Protein AF-0000000084362849 (afdb_homodimer)

Sequence (786 aa):
MSALMPTYAPADLAFVKGEGVYLYTDDGRRFLDFCAGIAVSCMGHAHPHLVEALKSQAEKLWHVSNLYIIPGQIELANRLAAASFADRVFFSNSGAEALEGAIKIARKYQKDHGHPERYRVIACENAFHGRTLATIAAAGQAKLLEGFTPVVDGFDQVAFGNLNEMRAAITDETAAILVEPVQGEGGLREAPEGYLQGLRDICDEFGLLLMFDEVQCGMGRTGKLFAHEWANVIPDVVATAKGIGGGFPLGAILTTEKAAVLGVGNHGTTYGGNPLAMAVGGAVLDELLKDGFLDHVVHVGHTLSQGLQALVRKYPTVFVAARGQGLMQGLKLVDSIVNREFKTELEAEGLLLAPAGDNVLRLLPPLIIEDSHVAEALAILETVAARHDLGHVMSALMPTYAPADLAFVKGEGVYLYTDDGRRFLDFCAGIAVSCMGHAHPHLVEALKSQAEKLWHVSNLYIIPGQIELANRLAAASFADRVFFSNSGAEALEGAIKIARKYQKDHGHPERYRVIACENAFHGRTLATIAAAGQAKLLEGFTPVVDGFDQVAFGNLNEMRAAITDETAAILVEPVQGEGGLREAPEGYLQGLRDICDEFGLLLMFDEVQCGMGRTGKLFAHEWANVIPDVVATAKGIGGGFPLGAILTTEKAAVLGVGNHGTTYGGNPLAMAVGGAVLDELLKDGFLDHVVHVGHTLSQGLQALVRKYPTVFVAARGQGLMQGLKLVDSIVNREFKTELEAEGLLLAPAGDNVLRLLPPLIIEDSHVAEALAILETVAARHDLGHV

Radius of gyration: 25.78 Å; Cα contacts (8 Å, |Δi|>4): 1936; chains: 2; bounding box: 54×81×62 Å

Secondary structure (DSSP, 8-state):
---B------EEEEEEEEEBTEEEETT--EEEESSHHHHT-TT-BS-HHHHHHHHHHHTT-S---TTEE-HHHHHHHHHHHHHSS-SEEEEESSHHHHHHHHHHHHHHHHHHTT-TT--EEEEETT----SSHHHHHHH--HHHHTTSPSPPSSEEEE-TT-HHHHHHH--TTEEEEEE-SEETTTTSEEPPTTHHHHHHHHHHHHTPEEEEE-TTTTTTTTSSSSGGGGGT---SEEEE-GGGGTTS--EEEEE-TTT----TTT---SSTT-HHHHHHHHHHHHHHTSTTHHHHHHHHHHHHHHHHHHHHHH-TTTEEEEEEETTEEEEEEPTTS-HHHHHHHHHHTTEE-EEETTTEEEE---TT--HHHHHHHHHHHHHHHHHHHHHT-/---B------EEEEEEEEEBTEEEETT--EEEESSHHHHT-TT-BS-HHHHHHHHHHHTT-S---TTEE-HHHHHHHHHHHHHSS-SEEEEESSHHHHHHHHHHHHHHHHHHTT-TT--EEEEETT----SSHHHHHHH--HHHHTTSPSPPSSEEEE-TT-HHHHHHH--TTEEEEEE-SEETTTTSEEPPTTHHHHHHHHHHHHTPEEEEE-TTTTTTTTSSSSGGGGGT---SEEEE-GGGGTTS--EEEEE-TTT----TTT---SSTT-HHHHHHHHHHHHHHTSTTHHHHHHHHHHHHHHHHHHHHHH-TTTEEEEEEETTEEEEEEPTTS-HHHHHHHHHHTTEE-EEETTTEEEE---TT--HHHHHHHHHHHHHHHHHHHHHT-

Structure (mmCIF, N/CA/C/O backbone):
data_AF-0000000084362849-model_v1
#
loop_
_entity.id
_entity.type
_entity.pdbx_description
1 polymer 'Acetylornithine aminotransferase'
#
loop_
_atom_site.group_PDB
_atom_site.id
_atom_site.type_symbol
_atom_site.label_atom_id
_atom_site.label_alt_id
_atom_site.label_comp_id
_atom_site.label_asym_id
_atom_site.label_entity_id
_atom_site.label_seq_id
_atom_site.pdbx_PDB_ins_code
_atom_site.Cartn_x
_atom_site.Cartn_y
_atom_site.Cartn_z
_atom_site.occupancy
_atom_site.B_iso_or_equiv
_atom_site.auth_seq_id
_atom_site.auth_comp_id
_atom_site.auth_asym_id
_atom_site.auth_atom_id
_atom_site.pdbx_PDB_model_num
ATOM 1 N N . MET A 1 1 ? -27.484 3.037 -7.031 1 76.81 1 MET A N 1
ATOM 2 C CA . MET A 1 1 ? -26.797 3.141 -5.742 1 76.81 1 MET A CA 1
ATOM 3 C C . MET A 1 1 ? -25.328 2.771 -5.875 1 76.81 1 MET A C 1
ATOM 5 O O . MET A 1 1 ? -24.969 1.919 -6.688 1 76.81 1 MET A O 1
ATOM 9 N N . SER A 1 2 ? -24.422 3.498 -5.219 1 94.75 2 SER A N 1
ATOM 10 C CA . SER A 1 2 ? -22.984 3.285 -5.309 1 94.75 2 SER A CA 1
ATOM 11 C C . SER A 1 2 ? -22.562 1.983 -4.633 1 94.75 2 SER A C 1
ATOM 13 O O . SER A 1 2 ? -23.078 1.648 -3.561 1 94.75 2 SER A O 1
ATOM 15 N N . ALA A 1 3 ? -21.781 1.209 -5.309 1 98.44 3 ALA A N 1
ATOM 16 C CA . ALA A 1 3 ? -21.25 -0.033 -4.75 1 98.44 3 ALA A CA 1
ATOM 17 C C . ALA A 1 3 ? -20.047 0.24 -3.84 1 98.44 3 ALA A C 1
ATOM 19 O O . ALA A 1 3 ? -19.469 -0.689 -3.273 1 98.44 3 ALA A O 1
ATOM 20 N N . LEU A 1 4 ? -19.766 1.485 -3.66 1 98.06 4 LEU A N 1
ATOM 21 C CA . LEU A 1 4 ? -18.641 1.814 -2.787 1 98.06 4 LEU A CA 1
ATOM 22 C C . LEU A 1 4 ? -19 1.561 -1.325 1 98.06 4 LEU A C 1
ATOM 24 O O . LEU A 1 4 ? -20.094 1.892 -0.886 1 98.06 4 LEU A O 1
ATOM 28 N N . MET A 1 5 ? -18.109 0.867 -0.618 1 97.81 5 MET A N 1
ATOM 29 C CA . MET A 1 5 ? -18.266 0.782 0.831 1 97.81 5 MET A CA 1
ATOM 30 C C . MET A 1 5 ? -18.266 2.17 1.462 1 97.81 5 MET A C 1
ATOM 32 O O . MET A 1 5 ? -17.438 3.02 1.096 1 97.81 5 MET A O 1
ATOM 36 N N . PRO A 1 6 ? -19.188 2.486 2.293 1 95.88 6 PRO A N 1
ATOM 37 C CA . PRO A 1 6 ? -19.312 3.84 2.84 1 95.88 6 PRO A CA 1
ATOM 38 C C . PRO A 1 6 ? -18.328 4.109 3.977 1 95.88 6 PRO A C 1
ATOM 40 O O . PRO A 1 6 ? -18.734 4.527 5.062 1 95.88 6 PRO A O 1
ATOM 43 N N . THR A 1 7 ? -17.031 4.043 3.652 1 97 7 THR A N 1
ATOM 44 C CA . THR A 1 7 ? -15.977 4.184 4.652 1 97 7 THR A CA 1
ATOM 45 C C . THR A 1 7 ? -15.594 5.648 4.832 1 97 7 THR A C 1
ATOM 47 O O . THR A 1 7 ? -14.938 6.008 5.809 1 97 7 THR A O 1
ATOM 50 N N . TYR A 1 8 ? -16.016 6.492 3.846 1 95.81 8 TYR A N 1
ATOM 51 C CA . TYR A 1 8 ? -15.734 7.926 3.873 1 95.81 8 TYR A CA 1
ATOM 52 C C . TYR A 1 8 ? -17.016 8.734 3.816 1 95.81 8 TYR A C 1
ATOM 54 O O . TYR A 1 8 ? -18.094 8.188 3.523 1 95.81 8 TYR A O 1
ATOM 62 N N . ALA A 1 9 ? -16.938 9.977 4.199 1 95.19 9 ALA A N 1
ATOM 63 C CA . ALA A 1 9 ? -18.016 10.961 4.062 1 95.19 9 ALA A CA 1
ATOM 64 C C . ALA A 1 9 ? -17.578 12.125 3.184 1 95.19 9 ALA A C 1
ATOM 66 O O . ALA A 1 9 ? -17.312 13.227 3.68 1 95.19 9 ALA A O 1
ATOM 67 N N . PRO A 1 10 ? -17.484 11.859 1.938 1 96.56 10 PRO A N 1
ATOM 68 C CA . PRO A 1 10 ? -16.922 12.891 1.057 1 96.56 10 PRO A CA 1
ATOM 69 C C . PRO A 1 10 ? -17.828 14.125 0.963 1 96.56 10 PRO A C 1
ATOM 71 O O . PRO A 1 10 ? -19.047 14.016 0.998 1 96.56 10 PRO A O 1
ATOM 74 N N . ALA A 1 11 ? -17.156 15.289 0.843 1 97.12 11 ALA A N 1
ATOM 75 C CA . ALA A 1 11 ? -17.891 16.484 0.474 1 97.12 11 ALA A CA 1
ATOM 76 C C . ALA A 1 11 ? -18.594 16.312 -0.866 1 97.12 11 ALA A C 1
ATOM 78 O O . ALA A 1 11 ? -18.188 15.477 -1.683 1 97.12 11 ALA A O 1
ATOM 79 N N . ASP A 1 12 ? -19.672 17.047 -1.029 1 96 12 ASP A N 1
ATOM 80 C CA . ASP A 1 12 ? -20.406 16.984 -2.295 1 96 12 ASP A CA 1
ATOM 81 C C . ASP A 1 12 ? -19.688 17.781 -3.379 1 96 12 ASP A C 1
ATOM 83 O O . ASP A 1 12 ? -20.25 18.719 -3.945 1 96 12 ASP A O 1
ATOM 87 N N . LEU A 1 13 ? -18.422 17.453 -3.592 1 97.81 13 LEU A N 1
ATOM 88 C CA . LEU A 1 13 ? -17.547 18.016 -4.602 1 97.81 13 LEU A CA 1
ATOM 89 C C . LEU A 1 13 ? -16.844 16.922 -5.398 1 97.81 13 LEU A C 1
ATOM 91 O O . LEU A 1 13 ? -16.312 15.969 -4.824 1 97.81 13 LEU A O 1
ATOM 95 N N . ALA A 1 14 ? -16.953 16.969 -6.648 1 98.06 14 ALA A N 1
ATOM 96 C CA . ALA A 1 14 ? -16.25 16.078 -7.57 1 98.06 14 ALA A CA 1
ATOM 97 C C . ALA A 1 14 ? -15.336 16.875 -8.5 1 98.06 14 ALA A C 1
ATOM 99 O O . ALA A 1 14 ? -15.812 17.625 -9.359 1 98.06 14 ALA A O 1
ATOM 100 N N . PHE A 1 15 ? -14.086 16.688 -8.312 1 98.5 15 PHE A N 1
ATOM 101 C CA . PHE A 1 15 ? -13.125 17.406 -9.141 1 98.5 15 PHE A CA 1
ATOM 102 C C . PHE A 1 15 ? -12.758 16.594 -10.375 1 98.5 15 PHE A C 1
ATOM 104 O O . PHE A 1 15 ? -12.539 15.383 -10.281 1 98.5 15 PHE A O 1
ATOM 111 N N . VAL A 1 16 ? -12.672 17.203 -11.523 1 97 16 VAL A N 1
ATOM 112 C CA . VAL A 1 16 ? -12.43 16.484 -12.766 1 97 16 VAL A CA 1
ATOM 113 C C . VAL A 1 16 ? -11.117 16.953 -13.383 1 97 16 VAL A C 1
ATOM 115 O O . VAL A 1 16 ? -10.562 16.297 -14.273 1 97 16 VAL A O 1
ATOM 118 N N . LYS A 1 17 ? -10.656 18.062 -12.836 1 98.06 17 LYS A N 1
ATOM 119 C CA . LYS A 1 17 ? -9.43 18.656 -13.375 1 98.06 17 LYS A CA 1
ATOM 120 C C . LYS A 1 17 ? -8.672 19.422 -12.297 1 98.06 17 LYS A C 1
ATOM 122 O O . LYS A 1 17 ? -9.273 20 -11.391 1 98.06 17 LYS A O 1
ATOM 127 N N . GLY A 1 18 ? -7.348 19.328 -12.344 1 98.5 18 GLY A N 1
ATOM 128 C CA . GLY A 1 18 ? -6.469 20.156 -11.539 1 98.5 18 GLY A CA 1
ATOM 129 C C . GLY A 1 18 ? -5.375 20.828 -12.352 1 98.5 18 GLY A C 1
ATOM 130 O O . GLY A 1 18 ? -4.883 20.266 -13.328 1 98.5 18 GLY A O 1
ATOM 131 N N . GLU A 1 19 ? -4.992 22 -12 1 98.19 19 GLU A N 1
ATOM 132 C CA . GLU A 1 19 ? -3.918 22.75 -12.625 1 98.19 19 GLU A CA 1
ATOM 133 C C . GLU A 1 19 ? -3.184 23.625 -11.602 1 98.19 19 GLU A C 1
ATOM 135 O O . GLU A 1 19 ? -3.781 24.5 -10.984 1 98.19 19 GLU A O 1
ATOM 140 N N . GLY A 1 20 ? -1.924 23.328 -11.508 1 98.38 20 GLY A N 1
ATOM 141 C CA . GLY A 1 20 ? -1.193 24.047 -10.484 1 98.38 20 GLY A CA 1
ATOM 142 C C . GLY A 1 20 ? -1.766 23.844 -9.094 1 98.38 20 GLY A C 1
ATOM 143 O O . GLY A 1 20 ? -1.898 22.719 -8.625 1 98.38 20 GLY A O 1
ATOM 144 N N . VAL A 1 21 ? -2.244 24.984 -8.531 1 98.81 21 VAL A N 1
ATOM 145 C CA . VAL A 1 21 ? -2.682 24.922 -7.137 1 98.81 21 VAL A CA 1
ATOM 146 C C . VAL A 1 21 ? -4.207 24.984 -7.074 1 98.81 21 VAL A C 1
ATOM 148 O O . VAL A 1 21 ? -4.781 25.188 -6 1 98.81 21 VAL A O 1
ATOM 151 N N . TYR A 1 22 ? -4.875 24.734 -8.242 1 98.88 22 TYR A N 1
ATOM 152 C CA . TYR A 1 22 ? -6.328 24.844 -8.312 1 98.88 22 TYR A CA 1
ATOM 153 C C . TYR A 1 22 ? -6.953 23.531 -8.758 1 98.88 22 TYR A C 1
ATOM 155 O O . TYR A 1 22 ? -6.336 22.766 -9.508 1 98.88 22 TYR A O 1
ATOM 163 N N . LEU A 1 23 ? -8.117 23.25 -8.297 1 98.88 23 LEU A N 1
ATOM 164 C CA . LEU A 1 23 ? -8.984 22.156 -8.727 1 98.88 23 LEU A CA 1
ATOM 165 C C . LEU A 1 23 ? -10.266 22.688 -9.352 1 98.88 23 LEU A C 1
ATOM 167 O O . LEU A 1 23 ? -10.75 23.766 -8.977 1 98.88 23 LEU A O 1
ATOM 171 N N . TYR A 1 24 ? -10.828 21.922 -10.203 1 98.69 24 TYR A N 1
ATOM 172 C CA . TYR A 1 24 ? -12.031 22.344 -10.914 1 98.69 24 TYR A CA 1
ATOM 173 C C . TYR A 1 24 ? -13.086 21.25 -10.898 1 98.69 24 TYR A C 1
ATOM 175 O O . TYR A 1 24 ? -12.773 20.062 -11.078 1 98.69 24 TYR A O 1
ATOM 183 N N . THR A 1 25 ? -14.352 21.594 -10.633 1 97.81 25 THR A N 1
ATOM 184 C CA . THR A 1 25 ? -15.477 20.672 -10.758 1 97.81 25 THR A CA 1
ATOM 185 C C . THR A 1 25 ? -15.977 20.625 -12.195 1 97.81 25 THR A C 1
ATOM 187 O O . THR A 1 25 ? -15.516 21.375 -13.047 1 97.81 25 THR A O 1
ATOM 190 N N . ASP A 1 26 ? -16.875 19.734 -12.445 1 93.81 26 ASP A N 1
ATOM 191 C CA . ASP A 1 26 ? -17.359 19.531 -13.812 1 93.81 26 ASP A CA 1
ATOM 192 C C . ASP A 1 26 ? -18.203 20.719 -14.273 1 93.81 26 ASP A C 1
ATOM 194 O O . ASP A 1 26 ? -18.359 20.938 -15.477 1 93.81 26 ASP A O 1
ATOM 198 N N . ASP A 1 27 ? -18.734 21.453 -13.297 1 94.38 27 ASP A N 1
ATOM 199 C CA . ASP A 1 27 ? -19.547 22.625 -13.656 1 94.38 27 ASP A CA 1
ATOM 200 C C . ASP A 1 27 ? -18.672 23.875 -13.797 1 94.38 27 ASP A C 1
ATOM 202 O O . ASP A 1 27 ? -19.203 24.984 -13.938 1 94.38 27 ASP A O 1
ATOM 206 N N . GLY A 1 28 ? -17.344 23.734 -13.586 1 95 28 GLY A N 1
ATOM 207 C CA . GLY A 1 28 ? -16.422 24.812 -13.906 1 95 28 GLY A CA 1
ATOM 208 C C . GLY A 1 28 ? -16.016 25.625 -12.695 1 95 28 GLY A C 1
ATOM 209 O O . GLY A 1 28 ? -15.227 26.562 -12.805 1 95 28 GLY A O 1
ATOM 210 N N . ARG A 1 29 ? -16.469 25.328 -11.523 1 97.69 29 ARG A N 1
ATOM 211 C CA . ARG A 1 29 ? -16.031 26.031 -10.32 1 97.69 29 ARG A CA 1
ATOM 212 C C . ARG A 1 29 ? -14.578 25.734 -10 1 97.69 29 ARG A C 1
ATOM 214 O O . ARG A 1 29 ? -14.109 24.609 -10.172 1 97.69 29 ARG A O 1
ATOM 221 N N . ARG A 1 30 ? -13.969 26.797 -9.57 1 98.5 30 ARG A N 1
ATOM 222 C CA . ARG A 1 30 ? -12.555 26.688 -9.227 1 98.5 30 ARG A CA 1
ATOM 223 C C . ARG A 1 30 ? -12.352 26.734 -7.719 1 98.5 30 ARG A C 1
ATOM 225 O O . ARG A 1 30 ? -13.008 27.516 -7.023 1 98.5 30 ARG A O 1
ATOM 232 N N . PHE A 1 31 ? -11.438 25.938 -7.246 1 98.88 31 PHE A N 1
ATOM 233 C CA . PHE A 1 31 ? -11.125 25.891 -5.824 1 98.88 31 PHE A CA 1
ATOM 234 C C . PHE A 1 31 ? -9.625 26 -5.594 1 98.88 31 PHE A C 1
ATOM 236 O O . PHE A 1 31 ? -8.836 25.328 -6.254 1 98.88 31 PHE A O 1
ATOM 243 N N . LEU A 1 32 ? -9.211 26.969 -4.734 1 98.94 32 LEU A N 1
ATOM 244 C CA . LEU A 1 32 ? -7.828 27.016 -4.273 1 98.94 32 LEU A CA 1
ATOM 245 C C . LEU A 1 32 ? -7.527 25.859 -3.33 1 98.94 32 LEU A C 1
ATOM 247 O O . LEU A 1 32 ? -8.203 25.688 -2.311 1 98.94 32 LEU A O 1
ATOM 251 N N . ASP A 1 33 ? -6.523 25.062 -3.689 1 98.88 33 ASP A N 1
ATOM 252 C CA . ASP A 1 33 ? -6.309 23.797 -3 1 98.88 33 ASP A CA 1
ATOM 253 C C . ASP A 1 33 ? -5.254 23.938 -1.905 1 98.88 33 ASP A C 1
ATOM 255 O O . ASP A 1 33 ? -4.055 23.859 -2.176 1 98.88 33 ASP A O 1
ATOM 259 N N . PHE A 1 34 ? -5.656 24.047 -0.656 1 98.88 34 PHE A N 1
ATOM 260 C CA . PHE A 1 34 ? -4.781 24.031 0.511 1 98.88 34 PHE A CA 1
ATOM 261 C C . PHE A 1 34 ? -4.93 22.719 1.281 1 98.88 34 PHE A C 1
ATOM 263 O O . PHE A 1 34 ? -4.707 22.688 2.492 1 98.88 34 PHE A O 1
ATOM 270 N N . CYS A 1 35 ? -5.391 21.734 0.617 1 98.62 35 CYS A N 1
ATOM 271 C CA . CYS A 1 35 ? -5.477 20.375 1.123 1 98.62 35 CYS A CA 1
ATOM 272 C C . CYS A 1 35 ? -4.445 19.469 0.446 1 98.62 35 CYS A C 1
ATOM 274 O O . CYS A 1 35 ? -3.766 18.688 1.111 1 98.62 35 CYS A O 1
ATOM 276 N N . ALA A 1 36 ? -4.41 19.578 -0.903 1 98.56 36 ALA A N 1
ATOM 277 C CA . ALA A 1 36 ? -3.475 18.875 -1.774 1 98.56 36 ALA A CA 1
ATOM 278 C C . ALA A 1 36 ? -3.531 17.375 -1.531 1 98.56 36 ALA A C 1
ATOM 280 O O . ALA A 1 36 ? -2.494 16.719 -1.4 1 98.56 36 ALA A O 1
ATOM 281 N N . GLY A 1 37 ? -4.762 16.859 -1.359 1 98.44 37 GLY A N 1
ATOM 282 C CA . GLY A 1 37 ? -4.91 15.438 -1.097 1 98.44 37 GLY A CA 1
ATOM 283 C C . GLY A 1 37 ? -4.367 15.016 0.256 1 98.44 37 GLY A C 1
ATOM 284 O O . GLY A 1 37 ? -3.871 13.898 0.413 1 98.44 37 GLY A O 1
ATOM 285 N N . ILE A 1 38 ? -4.332 15.891 1.206 1 98.31 38 ILE A N 1
ATOM 286 C CA . ILE A 1 38 ? -3.723 15.773 2.525 1 98.31 38 ILE A CA 1
ATOM 287 C C . ILE A 1 38 ? -2.211 15.602 2.381 1 98.31 38 ILE A C 1
ATOM 289 O O . ILE A 1 38 ? -1.655 14.578 2.799 1 98.31 38 ILE A O 1
ATOM 293 N N . ALA A 1 39 ? -1.606 16.5 1.773 1 98.62 39 ALA A N 1
ATOM 294 C CA . ALA A 1 39 ? -0.166 16.703 1.627 1 98.62 39 ALA A CA 1
ATOM 295 C C . ALA A 1 39 ? 0.408 15.75 0.578 1 98.62 39 ALA A C 1
ATOM 297 O O . ALA A 1 39 ? 1.61 15.477 0.571 1 98.62 39 ALA A O 1
ATOM 298 N N . VAL A 1 40 ? -0.397 15.211 -0.355 1 98.81 40 VAL A N 1
ATOM 299 C CA . VAL A 1 40 ? 0.059 14.227 -1.325 1 98.81 40 VAL A CA 1
ATOM 300 C C . VAL A 1 40 ? 0.56 14.93 -2.586 1 98.81 40 VAL A C 1
ATOM 302 O O . VAL A 1 40 ? 1.643 14.617 -3.088 1 98.81 40 VAL A O 1
ATOM 305 N N . SER A 1 41 ? -0.233 15.898 -3.082 1 98.75 41 SER A N 1
ATOM 306 C CA . SER A 1 41 ? 0.09 16.594 -4.32 1 98.75 41 SER A CA 1
ATOM 307 C C . SER A 1 41 ? 1.016 17.781 -4.059 1 98.75 41 SER A C 1
ATOM 309 O O . SER A 1 41 ? 0.673 18.922 -4.363 1 98.75 41 SER A O 1
ATOM 311 N N . CYS A 1 42 ? 2.219 17.469 -3.617 1 98.56 42 CYS A N 1
ATOM 312 C CA . CYS A 1 42 ? 3.143 18.484 -3.133 1 98.56 42 CYS A CA 1
ATOM 313 C C . CYS A 1 42 ? 3.549 19.438 -4.258 1 98.56 42 CYS A C 1
ATOM 315 O O . CYS A 1 42 ? 3.857 20.594 -4.008 1 98.56 42 CYS A O 1
ATOM 317 N N . MET A 1 43 ? 3.471 19 -5.531 1 98.81 43 MET A N 1
ATOM 318 C CA . MET A 1 43 ? 3.875 19.828 -6.652 1 98.81 43 MET A CA 1
ATOM 319 C C . MET A 1 43 ? 2.658 20.422 -7.355 1 98.81 43 MET A C 1
ATOM 321 O O . MET A 1 43 ? 2.777 20.984 -8.445 1 98.81 43 MET A O 1
ATOM 325 N N . GLY A 1 44 ? 1.501 20.297 -6.746 1 98.69 44 GLY A N 1
ATOM 326 C CA . GLY A 1 44 ? 0.268 20.719 -7.391 1 98.69 44 GLY A CA 1
ATOM 327 C C . GLY A 1 44 ? -0.274 19.703 -8.367 1 98.69 44 GLY A C 1
ATOM 328 O O . GLY A 1 44 ? 0.085 18.516 -8.305 1 98.69 44 GLY A O 1
ATOM 329 N N . HIS A 1 45 ? -1.2 20.188 -9.188 1 98.69 45 HIS A N 1
ATOM 330 C CA . HIS A 1 45 ? -1.931 19.266 -10.062 1 98.69 45 HIS A CA 1
ATOM 331 C C . HIS A 1 45 ? -1.456 19.391 -11.508 1 98.69 45 HIS A C 1
ATOM 333 O O . HIS A 1 45 ? -1.207 20.5 -11.992 1 98.69 45 HIS A O 1
ATOM 339 N N . ALA A 1 46 ? -1.309 18.188 -12.117 1 97.75 46 ALA A N 1
ATOM 340 C CA . ALA A 1 46 ? -0.912 18.109 -13.523 1 97.75 46 ALA A CA 1
ATOM 341 C C . ALA A 1 46 ? 0.384 18.875 -13.766 1 97.75 46 ALA A C 1
ATOM 343 O O . ALA A 1 46 ? 0.474 19.672 -14.711 1 97.75 46 ALA A O 1
ATOM 344 N N . HIS A 1 47 ? 1.308 18.766 -12.812 1 98.5 47 HIS A N 1
ATOM 345 C CA . HIS A 1 47 ? 2.604 19.422 -12.984 1 98.5 47 HIS A CA 1
ATOM 346 C C . HIS A 1 47 ? 3.303 18.922 -14.25 1 98.5 47 HIS A C 1
ATOM 348 O O . HIS A 1 47 ? 3.525 17.719 -14.406 1 98.5 47 HIS A O 1
ATOM 354 N N . PRO A 1 48 ? 3.693 19.766 -15.133 1 98.56 48 PRO A N 1
ATOM 355 C CA . PRO A 1 48 ? 4.148 19.344 -16.453 1 98.56 48 PRO A CA 1
ATOM 356 C C . PRO A 1 48 ? 5.336 18.375 -16.391 1 98.56 48 PRO A C 1
ATOM 358 O O . PRO A 1 48 ? 5.379 17.391 -17.141 1 98.56 48 PRO A O 1
ATOM 361 N N . HIS A 1 49 ? 6.301 18.625 -15.523 1 98.75 49 HIS A N 1
ATOM 362 C CA . HIS A 1 49 ? 7.477 17.781 -15.406 1 98.75 49 HIS A CA 1
ATOM 363 C C . HIS A 1 49 ? 7.098 16.375 -14.914 1 98.75 49 HIS A C 1
ATOM 365 O O . HIS A 1 49 ? 7.629 15.383 -15.406 1 98.75 49 HIS A O 1
ATOM 371 N N . LEU A 1 50 ? 6.191 16.266 -13.977 1 98.88 50 LEU A N 1
ATOM 372 C CA . LEU A 1 50 ? 5.734 14.984 -13.461 1 98.88 50 LEU A CA 1
ATOM 373 C C . LEU A 1 50 ? 4.898 14.25 -14.5 1 98.88 50 LEU A C 1
ATOM 375 O O . LEU A 1 50 ? 5.039 13.031 -14.672 1 98.88 50 LEU A O 1
ATOM 379 N N . VAL A 1 51 ? 4 14.984 -15.172 1 98.88 51 VAL A N 1
ATOM 380 C CA . VAL A 1 51 ? 3.148 14.391 -16.203 1 98.88 51 VAL A CA 1
ATOM 381 C C . VAL A 1 51 ? 4.016 13.797 -17.312 1 98.88 51 VAL A C 1
ATOM 383 O O . VAL A 1 51 ? 3.783 12.664 -17.734 1 98.88 51 VAL A O 1
ATOM 386 N N . GLU A 1 52 ? 5.004 14.508 -17.703 1 98.88 52 GLU A N 1
ATOM 387 C CA . GLU A 1 52 ? 5.891 14.023 -18.75 1 98.88 52 GLU A CA 1
ATOM 388 C C . GLU A 1 52 ? 6.648 12.773 -18.312 1 98.88 52 GLU A C 1
ATOM 390 O O . GLU A 1 52 ? 6.812 11.828 -19.078 1 98.88 52 GLU A O 1
ATOM 395 N N . ALA A 1 53 ? 7.164 12.773 -17.094 1 98.88 53 ALA A N 1
ATOM 396 C CA . ALA A 1 53 ? 7.883 11.617 -16.562 1 98.88 53 ALA A CA 1
ATOM 397 C C . ALA A 1 53 ? 6.996 10.375 -16.547 1 98.88 53 ALA A C 1
ATOM 399 O O . ALA A 1 53 ? 7.434 9.289 -16.938 1 98.88 53 ALA A O 1
ATOM 400 N N . LEU A 1 54 ? 5.754 10.555 -16.094 1 98.88 54 LEU A N 1
ATOM 401 C CA . LEU A 1 54 ? 4.82 9.43 -16.031 1 98.88 54 LEU A CA 1
ATOM 402 C C . LEU A 1 54 ? 4.473 8.93 -17.422 1 98.88 54 LEU A C 1
ATOM 404 O O . LEU A 1 54 ? 4.484 7.723 -17.672 1 98.88 54 LEU A O 1
ATOM 408 N N . LYS A 1 55 ? 4.137 9.836 -18.328 1 98.81 55 LYS A N 1
ATOM 409 C CA . LYS A 1 55 ? 3.717 9.453 -19.672 1 98.81 55 LYS A CA 1
ATOM 410 C C . LYS A 1 55 ? 4.848 8.75 -20.422 1 98.81 55 LYS A C 1
ATOM 412 O O . LYS A 1 55 ? 4.621 7.742 -21.094 1 98.81 55 LYS A O 1
ATOM 417 N N . SER A 1 56 ? 6.066 9.281 -20.297 1 98.75 56 SER A N 1
ATOM 418 C CA . SER A 1 56 ? 7.219 8.688 -20.969 1 98.75 56 SER A CA 1
ATOM 419 C C . SER A 1 56 ? 7.477 7.27 -20.453 1 98.75 56 SER A C 1
ATOM 421 O O . SER A 1 56 ? 7.707 6.352 -21.25 1 98.75 56 SER A O 1
ATOM 423 N N . GLN A 1 57 ? 7.438 7.055 -19.203 1 98.81 57 GLN A N 1
ATOM 424 C CA . GLN A 1 57 ? 7.668 5.738 -18.625 1 98.81 57 GLN A CA 1
ATOM 425 C C . GLN A 1 57 ? 6.527 4.781 -18.953 1 98.81 57 GLN A C 1
ATOM 427 O O . GLN A 1 57 ? 6.75 3.584 -19.141 1 98.81 57 GLN A O 1
ATOM 432 N N . ALA A 1 58 ? 5.277 5.32 -19 1 98.62 58 ALA A N 1
ATOM 433 C CA . ALA A 1 58 ? 4.086 4.516 -19.266 1 98.62 58 ALA A CA 1
ATOM 434 C C . ALA A 1 58 ? 4.184 3.816 -20.609 1 98.62 58 ALA A C 1
ATOM 436 O O . ALA A 1 58 ? 3.611 2.738 -20.797 1 98.62 58 ALA A O 1
ATOM 437 N N . GLU A 1 59 ? 4.891 4.375 -21.5 1 98.44 59 GLU A N 1
ATOM 438 C CA . GLU A 1 59 ? 5.016 3.822 -22.844 1 98.44 59 GLU A CA 1
ATOM 439 C C . GLU A 1 59 ? 6.098 2.746 -22.906 1 98.44 59 GLU A C 1
ATOM 441 O O . GLU A 1 59 ? 6.199 2.014 -23.891 1 98.44 59 GLU A O 1
ATOM 446 N N . LYS A 1 60 ? 6.898 2.588 -21.859 1 98.12 60 LYS A N 1
ATOM 447 C CA . LYS A 1 60 ? 8.055 1.696 -21.875 1 98.12 60 LYS A CA 1
ATOM 448 C C . LYS A 1 60 ? 7.812 0.459 -21.016 1 98.12 60 LYS A C 1
ATOM 450 O O . LYS A 1 60 ? 7.867 -0.668 -21.516 1 98.12 60 LYS A O 1
ATOM 455 N N . LEU A 1 61 ? 7.527 0.682 -19.75 1 98.38 61 LEU A N 1
ATOM 456 C CA . LEU A 1 61 ? 7.504 -0.414 -18.781 1 98.38 61 LEU A CA 1
ATOM 457 C C . LEU A 1 61 ? 6.918 0.042 -17.453 1 98.38 61 LEU A C 1
ATOM 459 O O . LEU A 1 61 ? 7.398 1.006 -16.859 1 98.38 61 LEU A O 1
ATOM 463 N N . TRP A 1 62 ? 5.895 -0.7 -16.984 1 98.69 62 TRP A N 1
ATOM 464 C CA . TRP A 1 62 ? 5.203 -0.276 -15.773 1 98.69 62 TRP A CA 1
ATOM 465 C C . TRP A 1 62 ? 5.719 -1.045 -14.562 1 98.69 62 TRP A C 1
ATOM 467 O O . TRP A 1 62 ? 5.863 -0.479 -13.477 1 98.69 62 TRP A O 1
ATOM 477 N N . HIS A 1 63 ? 5.949 -2.395 -14.734 1 98.56 63 HIS A N 1
ATOM 478 C CA . HIS A 1 63 ? 6.199 -3.287 -13.609 1 98.56 63 HIS A CA 1
ATOM 479 C C . HIS A 1 63 ? 6.938 -4.543 -14.062 1 98.56 63 HIS A C 1
ATOM 481 O O . HIS A 1 63 ? 6.617 -5.117 -15.102 1 98.56 63 HIS A O 1
ATOM 487 N N . VAL A 1 64 ? 7.953 -5.02 -13.273 1 98 64 VAL A N 1
ATOM 488 C CA . VAL A 1 64 ? 8.648 -6.27 -13.562 1 98 64 VAL A CA 1
ATOM 489 C C . VAL A 1 64 ? 8.93 -7.02 -12.266 1 98 64 VAL A C 1
ATOM 491 O O . VAL A 1 64 ? 9.508 -8.109 -12.289 1 98 64 VAL A O 1
ATOM 494 N N . SER A 1 65 ? 8.523 -6.508 -11.117 1 96.44 65 SER A N 1
ATOM 495 C CA . SER A 1 65 ? 8.797 -7.008 -9.773 1 96.44 65 SER A CA 1
ATOM 496 C C . SER A 1 65 ? 10.266 -6.793 -9.398 1 96.44 65 SER A C 1
ATOM 498 O O . SER A 1 65 ? 11.078 -6.422 -10.242 1 96.44 65 SER A O 1
ATOM 500 N N . ASN A 1 66 ? 10.562 -7.012 -8.18 1 97.19 66 ASN A N 1
ATOM 501 C CA . ASN A 1 66 ? 11.914 -6.855 -7.664 1 97.19 66 ASN A CA 1
ATOM 502 C C . ASN A 1 66 ? 12.734 -8.133 -7.855 1 97.19 66 ASN A C 1
ATOM 504 O O . ASN A 1 66 ? 13.82 -8.266 -7.289 1 97.19 66 ASN A O 1
ATOM 508 N N . LEU A 1 67 ? 12.203 -9.062 -8.711 1 97.25 67 LEU A N 1
ATOM 509 C CA . LEU A 1 67 ? 12.984 -10.219 -9.141 1 97.25 67 LEU A CA 1
ATOM 510 C C . LEU A 1 67 ? 14.109 -9.797 -10.086 1 97.25 67 LEU A C 1
ATOM 512 O O . LEU A 1 67 ? 15.039 -10.562 -10.328 1 97.25 67 LEU A O 1
ATOM 516 N N . TYR A 1 68 ? 13.992 -8.602 -10.602 1 98 68 TYR A N 1
ATOM 517 C CA . TYR A 1 68 ? 14.953 -8.078 -11.57 1 98 68 TYR A CA 1
ATOM 518 C C . TYR A 1 68 ? 15.5 -6.73 -11.109 1 98 68 TYR A C 1
ATOM 520 O O . TYR A 1 68 ? 14.969 -6.121 -10.18 1 98 68 TYR A O 1
ATOM 528 N N . ILE A 1 69 ? 16.594 -6.312 -11.75 1 97.56 69 ILE A N 1
ATOM 529 C CA . ILE A 1 69 ? 17.172 -4.996 -11.484 1 97.56 69 ILE A CA 1
ATOM 530 C C . ILE A 1 69 ? 16.297 -3.914 -12.109 1 97.56 69 ILE A C 1
ATOM 532 O O . ILE A 1 69 ? 15.914 -4.008 -13.281 1 97.56 69 ILE A O 1
ATOM 536 N N . ILE A 1 70 ? 15.93 -2.963 -11.375 1 97.75 70 ILE A N 1
ATOM 537 C CA . ILE A 1 70 ? 15.188 -1.8 -11.844 1 97.75 70 ILE A CA 1
ATOM 538 C C . ILE A 1 70 ? 16.062 -0.555 -11.758 1 97.75 70 ILE A C 1
ATOM 540 O O . ILE A 1 70 ? 16.234 0.021 -10.68 1 97.75 70 ILE A O 1
ATOM 544 N N . PRO A 1 71 ? 16.594 -0.12 -12.828 1 97.69 71 PRO A N 1
ATOM 545 C CA . PRO A 1 71 ? 17.578 0.966 -12.805 1 97.69 71 PRO A CA 1
ATOM 546 C C . PRO A 1 71 ? 17.047 2.229 -12.133 1 97.69 71 PRO A C 1
ATOM 548 O O . PRO A 1 71 ? 17.781 2.885 -11.383 1 97.69 71 PRO A O 1
ATOM 551 N N . GLY A 1 72 ? 15.812 2.584 -12.391 1 98 72 GLY A N 1
ATOM 552 C CA . GLY A 1 72 ? 15.219 3.758 -11.766 1 98 72 GLY A CA 1
ATOM 553 C C . GLY A 1 72 ? 15.18 3.674 -10.258 1 98 72 GLY A C 1
ATOM 554 O O . GLY A 1 72 ? 15.289 4.695 -9.57 1 98 72 GLY A O 1
ATOM 555 N N . GLN A 1 73 ? 14.984 2.484 -9.758 1 98.25 73 GLN A N 1
ATOM 556 C CA . GLN A 1 73 ? 14.977 2.246 -8.32 1 98.25 73 GLN A CA 1
ATOM 557 C C . GLN A 1 73 ? 16.328 2.576 -7.699 1 98.25 73 GLN A C 1
ATOM 559 O O . GLN A 1 73 ? 16.406 3.244 -6.668 1 98.25 73 GLN A O 1
ATOM 564 N N . ILE A 1 74 ? 17.359 2.113 -8.312 1 98.31 74 ILE A N 1
ATOM 565 C CA . ILE A 1 74 ? 18.734 2.361 -7.859 1 98.31 74 ILE A CA 1
ATOM 566 C C . ILE A 1 74 ? 19.031 3.857 -7.922 1 98.31 74 ILE A C 1
ATOM 568 O O . ILE A 1 74 ? 19.562 4.43 -6.969 1 98.31 74 ILE A O 1
ATOM 572 N N . GLU A 1 75 ? 18.656 4.457 -9 1 98.62 75 GLU A N 1
ATOM 573 C CA . GLU A 1 75 ? 18.922 5.879 -9.195 1 98.62 75 GLU A CA 1
ATOM 574 C C . GLU A 1 75 ? 18.25 6.719 -8.117 1 98.62 75 GLU A C 1
ATOM 576 O O . GLU A 1 75 ? 18.891 7.57 -7.492 1 98.62 75 GLU A O 1
ATOM 581 N N . LEU A 1 76 ? 16.984 6.504 -7.891 1 98.88 76 LEU A N 1
ATOM 582 C CA . LEU A 1 76 ? 16.25 7.305 -6.91 1 98.88 76 LEU A CA 1
ATOM 583 C C . LEU A 1 76 ? 16.781 7.051 -5.504 1 98.88 76 LEU A C 1
ATOM 585 O O . LEU A 1 76 ? 16.875 7.977 -4.695 1 98.88 76 LEU A O 1
ATOM 589 N N . ALA A 1 77 ? 17.078 5.785 -5.176 1 98.88 77 ALA A N 1
ATOM 590 C CA . ALA A 1 77 ? 17.656 5.469 -3.875 1 98.88 77 ALA A CA 1
ATOM 591 C C . ALA A 1 77 ? 18.953 6.234 -3.652 1 98.88 77 ALA A C 1
ATOM 593 O O . ALA A 1 77 ? 19.172 6.805 -2.582 1 98.88 77 ALA A O 1
ATOM 594 N N . ASN A 1 78 ? 19.812 6.242 -4.664 1 98.88 78 ASN A N 1
ATOM 595 C CA . ASN A 1 78 ? 21.094 6.938 -4.566 1 98.88 78 ASN A CA 1
ATOM 596 C C . ASN A 1 78 ? 20.906 8.445 -4.391 1 98.88 78 ASN A C 1
ATOM 598 O O . ASN A 1 78 ? 21.609 9.078 -3.609 1 98.88 78 ASN A O 1
ATOM 602 N N . ARG A 1 79 ? 19.984 9 -5.09 1 98.88 79 ARG A N 1
ATOM 603 C CA . ARG A 1 79 ? 19.734 10.438 -5 1 98.88 79 ARG A CA 1
ATOM 604 C C . ARG A 1 79 ? 19.172 10.805 -3.625 1 98.88 79 ARG A C 1
ATOM 606 O O . ARG A 1 79 ? 19.562 11.82 -3.049 1 98.88 79 ARG A O 1
ATOM 613 N N . LEU A 1 80 ? 18.266 10.008 -3.086 1 98.94 80 LEU A N 1
ATOM 614 C CA . LEU A 1 80 ? 17.719 10.25 -1.75 1 98.94 80 LEU A CA 1
ATOM 615 C C . LEU A 1 80 ? 18.828 10.148 -0.699 1 98.94 80 LEU A C 1
ATOM 617 O O . LEU A 1 80 ? 18.891 10.953 0.227 1 98.94 80 LEU A O 1
ATOM 621 N N . ALA A 1 81 ? 19.641 9.133 -0.867 1 98.75 81 ALA A N 1
ATOM 622 C CA . ALA A 1 81 ? 20.75 8.953 0.071 1 98.75 81 ALA A CA 1
ATOM 623 C C . ALA A 1 81 ? 21.703 10.141 0.03 1 98.75 81 ALA A C 1
ATOM 625 O O . ALA A 1 81 ? 22.156 10.617 1.073 1 98.75 81 ALA A O 1
ATOM 626 N N . ALA A 1 82 ? 21.984 10.625 -1.126 1 98.69 82 ALA A N 1
ATOM 627 C CA . ALA A 1 82 ? 22.891 11.75 -1.287 1 98.69 82 ALA A CA 1
ATOM 628 C C . ALA A 1 82 ? 22.312 13.023 -0.688 1 98.69 82 ALA A C 1
ATOM 630 O O . ALA A 1 82 ? 23.047 13.883 -0.2 1 98.69 82 ALA A O 1
ATOM 631 N N . ALA A 1 83 ? 21.016 13.125 -0.672 1 98.69 83 ALA A N 1
ATOM 632 C CA . ALA A 1 83 ? 20.359 14.375 -0.295 1 98.69 83 ALA A CA 1
ATOM 633 C C . ALA A 1 83 ? 19.938 14.344 1.17 1 98.69 83 ALA A C 1
ATOM 635 O O . ALA A 1 83 ? 19.422 15.336 1.69 1 98.69 83 ALA A O 1
ATOM 636 N N . SER A 1 84 ? 20.141 13.25 1.862 1 98.5 84 SER A N 1
ATOM 637 C CA . SER A 1 84 ? 19.625 13.102 3.217 1 98.5 84 SER A CA 1
ATOM 638 C C . SER A 1 84 ? 20.625 12.391 4.121 1 98.5 84 SER A C 1
ATOM 640 O O . SER A 1 84 ? 21.797 12.242 3.766 1 98.5 84 SER A O 1
ATOM 642 N N . PHE A 1 85 ? 20.141 11.938 5.293 1 98.44 85 PHE A N 1
ATOM 643 C CA . PHE A 1 85 ? 20.953 11.242 6.277 1 98.44 85 PHE A CA 1
ATOM 644 C C . PHE A 1 85 ? 21.188 9.797 5.863 1 98.44 85 PHE A C 1
ATOM 646 O O . PHE A 1 85 ? 22.109 9.133 6.371 1 98.44 85 PHE A O 1
ATOM 653 N N . ALA A 1 86 ? 20.406 9.297 5.023 1 98.62 86 ALA A N 1
ATOM 654 C CA . ALA A 1 86 ? 20.203 7.863 4.828 1 98.62 86 ALA A CA 1
ATOM 655 C C . ALA A 1 86 ? 21.375 7.242 4.074 1 98.62 86 ALA A C 1
ATOM 657 O O . ALA A 1 86 ? 21.938 7.859 3.166 1 98.62 86 ALA A O 1
ATOM 658 N N . ASP A 1 87 ? 21.734 6.027 4.469 1 98.81 87 ASP A N 1
ATOM 659 C CA . ASP A 1 87 ? 22.672 5.199 3.721 1 98.81 87 ASP A CA 1
ATOM 660 C C . ASP A 1 87 ? 21.938 4.211 2.816 1 98.81 87 ASP A C 1
ATOM 662 O O . ASP A 1 87 ? 22.453 3.824 1.766 1 98.81 87 ASP A O 1
ATOM 666 N N . ARG A 1 88 ? 20.75 3.797 3.275 1 98.81 88 ARG A N 1
ATOM 667 C CA . ARG A 1 88 ? 19.969 2.777 2.576 1 98.81 88 ARG A CA 1
ATOM 668 C C . ARG A 1 88 ? 18.516 3.201 2.426 1 98.81 88 ARG A C 1
ATOM 670 O O . ARG A 1 88 ? 17.984 3.926 3.271 1 98.81 88 ARG A O 1
ATOM 677 N N . VAL A 1 89 ? 17.922 2.723 1.342 1 98.94 89 VAL A N 1
ATOM 678 C CA . VAL A 1 89 ? 16.531 3.055 1.051 1 98.94 89 VAL A CA 1
ATOM 679 C C . VAL A 1 89 ? 15.781 1.799 0.621 1 98.94 89 VAL A C 1
ATOM 681 O O . VAL A 1 89 ? 16.297 0.997 -0.162 1 98.94 89 VAL A O 1
ATOM 684 N N . PHE A 1 90 ? 14.641 1.533 1.162 1 98.88 90 PHE A N 1
ATOM 685 C CA . PHE A 1 90 ? 13.641 0.584 0.684 1 98.88 90 PHE A CA 1
ATOM 686 C C . PHE A 1 90 ? 12.398 1.311 0.193 1 98.88 90 PHE A C 1
ATOM 688 O O . PHE A 1 90 ? 11.844 2.15 0.904 1 98.88 90 PHE A O 1
ATOM 695 N N . PHE A 1 91 ? 11.914 0.976 -1.021 1 98.88 91 PHE A N 1
ATOM 696 C CA . PHE A 1 91 ? 10.719 1.625 -1.549 1 98.88 91 PHE A CA 1
ATOM 697 C C . PHE A 1 91 ? 9.484 0.783 -1.273 1 98.88 91 PHE A C 1
ATOM 699 O O . PHE A 1 91 ? 9.469 -0.422 -1.532 1 98.88 91 PHE A O 1
ATOM 706 N N . SER A 1 92 ? 8.5 1.391 -0.708 1 98.56 92 SER A N 1
ATOM 707 C CA . SER A 1 92 ? 7.16 0.832 -0.546 1 98.56 92 SER A CA 1
ATOM 708 C C . SER A 1 92 ? 6.152 1.544 -1.442 1 98.56 92 SER A C 1
ATOM 710 O O . SER A 1 92 ? 6.535 2.324 -2.316 1 98.56 92 SER A O 1
ATOM 712 N N . ASN A 1 93 ? 4.848 1.227 -1.291 1 98 93 ASN A N 1
ATOM 713 C CA . ASN A 1 93 ? 3.857 1.903 -2.123 1 98 93 ASN A CA 1
ATOM 714 C C . ASN A 1 93 ? 2.91 2.758 -1.286 1 98 93 ASN A C 1
ATOM 716 O O . ASN A 1 93 ? 1.926 3.289 -1.803 1 98 93 ASN A O 1
ATOM 720 N N . SER A 1 94 ? 3.143 2.848 0.044 1 98.44 94 SER A N 1
ATOM 721 C CA . SER A 1 94 ? 2.346 3.695 0.924 1 98.44 94 SER A CA 1
ATOM 722 C C . SER A 1 94 ? 3.078 3.973 2.234 1 98.44 94 SER A C 1
ATOM 724 O O . SER A 1 94 ? 4.109 3.359 2.518 1 98.44 94 SER A O 1
ATOM 726 N N . GLY A 1 95 ? 2.537 4.949 2.986 1 98.69 95 GLY A N 1
ATOM 727 C CA . GLY A 1 95 ? 3.07 5.227 4.309 1 98.69 95 GLY A CA 1
ATOM 728 C C . GLY A 1 95 ? 2.857 4.09 5.289 1 98.69 95 GLY A C 1
ATOM 729 O O . GLY A 1 95 ? 3.746 3.773 6.082 1 98.69 95 GLY A O 1
ATOM 730 N N . ALA A 1 96 ? 1.674 3.453 5.23 1 98.56 96 ALA A N 1
ATOM 731 C CA . ALA A 1 96 ? 1.381 2.32 6.105 1 98.56 96 ALA A CA 1
ATOM 732 C C . ALA A 1 96 ? 2.385 1.19 5.891 1 98.56 96 ALA A C 1
ATOM 734 O O . ALA A 1 96 ? 2.865 0.591 6.855 1 98.56 96 ALA A O 1
ATOM 735 N N . GLU A 1 97 ? 2.727 0.903 4.637 1 98.56 97 GLU A N 1
ATOM 736 C CA . GLU A 1 97 ? 3.717 -0.129 4.352 1 98.56 97 GLU A CA 1
ATOM 737 C C . GLU A 1 97 ? 5.105 0.287 4.836 1 98.56 97 GLU A C 1
ATOM 739 O O . GLU A 1 97 ? 5.875 -0.545 5.316 1 98.56 97 GLU A O 1
ATOM 744 N N . ALA A 1 98 ? 5.41 1.573 4.664 1 98.88 98 ALA A N 1
ATOM 745 C CA . ALA A 1 98 ? 6.699 2.061 5.148 1 98.88 98 ALA A CA 1
ATOM 746 C C . ALA A 1 98 ? 6.809 1.906 6.664 1 98.88 98 ALA A C 1
ATOM 748 O O . ALA A 1 98 ? 7.848 1.48 7.176 1 98.88 98 ALA A O 1
ATOM 749 N N . LEU A 1 99 ? 5.719 2.193 7.379 1 98.94 99 LEU A N 1
ATOM 750 C CA . LEU A 1 99 ? 5.738 2.115 8.836 1 98.94 99 LEU A CA 1
ATOM 751 C C . LEU A 1 99 ? 5.75 0.665 9.305 1 98.94 99 LEU A C 1
ATOM 753 O O . LEU A 1 99 ? 6.383 0.337 10.312 1 98.94 99 LEU A O 1
ATOM 757 N N . GLU A 1 100 ? 5.047 -0.211 8.594 1 98.88 100 GLU A N 1
ATOM 758 C CA . GLU A 1 100 ? 5.156 -1.642 8.867 1 98.88 100 GLU A CA 1
ATOM 759 C C . GLU A 1 100 ? 6.598 -2.117 8.75 1 98.88 100 GLU A C 1
ATOM 761 O O . GLU A 1 100 ? 7.07 -2.893 9.586 1 98.88 100 GLU A O 1
ATOM 766 N N . GLY A 1 101 ? 7.27 -1.647 7.68 1 98.81 101 GLY A N 1
ATOM 767 C CA . GLY A 1 101 ? 8.68 -1.983 7.523 1 98.81 101 GLY A CA 1
ATOM 768 C C . GLY A 1 101 ? 9.555 -1.422 8.625 1 98.81 101 GLY A C 1
ATOM 769 O O . GLY A 1 101 ? 10.461 -2.1 9.117 1 98.81 101 GLY A O 1
ATOM 770 N N . ALA A 1 102 ? 9.305 -0.177 9.039 1 98.94 102 ALA A N 1
ATOM 771 C CA . ALA A 1 102 ? 10.07 0.455 10.102 1 98.94 102 ALA A CA 1
ATOM 772 C C . ALA A 1 102 ? 9.922 -0.306 11.414 1 98.94 102 ALA A C 1
ATOM 774 O O . ALA A 1 102 ? 10.891 -0.505 12.148 1 98.94 102 ALA A O 1
ATOM 775 N N . ILE A 1 103 ? 8.68 -0.713 11.734 1 98.94 103 ILE A N 1
ATOM 776 C CA . ILE A 1 103 ? 8.406 -1.475 12.945 1 98.94 103 ILE A CA 1
ATOM 777 C C . ILE A 1 103 ? 9.148 -2.807 12.898 1 98.94 103 ILE A C 1
ATOM 779 O O . ILE A 1 103 ? 9.75 -3.225 13.891 1 98.94 103 ILE A O 1
ATOM 783 N N . LYS A 1 104 ? 9.156 -3.447 11.773 1 98.88 104 LYS A N 1
ATOM 784 C CA . LYS A 1 104 ? 9.875 -4.707 11.602 1 98.88 104 LYS A CA 1
ATOM 785 C C . LYS A 1 104 ? 11.383 -4.504 11.742 1 98.88 104 LYS A C 1
ATOM 787 O O . LYS A 1 104 ? 12.07 -5.348 12.312 1 98.88 104 LYS A O 1
ATOM 792 N N . ILE A 1 105 ? 11.891 -3.389 11.219 1 98.94 105 ILE A N 1
ATOM 793 C CA . ILE A 1 105 ? 13.305 -3.055 11.336 1 98.94 105 ILE A CA 1
ATOM 794 C C . ILE A 1 105 ? 13.68 -2.928 12.812 1 98.94 105 ILE A C 1
ATOM 796 O O . ILE A 1 105 ? 14.711 -3.451 13.25 1 98.94 105 ILE A O 1
ATOM 800 N N . ALA A 1 106 ? 12.82 -2.277 13.609 1 98.94 106 ALA A N 1
ATOM 801 C CA . ALA A 1 106 ? 13.094 -2.098 15.031 1 98.94 106 ALA A CA 1
ATOM 802 C C . ALA A 1 106 ? 13.211 -3.443 15.742 1 98.94 106 ALA A C 1
ATOM 804 O O . ALA A 1 106 ? 14.141 -3.658 16.516 1 98.94 106 ALA A O 1
ATOM 805 N N . ARG A 1 107 ? 12.305 -4.344 15.477 1 98.81 107 ARG A N 1
ATOM 806 C CA . ARG A 1 107 ? 12.305 -5.656 16.109 1 98.81 107 ARG A CA 1
ATOM 807 C C . ARG A 1 107 ? 13.523 -6.465 15.695 1 98.81 107 ARG A C 1
ATOM 809 O O . ARG A 1 107 ? 14.25 -6.996 16.531 1 98.81 107 ARG A O 1
ATOM 816 N N . LYS A 1 108 ? 13.75 -6.539 14.383 1 98.81 108 LYS A N 1
ATOM 817 C CA . LYS A 1 108 ? 14.836 -7.367 13.867 1 98.81 108 LYS A CA 1
ATOM 818 C C . LYS A 1 108 ? 16.188 -6.816 14.289 1 98.81 108 LYS A C 1
ATOM 820 O O . LYS A 1 108 ? 17.109 -7.582 14.578 1 98.81 108 LYS A O 1
ATOM 825 N N . TYR A 1 109 ? 16.375 -5.438 14.266 1 98.81 109 TYR A N 1
ATOM 826 C CA . TYR A 1 109 ? 17.609 -4.812 14.695 1 98.81 109 TYR A CA 1
ATOM 827 C C . TYR A 1 109 ? 18 -5.281 16.094 1 98.81 109 TYR A C 1
ATOM 829 O O . TYR A 1 109 ? 19.156 -5.684 16.328 1 98.81 109 TYR A O 1
ATOM 837 N N . GLN A 1 110 ? 17.031 -5.223 17.031 1 98.81 110 GLN A N 1
ATOM 838 C CA . GLN A 1 110 ? 17.297 -5.602 18.406 1 98.81 110 GLN A CA 1
ATOM 839 C C . GLN A 1 110 ? 17.625 -7.09 18.531 1 98.81 110 GLN A C 1
ATOM 841 O O . GLN A 1 110 ? 18.562 -7.473 19.219 1 98.81 110 GLN A O 1
ATOM 846 N N . LYS A 1 111 ? 16.875 -7.867 17.797 1 98.31 111 LYS A N 1
ATOM 847 C CA . LYS A 1 111 ? 17.125 -9.305 17.812 1 98.31 111 LYS A CA 1
ATOM 848 C C . LYS A 1 111 ? 18.516 -9.617 17.266 1 98.31 111 LYS A C 1
ATOM 850 O O . LYS A 1 111 ? 19.266 -10.398 17.875 1 98.31 111 LYS A O 1
ATOM 855 N N . ASP A 1 112 ? 18.875 -9 16.188 1 97.94 112 ASP A N 1
ATOM 856 C CA . ASP A 1 112 ? 20.172 -9.227 15.547 1 97.94 112 ASP A CA 1
ATOM 857 C C . ASP A 1 112 ? 21.312 -8.742 16.438 1 97.94 112 ASP A C 1
ATOM 859 O O . ASP A 1 112 ? 22.469 -9.164 16.266 1 97.94 112 ASP A O 1
ATOM 863 N N . HIS A 1 113 ? 21.031 -7.91 17.406 1 97.69 113 HIS A N 1
ATOM 864 C CA . HIS A 1 113 ? 22.047 -7.352 18.266 1 97.69 113 HIS A CA 1
ATOM 865 C C . HIS A 1 113 ? 21.953 -7.938 19.672 1 97.69 113 HIS A C 1
ATOM 867 O O . HIS A 1 113 ? 22.359 -7.293 20.656 1 97.69 113 HIS A O 1
ATOM 873 N N . GLY A 1 114 ? 21.266 -9.039 19.828 1 97.75 114 GLY A N 1
ATOM 874 C CA . GLY A 1 114 ? 21.328 -9.852 21.047 1 97.75 114 GLY A CA 1
ATOM 875 C C . GLY A 1 114 ? 20.234 -9.523 22.047 1 97.75 114 GLY A C 1
ATOM 876 O O . GLY A 1 114 ? 20.297 -9.953 23.188 1 97.75 114 GLY A O 1
ATOM 877 N N . HIS A 1 115 ? 19.203 -8.758 21.594 1 98.25 115 HIS A N 1
ATOM 878 C CA . HIS A 1 115 ? 18.125 -8.391 22.516 1 98.25 115 HIS A CA 1
ATOM 879 C C . HIS A 1 115 ? 16.766 -8.797 21.969 1 98.25 115 HIS A C 1
ATOM 881 O O . HIS A 1 115 ? 15.922 -7.941 21.688 1 98.25 115 HIS A O 1
ATOM 887 N N . PRO A 1 116 ? 16.531 -10.094 21.844 1 97.5 116 PRO A N 1
ATOM 888 C CA . PRO A 1 116 ? 15.273 -10.57 21.25 1 97.5 116 PRO A CA 1
ATOM 889 C C . PRO A 1 116 ? 14.055 -10.195 22.094 1 97.5 116 PRO A C 1
ATOM 891 O O . PRO A 1 116 ? 12.922 -10.258 21.609 1 97.5 116 PRO A O 1
ATOM 894 N N . GLU A 1 117 ? 14.312 -9.766 23.359 1 98.06 117 GLU A N 1
ATOM 895 C CA . GLU A 1 117 ? 13.211 -9.367 24.234 1 98.06 117 GLU A CA 1
ATOM 896 C C . GLU A 1 117 ? 12.688 -7.98 23.859 1 98.06 117 GLU A C 1
ATOM 898 O O . GLU A 1 117 ? 11.594 -7.594 24.281 1 98.06 117 GLU A O 1
ATOM 903 N N . ARG A 1 118 ? 13.5 -7.203 23.094 1 98.75 118 ARG A N 1
ATOM 904 C CA . ARG A 1 118 ? 13.133 -5.832 22.75 1 98.75 118 ARG A CA 1
ATOM 905 C C . ARG A 1 118 ? 12.305 -5.797 21.469 1 98.75 118 ARG A C 1
ATOM 907 O O . ARG A 1 118 ? 12.852 -5.93 20.375 1 98.75 118 ARG A O 1
ATOM 914 N N . TYR A 1 119 ? 11 -5.605 21.609 1 98.81 119 TYR A N 1
ATOM 915 C CA . TYR A 1 119 ? 10.156 -5.57 20.422 1 98.81 119 TYR A CA 1
ATOM 916 C C . TYR A 1 119 ? 9.164 -4.41 20.484 1 98.81 119 TYR A C 1
ATOM 918 O O . TYR A 1 119 ? 8.477 -4.121 19.516 1 98.81 119 TYR A O 1
ATOM 926 N N . ARG A 1 120 ? 9.078 -3.697 21.625 1 98.88 120 ARG A N 1
ATOM 927 C CA . ARG A 1 120 ? 8.07 -2.662 21.828 1 98.88 120 ARG A CA 1
ATOM 928 C C . ARG A 1 120 ? 8.539 -1.322 21.266 1 98.88 120 ARG A C 1
ATOM 930 O O . ARG A 1 120 ? 9.727 -0.993 21.344 1 98.88 120 ARG A O 1
ATOM 937 N N . VAL A 1 121 ? 7.68 -0.578 20.719 1 98.94 121 VAL A N 1
ATOM 938 C CA . VAL A 1 121 ? 7.934 0.758 20.188 1 98.94 121 VAL A CA 1
ATOM 939 C C . VAL A 1 121 ? 7.148 1.79 21 1 98.94 121 VAL A C 1
ATOM 941 O O . VAL A 1 121 ? 5.938 1.651 21.172 1 98.94 121 VAL A O 1
ATOM 944 N N . ILE A 1 122 ? 7.812 2.785 21.531 1 98.94 122 ILE A N 1
ATOM 945 C CA . ILE A 1 122 ? 7.125 3.895 22.188 1 98.94 122 ILE A CA 1
ATOM 946 C C . ILE A 1 122 ? 6.73 4.941 21.141 1 98.94 122 ILE A C 1
ATOM 948 O O . ILE A 1 122 ? 7.578 5.43 20.391 1 98.94 122 ILE A O 1
ATOM 952 N N . ALA A 1 123 ? 5.453 5.219 21.047 1 98.81 123 ALA A N 1
ATOM 953 C CA . ALA A 1 123 ? 4.902 6.262 20.188 1 98.81 123 ALA A CA 1
ATOM 954 C C . ALA A 1 123 ? 4.195 7.336 21 1 98.81 123 ALA A C 1
ATOM 956 O O . ALA A 1 123 ? 4.289 7.344 22.234 1 98.81 123 ALA A O 1
ATOM 957 N N . CYS A 1 124 ? 3.605 8.305 20.328 1 98.75 124 CYS A N 1
ATOM 958 C CA . CYS A 1 124 ? 3.037 9.43 21.047 1 98.75 124 CYS A CA 1
ATOM 959 C C . CYS A 1 124 ? 1.521 9.461 20.906 1 98.75 124 CYS A C 1
ATOM 961 O O . CYS A 1 124 ? 0.978 9.016 19.906 1 98.75 124 CYS A O 1
ATOM 963 N N . GLU A 1 125 ? 0.91 10.008 21.875 1 97.5 125 GLU A N 1
ATOM 964 C CA . GLU A 1 125 ? -0.522 10.281 21.797 1 97.5 125 GLU A CA 1
ATOM 965 C C . GLU A 1 125 ? -0.838 11.211 20.625 1 97.5 125 GLU A C 1
ATOM 967 O O . GLU A 1 125 ? -0.016 12.055 20.266 1 97.5 125 GLU A O 1
ATOM 972 N N . ASN A 1 126 ? -1.984 11.008 20.016 1 96.31 126 ASN A N 1
ATOM 973 C CA . ASN A 1 126 ? -2.514 11.828 18.938 1 96.31 126 ASN A CA 1
ATOM 974 C C . ASN A 1 126 ? -1.746 11.594 17.625 1 96.31 126 ASN A C 1
ATOM 976 O O . ASN A 1 126 ? -1.923 12.336 16.656 1 96.31 126 ASN A O 1
ATOM 980 N N . ALA A 1 127 ? -0.921 10.594 17.594 1 98 127 ALA A N 1
ATOM 981 C CA . ALA A 1 127 ? -0.177 10.281 16.375 1 98 127 ALA A CA 1
ATOM 982 C C . ALA A 1 127 ? -1.058 9.547 15.375 1 98 127 ALA A C 1
ATOM 984 O O . ALA A 1 127 ? -2.148 9.086 15.711 1 98 127 ALA A O 1
ATOM 985 N N . PHE A 1 128 ? -0.715 9.508 14.188 1 98.19 128 PHE A N 1
ATOM 986 C CA . PHE A 1 128 ? -1.264 8.703 13.102 1 98.19 128 PHE A CA 1
ATOM 987 C C . PHE A 1 128 ? -0.15 8.023 12.312 1 98.19 128 PHE A C 1
ATOM 989 O O . PHE A 1 128 ? 0.748 8.695 11.797 1 98.19 128 PHE A O 1
ATOM 996 N N . HIS A 1 129 ? -0.236 6.691 12.188 1 98.75 129 HIS A N 1
ATOM 997 C CA . HIS A 1 129 ? 0.848 5.961 11.547 1 98.75 129 HIS A CA 1
ATOM 998 C C . HIS A 1 129 ? 0.314 5.023 10.469 1 98.75 129 HIS A C 1
ATOM 1000 O O . HIS A 1 129 ? 1.052 4.18 9.945 1 98.75 129 HIS A O 1
ATOM 1006 N N . GLY A 1 130 ? -0.958 5.113 10.117 1 97.81 130 GLY A N 1
ATOM 1007 C CA . GLY A 1 130 ? -1.54 4.254 9.102 1 97.81 130 GLY A CA 1
ATOM 1008 C C . GLY A 1 130 ? -2.775 3.516 9.578 1 97.81 130 GLY A C 1
ATOM 1009 O O . GLY A 1 130 ? -3.32 3.828 10.641 1 97.81 130 GLY A O 1
ATOM 1010 N N . ARG A 1 131 ? -3.25 2.533 8.773 1 98.12 131 ARG A N 1
ATOM 1011 C CA . ARG A 1 131 ? -4.539 1.909 9.055 1 98.12 131 ARG A CA 1
ATOM 1012 C C . ARG A 1 131 ? -4.406 0.393 9.148 1 98.12 131 ARG A C 1
ATOM 1014 O O . ARG A 1 131 ? -5.406 -0.323 9.188 1 98.12 131 ARG A O 1
ATOM 1021 N N . THR A 1 132 ? -3.164 -0.188 9.148 1 98.62 132 THR A N 1
ATOM 1022 C CA . THR A 1 132 ? -3.004 -1.608 9.445 1 98.62 132 THR A CA 1
ATOM 1023 C C . THR A 1 132 ? -3.203 -1.881 10.93 1 98.62 132 THR A C 1
ATOM 1025 O O . THR A 1 132 ? -3.178 -0.957 11.742 1 98.62 132 THR A O 1
ATOM 1028 N N . LEU A 1 133 ? -3.348 -3.098 11.312 1 98.75 133 LEU A N 1
ATOM 1029 C CA . LEU A 1 133 ? -3.541 -3.438 12.719 1 98.75 133 LEU A CA 1
ATOM 1030 C C . LEU A 1 133 ? -2.359 -2.967 13.555 1 98.75 133 LEU A C 1
ATOM 1032 O O . LEU A 1 133 ? -2.545 -2.428 14.648 1 98.75 133 LEU A O 1
ATOM 1036 N N . ALA A 1 134 ? -1.155 -3.113 13.031 1 98.75 134 ALA A N 1
ATOM 1037 C CA . ALA A 1 134 ? 0.023 -2.699 13.789 1 98.75 134 ALA A CA 1
ATOM 1038 C C . ALA A 1 134 ? 0.122 -1.178 13.852 1 98.75 134 ALA A C 1
ATOM 1040 O O . ALA A 1 134 ? 0.454 -0.618 14.906 1 98.75 134 ALA A O 1
ATOM 1041 N N . THR A 1 135 ? -0.213 -0.523 12.773 1 98.81 135 THR A N 1
ATOM 1042 C CA . THR A 1 135 ? -0.02 0.922 12.727 1 98.81 135 THR A CA 1
ATOM 1043 C C . THR A 1 135 ? -1.091 1.638 13.547 1 98.81 135 THR A C 1
ATOM 1045 O O . THR A 1 135 ? -0.828 2.684 14.141 1 98.81 135 THR A O 1
ATOM 1048 N N . ILE A 1 136 ? -2.334 1.088 13.594 1 98.69 136 ILE A N 1
ATOM 1049 C CA . ILE A 1 136 ? -3.33 1.725 14.453 1 98.69 136 ILE A CA 1
ATOM 1050 C C . ILE A 1 136 ? -2.984 1.481 15.914 1 98.69 136 ILE A C 1
ATOM 1052 O O . ILE A 1 136 ? -3.254 2.328 16.766 1 98.69 136 ILE A O 1
ATOM 1056 N N . ALA A 1 137 ? -2.35 0.35 16.203 1 98.75 137 ALA A N 1
ATOM 1057 C CA . ALA A 1 137 ? -1.868 0.099 17.547 1 98.75 137 ALA A CA 1
ATOM 1058 C C . ALA A 1 137 ? -0.773 1.09 17.938 1 98.75 137 ALA A C 1
ATOM 1060 O O . ALA A 1 137 ? -0.733 1.571 19.078 1 98.75 137 ALA A O 1
ATOM 1061 N N . ALA A 1 138 ? 0.074 1.396 16.984 1 98.75 138 ALA A N 1
ATOM 1062 C CA . ALA A 1 138 ? 1.139 2.367 17.219 1 98.75 138 ALA A CA 1
ATOM 1063 C C . ALA A 1 138 ? 0.565 3.758 17.484 1 98.75 138 ALA A C 1
ATOM 1065 O O . ALA A 1 138 ? 1.066 4.492 18.344 1 98.75 138 ALA A O 1
ATOM 1066 N N . ALA A 1 139 ? -0.464 4.125 16.734 1 98.06 139 ALA A N 1
ATOM 1067 C CA . ALA A 1 139 ? -1.108 5.422 16.922 1 98.06 139 ALA A CA 1
ATOM 1068 C C . ALA A 1 139 ? -1.845 5.477 18.25 1 98.06 139 ALA A C 1
ATOM 1070 O O . ALA A 1 139 ? -1.855 6.516 18.922 1 98.06 139 ALA A O 1
ATOM 1071 N N . GLY A 1 140 ? -2.527 4.414 18.609 1 97.31 140 GLY A N 1
ATOM 1072 C CA . GLY A 1 140 ? -3.094 4.219 19.938 1 97.31 140 GLY A CA 1
ATOM 1073 C C . GLY A 1 140 ? -4.375 5 20.156 1 97.31 140 GLY A C 1
ATOM 1074 O O . GLY A 1 140 ? -4.875 5.074 21.281 1 97.31 140 GLY A O 1
ATOM 1075 N N . GLN A 1 141 ? -4.934 5.621 19.125 1 95.56 141 GLN A N 1
ATOM 1076 C CA . GLN A 1 141 ? -6.164 6.391 19.281 1 95.56 141 GLN A CA 1
ATOM 1077 C C . GLN A 1 141 ? -7.375 5.473 19.406 1 95.56 141 GLN A C 1
ATOM 1079 O O . GLN A 1 141 ? -7.559 4.566 18.594 1 95.56 141 GLN A O 1
ATOM 1084 N N . ALA A 1 142 ? -8.234 5.746 20.328 1 94.94 142 ALA A N 1
ATOM 1085 C CA . ALA A 1 142 ? -9.406 4.91 20.578 1 94.94 142 ALA A CA 1
ATOM 1086 C C . ALA A 1 142 ? -10.273 4.789 19.328 1 94.94 142 ALA A C 1
ATOM 1088 O O . ALA A 1 142 ? -10.773 3.707 19.016 1 94.94 142 ALA A O 1
ATOM 1089 N N . LYS A 1 143 ? -10.422 5.848 18.609 1 93.5 143 LYS A N 1
ATOM 1090 C CA . LYS A 1 143 ? -11.289 5.863 17.438 1 93.5 143 LYS A CA 1
ATOM 1091 C C . LYS A 1 143 ? -10.742 4.957 16.344 1 93.5 143 LYS A C 1
ATOM 1093 O O . LYS A 1 143 ? -11.5 4.422 15.531 1 93.5 143 LYS A O 1
ATOM 1098 N N . LEU A 1 144 ? -9.445 4.754 16.281 1 95.44 144 LEU A N 1
ATOM 1099 C CA . LEU A 1 144 ? -8.82 3.9 15.273 1 95.44 144 LEU A CA 1
ATOM 1100 C C . LEU A 1 144 ? -8.898 2.434 15.68 1 95.44 144 LEU A C 1
ATOM 1102 O O . LEU A 1 144 ? -8.953 1.547 14.828 1 95.44 144 LEU A O 1
ATOM 1106 N N . LEU A 1 145 ? -8.922 2.193 16.984 1 96.94 145 LEU A N 1
ATOM 1107 C CA . LEU A 1 145 ? -8.828 0.839 17.516 1 96.94 145 LEU A CA 1
ATOM 1108 C C . LEU A 1 145 ? -10.211 0.215 17.656 1 96.94 145 LEU A C 1
ATOM 1110 O O . LEU A 1 145 ? -10.344 -1.01 17.688 1 96.94 145 LEU A O 1
ATOM 1114 N N . GLU A 1 146 ? -11.211 1.033 17.734 1 95.75 146 GLU A N 1
ATOM 1115 C CA . GLU A 1 146 ? -12.57 0.564 17.984 1 95.75 146 GLU A CA 1
ATOM 1116 C C . GLU A 1 146 ? -13.016 -0.413 16.906 1 95.75 146 GLU A C 1
ATOM 1118 O O . GLU A 1 146 ? -12.953 -0.099 15.711 1 95.75 146 GLU A O 1
ATOM 1123 N N . GLY A 1 147 ? -13.398 -1.583 17.328 1 96.31 147 GLY A N 1
ATOM 1124 C CA . GLY A 1 147 ? -13.922 -2.584 16.422 1 96.31 147 GLY A CA 1
ATOM 1125 C C . GLY A 1 147 ? -12.875 -3.59 15.969 1 96.31 147 GLY A C 1
ATOM 1126 O O . GLY A 1 147 ? -13.211 -4.605 15.359 1 96.31 147 GLY A O 1
ATOM 1127 N N . PHE A 1 148 ? -11.617 -3.387 16.391 1 98.12 148 PHE A N 1
ATOM 1128 C CA . PHE A 1 148 ? -10.562 -4.199 15.797 1 98.12 148 PHE A CA 1
ATOM 1129 C C . PHE A 1 148 ? -9.711 -4.867 16.875 1 98.12 148 PHE A C 1
ATOM 1131 O O . PHE A 1 148 ? -8.578 -5.277 16.609 1 98.12 148 PHE A O 1
ATOM 1138 N N . THR A 1 149 ? -10.227 -4.945 18.047 1 96.94 149 THR A N 1
ATOM 1139 C CA . THR A 1 149 ? -9.523 -5.617 19.141 1 96.94 149 THR A CA 1
ATOM 1140 C C . THR A 1 149 ? -9.414 -7.113 18.859 1 96.94 149 THR A C 1
ATOM 1142 O O . THR A 1 149 ? -10.211 -7.672 18.109 1 96.94 149 THR A O 1
ATOM 1145 N N . PRO A 1 150 ? -8.484 -7.777 19.5 1 97.75 150 PRO A N 1
ATOM 1146 C CA . PRO A 1 150 ? -7.488 -7.238 20.422 1 97.75 150 PRO A CA 1
ATOM 1147 C C . PRO A 1 150 ? -6.449 -6.367 19.734 1 97.75 150 PRO A C 1
ATOM 1149 O O . PRO A 1 150 ? -6.152 -6.57 18.547 1 97.75 150 PRO A O 1
ATOM 1152 N N . VAL A 1 151 ? -5.977 -5.414 20.484 1 98.12 151 VAL A N 1
ATOM 1153 C CA . VAL A 1 151 ? -4.957 -4.504 19.969 1 98.12 151 VAL A CA 1
ATOM 1154 C C . VAL A 1 151 ? -3.633 -5.25 19.812 1 98.12 151 VAL A C 1
ATOM 1156 O O . VAL A 1 151 ? -3.248 -6.039 20.672 1 98.12 151 VAL A O 1
ATOM 1159 N N . VAL A 1 152 ? -2.959 -5.086 18.688 1 98.44 152 VAL A N 1
ATOM 1160 C CA . VAL A 1 152 ? -1.652 -5.703 18.484 1 98.44 152 VAL A CA 1
ATOM 1161 C C . VAL A 1 152 ? -0.697 -5.27 19.594 1 98.44 152 VAL A C 1
ATOM 1163 O O . VAL A 1 152 ? -0.552 -4.074 19.859 1 98.44 152 VAL A O 1
ATOM 1166 N N . ASP A 1 153 ? -0.064 -6.168 20.219 1 97.81 153 ASP A N 1
ATOM 1167 C CA . ASP A 1 153 ? 0.878 -5.887 21.297 1 97.81 153 ASP A CA 1
ATOM 1168 C C . ASP A 1 153 ? 2.17 -5.281 20.75 1 97.81 153 ASP A C 1
ATOM 1170 O O . ASP A 1 153 ? 2.51 -5.473 19.594 1 97.81 153 ASP A O 1
ATOM 1174 N N . GLY A 1 154 ? 2.805 -4.445 21.562 1 98.5 154 GLY A N 1
ATOM 1175 C CA . GLY A 1 154 ? 4.137 -4.004 21.188 1 98.5 154 GLY A CA 1
ATOM 1176 C C . GLY A 1 154 ? 4.254 -2.496 21.078 1 98.5 154 GLY A C 1
ATOM 1177 O O . GLY A 1 154 ? 5.273 -1.981 20.609 1 98.5 154 GLY A O 1
ATOM 1178 N N . PHE A 1 155 ? 3.238 -1.775 21.641 1 98.81 155 PHE A N 1
ATOM 1179 C CA . PHE A 1 155 ? 3.279 -0.327 21.469 1 98.81 155 PHE A CA 1
ATOM 1180 C C . PHE A 1 155 ? 2.898 0.373 22.766 1 98.81 155 PHE A C 1
ATOM 1182 O O . PHE A 1 155 ? 1.94 -0.024 23.438 1 98.81 155 PHE A O 1
ATOM 1189 N N . ASP A 1 156 ? 3.643 1.322 23.172 1 98.81 156 ASP A N 1
ATOM 1190 C CA . ASP A 1 156 ? 3.406 2.152 24.344 1 98.81 156 ASP A CA 1
ATOM 1191 C C . ASP A 1 156 ? 3.201 3.615 23.953 1 98.81 156 ASP A C 1
ATOM 1193 O O . ASP A 1 156 ? 3.865 4.117 23.047 1 98.81 156 ASP A O 1
ATOM 1197 N N . GLN A 1 157 ? 2.324 4.312 24.656 1 98.31 157 GLN A N 1
ATOM 1198 C CA . GLN A 1 157 ? 1.99 5.695 24.328 1 98.31 157 GLN A CA 1
ATOM 1199 C C . GLN A 1 157 ? 2.455 6.648 25.422 1 98.31 157 GLN A C 1
ATOM 1201 O O . GLN A 1 157 ? 2.326 6.344 26.609 1 98.31 157 GLN A O 1
ATOM 1206 N N . VAL A 1 158 ? 3.029 7.711 25.016 1 98.75 158 VAL A N 1
ATOM 1207 C CA . VAL A 1 158 ? 3.389 8.789 25.938 1 98.75 158 VAL A CA 1
ATOM 1208 C C . VAL A 1 158 ? 2.916 10.125 25.375 1 98.75 158 VAL A C 1
ATOM 1210 O O . VAL A 1 158 ? 2.518 10.211 24.203 1 98.75 158 VAL A O 1
ATOM 1213 N N . ALA A 1 159 ? 2.941 11.164 26.141 1 98.56 159 ALA A N 1
ATOM 1214 C CA . ALA A 1 159 ? 2.555 12.492 25.688 1 98.56 159 ALA A CA 1
ATOM 1215 C C . ALA A 1 159 ? 3.586 13.055 24.703 1 98.56 159 ALA A C 1
ATOM 1217 O O . ALA A 1 159 ? 4.793 12.922 24.922 1 98.56 159 ALA A O 1
ATOM 1218 N N . PHE A 1 160 ? 3.137 13.633 23.719 1 98.31 160 PHE A N 1
ATOM 1219 C CA . PHE A 1 160 ? 4 14.281 22.734 1 98.31 160 PHE A CA 1
ATOM 1220 C C . PHE A 1 160 ? 4.75 15.453 23.375 1 98.31 160 PHE A C 1
ATOM 1222 O O . PHE A 1 160 ? 4.152 16.281 24.062 1 98.31 160 PHE A O 1
ATOM 1229 N N . GLY A 1 161 ? 6.039 15.453 23.188 1 98.31 161 GLY A N 1
ATOM 1230 C CA . GLY A 1 161 ? 6.848 16.547 23.688 1 98.31 161 GLY A CA 1
ATOM 1231 C C . GLY A 1 161 ? 7.293 16.359 25.125 1 98.31 161 GLY A C 1
ATOM 1232 O O . GLY A 1 161 ? 7.891 17.266 25.719 1 98.31 161 GLY A O 1
ATOM 1233 N N . ASN A 1 162 ? 7.051 15.25 25.719 1 98.56 162 ASN A N 1
ATOM 1234 C CA . ASN A 1 162 ? 7.363 15.008 27.125 1 98.56 162 ASN A CA 1
ATOM 1235 C C . ASN A 1 162 ? 8.508 14.008 27.281 1 98.56 162 ASN A C 1
ATOM 1237 O O . ASN A 1 162 ? 8.273 12.805 27.406 1 98.56 162 ASN A O 1
ATOM 1241 N N . LEU A 1 163 ? 9.703 14.516 27.422 1 98.69 163 LEU A N 1
ATOM 1242 C CA . LEU A 1 163 ? 10.891 13.672 27.484 1 98.69 163 LEU A CA 1
ATOM 1243 C C . LEU A 1 163 ? 10.883 12.836 28.766 1 98.69 163 LEU A C 1
ATOM 1245 O O . LEU A 1 163 ? 11.375 11.703 28.766 1 98.69 163 LEU A O 1
ATOM 1249 N N . ASN A 1 164 ? 10.32 13.367 29.844 1 98.62 164 ASN A N 1
ATOM 1250 C CA . ASN A 1 164 ? 10.266 12.617 31.094 1 98.62 164 ASN A CA 1
ATOM 1251 C C . ASN A 1 164 ? 9.391 11.375 30.953 1 98.62 164 ASN A C 1
ATOM 1253 O O . ASN A 1 164 ? 9.781 10.289 31.391 1 98.62 164 ASN A O 1
ATOM 1257 N N . GLU A 1 165 ? 8.258 11.562 30.391 1 98.75 165 GLU A N 1
ATOM 1258 C CA . GLU A 1 165 ? 7.375 10.422 30.172 1 98.75 165 GLU A CA 1
ATOM 1259 C C . GLU A 1 165 ? 7.996 9.422 29.203 1 98.75 165 GLU A C 1
ATOM 1261 O O . GLU A 1 165 ? 7.832 8.211 29.375 1 98.75 165 GLU A O 1
ATOM 1266 N N . MET A 1 166 ? 8.703 9.953 28.219 1 98.75 166 MET A N 1
ATOM 1267 C CA . MET A 1 166 ? 9.391 9.086 27.266 1 98.75 166 MET A CA 1
ATOM 1268 C C . MET A 1 166 ? 10.406 8.203 27.969 1 98.75 166 MET A C 1
ATOM 1270 O O . MET A 1 166 ? 10.414 6.98 27.781 1 98.75 166 MET A O 1
ATOM 1274 N N . ARG A 1 167 ? 11.219 8.797 28.766 1 98.56 167 ARG A N 1
ATOM 1275 C CA . ARG A 1 167 ? 12.266 8.062 29.484 1 98.56 167 ARG A CA 1
ATOM 1276 C C . ARG A 1 167 ? 11.656 7.051 30.453 1 98.56 167 ARG A C 1
ATOM 1278 O O . ARG A 1 167 ? 12.141 5.926 30.562 1 98.56 167 ARG A O 1
ATOM 1285 N N . ALA A 1 168 ? 10.57 7.449 31.094 1 98.75 168 ALA A N 1
ATOM 1286 C CA . ALA A 1 168 ? 9.938 6.617 32.094 1 98.75 168 ALA A CA 1
ATOM 1287 C C . ALA A 1 168 ? 9.273 5.395 31.484 1 98.75 168 ALA A C 1
ATOM 1289 O O . ALA A 1 168 ? 9.117 4.363 32.125 1 98.75 168 ALA A O 1
ATOM 1290 N N . ALA A 1 169 ? 8.93 5.496 30.203 1 98.81 169 ALA A N 1
ATOM 1291 C CA . ALA A 1 169 ? 8.195 4.434 29.531 1 98.81 169 ALA A CA 1
ATOM 1292 C C . ALA A 1 169 ? 9.148 3.346 29.031 1 98.81 169 ALA A C 1
ATOM 1294 O O . ALA A 1 169 ? 8.711 2.258 28.656 1 98.81 169 ALA A O 1
ATOM 1295 N N . ILE A 1 170 ? 10.453 3.551 29.078 1 98.88 170 ILE A N 1
ATOM 1296 C CA . ILE A 1 170 ? 11.438 2.6 28.578 1 98.88 170 ILE A CA 1
ATOM 1297 C C . ILE A 1 170 ? 11.547 1.413 29.531 1 98.88 170 ILE A C 1
ATOM 1299 O O . ILE A 1 170 ? 11.656 1.595 30.75 1 98.88 170 ILE A O 1
ATOM 1303 N N . THR A 1 171 ? 11.422 0.269 29.047 1 98.75 171 THR A N 1
ATOM 1304 C CA . THR A 1 171 ? 11.617 -0.985 29.766 1 98.75 171 THR A CA 1
ATOM 1305 C C . THR A 1 171 ? 12.641 -1.862 29.047 1 98.75 171 THR A C 1
ATOM 1307 O O . THR A 1 171 ? 13.227 -1.454 28.047 1 98.75 171 THR A O 1
ATOM 1310 N N . ASP A 1 172 ? 12.852 -3.064 29.547 1 98.44 172 ASP A N 1
ATOM 1311 C CA . ASP A 1 172 ? 13.781 -4.02 28.953 1 98.44 172 ASP A CA 1
ATOM 1312 C C . ASP A 1 172 ? 13.25 -4.543 27.625 1 98.44 172 ASP A C 1
ATOM 1314 O O . ASP A 1 172 ? 13.992 -5.148 26.844 1 98.44 172 ASP A O 1
ATOM 1318 N N . GLU A 1 173 ? 12.016 -4.164 27.312 1 98.88 173 GLU A N 1
ATOM 1319 C CA . GLU A 1 173 ? 11.398 -4.672 26.094 1 98.88 173 GLU A CA 1
ATOM 1320 C C . GLU A 1 173 ? 11.344 -3.596 25.016 1 98.88 173 GLU A C 1
ATOM 1322 O O . GLU A 1 173 ? 10.938 -3.865 23.875 1 98.88 173 GLU A O 1
ATOM 1327 N N . THR A 1 174 ? 11.82 -2.389 25.281 1 98.94 174 THR A N 1
ATOM 1328 C CA . THR A 1 174 ? 11.711 -1.281 24.344 1 98.94 174 THR A CA 1
ATOM 1329 C C . THR A 1 174 ? 12.766 -1.394 23.25 1 98.94 174 THR A C 1
ATOM 1331 O O . THR A 1 174 ? 13.953 -1.52 23.531 1 98.94 174 THR A O 1
ATOM 1334 N N . ALA A 1 175 ? 12.258 -1.353 22.016 1 98.94 175 ALA A N 1
ATOM 1335 C CA . ALA A 1 175 ? 13.141 -1.514 20.859 1 98.94 175 ALA A CA 1
ATOM 1336 C C . ALA A 1 175 ? 13.43 -0.169 20.203 1 98.94 175 ALA A C 1
ATOM 1338 O O . ALA A 1 175 ? 14.508 0.033 19.641 1 98.94 175 ALA A O 1
ATOM 1339 N N . ALA A 1 176 ? 12.469 0.728 20.234 1 99 176 ALA A N 1
ATOM 1340 C CA . ALA A 1 176 ? 12.594 1.948 19.438 1 99 176 ALA A CA 1
ATOM 1341 C C . ALA A 1 176 ? 11.602 3.014 19.906 1 99 176 ALA A C 1
ATOM 1343 O O . ALA A 1 176 ? 10.688 2.721 20.688 1 99 176 ALA A O 1
ATOM 1344 N N . ILE A 1 177 ? 11.852 4.223 19.547 1 99 177 ILE A N 1
ATOM 1345 C CA . ILE A 1 177 ? 10.945 5.363 19.672 1 99 177 ILE A CA 1
ATOM 1346 C C . ILE A 1 177 ? 10.508 5.836 18.297 1 99 177 ILE A C 1
ATOM 1348 O O . ILE A 1 177 ? 11.336 5.98 17.391 1 99 177 ILE A O 1
ATOM 1352 N N . LEU A 1 178 ? 9.211 5.996 18.078 1 98.94 178 LEU A N 1
ATOM 1353 C CA . LEU A 1 178 ? 8.609 6.434 16.828 1 98.94 178 LEU A CA 1
ATOM 1354 C C . LEU A 1 178 ? 7.805 7.719 17.031 1 98.94 178 LEU A C 1
ATOM 1356 O O . LEU A 1 178 ? 6.828 7.734 17.781 1 98.94 178 LEU A O 1
ATOM 1360 N N . VAL A 1 179 ? 8.219 8.812 16.312 1 98.81 179 VAL A N 1
ATOM 1361 C CA . VAL A 1 179 ? 7.57 10.102 16.531 1 98.81 179 VAL A CA 1
ATOM 1362 C C . VAL A 1 179 ? 7.434 10.844 15.203 1 98.81 179 VAL A C 1
ATOM 1364 O O . VAL A 1 179 ? 8.273 10.695 14.312 1 98.81 179 VAL A O 1
ATOM 1367 N N . GLU A 1 180 ? 6.352 11.547 14.984 1 98.81 180 GLU A N 1
ATOM 1368 C CA . GLU A 1 180 ? 6.25 12.57 13.953 1 98.81 180 GLU A CA 1
ATOM 1369 C C . GLU A 1 180 ? 6.922 13.867 14.391 1 98.81 180 GLU A C 1
ATOM 1371 O O . GLU A 1 180 ? 6.516 14.484 15.383 1 98.81 180 GLU A O 1
ATOM 1376 N N . PRO A 1 181 ? 7.875 14.32 13.617 1 98.81 181 PRO A N 1
ATOM 1377 C CA . PRO A 1 181 ? 8.453 15.609 14 1 98.81 181 PRO A CA 1
ATOM 1378 C C . PRO A 1 181 ? 7.418 16.734 14.07 1 98.81 181 PRO A C 1
ATOM 1380 O O . PRO A 1 181 ? 7.535 17.641 14.898 1 98.81 181 PRO A O 1
ATOM 1383 N N . VAL A 1 182 ? 6.477 16.719 13.188 1 98.62 182 VAL A N 1
ATOM 1384 C CA . VAL A 1 182 ? 5.262 17.516 13.242 1 98.62 182 VAL A CA 1
ATOM 1385 C C . VAL A 1 182 ? 4.039 16.625 13.117 1 98.62 182 VAL A C 1
ATOM 1387 O O . VAL A 1 182 ? 3.861 15.938 12.102 1 98.62 182 VAL A O 1
ATOM 1390 N N . GLN A 1 183 ? 3.227 16.594 14.188 1 98.38 183 GLN A N 1
ATOM 1391 C CA . GLN A 1 183 ? 2.023 15.766 14.117 1 98.38 183 GLN A CA 1
ATOM 1392 C C . GLN A 1 183 ? 1.003 16.359 13.156 1 98.38 183 GLN A C 1
ATOM 1394 O O . GLN A 1 183 ? 0.533 17.484 13.359 1 98.38 183 GLN A O 1
ATOM 1399 N N . GLY A 1 184 ? 0.654 15.68 12.094 1 97.75 184 GLY A N 1
ATOM 1400 C CA . GLY A 1 184 ? -0.327 16.156 11.133 1 97.75 184 GLY A CA 1
ATOM 1401 C C . GLY A 1 184 ? -1.759 15.977 11.602 1 97.75 184 GLY A C 1
ATOM 1402 O O . GLY A 1 184 ? -2.385 16.922 12.078 1 97.75 184 GLY A O 1
ATOM 1403 N N . GLU A 1 185 ? -2.182 14.711 11.664 1 96 185 GLU A N 1
ATOM 1404 C CA . GLU A 1 185 ? -3.535 14.367 12.086 1 96 185 GLU A CA 1
ATOM 1405 C C . GLU A 1 185 ? -3.795 14.82 13.523 1 96 185 GLU A C 1
ATOM 1407 O O . GLU A 1 185 ? -4.926 15.164 13.875 1 96 185 GLU A O 1
ATOM 1412 N N . GLY A 1 186 ? -2.715 14.914 14.289 1 96.69 186 GLY A N 1
ATOM 1413 C CA . GLY A 1 186 ? -2.82 15.25 15.703 1 96.69 186 GLY A CA 1
ATOM 1414 C C . GLY A 1 186 ? -3.045 16.734 15.953 1 96.69 186 GLY A C 1
ATOM 1415 O O . GLY A 1 186 ? -3.141 17.156 17.109 1 96.69 186 GLY A O 1
ATOM 1416 N N . GLY A 1 187 ? -3.113 17.516 14.867 1 97.62 187 GLY A N 1
ATOM 1417 C CA . GLY A 1 187 ? -3.459 18.922 15.047 1 97.62 187 GLY A CA 1
ATOM 1418 C C . GLY A 1 187 ? -2.311 19.859 14.75 1 97.62 187 GLY A C 1
ATOM 1419 O O . GLY A 1 187 ? -2.217 20.938 15.328 1 97.62 187 GLY A O 1
ATOM 1420 N N . LEU A 1 188 ? -1.427 19.391 13.914 1 98.25 188 LEU A N 1
ATOM 1421 C CA . LEU A 1 188 ? -0.31 20.219 13.453 1 98.25 188 LEU A CA 1
ATOM 1422 C C . LEU A 1 188 ? 0.534 20.703 14.625 1 98.25 188 LEU A C 1
ATOM 1424 O O . LEU A 1 188 ? 0.871 21.875 14.703 1 98.25 188 LEU A O 1
ATOM 1428 N N . ARG A 1 189 ? 0.833 19.797 15.5 1 97.25 189 ARG A N 1
ATOM 1429 C CA . ARG A 1 189 ? 1.682 20.125 16.641 1 97.25 189 ARG A CA 1
ATOM 1430 C C . ARG A 1 189 ? 3.152 19.891 16.312 1 97.25 189 ARG A C 1
ATOM 1432 O O . ARG A 1 189 ? 3.543 18.766 15.969 1 97.25 189 ARG A O 1
ATOM 1439 N N . GLU A 1 190 ? 3.939 20.859 16.453 1 97.12 190 GLU A N 1
ATOM 1440 C CA . GLU A 1 190 ? 5.379 20.734 16.234 1 97.12 190 GLU A CA 1
ATOM 1441 C C . GLU A 1 190 ? 6.078 20.234 17.5 1 97.12 190 GLU A C 1
ATOM 1443 O O . GLU A 1 190 ? 5.676 20.562 18.609 1 97.12 190 GLU A O 1
ATOM 1448 N N . ALA A 1 191 ? 7.086 19.453 17.281 1 97.69 191 ALA A N 1
ATOM 1449 C CA . ALA A 1 191 ? 7.926 19.078 18.422 1 97.69 191 ALA A CA 1
ATOM 1450 C C . ALA A 1 191 ? 8.531 20.297 19.094 1 97.69 191 ALA A C 1
ATOM 1452 O O . ALA A 1 191 ? 9.039 21.203 18.422 1 97.69 191 ALA A O 1
ATOM 1453 N N . PRO A 1 192 ? 8.445 20.328 20.391 1 97.19 192 PRO A N 1
ATOM 1454 C CA . PRO A 1 192 ? 9.078 21.453 21.078 1 97.19 192 PRO A CA 1
ATOM 1455 C C . PRO A 1 192 ? 10.586 21.516 20.859 1 97.19 192 PRO A C 1
ATOM 1457 O O . PRO A 1 192 ? 11.203 20.484 20.531 1 97.19 192 PRO A O 1
ATOM 1460 N N . GLU A 1 193 ? 11.094 22.719 21.031 1 96.56 193 GLU A N 1
ATOM 1461 C CA . GLU A 1 193 ? 12.531 22.906 20.922 1 96.56 193 GLU A CA 1
ATOM 1462 C C . GLU A 1 193 ? 13.289 21.922 21.828 1 96.56 193 GLU A C 1
ATOM 1464 O O . GLU A 1 193 ? 12.922 21.75 22.984 1 96.56 193 GLU A O 1
ATOM 1469 N N . GLY A 1 194 ? 14.242 21.266 21.266 1 98.31 194 GLY A N 1
ATOM 1470 C CA . GLY A 1 194 ? 15.086 20.375 22.031 1 98.31 194 GLY A CA 1
ATOM 1471 C C . GLY A 1 194 ? 14.508 18.969 22.156 1 98.31 194 GLY A C 1
ATOM 1472 O O . GLY A 1 194 ? 15.211 18.031 22.547 1 98.31 194 GLY A O 1
ATOM 1473 N N . TYR A 1 195 ? 13.258 18.766 21.891 1 98.69 195 TYR A N 1
ATOM 1474 C CA . TYR A 1 195 ? 12.586 17.484 22.078 1 98.69 195 TYR A CA 1
ATOM 1475 C C . TYR A 1 195 ? 13.211 16.406 21.219 1 98.69 195 TYR A C 1
ATOM 1477 O O . TYR A 1 195 ? 13.562 15.328 21.703 1 98.69 195 TYR A O 1
ATOM 1485 N N . LEU A 1 196 ? 13.406 16.609 19.859 1 98.88 196 LEU A N 1
ATOM 1486 C CA . LEU A 1 196 ? 13.953 15.602 18.953 1 98.88 196 LEU A CA 1
ATOM 1487 C C . LEU A 1 196 ? 15.383 15.25 19.344 1 98.88 196 LEU A C 1
ATOM 1489 O O . LEU A 1 196 ? 15.789 14.086 19.281 1 98.88 196 LEU A O 1
ATOM 1493 N N . GLN A 1 197 ? 16.156 16.281 19.703 1 98.75 197 GLN A N 1
ATOM 1494 C CA . GLN A 1 197 ? 17.5 16.016 20.203 1 98.75 197 GLN A CA 1
ATOM 1495 C C . GLN A 1 197 ? 17.469 15.18 21.469 1 98.75 197 GLN A C 1
ATOM 1497 O O . GLN A 1 197 ? 18.281 14.281 21.656 1 98.75 197 GLN A O 1
ATOM 1502 N N . GLY A 1 198 ? 16.531 15.547 22.375 1 98.88 198 GLY A N 1
ATOM 1503 C CA . GLY A 1 198 ? 16.344 14.758 23.578 1 98.88 198 GLY A CA 1
ATOM 1504 C C . GLY A 1 198 ? 16.031 13.297 23.297 1 98.88 198 GLY A C 1
ATOM 1505 O O . GLY A 1 198 ? 16.547 12.406 23.984 1 98.88 198 GLY A O 1
ATOM 1506 N N . LEU A 1 199 ? 15.195 13.031 22.328 1 98.94 199 LEU A N 1
ATOM 1507 C CA . LEU A 1 199 ? 14.883 11.664 21.922 1 98.94 199 LEU A CA 1
ATOM 1508 C C . LEU A 1 199 ? 16.141 10.945 21.422 1 98.94 199 LEU A C 1
ATOM 1510 O O . LEU A 1 199 ? 16.344 9.766 21.734 1 98.94 199 LEU A O 1
ATOM 1514 N N . ARG A 1 200 ? 16.953 11.625 20.547 1 98.88 200 ARG A N 1
ATOM 1515 C CA . ARG A 1 200 ? 18.203 11.047 20.062 1 98.88 200 ARG A CA 1
ATOM 1516 C C . ARG A 1 200 ? 19.094 10.633 21.219 1 98.88 200 ARG A C 1
ATOM 1518 O O . ARG A 1 200 ? 19.656 9.531 21.219 1 98.88 200 ARG A O 1
ATOM 1525 N N . ASP A 1 201 ? 19.203 11.555 22.219 1 98.81 201 ASP A N 1
ATOM 1526 C CA . ASP A 1 201 ? 20.047 11.273 23.375 1 98.81 201 ASP A CA 1
ATOM 1527 C C . ASP A 1 201 ? 19.531 10.055 24.141 1 98.81 201 ASP A C 1
ATOM 1529 O O . ASP A 1 201 ? 20.312 9.203 24.562 1 98.81 201 ASP A O 1
ATOM 1533 N N . ILE A 1 202 ? 18.25 10.016 24.344 1 98.88 202 ILE A N 1
ATOM 1534 C CA . ILE A 1 202 ? 17.609 8.906 25.062 1 98.88 202 ILE A CA 1
ATOM 1535 C C . ILE A 1 202 ? 17.891 7.598 24.312 1 98.88 202 ILE A C 1
ATOM 1537 O O . ILE A 1 202 ? 18.281 6.602 24.938 1 98.88 202 ILE A O 1
ATOM 1541 N N . CYS A 1 203 ? 17.672 7.602 23.016 1 98.88 203 CYS A N 1
ATOM 1542 C CA . CYS A 1 203 ? 17.875 6.395 22.219 1 98.88 203 CYS A CA 1
ATOM 1543 C C . CYS A 1 203 ? 19.328 5.934 22.281 1 98.88 203 CYS A C 1
ATOM 1545 O O . CYS A 1 203 ? 19.609 4.734 22.375 1 98.88 203 CYS A O 1
ATOM 1547 N N . ASP A 1 204 ? 20.297 6.871 22.203 1 98.62 204 ASP A N 1
ATOM 1548 C CA . ASP A 1 204 ? 21.719 6.535 22.312 1 98.62 204 ASP A CA 1
ATOM 1549 C C . ASP A 1 204 ? 22.047 5.941 23.688 1 98.62 204 ASP A C 1
ATOM 1551 O O . ASP A 1 204 ? 22.797 4.977 23.781 1 98.62 204 ASP A O 1
ATOM 1555 N N . GLU A 1 205 ? 21.453 6.523 24.672 1 98.69 205 GLU A N 1
ATOM 1556 C CA . GLU A 1 205 ? 21.719 6.086 26.031 1 98.69 205 GLU A CA 1
ATOM 1557 C C . GLU A 1 205 ? 21.203 4.664 26.266 1 98.69 205 GLU A C 1
ATOM 1559 O O . GLU A 1 205 ? 21.875 3.865 26.922 1 98.69 205 GLU A O 1
ATOM 1564 N N . PHE A 1 206 ? 20.078 4.281 25.734 1 98.62 206 PHE A N 1
ATOM 1565 C CA . PHE A 1 206 ? 19.422 3.031 26.094 1 98.62 206 PHE A CA 1
ATOM 1566 C C . PHE A 1 206 ? 19.594 1.998 24.984 1 98.62 206 PHE A C 1
ATOM 1568 O O . PHE A 1 206 ? 19.125 0.865 25.109 1 98.62 206 PHE A O 1
ATOM 1575 N N . GLY A 1 207 ? 20.281 2.354 23.859 1 98.44 207 GLY A N 1
ATOM 1576 C CA . GLY A 1 207 ? 20.484 1.435 22.75 1 98.44 207 GLY A CA 1
ATOM 1577 C C . GLY A 1 207 ? 19.219 1.191 21.938 1 98.44 207 GLY A C 1
ATOM 1578 O O . GLY A 1 207 ? 18.938 0.06 21.547 1 98.44 207 GLY A O 1
ATOM 1579 N N . LEU A 1 208 ? 18.328 2.197 21.766 1 98.88 208 LEU A N 1
ATOM 1580 C CA . LEU A 1 208 ? 17.078 2.125 21.016 1 98.88 208 LEU A CA 1
ATOM 1581 C C . LEU A 1 208 ? 17.25 2.75 19.641 1 98.88 208 LEU A C 1
ATOM 1583 O O . LEU A 1 208 ? 18.172 3.541 19.406 1 98.88 208 LEU A O 1
ATOM 1587 N N . LEU A 1 209 ? 16.453 2.357 18.672 1 98.94 209 LEU A N 1
ATOM 1588 C CA . LEU A 1 209 ? 16.406 3.062 17.406 1 98.94 209 LEU A CA 1
ATOM 1589 C C . LEU A 1 209 ? 15.508 4.297 17.5 1 98.94 209 LEU A C 1
ATOM 1591 O O . LEU A 1 209 ? 14.461 4.258 18.141 1 98.94 209 LEU A O 1
ATOM 1595 N N . LEU A 1 210 ? 15.953 5.379 16.938 1 99 210 LEU A N 1
ATOM 1596 C CA . LEU A 1 210 ? 15.117 6.562 16.75 1 99 210 LEU A CA 1
ATOM 1597 C C . LEU A 1 210 ? 14.492 6.566 15.359 1 99 210 LEU A C 1
ATOM 1599 O O . LEU A 1 210 ? 15.203 6.617 14.352 1 99 210 LEU A O 1
ATOM 1603 N N . MET A 1 211 ? 13.195 6.512 15.32 1 99 211 MET A N 1
ATOM 1604 C CA . MET A 1 211 ? 12.461 6.465 14.062 1 99 211 MET A CA 1
ATOM 1605 C C . MET A 1 211 ? 11.531 7.664 13.93 1 99 211 MET A C 1
ATOM 1607 O O . MET A 1 211 ? 10.836 8.023 14.883 1 99 211 MET A O 1
ATOM 1611 N N . PHE A 1 212 ? 11.539 8.289 12.773 1 99 212 PHE A N 1
ATOM 1612 C CA . PHE A 1 212 ? 10.617 9.391 12.516 1 99 212 PHE A CA 1
ATOM 1613 C C . PHE A 1 212 ? 9.617 9.023 11.43 1 99 212 PHE A C 1
ATOM 1615 O O . PHE A 1 212 ? 9.992 8.445 10.398 1 99 212 PHE A O 1
ATOM 1622 N N . ASP A 1 213 ? 8.359 9.258 11.719 1 98.94 213 ASP A N 1
ATOM 1623 C CA . ASP A 1 213 ? 7.305 9.234 10.703 1 98.94 213 ASP A CA 1
ATOM 1624 C C . ASP A 1 213 ? 7.195 10.578 9.992 1 98.94 213 ASP A C 1
ATOM 1626 O O . ASP A 1 213 ? 6.633 11.531 10.531 1 98.94 213 ASP A O 1
ATOM 1630 N N . GLU A 1 214 ? 7.734 10.656 8.82 1 98.94 214 GLU A N 1
ATOM 1631 C CA . GLU A 1 214 ? 7.699 11.891 8.047 1 98.94 214 GLU A CA 1
ATOM 1632 C C . GLU A 1 214 ? 6.895 11.719 6.762 1 98.94 214 GLU A C 1
ATOM 1634 O O . GLU A 1 214 ? 7.238 12.289 5.723 1 98.94 214 GLU A O 1
ATOM 1639 N N . VAL A 1 215 ? 5.879 10.859 6.883 1 98.94 215 VAL A N 1
ATOM 1640 C CA . VAL A 1 215 ? 4.961 10.609 5.777 1 98.94 215 VAL A CA 1
ATOM 1641 C C . VAL A 1 215 ? 4.309 11.922 5.34 1 98.94 215 VAL A C 1
ATOM 1643 O O . VAL A 1 215 ? 4.203 12.203 4.145 1 98.94 215 VAL A O 1
ATOM 1646 N N . GLN A 1 216 ? 3.902 12.727 6.289 1 98.81 216 GLN A N 1
ATOM 1647 C CA . GLN A 1 216 ? 3.199 13.953 5.934 1 98.81 216 GLN A CA 1
ATOM 1648 C C . GLN A 1 216 ? 4.133 15.164 6 1 98.81 216 GLN A C 1
ATOM 1650 O O . GLN A 1 216 ? 4.047 16.062 5.164 1 98.81 216 GLN A O 1
ATOM 1655 N N . CYS A 1 217 ? 5.074 15.188 6.945 1 98.88 217 CYS A N 1
ATOM 1656 C CA . CYS A 1 217 ? 5.832 16.406 7.227 1 98.88 217 CYS A CA 1
ATOM 1657 C C . CYS A 1 217 ? 7.137 16.422 6.438 1 98.88 217 CYS A C 1
ATOM 1659 O O . CYS A 1 217 ? 7.871 17.406 6.469 1 98.88 217 CYS A O 1
ATOM 1661 N N . GLY A 1 218 ? 7.438 15.328 5.691 1 98.81 218 GLY A N 1
ATOM 1662 C CA . GLY A 1 218 ? 8.672 15.25 4.93 1 98.81 218 GLY A CA 1
ATOM 1663 C C . GLY A 1 218 ? 8.523 15.734 3.5 1 98.81 218 GLY A C 1
ATOM 1664 O O . GLY A 1 218 ? 7.547 16.406 3.168 1 98.81 218 GLY A O 1
ATOM 1665 N N . MET A 1 219 ? 9.586 15.562 2.775 1 98.88 219 MET A N 1
ATOM 1666 C CA . MET A 1 219 ? 9.648 15.844 1.344 1 98.88 219 MET A CA 1
ATOM 1667 C C . MET A 1 219 ? 9.383 17.312 1.064 1 98.88 219 MET A C 1
ATOM 1669 O O . MET A 1 219 ? 8.547 17.656 0.222 1 98.88 219 MET A O 1
ATOM 1673 N N . GLY A 1 220 ? 9.953 18.172 1.804 1 98.88 220 GLY A N 1
ATOM 1674 C CA . GLY A 1 220 ? 9.961 19.609 1.533 1 98.88 220 GLY A CA 1
ATOM 1675 C C . GLY A 1 220 ? 8.867 20.359 2.26 1 98.88 220 GLY A C 1
ATOM 1676 O O . GLY A 1 220 ? 8.867 21.594 2.291 1 98.88 220 GLY A O 1
ATOM 1677 N N . ARG A 1 221 ? 7.957 19.656 2.902 1 98.88 221 ARG A N 1
ATOM 1678 C CA . ARG A 1 221 ? 6.73 20.188 3.48 1 98.88 221 ARG A CA 1
ATOM 1679 C C . ARG A 1 221 ? 7.039 21.266 4.52 1 98.88 221 ARG A C 1
ATOM 1681 O O . ARG A 1 221 ? 6.348 22.281 4.59 1 98.88 221 ARG A O 1
ATOM 1688 N N . THR A 1 222 ? 8.156 21.078 5.277 1 98.62 222 THR A N 1
ATOM 1689 C CA . THR A 1 222 ? 8.477 21.984 6.371 1 98.62 222 THR A CA 1
ATOM 1690 C C . THR A 1 222 ? 9.57 22.969 5.957 1 98.62 222 THR A C 1
ATOM 1692 O O . THR A 1 222 ? 9.977 23.828 6.746 1 98.62 222 THR A O 1
ATOM 1695 N N . GLY A 1 223 ? 10.047 22.844 4.758 1 98.56 223 GLY A N 1
ATOM 1696 C CA . GLY A 1 223 ? 11.062 23.766 4.273 1 98.56 223 GLY A CA 1
ATOM 1697 C C . GLY A 1 223 ? 12.438 23.125 4.148 1 98.56 223 GLY A C 1
ATOM 1698 O O . GLY A 1 223 ? 13.336 23.703 3.533 1 98.56 223 GLY A O 1
ATOM 1699 N N . LYS A 1 224 ? 12.648 22.016 4.762 1 98.62 224 LYS A N 1
ATOM 1700 C CA . LYS A 1 224 ? 13.758 21.109 4.52 1 98.62 224 LYS A CA 1
ATOM 1701 C C . LYS A 1 224 ? 13.273 19.812 3.867 1 98.62 224 LYS A C 1
ATOM 1703 O O . LYS A 1 224 ? 12.07 19.547 3.822 1 98.62 224 LYS A O 1
ATOM 1708 N N . LEU A 1 225 ? 14.195 19.078 3.279 1 98.81 225 LEU A N 1
ATOM 1709 C CA . LEU A 1 225 ? 13.75 17.844 2.648 1 98.81 225 LEU A CA 1
ATOM 1710 C C . LEU A 1 225 ? 13.008 16.953 3.645 1 98.81 225 LEU A C 1
ATOM 1712 O O . LEU A 1 225 ? 11.961 16.391 3.32 1 98.81 225 LEU A O 1
ATOM 1716 N N . PHE A 1 226 ? 13.594 16.891 4.844 1 98.88 226 PHE A N 1
ATOM 1717 C CA . PHE A 1 226 ? 12.914 16.219 5.949 1 98.88 226 PHE A CA 1
ATOM 1718 C C . PHE A 1 226 ? 12.852 17.125 7.172 1 98.88 226 PHE A C 1
ATOM 1720 O O . PHE A 1 226 ? 13.781 17.875 7.438 1 98.88 226 PHE A O 1
ATOM 1727 N N . ALA A 1 227 ? 11.812 16.969 7.914 1 98.81 227 ALA A N 1
ATOM 1728 C CA . ALA A 1 227 ? 11.492 17.875 9.016 1 98.81 227 ALA A CA 1
ATOM 1729 C C . ALA A 1 227 ? 12.539 17.781 10.117 1 98.81 227 ALA A C 1
ATOM 1731 O O . ALA A 1 227 ? 12.898 18.797 10.727 1 98.81 227 ALA A O 1
ATOM 1732 N N . HIS A 1 228 ? 13.055 16.609 10.406 1 98.69 228 HIS A N 1
ATOM 1733 C CA . HIS A 1 228 ? 13.984 16.406 11.508 1 98.69 228 HIS A CA 1
ATOM 1734 C C . HIS A 1 228 ? 15.266 17.219 11.305 1 98.69 228 HIS A C 1
ATOM 1736 O O . HIS A 1 228 ? 16.016 17.453 12.258 1 98.69 228 HIS A O 1
ATOM 1742 N N . GLU A 1 229 ? 15.539 17.609 10.07 1 98.62 229 GLU A N 1
ATOM 1743 C CA . GLU A 1 229 ? 16.766 18.344 9.75 1 98.62 229 GLU A CA 1
ATOM 1744 C C . GLU A 1 229 ? 16.797 19.688 10.461 1 98.62 229 GLU A C 1
ATOM 1746 O O . GLU A 1 229 ? 17.859 20.219 10.75 1 98.62 229 GLU A O 1
ATOM 1751 N N . TRP A 1 230 ? 15.656 20.234 10.727 1 98.31 230 TRP A N 1
ATOM 1752 C CA . TRP A 1 230 ? 15.586 21.516 11.43 1 98.31 230 TRP A CA 1
ATOM 1753 C C . TRP A 1 230 ? 16.172 21.391 12.836 1 98.31 230 TRP A C 1
ATOM 1755 O O . TRP A 1 230 ? 16.656 22.391 13.398 1 98.31 230 TRP A O 1
ATOM 1765 N N . ALA A 1 231 ? 16.156 20.188 13.414 1 98.25 231 ALA A N 1
ATOM 1766 C CA . ALA A 1 231 ? 16.672 19.953 14.758 1 98.25 231 ALA A CA 1
ATOM 1767 C C . ALA A 1 231 ? 18.125 19.453 14.711 1 98.25 231 ALA A C 1
ATOM 1769 O O . ALA A 1 231 ? 18.719 19.172 15.75 1 98.25 231 ALA A O 1
ATOM 1770 N N . ASN A 1 232 ? 18.703 19.281 13.484 1 97.69 232 ASN A N 1
ATOM 1771 C CA . ASN A 1 232 ? 20.047 18.75 13.297 1 97.69 232 ASN A CA 1
ATOM 1772 C C . ASN A 1 232 ? 20.203 17.391 13.977 1 97.69 232 ASN A C 1
ATOM 1774 O O . ASN A 1 232 ? 21.219 17.141 14.641 1 97.69 232 ASN A O 1
ATOM 1778 N N . VAL A 1 233 ? 19.172 16.641 13.938 1 98.25 233 VAL A N 1
ATOM 1779 C CA . VAL A 1 233 ? 19.172 15.297 14.516 1 98.25 233 VAL A CA 1
ATOM 1780 C C . VAL A 1 233 ? 19.219 14.258 13.398 1 98.25 233 VAL A C 1
ATOM 1782 O O . VAL A 1 233 ? 18.547 14.391 12.375 1 98.25 233 VAL A O 1
ATOM 1785 N N . ILE A 1 234 ? 20.047 13.258 13.531 1 98.38 234 ILE A N 1
ATOM 1786 C CA . ILE A 1 234 ? 20.125 12.148 12.594 1 98.38 234 ILE A CA 1
ATOM 1787 C C . ILE A 1 234 ? 19.344 10.953 13.141 1 98.38 234 ILE A C 1
ATOM 1789 O O . ILE A 1 234 ? 19.734 10.367 14.156 1 98.38 234 ILE A O 1
ATOM 1793 N N . PRO A 1 235 ? 18.234 10.617 12.57 1 98.88 235 PRO A N 1
ATOM 1794 C CA . PRO A 1 235 ? 17.484 9.422 12.969 1 98.88 235 PRO A CA 1
ATOM 1795 C C . PRO A 1 235 ? 18.125 8.133 12.461 1 98.88 235 PRO A C 1
ATOM 1797 O O . PRO A 1 235 ? 19.078 8.18 11.672 1 98.88 235 PRO A O 1
ATOM 1800 N N . ASP A 1 236 ? 17.656 6.992 12.977 1 98.94 236 ASP A N 1
ATOM 1801 C CA . ASP A 1 236 ? 18.062 5.703 12.43 1 98.94 236 ASP A CA 1
ATOM 1802 C C . ASP A 1 236 ? 17.172 5.293 11.258 1 98.94 236 ASP A C 1
ATOM 1804 O O . ASP A 1 236 ? 17.609 4.605 10.344 1 98.94 236 ASP A O 1
ATOM 1808 N N . VAL A 1 237 ? 15.898 5.66 11.336 1 98.94 237 VAL A N 1
ATOM 1809 C CA . VAL A 1 237 ? 14.891 5.27 10.352 1 98.94 237 VAL A CA 1
ATOM 1810 C C . VAL A 1 237 ? 13.938 6.434 10.102 1 98.94 237 VAL A C 1
ATOM 1812 O O . VAL A 1 237 ? 13.492 7.094 11.047 1 98.94 237 VAL A O 1
ATOM 1815 N N . VAL A 1 238 ? 13.648 6.691 8.852 1 99 238 VAL A N 1
ATOM 1816 C CA . VAL A 1 238 ? 12.586 7.609 8.469 1 99 238 VAL A CA 1
ATOM 1817 C C . VAL A 1 238 ? 11.617 6.91 7.512 1 99 238 VAL A C 1
ATOM 1819 O O . VAL A 1 238 ? 12.039 6.305 6.527 1 99 238 VAL A O 1
ATOM 1822 N N . ALA A 1 239 ? 10.375 6.918 7.855 1 98.94 239 ALA A N 1
ATOM 1823 C CA . ALA A 1 239 ? 9.328 6.523 6.914 1 98.94 239 ALA A CA 1
ATOM 1824 C C . ALA A 1 239 ? 8.75 7.742 6.199 1 98.94 239 ALA A C 1
ATOM 1826 O O . ALA A 1 239 ? 8.484 8.773 6.828 1 98.94 239 ALA A O 1
ATOM 1827 N N . THR A 1 240 ? 8.617 7.672 4.883 1 98.94 240 THR A N 1
ATOM 1828 C CA . THR A 1 240 ? 8.055 8.773 4.113 1 98.94 240 THR A CA 1
ATOM 1829 C C . THR A 1 240 ? 7.105 8.258 3.039 1 98.94 240 THR A C 1
ATOM 1831 O O . THR A 1 240 ? 7.133 7.07 2.699 1 98.94 240 THR A O 1
ATOM 1834 N N . ALA A 1 241 ? 6.203 9.047 2.633 1 98.88 241 ALA A N 1
ATOM 1835 C CA . ALA A 1 241 ? 5.234 8.812 1.565 1 98.88 241 ALA A CA 1
ATOM 1836 C C . ALA A 1 241 ? 4.605 10.117 1.096 1 98.88 241 ALA A C 1
ATOM 1838 O O . ALA A 1 241 ? 5.273 11.156 1.043 1 98.88 241 ALA A O 1
ATOM 1839 N N . LYS A 1 242 ? 3.41 10.102 0.63 1 98.75 242 LYS A N 1
ATOM 1840 C CA . LYS A 1 242 ? 2.631 11.258 0.2 1 98.75 242 LYS A CA 1
ATOM 1841 C C . LYS A 1 242 ? 3.439 12.148 -0.743 1 98.75 242 LYS A C 1
ATOM 1843 O O . LYS A 1 242 ? 3.57 11.836 -1.93 1 98.75 242 LYS A O 1
ATOM 1848 N N . GLY A 1 243 ? 4.117 13.117 -0.254 1 98.88 243 GLY A N 1
ATOM 1849 C CA . GLY A 1 243 ? 4.832 14.078 -1.076 1 98.88 243 GLY A CA 1
ATOM 1850 C C . GLY A 1 243 ? 5.859 13.438 -1.989 1 98.88 243 GLY A C 1
ATOM 1851 O O . GLY A 1 243 ? 6.152 13.953 -3.068 1 98.88 243 GLY A O 1
ATOM 1852 N N . ILE A 1 244 ? 6.383 12.266 -1.665 1 98.88 244 ILE A N 1
ATOM 1853 C CA . ILE A 1 244 ? 7.469 11.625 -2.398 1 98.88 244 ILE A CA 1
ATOM 1854 C C . ILE A 1 244 ? 6.984 11.203 -3.783 1 98.88 244 ILE A C 1
ATOM 1856 O O . ILE A 1 244 ? 7.773 11.125 -4.73 1 98.88 244 ILE A O 1
ATOM 1860 N N . GLY A 1 245 ? 5.727 10.961 -3.955 1 98.62 245 GLY A N 1
ATOM 1861 C CA . GLY A 1 245 ? 5.176 10.516 -5.227 1 98.62 245 GLY A CA 1
ATOM 1862 C C . GLY A 1 245 ? 4.395 11.602 -5.949 1 98.62 245 GLY A C 1
ATOM 1863 O O . GLY A 1 245 ? 3.945 11.398 -7.078 1 98.62 245 GLY A O 1
ATOM 1864 N N . GLY A 1 246 ? 4.094 12.734 -5.246 1 98.5 246 GLY A N 1
ATOM 1865 C CA . GLY A 1 246 ? 3.436 13.875 -5.855 1 98.5 246 GLY A CA 1
ATOM 1866 C C . GLY A 1 246 ? 2.066 13.547 -6.418 1 98.5 246 GLY A C 1
ATOM 1867 O O . GLY A 1 246 ? 1.599 14.203 -7.352 1 98.5 246 GLY A O 1
ATOM 1868 N N . GLY A 1 247 ? 1.454 12.594 -6.016 1 98.31 247 GLY A N 1
ATOM 1869 C CA . GLY A 1 247 ? 0.155 12.164 -6.508 1 98.31 247 GLY A CA 1
ATOM 1870 C C . GLY A 1 247 ? 0.11 10.695 -6.875 1 98.31 247 GLY A C 1
ATOM 1871 O O . GLY A 1 247 ? -0.969 10.109 -6.977 1 98.31 247 GLY A O 1
ATOM 1872 N N . PHE A 1 248 ? 1.26 10.109 -7.137 1 98.69 248 PHE A N 1
ATOM 1873 C CA . PHE A 1 248 ? 1.403 8.695 -7.457 1 98.69 248 PHE A CA 1
ATOM 1874 C C . PHE A 1 248 ? 1.708 7.883 -6.203 1 98.69 248 PHE A C 1
ATOM 1876 O O . PHE A 1 248 ? 2.469 8.328 -5.34 1 98.69 248 PHE A O 1
ATOM 1883 N N . PRO A 1 249 ? 1.124 6.672 -6.043 1 98.69 249 PRO A N 1
ATOM 1884 C CA . PRO A 1 249 ? 1.408 5.859 -4.855 1 98.69 249 PRO A CA 1
ATOM 1885 C C . PRO A 1 249 ? 2.889 5.516 -4.719 1 98.69 249 PRO A C 1
ATOM 1887 O O . PRO A 1 249 ? 3.451 4.828 -5.578 1 98.69 249 PRO A O 1
ATOM 1890 N N . LEU A 1 250 ? 3.516 6.039 -3.672 1 98.81 250 LEU A N 1
ATOM 1891 C CA . LEU A 1 250 ? 4.934 5.809 -3.404 1 98.81 250 LEU A CA 1
ATOM 1892 C C . LEU A 1 250 ? 5.25 6.043 -1.932 1 98.81 250 LEU A C 1
ATOM 1894 O O . LEU A 1 250 ? 4.734 6.98 -1.322 1 98.81 250 LEU A O 1
ATOM 1898 N N . GLY A 1 251 ? 5.91 5.172 -1.274 1 98.75 251 GLY A N 1
ATOM 1899 C CA . GLY A 1 251 ? 6.512 5.312 0.042 1 98.75 251 GLY A CA 1
ATOM 1900 C C . GLY A 1 251 ? 7.945 4.816 0.097 1 98.75 251 GLY A C 1
ATOM 1901 O O . GLY A 1 251 ? 8.445 4.238 -0.868 1 98.75 251 GLY A O 1
ATOM 1902 N N . ALA A 1 252 ? 8.594 5.059 1.182 1 98.94 252 ALA A N 1
ATOM 1903 C CA . ALA A 1 252 ? 9.977 4.602 1.339 1 98.94 252 ALA A CA 1
ATOM 1904 C C . ALA A 1 252 ? 10.367 4.535 2.812 1 98.94 252 ALA A C 1
ATOM 1906 O O . ALA A 1 252 ? 9.734 5.172 3.658 1 98.94 252 ALA A O 1
ATOM 1907 N N . ILE A 1 253 ? 11.289 3.738 3.109 1 98.94 253 ILE A N 1
ATOM 1908 C CA . ILE A 1 253 ? 12.008 3.695 4.375 1 98.94 253 ILE A CA 1
ATOM 1909 C C . ILE A 1 253 ? 13.469 4.094 4.152 1 98.94 253 ILE A C 1
ATOM 1911 O O . ILE A 1 253 ? 14.172 3.477 3.346 1 98.94 253 ILE A O 1
ATOM 1915 N N . LEU A 1 254 ? 13.883 5.117 4.758 1 98.94 254 LEU A N 1
ATOM 1916 C CA . LEU A 1 254 ? 15.281 5.531 4.75 1 98.94 254 LEU A CA 1
ATOM 1917 C C . LEU A 1 254 ? 15.969 5.145 6.055 1 98.94 254 LEU A C 1
ATOM 1919 O O . LEU A 1 254 ? 15.406 5.344 7.137 1 98.94 254 LEU A O 1
ATOM 1923 N N . THR A 1 255 ? 17.156 4.59 5.984 1 98.94 255 THR A N 1
ATOM 1924 C CA . THR A 1 255 ? 17.828 4.152 7.195 1 98.94 255 THR A CA 1
ATOM 1925 C C . THR A 1 255 ? 19.312 4.492 7.133 1 98.94 255 THR A C 1
ATOM 1927 O O . THR A 1 255 ? 19.875 4.688 6.051 1 98.94 255 THR A O 1
ATOM 1930 N N . THR A 1 256 ? 19.906 4.57 8.305 1 98.81 256 THR A N 1
ATOM 1931 C CA . THR A 1 256 ? 21.359 4.438 8.398 1 98.81 256 THR A CA 1
ATOM 1932 C C . THR A 1 256 ? 21.797 3.021 8.031 1 98.81 256 THR A C 1
ATOM 1934 O O . THR A 1 256 ? 20.969 2.113 7.945 1 98.81 256 THR A O 1
ATOM 1937 N N . GLU A 1 257 ? 23.109 2.918 7.82 1 98.44 257 GLU A N 1
ATOM 1938 C CA . GLU A 1 257 ? 23.625 1.587 7.516 1 98.44 257 GLU A CA 1
ATOM 1939 C C . GLU A 1 257 ? 23.359 0.614 8.656 1 98.44 257 GLU A C 1
ATOM 1941 O O . GLU A 1 257 ? 22.984 -0.541 8.43 1 98.44 257 GLU A O 1
ATOM 1946 N N . LYS A 1 258 ? 23.469 1.082 9.867 1 97.75 258 LYS A N 1
ATOM 1947 C CA . LYS A 1 258 ? 23.312 0.226 11.039 1 97.75 258 LYS A CA 1
ATOM 1948 C C . LYS A 1 258 ? 21.875 -0.293 11.156 1 97.75 258 LYS A C 1
ATOM 1950 O O . LYS A 1 258 ? 21.656 -1.431 11.578 1 97.75 258 LYS A O 1
ATOM 1955 N N . ALA A 1 259 ? 20.891 0.522 10.797 1 98.69 259 ALA A N 1
ATOM 1956 C CA . ALA A 1 259 ? 19.5 0.156 10.961 1 98.69 259 ALA A CA 1
ATOM 1957 C C . ALA A 1 259 ? 18.984 -0.625 9.758 1 98.69 259 ALA A C 1
ATOM 1959 O O . ALA A 1 259 ? 17.859 -1.149 9.773 1 98.69 259 ALA A O 1
ATOM 1960 N N . ALA A 1 260 ? 19.734 -0.738 8.68 1 98.56 260 ALA A N 1
ATOM 1961 C CA . ALA A 1 260 ? 19.344 -1.442 7.461 1 98.56 260 ALA A CA 1
ATOM 1962 C C . ALA A 1 260 ? 19.516 -2.951 7.625 1 98.56 260 ALA A C 1
ATOM 1964 O O . ALA A 1 260 ? 20.312 -3.572 6.922 1 98.56 260 ALA A O 1
ATOM 1965 N N . VAL A 1 261 ? 18.641 -3.592 8.367 1 98.5 261 VAL A N 1
ATOM 1966 C CA . VAL A 1 261 ? 18.891 -4.957 8.812 1 98.5 261 VAL A CA 1
ATOM 1967 C C . VAL A 1 261 ? 18.078 -5.934 7.969 1 98.5 261 VAL A C 1
ATOM 1969 O O . VAL A 1 261 ? 18.219 -7.152 8.102 1 98.5 261 VAL A O 1
ATOM 1972 N N . LEU A 1 262 ? 17.188 -5.375 7.133 1 98.19 262 LEU A N 1
ATOM 1973 C CA . LEU A 1 262 ? 16.375 -6.262 6.309 1 98.19 262 LEU A CA 1
ATOM 1974 C C . LEU A 1 262 ? 17.188 -6.816 5.145 1 98.19 262 LEU A C 1
ATOM 1976 O O . LEU A 1 262 ? 17.656 -6.059 4.293 1 98.19 262 LEU A O 1
ATOM 1980 N N . GLY A 1 263 ? 17.359 -8.125 5.117 1 97.25 263 GLY A N 1
ATOM 1981 C CA . GLY A 1 263 ? 18.047 -8.805 4.031 1 97.25 263 GLY A CA 1
ATOM 1982 C C . GLY A 1 263 ? 17.094 -9.547 3.102 1 97.25 263 GLY A C 1
ATOM 1983 O O . GLY A 1 263 ? 15.883 -9.367 3.168 1 97.25 263 GLY A O 1
ATOM 1984 N N . VAL A 1 264 ? 17.625 -10.352 2.275 1 96.31 264 VAL A N 1
ATOM 1985 C CA . VAL A 1 264 ? 16.875 -11.086 1.26 1 96.31 264 VAL A CA 1
ATOM 1986 C C . VAL A 1 264 ? 15.797 -11.93 1.926 1 96.31 264 VAL A C 1
ATOM 1988 O O . VAL A 1 264 ? 16.078 -12.719 2.828 1 96.31 264 VAL A O 1
ATOM 1991 N N . GLY A 1 265 ? 14.586 -11.68 1.519 1 94.44 265 GLY A N 1
ATOM 1992 C CA . GLY A 1 265 ? 13.477 -12.5 1.984 1 94.44 265 GLY A CA 1
ATOM 1993 C C . GLY A 1 265 ? 12.828 -11.969 3.248 1 94.44 265 GLY A C 1
ATOM 1994 O O . GLY A 1 265 ? 11.703 -12.344 3.58 1 94.44 265 GLY A O 1
ATOM 1995 N N . ASN A 1 266 ? 13.438 -11.023 4.004 1 96.75 266 ASN A N 1
ATOM 1996 C CA . ASN A 1 266 ? 12.922 -10.523 5.273 1 96.75 266 ASN A CA 1
ATOM 1997 C C . ASN A 1 266 ? 11.68 -9.656 5.074 1 96.75 266 ASN A C 1
ATOM 1999 O O . ASN A 1 266 ? 10.812 -9.602 5.949 1 96.75 266 ASN A O 1
ATOM 2003 N N . HIS A 1 267 ? 11.711 -9.008 3.971 1 97.25 267 HIS A N 1
ATOM 2004 C CA . HIS A 1 267 ? 10.633 -8.07 3.652 1 97.25 267 HIS A CA 1
ATOM 2005 C C . HIS A 1 267 ? 10.492 -7.887 2.146 1 97.25 267 HIS A C 1
ATOM 2007 O O . HIS A 1 267 ? 11.352 -8.328 1.379 1 97.25 267 HIS A O 1
ATOM 2013 N N . GLY A 1 268 ? 9.367 -7.391 1.747 1 96.56 268 GLY A N 1
ATOM 2014 C CA . GLY A 1 268 ? 9.109 -7.168 0.333 1 96.56 268 GLY A CA 1
ATOM 2015 C C . GLY A 1 268 ? 7.77 -6.504 0.066 1 96.56 268 GLY A C 1
ATOM 2016 O O . GLY A 1 268 ? 6.965 -6.324 0.983 1 96.56 268 GLY A O 1
ATOM 2017 N N . THR A 1 269 ? 7.609 -6.113 -1.104 1 97.06 269 THR A N 1
ATOM 2018 C CA . THR A 1 269 ? 6.398 -5.48 -1.611 1 97.06 269 THR A CA 1
ATOM 2019 C C . THR A 1 269 ? 6.262 -5.695 -3.115 1 97.06 269 THR A C 1
ATOM 2021 O O . THR A 1 269 ? 7.258 -5.688 -3.842 1 97.06 269 THR A O 1
ATOM 2024 N N . THR A 1 270 ? 5.035 -5.902 -3.557 1 97.44 270 THR A N 1
ATOM 2025 C CA . THR A 1 270 ? 4.785 -6.133 -4.977 1 97.44 270 THR A CA 1
ATOM 2026 C C . THR A 1 270 ? 5.004 -4.852 -5.777 1 97.44 270 THR A C 1
ATOM 2028 O O . THR A 1 270 ? 5.699 -4.863 -6.793 1 97.44 270 THR A O 1
ATOM 2031 N N . TYR A 1 271 ? 4.547 -3.766 -5.262 1 98.38 271 TYR A N 1
ATOM 2032 C CA . TYR A 1 271 ? 4.477 -2.555 -6.07 1 98.38 271 TYR A CA 1
ATOM 2033 C C . TYR A 1 271 ? 5.648 -1.626 -5.766 1 98.38 271 TYR A C 1
ATOM 2035 O O . TYR A 1 271 ? 5.922 -0.693 -6.527 1 98.38 271 TYR A O 1
ATOM 2043 N N . GLY A 1 272 ? 6.273 -1.804 -4.578 1 98.12 272 GLY A N 1
ATOM 2044 C CA . GLY A 1 272 ? 7.348 -0.904 -4.191 1 98.12 272 GLY A CA 1
ATOM 2045 C C . GLY A 1 272 ? 8.523 -0.935 -5.152 1 98.12 272 GLY A C 1
ATOM 2046 O O . GLY A 1 272 ? 9.008 -2.01 -5.512 1 98.12 272 GLY A O 1
ATOM 2047 N N . GLY A 1 273 ? 8.938 0.243 -5.637 1 98.19 273 GLY A N 1
ATOM 2048 C CA . GLY A 1 273 ? 10.117 0.348 -6.488 1 98.19 273 GLY A CA 1
ATOM 2049 C C . GLY A 1 273 ? 9.812 0.144 -7.957 1 98.19 273 GLY A C 1
ATOM 2050 O O . GLY A 1 273 ? 10.719 0.097 -8.789 1 98.19 273 GLY A O 1
ATOM 2051 N N . ASN A 1 274 ? 8.539 0.005 -8.344 1 98.5 274 ASN A N 1
ATOM 2052 C CA . ASN A 1 274 ? 8.203 -0.238 -9.742 1 98.5 274 ASN A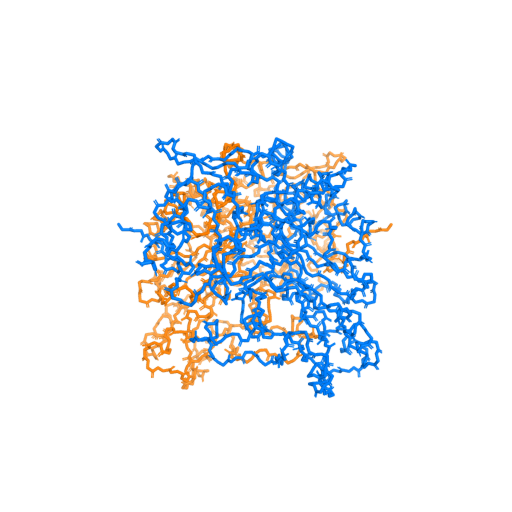 CA 1
ATOM 2053 C C . ASN A 1 274 ? 8.648 0.915 -10.633 1 98.5 274 ASN A C 1
ATOM 2055 O O . ASN A 1 274 ? 8.781 2.049 -10.172 1 98.5 274 ASN A O 1
ATOM 2059 N N . PRO A 1 275 ? 8.844 0.681 -11.898 1 98.75 275 PRO A N 1
ATOM 2060 C CA . PRO A 1 275 ? 9.406 1.675 -12.812 1 98.75 275 PRO A CA 1
ATOM 2061 C C . PRO A 1 275 ? 8.562 2.943 -12.906 1 98.75 275 PRO A C 1
ATOM 2063 O O . PRO A 1 275 ? 9.102 4.047 -12.977 1 98.75 275 PRO A O 1
ATOM 2066 N N . LEU A 1 276 ? 7.223 2.889 -12.883 1 98.81 276 LEU A N 1
ATOM 2067 C CA . LEU A 1 276 ? 6.371 4.07 -12.945 1 98.81 276 LEU A CA 1
ATOM 2068 C C . LEU A 1 276 ? 6.613 4.977 -11.742 1 98.81 276 LEU A C 1
ATOM 2070 O O . LEU A 1 276 ? 6.84 6.18 -11.906 1 98.81 276 LEU A O 1
ATOM 2074 N N . ALA A 1 277 ? 6.578 4.367 -10.555 1 98.81 277 ALA A N 1
ATOM 2075 C CA . ALA A 1 277 ? 6.762 5.117 -9.32 1 98.81 277 ALA A CA 1
ATOM 2076 C C . ALA A 1 277 ? 8.148 5.75 -9.258 1 98.81 277 ALA A C 1
ATOM 2078 O O . ALA A 1 277 ? 8.297 6.879 -8.781 1 98.81 277 ALA A O 1
ATOM 2079 N N . MET A 1 278 ? 9.133 5.023 -9.695 1 98.88 278 MET A N 1
ATOM 2080 C CA . MET A 1 278 ? 10.5 5.523 -9.641 1 98.88 278 MET A CA 1
ATOM 2081 C C . MET A 1 278 ? 10.68 6.727 -10.562 1 98.88 278 MET A C 1
ATOM 2083 O O . MET A 1 278 ? 11.359 7.691 -10.203 1 98.88 278 MET A O 1
ATOM 2087 N N . ALA A 1 279 ? 10.023 6.641 -11.727 1 98.88 279 ALA A N 1
ATOM 2088 C CA . ALA A 1 279 ? 10.086 7.773 -12.648 1 98.88 279 ALA A CA 1
ATOM 2089 C C . ALA A 1 279 ? 9.445 9.016 -12.031 1 98.88 279 ALA A C 1
ATOM 2091 O O . ALA A 1 279 ? 10.023 10.109 -12.086 1 98.88 279 ALA A O 1
ATOM 2092 N N . VAL A 1 280 ? 8.344 8.852 -11.43 1 98.88 280 VAL A N 1
ATOM 2093 C CA . VAL A 1 280 ? 7.598 9.961 -10.844 1 98.88 280 VAL A CA 1
ATOM 2094 C C . VAL A 1 280 ? 8.336 10.484 -9.617 1 98.88 280 VAL A C 1
ATOM 2096 O O . VAL A 1 280 ? 8.484 11.703 -9.453 1 98.88 280 VAL A O 1
ATOM 2099 N N . GLY A 1 281 ? 8.781 9.539 -8.75 1 98.94 281 GLY A N 1
ATOM 2100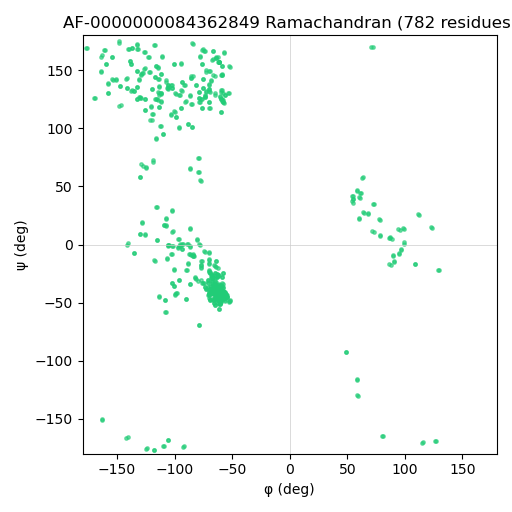 C CA . GLY A 1 281 ? 9.547 9.945 -7.586 1 98.94 281 GLY A CA 1
ATOM 2101 C C . GLY A 1 281 ? 10.797 10.727 -7.941 1 98.94 281 GLY A C 1
ATOM 2102 O O . GLY A 1 281 ? 11.164 11.672 -7.246 1 98.94 281 GLY A O 1
ATOM 2103 N N . GLY A 1 282 ? 11.477 10.273 -9.008 1 98.94 282 GLY A N 1
ATOM 2104 C CA . GLY A 1 282 ? 12.625 11.008 -9.5 1 98.94 282 GLY A CA 1
ATOM 2105 C C . GLY A 1 282 ? 12.289 12.422 -9.945 1 98.94 282 GLY A C 1
ATOM 2106 O O . GLY A 1 282 ? 13.023 13.367 -9.648 1 98.94 282 GLY A O 1
ATOM 2107 N N . ALA A 1 283 ? 11.172 12.562 -10.617 1 98.94 283 ALA A N 1
ATOM 2108 C CA . ALA A 1 283 ? 10.734 13.867 -11.102 1 98.94 283 ALA A CA 1
ATOM 2109 C C . ALA A 1 283 ? 10.383 14.797 -9.938 1 98.94 283 ALA A C 1
ATOM 2111 O O . ALA A 1 283 ? 10.672 15.992 -9.984 1 98.94 283 ALA A O 1
ATOM 2112 N N . VAL A 1 284 ? 9.75 14.297 -8.906 1 98.94 284 VAL A N 1
ATOM 2113 C CA . VAL A 1 284 ? 9.445 15.086 -7.715 1 98.94 284 VAL A CA 1
ATOM 2114 C C . VAL A 1 284 ? 10.742 15.57 -7.074 1 98.94 284 VAL A C 1
ATOM 2116 O O . VAL A 1 284 ? 10.867 16.75 -6.715 1 98.94 284 VAL A O 1
ATOM 2119 N N . LEU A 1 285 ? 11.656 14.641 -6.93 1 98.94 285 LEU A N 1
ATOM 2120 C CA . LEU A 1 285 ? 12.922 14.977 -6.289 1 98.94 285 LEU A CA 1
ATOM 2121 C C . LEU A 1 285 ? 13.68 16.016 -7.098 1 98.94 285 LEU A C 1
ATOM 2123 O O . LEU A 1 285 ? 14.344 16.891 -6.531 1 98.94 285 LEU A O 1
ATOM 2127 N N . ASP A 1 286 ? 13.57 15.938 -8.477 1 98.81 286 ASP A N 1
ATOM 2128 C CA . ASP A 1 286 ? 14.133 16.984 -9.328 1 98.81 286 ASP A CA 1
ATOM 2129 C C . ASP A 1 286 ? 13.664 18.359 -8.883 1 98.81 286 ASP A C 1
ATOM 2131 O O . ASP A 1 286 ? 14.477 19.266 -8.711 1 98.81 286 ASP A O 1
ATOM 2135 N N . GLU A 1 287 ? 12.414 18.469 -8.688 1 98.69 287 GLU A N 1
ATOM 2136 C CA . GLU A 1 287 ? 11.812 19.75 -8.352 1 98.69 287 GLU A CA 1
ATOM 2137 C C . GLU A 1 287 ? 12.219 20.203 -6.957 1 98.69 287 GLU A C 1
ATOM 2139 O O . GLU A 1 287 ? 12.555 21.375 -6.758 1 98.69 287 GLU A O 1
ATOM 2144 N N . LEU A 1 288 ? 12.219 19.297 -6.023 1 98.81 288 LEU A N 1
ATOM 2145 C CA . LEU A 1 288 ? 12.5 19.625 -4.629 1 98.81 288 LEU A CA 1
ATOM 2146 C C . LEU A 1 288 ? 13.938 20.109 -4.465 1 98.81 288 LEU A C 1
ATOM 2148 O O . LEU A 1 288 ? 14.227 20.938 -3.604 1 98.81 288 LEU A O 1
ATOM 2152 N N . LEU A 1 289 ? 14.828 19.547 -5.289 1 98.56 289 LEU A N 1
ATOM 2153 C CA . LEU A 1 289 ? 16.25 19.812 -5.098 1 98.56 289 LEU A CA 1
ATOM 2154 C C . LEU A 1 289 ? 16.703 20.969 -5.992 1 98.56 289 LEU A C 1
ATOM 2156 O O . LEU A 1 289 ? 17.875 21.328 -5.973 1 98.56 289 LEU A O 1
ATOM 2160 N N . LYS A 1 290 ? 15.805 21.516 -6.758 1 98.31 290 LYS A N 1
ATOM 2161 C CA . LYS A 1 290 ? 16.156 22.688 -7.539 1 98.31 290 LYS A CA 1
ATOM 2162 C C . LYS A 1 290 ? 16.625 23.828 -6.633 1 98.31 290 LYS A C 1
ATOM 2164 O O . LYS A 1 290 ? 16.078 24.031 -5.551 1 98.31 290 LYS A O 1
ATOM 2169 N N . ASP A 1 291 ? 17.547 24.578 -7.16 1 98.12 291 ASP A N 1
ATOM 2170 C CA . ASP A 1 291 ? 18.062 25.703 -6.402 1 98.12 291 ASP A CA 1
ATOM 2171 C C . ASP A 1 291 ? 16.953 26.688 -6.051 1 98.12 291 ASP A C 1
ATOM 2173 O O . ASP A 1 291 ? 16.203 27.141 -6.926 1 98.12 291 ASP A O 1
ATOM 2177 N N . GLY A 1 292 ? 16.859 26.938 -4.777 1 98.38 292 GLY A N 1
ATOM 2178 C CA . GLY A 1 292 ? 15.961 27.984 -4.305 1 98.38 292 GLY A CA 1
ATOM 2179 C C . GLY A 1 292 ? 14.562 27.469 -4.016 1 98.38 292 GLY A C 1
ATOM 2180 O O . GLY A 1 292 ? 13.742 28.188 -3.436 1 98.38 292 GLY A O 1
ATOM 2181 N N . PHE A 1 293 ? 14.289 26.266 -4.387 1 98.75 293 PHE A N 1
ATOM 2182 C CA . PHE A 1 293 ? 12.922 25.781 -4.227 1 98.75 293 PHE A CA 1
ATOM 2183 C C . PHE A 1 293 ? 12.547 25.703 -2.752 1 98.75 293 PHE A C 1
ATOM 2185 O O . PHE A 1 293 ? 11.492 26.188 -2.35 1 98.75 293 PHE A O 1
ATOM 2192 N N . LEU A 1 294 ? 13.352 25.047 -1.95 1 98.75 294 LEU A N 1
ATOM 2193 C CA . LEU A 1 294 ? 13.031 24.891 -0.535 1 98.75 294 LEU A CA 1
ATOM 2194 C C . LEU A 1 294 ? 13.102 26.234 0.185 1 98.75 294 LEU A C 1
ATOM 2196 O O . LEU A 1 294 ? 12.375 26.469 1.15 1 98.75 294 LEU A O 1
ATOM 2200 N N . ASP A 1 295 ? 13.945 27.141 -0.311 1 98.69 295 ASP A N 1
ATOM 2201 C CA . ASP A 1 295 ? 13.93 28.516 0.204 1 98.69 295 ASP A CA 1
ATOM 2202 C C . ASP A 1 295 ? 12.578 29.172 -0.039 1 98.69 295 ASP A C 1
ATOM 2204 O O . ASP A 1 295 ? 12.094 29.922 0.805 1 98.69 295 ASP A O 1
ATOM 2208 N N . HIS A 1 296 ? 12.117 28.922 -1.217 1 98.75 296 HIS A N 1
ATOM 2209 C CA . HIS A 1 296 ? 10.789 29.422 -1.544 1 98.75 296 HIS A CA 1
ATOM 2210 C C . HIS A 1 296 ? 9.742 28.891 -0.568 1 98.75 296 HIS A C 1
ATOM 2212 O O . HIS A 1 296 ? 8.891 29.641 -0.089 1 98.75 296 HIS A O 1
ATOM 2218 N N . VAL A 1 297 ? 9.797 27.609 -0.223 1 98.88 297 VAL A N 1
ATOM 2219 C CA . VAL A 1 297 ? 8.867 26.984 0.712 1 98.88 297 VAL A CA 1
ATOM 2220 C C . VAL A 1 297 ? 8.961 27.672 2.074 1 98.88 297 VAL A C 1
ATOM 2222 O O . VAL A 1 297 ? 7.941 27.938 2.711 1 98.88 297 VAL A O 1
ATOM 2225 N N . VAL A 1 298 ? 10.156 27.906 2.51 1 98.81 298 VAL A N 1
ATOM 2226 C CA . VAL A 1 298 ? 10.383 28.578 3.783 1 98.81 298 VAL A CA 1
ATOM 2227 C C . VAL A 1 298 ? 9.766 29.984 3.744 1 98.81 298 VAL A C 1
ATOM 2229 O O . VAL A 1 298 ? 9.062 30.391 4.672 1 98.81 298 VAL A O 1
ATOM 2232 N N . HIS A 1 299 ? 10.016 30.688 2.676 1 98.81 299 HIS A N 1
ATOM 2233 C CA . HIS A 1 299 ? 9.539 32.062 2.533 1 98.81 299 HIS A CA 1
ATOM 2234 C C . HIS A 1 299 ? 8.016 32.125 2.559 1 98.81 299 HIS A C 1
ATOM 2236 O O . HIS A 1 299 ? 7.434 32.844 3.359 1 98.81 299 HIS A O 1
ATOM 2242 N N . VAL A 1 300 ? 7.402 31.375 1.676 1 98.88 300 VAL A N 1
ATOM 2243 C CA . VAL A 1 300 ? 5.945 31.422 1.571 1 98.88 300 VAL A CA 1
ATOM 2244 C C . VAL A 1 300 ? 5.316 30.859 2.846 1 98.88 300 VAL A C 1
ATOM 2246 O O . VAL A 1 300 ? 4.262 31.328 3.281 1 98.88 300 VAL A O 1
ATOM 2249 N N . GLY A 1 301 ? 6 29.828 3.422 1 98.81 301 GLY A N 1
ATOM 2250 C CA . GLY A 1 301 ? 5.555 29.312 4.711 1 98.81 301 GLY A CA 1
ATOM 2251 C C . GLY A 1 301 ? 5.516 30.375 5.789 1 98.81 301 GLY A C 1
ATOM 2252 O O . GLY A 1 301 ? 4.594 30.422 6.605 1 98.81 301 GLY A O 1
ATOM 2253 N N . HIS A 1 302 ? 6.52 31.203 5.801 1 98.62 302 HIS A N 1
ATOM 2254 C CA . HIS A 1 302 ? 6.566 32.312 6.75 1 98.62 302 HIS A CA 1
ATOM 2255 C C . HIS A 1 302 ? 5.434 33.312 6.5 1 98.62 302 HIS A C 1
ATOM 2257 O O . HIS A 1 302 ? 4.797 33.781 7.445 1 98.62 302 HIS A O 1
ATOM 2263 N N . THR A 1 303 ? 5.199 33.625 5.23 1 98.81 303 THR A N 1
ATOM 2264 C CA . THR A 1 303 ? 4.105 34.531 4.863 1 98.81 303 THR A CA 1
ATOM 2265 C C . THR A 1 303 ? 2.77 33.969 5.344 1 98.81 303 THR A C 1
ATOM 2267 O O . THR A 1 303 ? 1.956 34.688 5.91 1 98.81 303 THR A O 1
ATOM 2270 N N . LEU A 1 304 ? 2.561 32.719 5.102 1 98.88 304 LEU A N 1
ATOM 2271 C CA . LEU A 1 304 ? 1.324 32.062 5.52 1 98.88 304 LEU A CA 1
ATOM 2272 C C . LEU A 1 304 ? 1.183 32.094 7.039 1 98.88 304 LEU A C 1
ATOM 2274 O O . LEU A 1 304 ? 0.114 32.406 7.562 1 98.88 304 LEU A O 1
ATOM 2278 N N . SER A 1 305 ? 2.252 31.703 7.73 1 98.75 305 SER A N 1
ATOM 2279 C CA . SER A 1 305 ? 2.25 31.688 9.188 1 98.75 305 SER A CA 1
ATOM 2280 C C . SER A 1 305 ? 1.898 33.062 9.766 1 98.75 305 SER A C 1
ATOM 2282 O O . SER A 1 305 ? 1.075 33.156 10.68 1 98.75 305 SER A O 1
ATOM 2284 N N . GLN A 1 306 ? 2.51 34.094 9.242 1 98.75 306 GLN A N 1
ATOM 2285 C CA . GLN A 1 306 ? 2.242 35.438 9.703 1 98.75 306 GLN A CA 1
ATOM 2286 C C . GLN A 1 306 ? 0.789 35.844 9.461 1 98.75 306 GLN A C 1
ATOM 2288 O O . GLN A 1 306 ? 0.156 36.469 10.312 1 98.75 306 GLN A O 1
ATOM 2293 N N . GLY A 1 307 ? 0.323 35.5 8.305 1 98.88 307 GLY A N 1
ATOM 2294 C CA . GLY A 1 307 ? -1.071 35.781 7.996 1 98.88 307 GLY A CA 1
ATOM 2295 C C . GLY A 1 307 ? -2.039 35.062 8.93 1 98.88 307 GLY A C 1
ATOM 2296 O O . GLY A 1 307 ? -3.039 35.656 9.352 1 98.88 307 GLY A O 1
ATOM 2297 N N . LEU A 1 308 ? -1.778 33.812 9.242 1 98.88 308 LEU A N 1
ATOM 2298 C CA . LEU A 1 308 ? -2.635 33.062 10.148 1 98.88 308 LEU A CA 1
ATOM 2299 C C . LEU A 1 308 ? -2.605 33.656 11.555 1 98.88 308 LEU A C 1
ATOM 2301 O O . LEU A 1 308 ? -3.635 33.719 12.227 1 98.88 308 LEU A O 1
ATOM 2305 N N . GLN A 1 309 ? -1.422 34.062 11.977 1 98.75 309 GLN A N 1
ATOM 2306 C CA . GLN A 1 309 ? -1.299 34.688 13.289 1 98.75 309 GLN A CA 1
ATOM 2307 C C . GLN A 1 309 ? -2.09 36 13.344 1 98.75 309 GLN A C 1
ATOM 2309 O O . GLN A 1 309 ? -2.701 36.312 14.367 1 98.75 309 GLN A O 1
ATOM 2314 N N . ALA A 1 310 ? -2.02 36.719 12.273 1 98.75 310 ALA A N 1
ATOM 2315 C CA . ALA A 1 310 ? -2.785 37.938 12.195 1 98.75 310 ALA A CA 1
ATOM 2316 C C . ALA A 1 310 ? -4.285 37.688 12.305 1 98.75 310 ALA A C 1
ATOM 2318 O O . ALA A 1 310 ? -5.016 38.438 12.938 1 98.75 310 ALA A O 1
ATOM 2319 N N . LEU A 1 311 ? -4.777 36.625 11.68 1 98.69 311 LEU A N 1
ATOM 2320 C CA . LEU A 1 311 ? -6.184 36.25 11.766 1 98.69 311 LEU A CA 1
ATOM 2321 C C . LEU A 1 311 ? -6.57 35.906 13.203 1 98.69 311 LEU A C 1
ATOM 2323 O O . LEU A 1 311 ? -7.656 36.25 13.664 1 98.69 311 LEU A O 1
ATOM 2327 N N . VAL A 1 312 ? -5.695 35.188 13.914 1 98.69 312 VAL A N 1
ATOM 2328 C CA . VAL A 1 312 ? -5.953 34.812 15.297 1 98.69 312 VAL A CA 1
ATOM 2329 C C . VAL A 1 312 ? -6.137 36.062 16.141 1 98.69 312 VAL A C 1
ATOM 2331 O O . VAL A 1 312 ? -7.047 36.156 16.969 1 98.69 312 VAL A O 1
ATOM 2334 N N . ARG A 1 313 ? -5.301 37.094 15.922 1 98.44 313 ARG A N 1
ATOM 2335 C CA . ARG A 1 313 ? -5.371 38.344 16.672 1 98.44 313 ARG A CA 1
ATOM 2336 C C . ARG A 1 313 ? -6.641 39.094 16.328 1 98.44 313 ARG A C 1
ATOM 2338 O O . ARG A 1 313 ? -7.277 39.688 17.203 1 98.44 313 ARG A O 1
ATOM 2345 N N . LYS A 1 314 ? -6.957 39.062 15.117 1 98.25 314 LYS A N 1
ATOM 2346 C CA . LYS A 1 314 ? -8.086 39.844 14.633 1 98.25 314 LYS A CA 1
ATOM 2347 C C . LYS A 1 314 ? -9.414 39.219 15.047 1 98.25 314 LYS A C 1
ATOM 2349 O O . LYS A 1 314 ? -10.391 39.938 15.305 1 98.25 314 LYS A O 1
ATOM 2354 N N . TYR A 1 315 ? -9.453 37.875 15.117 1 98.25 315 TYR A N 1
ATOM 2355 C CA . TYR A 1 315 ? -10.695 37.188 15.414 1 98.25 315 TYR A CA 1
ATOM 2356 C C . TYR A 1 315 ? -10.516 36.219 16.578 1 98.25 315 TYR A C 1
ATOM 2358 O O . TYR A 1 315 ? -10.727 35 16.422 1 98.25 315 TYR A O 1
ATOM 2366 N N . PRO A 1 316 ? -10.289 36.688 17.75 1 97.12 316 PRO A N 1
ATOM 2367 C CA . PRO A 1 316 ? -10.016 35.812 18.906 1 97.12 316 PRO A CA 1
ATOM 2368 C C . PRO A 1 316 ? -11.242 35.031 19.359 1 97.12 316 PRO A C 1
ATOM 2370 O O . PRO A 1 316 ? -11.125 34.062 20.125 1 97.12 316 PRO A O 1
ATOM 2373 N N . THR A 1 317 ? -12.391 35.406 18.875 1 97.69 317 THR A N 1
ATOM 2374 C CA . THR A 1 317 ? -13.609 34.656 19.203 1 97.69 317 THR A CA 1
ATOM 2375 C C . THR A 1 317 ? -13.781 33.469 18.281 1 97.69 317 THR A C 1
ATOM 2377 O O . THR A 1 317 ? -14.609 32.594 18.531 1 97.69 317 THR A O 1
ATOM 2380 N N . VAL A 1 318 ? -12.953 33.375 17.25 1 98.5 318 VAL A N 1
ATOM 2381 C CA . VAL A 1 318 ? -13.07 32.312 16.25 1 98.5 318 VAL A CA 1
ATOM 2382 C C . VAL A 1 318 ? -11.859 31.375 16.328 1 98.5 318 VAL A C 1
ATOM 2384 O O . VAL A 1 318 ? -12 30.156 16.266 1 98.5 318 VAL A O 1
ATOM 2387 N N . PHE A 1 319 ? -10.727 32 16.438 1 98.69 319 PHE A N 1
ATOM 2388 C CA . PHE A 1 319 ? -9.477 31.266 16.406 1 98.69 319 PHE A CA 1
ATOM 2389 C C . PHE A 1 319 ? -8.758 31.344 17.734 1 98.69 319 PHE A C 1
ATOM 2391 O O . PHE A 1 319 ? -8.75 32.375 18.391 1 98.69 319 PHE A O 1
ATOM 2398 N N . VAL A 1 320 ? -8.117 30.203 18.109 1 98.56 320 VAL A N 1
ATOM 2399 C CA . VAL A 1 320 ? -7.391 30.109 19.375 1 98.56 320 VAL A CA 1
ATOM 2400 C C . VAL A 1 320 ? -5.895 30.297 19.125 1 98.56 320 VAL A C 1
ATOM 2402 O O . VAL A 1 320 ? -5.211 30.984 19.891 1 98.56 320 VAL A O 1
ATOM 2405 N N . ALA A 1 321 ? -5.379 29.656 18.047 1 98.44 321 ALA A N 1
ATOM 2406 C CA . ALA A 1 321 ? -3.939 29.672 17.812 1 98.44 321 ALA A CA 1
ATOM 2407 C C . ALA A 1 321 ? -3.621 29.25 16.375 1 98.44 321 ALA A C 1
ATOM 2409 O O . ALA A 1 321 ? -4.406 28.531 15.75 1 98.44 321 ALA A O 1
ATOM 2410 N N . ALA A 1 322 ? -2.578 29.797 15.906 1 98.56 322 ALA A N 1
ATOM 2411 C CA . ALA A 1 322 ? -1.936 29.281 14.703 1 98.56 322 ALA A CA 1
ATOM 2412 C C . ALA A 1 322 ? -0.685 28.469 15.047 1 98.56 322 ALA A C 1
ATOM 2414 O O . ALA A 1 322 ? 0.065 28.844 15.953 1 98.56 322 ALA A O 1
ATOM 2415 N N . ARG A 1 323 ? -0.504 27.312 14.375 1 97.38 323 ARG A N 1
ATOM 2416 C CA . ARG A 1 323 ? 0.667 26.469 14.641 1 97.38 323 ARG A CA 1
ATOM 2417 C C . ARG A 1 323 ? 1.098 25.719 13.383 1 97.38 323 ARG A C 1
ATOM 2419 O O . ARG A 1 323 ? 0.417 25.781 12.359 1 97.38 323 ARG A O 1
ATOM 2426 N N . GLY A 1 324 ? 2.246 25.016 13.484 1 97.31 324 GLY A N 1
ATOM 2427 C CA . GLY A 1 324 ? 2.82 24.266 12.383 1 97.31 324 GLY A CA 1
ATOM 2428 C C . GLY A 1 324 ? 4.168 24.797 11.93 1 97.31 324 GLY A C 1
ATOM 2429 O O . GLY A 1 324 ? 4.785 25.609 12.625 1 97.31 324 GLY A O 1
ATOM 2430 N N . GLN A 1 325 ? 4.605 24.25 10.797 1 97.62 325 GLN A N 1
ATOM 2431 C CA . GLN A 1 325 ? 5.926 24.562 10.266 1 97.62 325 GLN A CA 1
ATOM 2432 C C . GLN A 1 325 ? 5.926 24.531 8.742 1 97.62 325 GLN A C 1
ATOM 2434 O O . GLN A 1 325 ? 5.355 23.625 8.125 1 97.62 325 GLN A O 1
ATOM 2439 N N . GLY A 1 326 ? 6.625 25.594 8.133 1 98.38 326 GLY A N 1
ATOM 2440 C CA . GLY A 1 326 ? 6.66 25.656 6.676 1 98.38 326 GLY A CA 1
ATOM 2441 C C . GLY A 1 326 ? 5.281 25.734 6.051 1 98.38 326 GLY A C 1
ATOM 2442 O O . GLY A 1 326 ? 4.473 26.594 6.426 1 98.38 326 GLY A O 1
ATOM 2443 N N . LEU A 1 327 ? 5.012 24.891 5.09 1 98.88 327 LEU A N 1
ATOM 2444 C CA . LEU A 1 327 ? 3.711 24.875 4.426 1 98.88 327 LEU A CA 1
ATOM 2445 C C . LEU A 1 327 ? 2.855 23.719 4.945 1 98.88 327 LEU A C 1
ATOM 2447 O O . LEU A 1 327 ? 2.09 23.125 4.188 1 98.88 327 LEU A O 1
ATOM 2451 N N . MET A 1 328 ? 3.096 23.359 6.164 1 98.81 328 MET A N 1
ATOM 2452 C CA . MET A 1 328 ? 2.266 22.531 7.023 1 98.81 328 MET A CA 1
ATOM 2453 C C . MET A 1 328 ? 1.763 23.312 8.234 1 98.81 328 MET A C 1
ATOM 2455 O O . MET A 1 328 ? 2.414 23.328 9.273 1 98.81 328 MET A O 1
ATOM 2459 N N . GLN A 1 329 ? 0.562 23.922 8.078 1 98.75 329 GLN A N 1
ATOM 2460 C CA . GLN A 1 329 ? 0.089 24.906 9.062 1 98.75 329 GLN A CA 1
ATOM 2461 C C . GLN A 1 329 ? -1.299 24.531 9.578 1 98.75 329 GLN A C 1
ATOM 2463 O O . GLN A 1 329 ? -2.051 23.828 8.898 1 98.75 329 GLN A O 1
ATOM 2468 N N . GLY A 1 330 ? -1.595 24.906 10.766 1 98.56 330 GLY A N 1
ATOM 2469 C CA . GLY A 1 330 ? -2.875 24.656 11.414 1 98.56 330 GLY A CA 1
ATOM 2470 C C . GLY A 1 330 ? -3.469 25.906 12.055 1 98.56 330 GLY A C 1
ATOM 2471 O O . GLY A 1 330 ? -2.736 26.766 12.547 1 98.56 330 GLY A O 1
ATOM 2472 N N . LEU A 1 331 ? -4.699 26.031 11.977 1 98.75 331 LEU A N 1
ATOM 2473 C CA . LEU A 1 331 ? -5.465 27.078 12.641 1 98.75 331 LEU A CA 1
ATOM 2474 C C . LEU A 1 331 ? -6.504 26.484 13.578 1 98.75 331 LEU A C 1
ATOM 2476 O O . LEU A 1 331 ? -7.512 25.938 13.133 1 98.75 331 LEU A O 1
ATOM 2480 N N . LYS A 1 332 ? -6.305 26.562 14.898 1 98.81 332 LYS A N 1
ATOM 2481 C CA . LYS A 1 332 ? -7.199 26 15.906 1 98.81 332 LYS A CA 1
ATOM 2482 C C . LYS A 1 332 ? -8.422 26.891 16.125 1 98.81 332 LYS A C 1
ATOM 2484 O O . LYS A 1 332 ? -8.289 28.109 16.266 1 98.81 332 LYS A O 1
ATOM 2489 N N . LEU A 1 333 ? -9.539 26.312 16.109 1 98.81 333 LEU A N 1
ATOM 2490 C CA . LEU A 1 333 ? -10.789 27.031 16.312 1 98.81 333 LEU A CA 1
ATOM 2491 C C . LEU A 1 333 ? -11.211 26.969 17.781 1 98.81 333 LEU A C 1
ATOM 2493 O O . LEU A 1 333 ? -10.789 26.062 18.516 1 98.81 333 LEU A O 1
ATOM 2497 N N . VAL A 1 334 ? -11.984 27.938 18.188 1 98.31 334 VAL A N 1
ATOM 2498 C CA . VAL A 1 334 ? -12.602 27.875 19.516 1 98.31 334 VAL A CA 1
ATOM 2499 C C . VAL A 1 334 ? -13.539 26.672 19.594 1 98.31 334 VAL A C 1
ATOM 2501 O O . VAL A 1 334 ? -13.984 26.156 18.562 1 98.31 334 VAL A O 1
ATOM 2504 N N . ASP A 1 335 ? -13.891 26.234 20.734 1 97.56 335 ASP A N 1
ATOM 2505 C CA . ASP A 1 335 ? -14.625 24.984 20.953 1 97.56 335 ASP A CA 1
ATOM 2506 C C . ASP A 1 335 ? -16.047 25.078 20.406 1 97.56 335 ASP A C 1
ATOM 2508 O O . ASP A 1 335 ? -16.641 24.078 20.031 1 97.56 335 ASP A O 1
ATOM 2512 N N . SER A 1 336 ? -16.562 26.234 20.359 1 97.12 336 SER A N 1
ATOM 2513 C CA . SER A 1 336 ? -17.953 26.406 19.953 1 97.12 336 SER A CA 1
ATOM 2514 C C . SER A 1 336 ? -18.094 26.281 18.438 1 97.12 336 SER A C 1
ATOM 2516 O O . SER A 1 336 ? -19.219 26.156 17.938 1 97.12 336 SER A O 1
ATOM 2518 N N . ILE A 1 337 ? -16.984 26.328 17.734 1 98.12 337 ILE A N 1
ATOM 2519 C CA . ILE A 1 337 ? -17 26.203 16.281 1 98.12 337 ILE A CA 1
ATOM 2520 C C . ILE A 1 337 ? -16.344 24.891 15.867 1 98.12 337 ILE A C 1
ATOM 2522 O O . ILE A 1 337 ? -15.172 24.656 16.172 1 98.12 337 ILE A O 1
ATOM 2526 N N . VAL A 1 338 ? -17.031 24.047 15.141 1 97.88 338 VAL A N 1
ATOM 2527 C CA . VAL A 1 338 ? -16.547 22.75 14.719 1 97.88 338 VAL A CA 1
ATOM 2528 C C . VAL A 1 338 ? -15.758 22.875 13.422 1 97.88 338 VAL A C 1
ATOM 2530 O O . VAL A 1 338 ? -16.25 23.438 12.445 1 97.88 338 VAL A O 1
ATOM 2533 N N . ASN A 1 339 ? -14.539 22.344 13.375 1 98.25 339 ASN A N 1
ATOM 2534 C CA . ASN A 1 339 ? -13.656 22.578 12.234 1 98.25 339 ASN A CA 1
ATOM 2535 C C . ASN A 1 339 ? -14.227 21.969 10.953 1 98.25 339 ASN A C 1
ATOM 2537 O O . ASN A 1 339 ? -14.039 22.531 9.867 1 98.25 339 ASN A O 1
ATOM 2541 N N . ARG A 1 340 ? -14.977 20.844 11.008 1 97.69 340 ARG A N 1
ATOM 2542 C CA . ARG A 1 340 ? -15.57 20.25 9.82 1 97.69 340 ARG A CA 1
ATOM 2543 C C . ARG A 1 340 ? -16.609 21.172 9.203 1 97.69 340 ARG A C 1
ATOM 2545 O O . ARG A 1 340 ? -16.75 21.234 7.98 1 97.69 340 ARG A O 1
ATOM 2552 N N . GLU A 1 341 ? -17.359 21.797 10.047 1 97.81 341 GLU A N 1
ATOM 2553 C CA . GLU A 1 341 ? -18.359 22.734 9.57 1 97.81 341 GLU A CA 1
ATOM 2554 C C . GLU A 1 341 ? -17.703 23.984 8.977 1 97.81 341 GLU A C 1
ATOM 2556 O O . GLU A 1 341 ? -18.125 24.469 7.922 1 97.81 341 GLU A O 1
ATOM 2561 N N . PHE A 1 342 ? -16.75 24.531 9.711 1 98.5 342 PHE A N 1
ATOM 2562 C CA . PHE A 1 342 ? -16 25.672 9.211 1 98.5 342 PHE A CA 1
ATOM 2563 C C . PHE A 1 342 ? -15.359 25.359 7.867 1 98.5 342 PHE A C 1
ATOM 2565 O O . PHE A 1 342 ? -15.398 26.188 6.953 1 98.5 342 PHE A O 1
ATOM 2572 N N . LYS A 1 343 ? -14.758 24.188 7.715 1 98.12 343 LYS A N 1
ATOM 2573 C CA . LYS A 1 343 ? -14.172 23.719 6.469 1 98.12 343 LYS A CA 1
ATOM 2574 C C . LYS A 1 343 ? -15.195 23.734 5.336 1 98.12 343 LYS A C 1
ATOM 2576 O O . LYS A 1 343 ? -14.883 24.156 4.219 1 98.12 343 LYS A O 1
ATOM 2581 N N . THR A 1 344 ? -16.375 23.281 5.605 1 98.06 344 THR A N 1
ATOM 2582 C CA . THR A 1 344 ? -17.438 23.266 4.605 1 98.06 344 THR A CA 1
ATOM 2583 C C . THR A 1 344 ? -17.766 24.688 4.129 1 98.06 344 THR A C 1
ATOM 2585 O O . THR A 1 344 ? -18 24.906 2.941 1 98.06 344 THR A O 1
ATOM 2588 N N . GLU A 1 345 ? -17.75 25.609 5.059 1 98.5 345 GLU A N 1
ATOM 2589 C CA . GLU A 1 345 ? -17.969 27 4.699 1 98.5 345 GLU A CA 1
ATOM 2590 C C . GLU A 1 345 ? -16.844 27.531 3.826 1 98.5 345 GLU A C 1
ATOM 2592 O O . GLU A 1 345 ? -17.078 28.328 2.904 1 98.5 345 GLU A O 1
ATOM 2597 N N . LEU A 1 346 ? -15.633 27.188 4.164 1 98.81 346 LEU A N 1
ATOM 2598 C CA . LEU A 1 346 ? -14.5 27.594 3.348 1 98.81 346 LEU A CA 1
ATOM 2599 C C . LEU A 1 346 ? -14.617 27.031 1.937 1 98.81 346 LEU A C 1
ATOM 2601 O O . LEU A 1 346 ? -14.305 27.703 0.959 1 98.81 346 LEU A O 1
ATOM 2605 N N . GLU A 1 347 ? -15.031 25.766 1.828 1 98.44 347 GLU A N 1
ATOM 2606 C CA . GLU A 1 347 ? -15.234 25.125 0.53 1 98.44 347 GLU A CA 1
ATOM 2607 C C . GLU A 1 347 ? -16.266 25.891 -0.302 1 98.44 347 GLU A C 1
ATOM 2609 O O . GLU A 1 347 ? -16.109 26.047 -1.514 1 98.44 347 GLU A O 1
ATOM 2614 N N . ALA A 1 348 ? -17.266 26.328 0.342 1 98.06 348 ALA A N 1
ATOM 2615 C CA . ALA A 1 348 ? -18.297 27.094 -0.35 1 98.06 348 ALA A CA 1
ATOM 2616 C C . ALA A 1 348 ? -17.719 28.391 -0.914 1 98.06 348 ALA A C 1
ATOM 2618 O O . ALA A 1 348 ? -18.234 28.938 -1.899 1 98.06 348 ALA A O 1
ATOM 2619 N N . GLU A 1 349 ? -16.641 28.906 -0.253 1 98.44 349 GLU A N 1
ATOM 2620 C CA . GLU A 1 349 ? -15.984 30.125 -0.694 1 98.44 349 GLU A CA 1
ATOM 2621 C C . GLU A 1 349 ? -14.82 29.828 -1.63 1 98.44 349 GLU A C 1
ATOM 2623 O O . GLU A 1 349 ? -14.109 30.734 -2.066 1 98.44 349 GLU A O 1
ATOM 2628 N N . GLY A 1 350 ? -14.562 28.547 -1.935 1 98.69 350 GLY A N 1
ATOM 2629 C CA . GLY A 1 350 ? -13.594 28.188 -2.959 1 98.69 350 GLY A CA 1
ATOM 2630 C C . GLY A 1 350 ? -12.234 27.812 -2.391 1 98.69 350 GLY A C 1
ATOM 2631 O O . GLY A 1 350 ? -11.242 27.781 -3.117 1 98.69 350 GLY A O 1
ATOM 2632 N N . LEU A 1 351 ? -12.156 27.562 -1.082 1 98.94 351 LEU A N 1
ATOM 2633 C CA . LEU A 1 351 ? -10.906 27.156 -0.452 1 98.94 351 LEU A CA 1
ATOM 2634 C C . LEU A 1 351 ? -11.023 25.766 0.139 1 98.94 351 LEU A C 1
ATOM 2636 O O . LEU A 1 351 ? -11.945 25.484 0.904 1 98.94 351 LEU A O 1
ATOM 2640 N N . LEU A 1 352 ? -10.094 24.891 -0.286 1 98.88 352 LEU A N 1
ATOM 2641 C CA . LEU A 1 352 ? -10.094 23.531 0.216 1 98.88 352 LEU A CA 1
ATOM 2642 C C . LEU A 1 352 ? -9.062 23.359 1.327 1 98.88 352 LEU A C 1
ATOM 2644 O O . LEU A 1 352 ? -7.918 23.797 1.189 1 98.88 352 LEU A O 1
ATOM 2648 N N . LEU A 1 353 ? -9.445 22.781 2.459 1 98 353 LEU A N 1
ATOM 2649 C CA . LEU A 1 353 ? -8.586 22.391 3.57 1 98 353 LEU A CA 1
ATOM 2650 C C . LEU A 1 353 ? -9.023 21.062 4.156 1 98 353 LEU A C 1
ATOM 2652 O O . LEU A 1 353 ? -10.078 20.531 3.797 1 98 353 LEU A O 1
ATOM 2656 N N . ALA A 1 354 ? -8.195 20.5 4.992 1 97.69 354 ALA A N 1
ATOM 2657 C CA . ALA A 1 354 ? -8.555 19.266 5.691 1 97.69 354 ALA A CA 1
ATOM 2658 C C . ALA A 1 354 ? -8.742 19.516 7.184 1 97.69 354 ALA A C 1
ATOM 2660 O O . ALA A 1 354 ? -8.109 20.406 7.758 1 97.69 354 ALA A O 1
ATOM 2661 N N . PRO A 1 355 ? -9.656 18.781 7.805 1 97.19 355 PRO A N 1
ATOM 2662 C CA . PRO A 1 355 ? -9.727 18.844 9.266 1 97.19 355 PRO A CA 1
ATOM 2663 C C . PRO A 1 355 ? -8.617 18.047 9.938 1 97.19 355 PRO A C 1
ATOM 2665 O O . PRO A 1 355 ? -8.055 17.125 9.336 1 97.19 355 PRO A O 1
ATOM 2668 N N . ALA A 1 356 ? -8.273 18.375 11.086 1 97.56 356 ALA A N 1
ATOM 2669 C CA . ALA A 1 356 ? -7.34 17.609 11.914 1 97.56 356 ALA A CA 1
ATOM 2670 C C . ALA A 1 356 ? -7.84 17.516 13.352 1 97.56 356 ALA A C 1
ATOM 2672 O O . ALA A 1 356 ? -8.867 18.109 13.703 1 97.56 356 ALA A O 1
ATOM 2673 N N . GLY A 1 357 ? -7.211 16.688 14.125 1 96.69 357 GLY A N 1
ATOM 2674 C CA . GLY A 1 357 ? -7.512 16.594 15.539 1 96.69 357 GLY A CA 1
ATOM 2675 C C . GLY A 1 357 ? -7.359 17.906 16.281 1 96.69 357 GLY A C 1
ATOM 2676 O O . GLY A 1 357 ? -6.793 18.859 15.734 1 96.69 357 GLY A O 1
ATOM 2677 N N . ASP A 1 358 ? -7.895 17.953 17.453 1 97.5 358 ASP A N 1
ATOM 2678 C CA . ASP A 1 358 ? -7.816 19.109 18.344 1 97.5 358 ASP A CA 1
ATOM 2679 C C . ASP A 1 358 ? -8.531 20.312 17.734 1 97.5 358 ASP A C 1
ATOM 2681 O O . ASP A 1 358 ? -8.109 21.453 17.922 1 97.5 358 ASP A O 1
ATOM 2685 N N . ASN A 1 359 ? -9.531 20.062 16.875 1 98.31 359 ASN A N 1
ATOM 2686 C CA . ASN A 1 359 ? -10.398 21.078 16.281 1 98.31 359 ASN A CA 1
ATOM 2687 C C . ASN A 1 359 ? -9.594 22.078 15.445 1 98.31 359 ASN A C 1
ATOM 2689 O O . ASN A 1 359 ? -9.883 23.266 15.461 1 98.31 359 ASN A O 1
ATOM 2693 N N . VAL A 1 360 ? -8.641 21.562 14.727 1 98.75 360 VAL A N 1
ATOM 2694 C CA . VAL A 1 360 ? -7.727 22.391 13.945 1 98.75 360 VAL A CA 1
ATOM 2695 C C . VAL A 1 360 ? -8.062 22.281 12.461 1 98.75 360 VAL A C 1
ATOM 2697 O O . VAL A 1 360 ? -8.406 21.203 11.977 1 98.75 360 VAL A O 1
ATOM 2700 N N . LEU A 1 361 ? -8.094 23.438 11.766 1 98.81 361 LEU A N 1
ATOM 2701 C CA . LEU A 1 361 ? -8.031 23.453 10.305 1 98.81 361 LEU A CA 1
ATOM 2702 C C . LEU A 1 361 ? -6.609 23.188 9.82 1 98.81 361 LEU A C 1
ATOM 2704 O O . LEU A 1 361 ? -5.66 23.828 10.281 1 98.81 361 LEU A O 1
ATOM 2708 N N . ARG A 1 362 ? -6.418 22.234 9 1 98.62 362 ARG A N 1
ATOM 2709 C CA . ARG A 1 362 ? -5.113 21.812 8.5 1 98.62 362 ARG A CA 1
ATOM 2710 C C . ARG A 1 362 ? -4.859 22.375 7.102 1 98.62 362 ARG A C 1
ATOM 2712 O O . ARG A 1 362 ? -5.578 22.031 6.152 1 98.62 362 ARG A O 1
ATOM 2719 N N . LEU A 1 363 ? -3.873 23.234 6.988 1 98.88 363 LEU A N 1
ATOM 2720 C CA . LEU A 1 363 ? -3.504 23.859 5.723 1 98.88 363 LEU A CA 1
ATOM 2721 C C . LEU A 1 363 ? -2.248 23.219 5.145 1 98.88 363 LEU A C 1
ATOM 2723 O O . LEU A 1 363 ? -1.159 23.344 5.711 1 98.88 363 LEU A O 1
ATOM 2727 N N . LEU A 1 364 ? -2.43 22.5 4.023 1 98.81 364 LEU A N 1
ATOM 2728 C CA . LEU A 1 364 ? -1.37 21.734 3.377 1 98.81 364 LEU A CA 1
ATOM 2729 C C . LEU A 1 364 ? -1.292 22.047 1.89 1 98.81 364 LEU A C 1
ATOM 2731 O O . LEU A 1 364 ? -1.334 21.156 1.051 1 98.81 364 LEU A O 1
ATOM 2735 N N . PRO A 1 365 ? -1.091 23.312 1.493 1 98.88 365 PRO A N 1
ATOM 2736 C CA . PRO A 1 365 ? -1.07 23.625 0.063 1 98.88 365 PRO A CA 1
ATOM 2737 C C . PRO A 1 365 ? 0.084 22.953 -0.674 1 98.88 365 PRO A C 1
ATOM 2739 O O . PRO A 1 365 ? 1.056 22.516 -0.047 1 98.88 365 PRO A O 1
ATOM 2742 N N . PRO A 1 366 ? -0.037 22.844 -2.039 1 98.88 366 PRO A N 1
ATOM 2743 C CA . PRO A 1 366 ? 1.163 22.484 -2.795 1 98.88 366 PRO A CA 1
ATOM 2744 C C . PRO A 1 366 ? 2.354 23.375 -2.486 1 98.88 366 PRO A C 1
ATOM 2746 O O . PRO A 1 366 ? 2.174 24.562 -2.176 1 98.88 366 PRO A O 1
ATOM 2749 N N . LEU A 1 367 ? 3.525 22.844 -2.648 1 98.94 367 LEU A N 1
ATOM 2750 C CA . LEU A 1 367 ? 4.738 23.562 -2.27 1 98.94 367 LEU A CA 1
ATOM 2751 C C . LEU A 1 367 ? 5.051 24.672 -3.266 1 98.94 367 LEU A C 1
ATOM 2753 O O . LEU A 1 367 ? 5.879 25.547 -2.994 1 98.94 367 LEU A O 1
ATOM 2757 N N . ILE A 1 368 ? 4.273 24.75 -4.355 1 98.88 368 ILE A N 1
ATOM 2758 C CA . ILE A 1 368 ? 4.562 25.703 -5.418 1 98.88 368 ILE A CA 1
ATOM 2759 C C . ILE A 1 368 ? 3.711 26.953 -5.23 1 98.88 368 ILE A C 1
ATOM 2761 O O . ILE A 1 368 ? 3.707 27.844 -6.082 1 98.88 368 ILE A O 1
ATOM 2765 N N . ILE A 1 369 ? 2.955 27.047 -4.148 1 98.88 369 ILE A N 1
ATOM 2766 C CA . ILE A 1 369 ? 2.111 28.219 -3.943 1 98.88 369 ILE A CA 1
ATOM 2767 C C . ILE A 1 369 ? 2.979 29.469 -3.85 1 98.88 369 ILE A C 1
ATOM 2769 O O . ILE A 1 369 ? 4.148 29.391 -3.461 1 98.88 369 ILE A O 1
ATOM 2773 N N . GLU A 1 370 ? 2.369 30.547 -4.133 1 98.69 370 GLU A N 1
ATOM 2774 C CA . GLU A 1 370 ? 2.979 31.875 -4.062 1 98.69 370 GLU A CA 1
ATOM 2775 C C . GLU A 1 370 ? 2.273 32.75 -3.031 1 98.69 370 GLU A C 1
ATOM 2777 O O . GLU A 1 370 ? 1.206 32.406 -2.529 1 98.69 370 GLU A O 1
ATOM 2782 N N . ASP A 1 371 ? 2.916 33.906 -2.812 1 98.81 371 ASP A N 1
ATOM 2783 C CA . ASP A 1 371 ? 2.354 34.875 -1.849 1 98.81 371 ASP A CA 1
ATOM 2784 C C . ASP A 1 371 ? 0.937 35.281 -2.246 1 98.81 371 ASP A C 1
ATOM 2786 O O . ASP A 1 371 ? 0.088 35.5 -1.383 1 98.81 371 ASP A O 1
ATOM 2790 N N . SER A 1 372 ? 0.682 35.344 -3.549 1 98.88 372 SER A N 1
ATOM 2791 C CA . SER A 1 372 ? -0.645 35.75 -4.012 1 98.88 372 SER A CA 1
ATOM 2792 C C . SER A 1 372 ? -1.688 34.688 -3.666 1 98.88 372 SER A C 1
ATOM 2794 O O . SER A 1 372 ? -2.836 35 -3.357 1 98.88 372 SER A O 1
ATOM 2796 N N . HIS A 1 373 ? -1.33 33.406 -3.77 1 98.94 373 HIS A N 1
ATOM 2797 C CA . HIS A 1 373 ? -2.23 32.344 -3.361 1 98.94 373 HIS A CA 1
ATOM 2798 C C . HIS A 1 373 ? -2.514 32.406 -1.864 1 98.94 373 HIS A C 1
ATOM 2800 O O . HIS A 1 373 ? -3.639 32.156 -1.431 1 98.94 373 HIS A O 1
ATOM 2806 N N . VAL A 1 374 ? -1.472 32.719 -1.077 1 98.88 374 VAL A N 1
ATOM 2807 C CA . VAL A 1 374 ? -1.621 32.844 0.367 1 98.88 374 VAL A CA 1
ATOM 2808 C C . VAL A 1 374 ? -2.592 34 0.673 1 98.88 374 VAL A C 1
ATOM 2810 O O . VAL A 1 374 ? -3.484 33.844 1.514 1 98.88 374 VAL A O 1
ATOM 2813 N N . ALA A 1 375 ? -2.404 35.062 -0.011 1 98.88 375 ALA A N 1
ATOM 2814 C CA . ALA A 1 375 ? -3.291 36.219 0.181 1 98.88 375 ALA A CA 1
ATOM 2815 C C . ALA A 1 375 ? -4.742 35.844 -0.113 1 98.88 375 ALA A C 1
ATOM 2817 O O . ALA A 1 375 ? -5.652 36.219 0.623 1 98.88 375 ALA A O 1
ATOM 2818 N N . GLU A 1 376 ? -4.961 35.125 -1.178 1 98.88 376 GLU A N 1
ATOM 2819 C CA . GLU A 1 376 ? -6.297 34.656 -1.543 1 98.88 376 GLU A CA 1
ATOM 2820 C C . GLU A 1 376 ? -6.891 33.781 -0.458 1 98.88 376 GLU A C 1
ATOM 2822 O O . GLU A 1 376 ? -8.047 33.938 -0.073 1 98.88 376 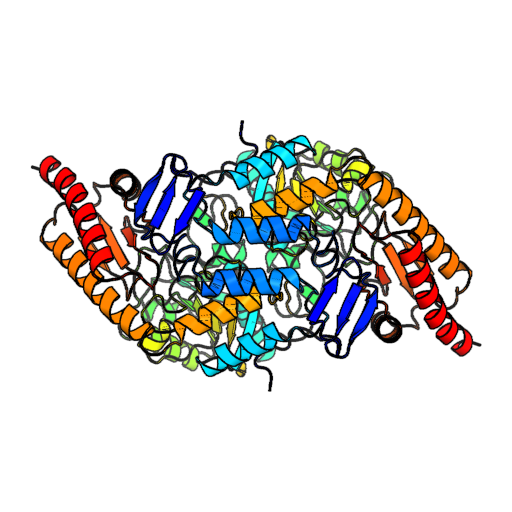GLU A O 1
ATOM 2827 N N . ALA A 1 377 ? -6.117 32.875 0.051 1 98.94 377 ALA A N 1
ATOM 2828 C CA . ALA A 1 377 ? -6.582 31.953 1.093 1 98.94 377 ALA A CA 1
ATOM 2829 C C . ALA A 1 377 ? -6.938 32.719 2.369 1 98.94 377 ALA A C 1
ATOM 2831 O O . ALA A 1 377 ? -7.965 32.438 2.992 1 98.94 377 ALA A O 1
ATOM 2832 N N . LEU A 1 378 ? -6.055 33.656 2.752 1 98.88 378 LEU A N 1
ATOM 2833 C CA . LEU A 1 378 ? -6.273 34.438 3.969 1 98.88 378 LEU A CA 1
ATOM 2834 C C . LEU A 1 378 ? -7.535 35.281 3.852 1 98.88 378 LEU A C 1
ATOM 2836 O O . LEU A 1 378 ? -8.266 35.438 4.828 1 98.88 378 LEU A O 1
ATOM 2840 N N . ALA A 1 379 ? -7.742 35.781 2.686 1 98.88 379 ALA A N 1
ATOM 2841 C CA . ALA A 1 379 ? -8.945 36.594 2.463 1 98.88 379 ALA A CA 1
ATOM 2842 C C . ALA A 1 379 ? -10.203 35.75 2.648 1 98.88 379 ALA A C 1
ATOM 2844 O O . ALA A 1 379 ? -11.188 36.188 3.234 1 98.88 379 ALA A O 1
ATOM 2845 N N . ILE A 1 380 ? -10.211 34.531 2.143 1 98.88 380 ILE A N 1
ATOM 2846 C CA . ILE A 1 380 ? -11.352 33.625 2.275 1 98.88 380 ILE A CA 1
ATOM 2847 C C . ILE A 1 380 ? -11.547 33.25 3.74 1 98.88 380 ILE A C 1
ATOM 2849 O O . ILE A 1 380 ? -12.664 33.25 4.246 1 98.88 380 ILE A O 1
ATOM 2853 N N . LEU A 1 381 ? -10.438 32.906 4.418 1 98.88 381 LEU A N 1
ATOM 2854 C CA . LEU A 1 381 ? -10.492 32.594 5.844 1 98.88 381 LEU A CA 1
ATOM 2855 C C . LEU A 1 381 ? -11.109 33.75 6.633 1 98.88 381 LEU A C 1
ATOM 2857 O O . LEU A 1 381 ? -11.938 33.531 7.52 1 98.88 381 LEU A O 1
ATOM 2861 N N . GLU A 1 382 ? -10.68 34.938 6.281 1 98.56 382 GLU A N 1
ATOM 2862 C CA . GLU A 1 382 ? -11.188 36.094 6.973 1 98.56 382 GLU A CA 1
ATOM 2863 C C . GLU A 1 382 ? -12.68 36.312 6.727 1 98.56 382 GLU A C 1
ATOM 2865 O O . GLU A 1 382 ? -13.43 36.656 7.641 1 98.56 382 GLU A O 1
ATOM 2870 N N . THR A 1 383 ? -13.078 36.125 5.512 1 98.38 383 THR A N 1
ATOM 2871 C CA . THR A 1 383 ? -14.492 36.25 5.156 1 98.38 383 THR A CA 1
ATOM 2872 C C . THR A 1 383 ? -15.352 35.312 6.016 1 98.38 383 THR A C 1
ATOM 2874 O O . THR A 1 383 ? -16.359 35.75 6.57 1 98.38 383 THR A O 1
ATOM 2877 N N . VAL A 1 384 ? -14.961 34.062 6.145 1 98.5 384 VAL A N 1
ATOM 2878 C CA . VAL A 1 384 ? -15.734 33.094 6.902 1 98.5 384 VAL A CA 1
ATOM 2879 C C . VAL A 1 384 ? -15.641 33.406 8.391 1 98.5 384 VAL A C 1
ATOM 2881 O O . VAL A 1 384 ? -16.625 33.281 9.125 1 98.5 384 VAL A O 1
ATOM 2884 N N . ALA A 1 385 ? -14.453 33.844 8.875 1 98.44 385 ALA A N 1
ATOM 2885 C CA . ALA A 1 385 ? -14.266 34.188 10.273 1 98.44 385 ALA A CA 1
ATOM 2886 C C . ALA A 1 385 ? -15.18 35.344 10.672 1 98.44 385 ALA A C 1
ATOM 2888 O O . ALA A 1 385 ? -15.75 35.344 11.766 1 98.44 385 ALA A O 1
ATOM 2889 N N . ALA A 1 386 ? -15.289 36.281 9.781 1 97.81 386 ALA A N 1
ATOM 2890 C CA . ALA A 1 386 ? -16.109 37.469 10.055 1 97.81 386 ALA A CA 1
ATOM 2891 C C . ALA A 1 386 ? -17.562 37.094 10.281 1 97.81 386 ALA A C 1
ATOM 2893 O O . ALA A 1 386 ? -18.266 37.688 11.094 1 97.81 386 ALA A O 1
ATOM 2894 N N . ARG A 1 387 ? -18.016 36.062 9.57 1 96.81 387 ARG A N 1
ATOM 2895 C CA . ARG A 1 387 ? -19.391 35.562 9.734 1 96.81 387 ARG A CA 1
ATOM 2896 C C . ARG A 1 387 ? -19.609 35 11.133 1 96.81 387 ARG A C 1
ATOM 2898 O O . ARG A 1 387 ? -20.688 35.156 11.703 1 96.81 387 ARG A O 1
ATOM 2905 N N . HIS A 1 388 ? -18.641 34.344 11.641 1 95.38 388 HIS A N 1
ATOM 2906 C CA . HIS A 1 388 ? -18.734 33.719 12.953 1 95.38 388 HIS A CA 1
ATOM 2907 C C . HIS A 1 388 ? -18.516 34.75 14.07 1 95.38 388 HIS A C 1
ATOM 2909 O O . HIS A 1 388 ? -18.984 34.562 15.195 1 95.38 388 HIS A O 1
ATOM 2915 N N . ASP A 1 389 ? -17.719 35.719 13.758 1 89 389 ASP A N 1
ATOM 2916 C CA . ASP A 1 389 ? -17.453 36.75 14.742 1 89 389 ASP A CA 1
ATOM 2917 C C . ASP A 1 389 ? -18.672 37.625 14.984 1 89 389 ASP A C 1
ATOM 2919 O O . ASP A 1 389 ? -18.953 38 16.125 1 89 389 ASP A O 1
ATOM 2923 N N . LEU A 1 390 ? -19.375 37.969 13.922 1 77.69 390 LEU A N 1
ATOM 2924 C CA . LEU A 1 390 ? -20.594 38.781 14.016 1 77.69 390 LEU A CA 1
ATOM 2925 C C . LEU A 1 390 ? -21.703 38 14.719 1 77.69 390 LEU A C 1
ATOM 2927 O O . LEU A 1 390 ? -22.562 38.594 15.383 1 77.69 390 LEU A O 1
ATOM 2931 N N . GLY A 1 391 ? -21.734 36.688 14.531 1 65.19 391 GLY A N 1
ATOM 2932 C CA . GLY A 1 391 ? -22.719 35.906 15.234 1 65.19 391 GLY A CA 1
ATOM 2933 C C . GLY A 1 391 ? -22.484 35.812 16.734 1 65.19 391 GLY A C 1
ATOM 2934 O O . GLY A 1 391 ? -23.359 35.406 17.484 1 65.19 391 GLY A O 1
ATOM 2935 N N . HIS A 1 392 ? -21.266 35.969 17.188 1 58.44 392 HIS A N 1
ATOM 2936 C CA . HIS A 1 392 ? -20.906 35.969 18.609 1 58.44 392 HIS A CA 1
ATOM 2937 C C . HIS A 1 392 ? -21.047 37.375 19.219 1 58.44 392 HIS A C 1
ATOM 2939 O O . HIS A 1 392 ? -20.859 37.562 20.422 1 58.44 392 HIS A O 1
ATOM 2945 N N . VAL A 1 393 ? -21.438 38.469 18.406 1 44.22 393 VAL A N 1
ATOM 2946 C CA . VAL A 1 393 ? -21.812 39.75 18.953 1 44.22 393 VAL A CA 1
ATOM 2947 C C . VAL A 1 393 ? -23.312 39.781 19.234 1 44.22 393 VAL A C 1
ATOM 2949 O O . VAL A 1 393 ? -24.109 39.25 18.469 1 44.22 393 VAL A O 1
ATOM 2952 N N . MET B 1 1 ? 28.219 2.436 -5.105 1 77.5 1 MET B N 1
ATOM 2953 C CA . MET B 1 1 ? 27.469 1.398 -4.406 1 77.5 1 MET B CA 1
ATOM 2954 C C . MET B 1 1 ? 25.984 1.777 -4.289 1 77.5 1 MET B C 1
ATOM 2956 O O . MET B 1 1 ? 25.656 2.957 -4.172 1 77.5 1 MET B O 1
ATOM 2960 N N . SER B 1 2 ? 25.062 0.84 -4.488 1 94.94 2 SER B N 1
ATOM 2961 C CA . SER B 1 2 ? 23.625 1.086 -4.469 1 94.94 2 SER B CA 1
ATOM 2962 C C . SER B 1 2 ? 23.125 1.396 -3.059 1 94.94 2 SER B C 1
ATOM 2964 O O . SER B 1 2 ? 23.562 0.765 -2.092 1 94.94 2 SER B O 1
ATOM 2966 N N . ALA B 1 3 ? 22.359 2.436 -2.941 1 98.44 3 ALA B N 1
ATOM 2967 C CA . ALA B 1 3 ? 21.766 2.803 -1.66 1 98.44 3 ALA B CA 1
ATOM 2968 C C . ALA B 1 3 ? 20.516 1.964 -1.376 1 98.44 3 ALA B C 1
ATOM 2970 O O . ALA B 1 3 ? 19.875 2.133 -0.34 1 98.44 3 ALA B O 1
ATOM 2971 N N . LEU B 1 4 ? 20.25 1.042 -2.238 1 98.12 4 LEU B N 1
ATOM 2972 C CA . LEU B 1 4 ? 19.094 0.195 -2.016 1 98.12 4 LEU B CA 1
ATOM 2973 C C . LEU B 1 4 ? 19.344 -0.787 -0.876 1 98.12 4 LEU B C 1
ATOM 2975 O O . LEU B 1 4 ? 20.422 -1.372 -0.782 1 98.12 4 LEU B O 1
ATOM 2979 N N . MET B 1 5 ? 18.375 -0.855 0.043 1 97.88 5 MET B N 1
ATOM 2980 C CA . MET B 1 5 ? 18.438 -1.927 1.033 1 97.88 5 MET B CA 1
ATOM 2981 C C . MET B 1 5 ? 18.422 -3.293 0.357 1 97.88 5 MET B C 1
ATOM 2983 O O . MET B 1 5 ? 17.672 -3.521 -0.586 1 97.88 5 MET B O 1
ATOM 2987 N N . PRO B 1 6 ? 19.312 -4.172 0.705 1 96 6 PRO B N 1
ATOM 2988 C CA . PRO B 1 6 ? 19.438 -5.457 0.011 1 96 6 PRO B CA 1
ATOM 2989 C C . PRO B 1 6 ? 18.391 -6.473 0.45 1 96 6 PRO B C 1
ATOM 2991 O O . PRO B 1 6 ? 18.734 -7.594 0.833 1 96 6 PRO B O 1
ATOM 2994 N N . THR B 1 7 ? 17.109 -6.137 0.206 1 97.06 7 THR B N 1
ATOM 2995 C CA . THR B 1 7 ? 16 -6.965 0.654 1 97.06 7 THR B CA 1
ATOM 2996 C C . THR B 1 7 ? 15.656 -8.016 -0.396 1 97.06 7 THR B C 1
ATOM 2998 O O . THR B 1 7 ? 14.938 -8.977 -0.106 1 97.06 7 THR B O 1
ATOM 3001 N N . TYR B 1 8 ? 16.156 -7.797 -1.644 1 95.94 8 TYR B N 1
ATOM 3002 C CA . TYR B 1 8 ? 15.922 -8.711 -2.756 1 95.94 8 TYR B CA 1
ATOM 3003 C C . TYR B 1 8 ? 17.234 -9.219 -3.332 1 95.94 8 TYR B C 1
ATOM 3005 O O . TYR B 1 8 ? 18.297 -8.68 -3.023 1 95.94 8 TYR B O 1
ATOM 3013 N N . ALA B 1 9 ? 17.172 -10.297 -4.059 1 95.25 9 ALA B N 1
ATOM 3014 C CA . ALA B 1 9 ? 18.266 -10.844 -4.84 1 95.25 9 ALA B CA 1
ATOM 3015 C C . ALA B 1 9 ? 17.938 -10.883 -6.324 1 95.25 9 ALA B C 1
ATOM 3017 O O . ALA B 1 9 ? 17.672 -11.953 -6.883 1 95.25 9 ALA B O 1
ATOM 3018 N N . PRO B 1 10 ? 17.906 -9.75 -6.906 1 96.56 10 PRO B N 1
ATOM 3019 C CA . PRO B 1 10 ? 17.453 -9.695 -8.297 1 96.56 10 PRO B CA 1
ATOM 3020 C C . PRO B 1 10 ? 18.391 -10.43 -9.258 1 96.56 10 PRO B C 1
ATOM 3022 O O . PRO B 1 10 ? 19.609 -10.422 -9.062 1 96.56 10 PRO B O 1
ATOM 3025 N N . ALA B 1 11 ? 17.781 -11.047 -10.266 1 97.12 11 ALA B N 1
ATOM 3026 C CA . ALA B 1 11 ? 18.578 -11.547 -11.375 1 97.12 11 ALA B CA 1
ATOM 3027 C C . ALA B 1 11 ? 19.359 -10.422 -12.039 1 97.12 11 ALA B C 1
ATOM 3029 O O . ALA B 1 11 ? 18.984 -9.25 -11.938 1 97.12 11 ALA B O 1
ATOM 3030 N N . ASP B 1 12 ? 20.469 -10.797 -12.641 1 96 12 ASP B N 1
ATOM 3031 C CA . ASP B 1 12 ? 21.281 -9.805 -13.336 1 96 12 ASP B CA 1
ATOM 3032 C C . ASP B 1 12 ? 20.672 -9.453 -14.688 1 96 12 ASP B C 1
ATOM 3034 O O . ASP B 1 12 ? 21.297 -9.625 -15.734 1 96 12 ASP B O 1
ATOM 3038 N N . LEU B 1 13 ? 19.422 -9.031 -14.648 1 97.81 13 LEU B N 1
ATOM 3039 C CA . LEU B 1 13 ? 18.625 -8.586 -15.789 1 97.81 13 LEU B CA 1
ATOM 3040 C C . LEU B 1 13 ? 17.953 -7.25 -15.484 1 97.81 13 LEU B C 1
ATOM 3042 O O . LEU B 1 13 ? 17.328 -7.082 -14.43 1 97.81 13 LEU B O 1
ATOM 3046 N N . ALA B 1 14 ? 18.141 -6.312 -16.312 1 98.06 14 ALA B N 1
ATOM 3047 C CA . ALA B 1 14 ? 17.469 -5.016 -16.25 1 98.06 14 ALA B CA 1
ATOM 3048 C C . ALA B 1 14 ? 16.656 -4.77 -17.516 1 98.06 14 ALA B C 1
ATOM 3050 O O . ALA B 1 14 ? 17.203 -4.594 -18.594 1 98.06 14 ALA B O 1
ATOM 3051 N N . PHE B 1 15 ? 15.383 -4.762 -17.328 1 98.5 15 PHE B N 1
ATOM 3052 C CA . PHE B 1 15 ? 14.508 -4.547 -18.469 1 98.5 15 PHE B CA 1
ATOM 3053 C C . PHE B 1 15 ? 14.195 -3.064 -18.641 1 98.5 15 PHE B C 1
ATOM 3055 O O . PHE B 1 15 ? 13.93 -2.365 -17.656 1 98.5 15 PHE B O 1
ATOM 3062 N N . VAL B 1 16 ? 14.211 -2.566 -19.844 1 97.06 16 VAL B N 1
ATOM 3063 C CA . VAL B 1 16 ? 14.023 -1.141 -20.094 1 97.06 16 VAL B CA 1
ATOM 3064 C C . VAL B 1 16 ? 12.766 -0.92 -20.922 1 97.06 16 VAL B C 1
ATOM 3066 O O . VAL B 1 16 ? 12.258 0.199 -21.016 1 97.06 16 VAL B O 1
ATOM 3069 N N . LYS B 1 17 ? 12.305 -2.035 -21.469 1 98.12 17 LYS B N 1
ATOM 3070 C CA . LYS B 1 17 ? 11.141 -1.956 -22.344 1 98.12 17 LYS B CA 1
ATOM 3071 C C . LYS B 1 17 ? 10.336 -3.252 -22.312 1 98.12 17 LYS B C 1
ATOM 3073 O O . LYS B 1 17 ? 10.898 -4.336 -22.156 1 98.12 17 LYS B O 1
ATOM 3078 N N . GLY B 1 18 ? 9.016 -3.1 -22.344 1 98.5 18 GLY B N 1
ATOM 3079 C CA . GLY B 1 18 ? 8.109 -4.223 -22.531 1 98.5 18 GLY B CA 1
ATOM 3080 C C . GLY B 1 18 ? 7.094 -3.984 -23.641 1 98.5 18 GLY B C 1
ATOM 3081 O O . GLY B 1 18 ? 6.656 -2.852 -23.844 1 98.5 18 GLY B O 1
ATOM 3082 N N . GLU B 1 19 ? 6.719 -4.984 -24.328 1 98.25 19 GLU B N 1
ATOM 3083 C CA . GLU B 1 19 ? 5.715 -4.945 -25.391 1 98.25 19 GLU B CA 1
ATOM 3084 C C . GLU B 1 19 ? 4.941 -6.258 -25.469 1 98.25 19 GLU B C 1
ATOM 3086 O O . GLU B 1 19 ? 5.527 -7.312 -25.719 1 98.25 19 GLU B O 1
ATOM 3091 N N . GLY B 1 20 ? 3.672 -6.102 -25.266 1 98.44 20 GLY B N 1
ATOM 3092 C CA . GLY B 1 20 ? 2.898 -7.332 -25.234 1 98.44 20 GLY B CA 1
ATOM 3093 C C . GLY B 1 20 ? 3.367 -8.305 -24.172 1 98.44 20 GLY B C 1
ATOM 3094 O O . GLY B 1 20 ? 3.43 -7.953 -22.984 1 98.44 20 GLY B O 1
ATOM 3095 N N . VAL B 1 21 ? 3.852 -9.469 -24.656 1 98.81 21 VAL B N 1
ATOM 3096 C CA . VAL B 1 21 ? 4.195 -10.523 -23.703 1 98.81 21 VAL B CA 1
ATOM 3097 C C . VAL B 1 21 ? 5.711 -10.656 -23.609 1 98.81 21 VAL B C 1
ATOM 3099 O O . VAL B 1 21 ? 6.219 -11.633 -23.062 1 98.81 21 VAL B O 1
ATOM 3102 N N . TYR B 1 22 ? 6.449 -9.617 -24.109 1 98.88 22 TYR B N 1
ATOM 3103 C CA . TYR B 1 22 ? 7.906 -9.68 -24.141 1 98.88 22 TYR B CA 1
ATOM 3104 C C . TYR B 1 22 ? 8.516 -8.523 -23.359 1 98.88 22 TYR B C 1
ATOM 3106 O O . TYR B 1 22 ? 7.926 -7.441 -23.266 1 98.88 22 TYR B O 1
ATOM 3114 N N . LEU B 1 23 ? 9.641 -8.734 -22.781 1 98.88 23 LEU B N 1
ATOM 3115 C CA . LEU B 1 23 ? 10.492 -7.742 -22.156 1 98.88 23 LEU B CA 1
ATOM 3116 C C . LEU B 1 23 ? 11.836 -7.637 -22.875 1 98.88 23 LEU B C 1
ATOM 3118 O O . LEU B 1 23 ? 12.32 -8.617 -23.438 1 98.88 23 LEU B O 1
ATOM 3122 N N . TYR B 1 24 ? 12.43 -6.512 -22.781 1 98.69 24 TYR B N 1
ATOM 3123 C CA . TYR B 1 24 ? 13.688 -6.262 -23.469 1 98.69 24 TYR B CA 1
ATOM 3124 C C . TYR B 1 24 ? 14.711 -5.617 -22.531 1 98.69 24 TYR B C 1
ATOM 3126 O O . TYR B 1 24 ? 14.367 -4.723 -21.766 1 98.69 24 TYR B O 1
ATOM 3134 N N . THR B 1 25 ? 15.969 -6.09 -22.562 1 97.81 25 THR B N 1
ATOM 3135 C CA . THR B 1 25 ? 17.062 -5.445 -21.844 1 97.81 25 THR B CA 1
ATOM 3136 C C . THR B 1 25 ? 17.656 -4.32 -22.688 1 97.81 25 THR B C 1
ATOM 3138 O O . THR B 1 25 ? 17.281 -4.125 -23.844 1 97.81 25 THR B O 1
ATOM 3141 N N . ASP B 1 26 ? 18.547 -3.586 -22.094 1 93.88 26 ASP B N 1
ATOM 3142 C CA . ASP B 1 26 ? 19.109 -2.42 -22.766 1 93.88 26 ASP B CA 1
ATOM 3143 C C . ASP B 1 26 ? 20.016 -2.838 -23.922 1 93.88 26 ASP B C 1
ATOM 3145 O O . ASP B 1 26 ? 20.25 -2.061 -24.844 1 93.88 26 ASP B O 1
ATOM 3149 N N . ASP B 1 27 ? 20.5 -4.09 -23.844 1 94.31 27 ASP B N 1
ATOM 3150 C CA . ASP B 1 27 ? 21.375 -4.566 -24.906 1 94.31 27 ASP B CA 1
ATOM 3151 C C . ASP B 1 27 ? 20.562 -5.223 -26.031 1 94.31 27 ASP B C 1
ATOM 3153 O O . ASP B 1 27 ? 21.125 -5.84 -26.938 1 94.31 27 ASP B O 1
ATOM 3157 N N . GLY B 1 28 ? 19.219 -5.254 -25.875 1 94.94 28 GLY B N 1
ATOM 3158 C CA . GLY B 1 28 ? 18.344 -5.66 -26.969 1 94.94 28 GLY B CA 1
ATOM 3159 C C . GLY B 1 28 ? 17.891 -7.098 -26.859 1 94.94 28 GLY B C 1
ATOM 3160 O O . GLY B 1 28 ? 17.141 -7.582 -27.719 1 94.94 28 GLY B O 1
ATOM 3161 N N . ARG B 1 29 ? 18.234 -7.832 -25.875 1 97.69 29 ARG B N 1
ATOM 3162 C CA . ARG B 1 29 ? 17.75 -9.195 -25.688 1 97.69 29 ARG B CA 1
ATOM 3163 C C . ARG B 1 29 ? 16.266 -9.203 -25.359 1 97.69 29 ARG B C 1
ATOM 3165 O O . ARG B 1 29 ? 15.773 -8.344 -24.625 1 97.69 29 ARG B O 1
ATOM 3172 N N . ARG B 1 30 ? 15.672 -10.188 -25.938 1 98.56 30 ARG B N 1
ATOM 3173 C CA . ARG B 1 30 ? 14.234 -10.344 -25.75 1 98.56 30 ARG B CA 1
ATOM 3174 C C . ARG B 1 30 ? 13.93 -11.539 -24.844 1 98.56 30 ARG B C 1
ATOM 3176 O O . ARG B 1 30 ? 14.562 -12.594 -24.969 1 98.56 30 ARG B O 1
ATOM 3183 N N . PHE B 1 31 ? 12.969 -11.367 -23.984 1 98.88 31 PHE B N 1
ATOM 3184 C CA . PHE B 1 31 ? 12.555 -12.414 -23.062 1 98.88 31 PHE B CA 1
ATOM 3185 C C . PHE B 1 31 ? 11.047 -12.625 -23.109 1 98.88 31 PHE B C 1
ATOM 3187 O O . PHE B 1 31 ? 10.281 -11.656 -23.062 1 98.88 31 PHE B O 1
ATOM 3194 N N . LEU B 1 32 ? 10.609 -13.883 -23.344 1 98.94 32 LEU B N 1
ATOM 3195 C CA . LEU B 1 32 ? 9.203 -14.227 -23.188 1 98.94 32 LEU B CA 1
ATOM 3196 C C . LEU B 1 32 ? 8.805 -14.219 -21.719 1 98.94 32 LEU B C 1
ATOM 3198 O O . LEU B 1 32 ? 9.398 -14.922 -20.906 1 98.94 32 LEU B O 1
ATOM 3202 N N . ASP B 1 33 ? 7.805 -13.406 -21.391 1 98.88 33 ASP B N 1
ATOM 3203 C CA . ASP B 1 33 ? 7.504 -13.133 -20 1 98.88 33 ASP B CA 1
ATOM 3204 C C . ASP B 1 33 ? 6.383 -14.031 -19.484 1 98.88 33 ASP B C 1
ATOM 3206 O O . ASP B 1 33 ? 5.203 -13.727 -19.656 1 98.88 33 ASP B O 1
ATOM 3210 N N . PHE B 1 34 ? 6.707 -15.078 -18.766 1 98.88 34 PHE B N 1
ATOM 3211 C CA . PHE B 1 34 ? 5.758 -15.945 -18.078 1 98.88 34 PHE B CA 1
ATOM 3212 C C . PHE B 1 34 ? 5.816 -15.727 -16.578 1 98.88 34 PHE B C 1
ATOM 3214 O O . PHE B 1 34 ? 5.512 -16.641 -15.797 1 98.88 34 PHE B O 1
ATOM 3221 N N . CYS B 1 35 ? 6.285 -14.602 -16.188 1 98.62 35 CYS B N 1
ATOM 3222 C CA . CYS B 1 35 ? 6.293 -14.133 -14.805 1 98.62 35 CYS B CA 1
ATOM 3223 C C . CYS B 1 35 ? 5.281 -13.008 -14.602 1 98.62 35 CYS B C 1
ATOM 3225 O O . CYS B 1 35 ? 4.535 -13.008 -13.625 1 98.62 35 CYS B O 1
ATOM 3227 N N . ALA B 1 36 ? 5.336 -12.031 -15.547 1 98.56 36 ALA B N 1
ATOM 3228 C CA . ALA B 1 36 ? 4.438 -10.883 -15.602 1 98.56 36 ALA B CA 1
ATOM 3229 C C . ALA B 1 36 ? 4.426 -10.125 -14.281 1 98.56 36 ALA B C 1
ATOM 3231 O O . ALA B 1 36 ? 3.361 -9.789 -13.758 1 98.56 36 ALA B O 1
ATOM 3232 N N . GLY B 1 37 ? 5.625 -9.969 -13.695 1 98.44 37 GLY B N 1
ATOM 3233 C CA . GLY B 1 37 ? 5.711 -9.281 -12.414 1 98.44 37 GLY B CA 1
ATOM 3234 C C . GLY B 1 37 ? 5.066 -10.047 -11.273 1 98.44 37 GLY B C 1
ATOM 3235 O O . GLY B 1 37 ? 4.527 -9.453 -10.344 1 98.44 37 GLY B O 1
ATOM 3236 N N . ILE B 1 38 ? 5.004 -11.336 -11.367 1 98.31 38 ILE B N 1
ATOM 3237 C CA . ILE B 1 38 ? 4.305 -12.266 -10.484 1 98.31 38 ILE B CA 1
ATOM 3238 C C . ILE B 1 38 ? 2.803 -11.992 -10.531 1 98.31 38 ILE B C 1
ATOM 3240 O O . ILE B 1 38 ? 2.189 -11.664 -9.516 1 98.31 38 ILE B O 1
ATOM 3244 N N . ALA B 1 39 ? 2.268 -12.062 -11.656 1 98.62 39 ALA B N 1
ATOM 3245 C CA . ALA B 1 39 ? 0.846 -12.031 -11.992 1 98.62 39 ALA B CA 1
ATOM 3246 C C . ALA B 1 39 ? 0.313 -10.602 -11.961 1 98.62 39 ALA B C 1
ATOM 3248 O O . ALA B 1 39 ? -0.896 -10.383 -11.852 1 98.62 39 ALA B O 1
ATOM 3249 N N . VAL B 1 40 ? 1.162 -9.562 -12.07 1 98.81 40 VAL B N 1
ATOM 3250 C CA . VAL B 1 40 ? 0.739 -8.172 -11.945 1 98.81 40 VAL B CA 1
ATOM 3251 C C . VAL B 1 40 ? 0.346 -7.629 -13.32 1 98.81 40 VAL B C 1
ATOM 3253 O O . VAL B 1 40 ? -0.71 -7.012 -13.469 1 98.81 40 VAL B O 1
ATOM 3256 N N . SER B 1 41 ? 1.197 -7.887 -14.328 1 98.75 41 SER B N 1
ATOM 3257 C CA . SER B 1 41 ? 0.982 -7.363 -15.68 1 98.75 41 SER B CA 1
ATOM 3258 C C . SER B 1 41 ? 0.079 -8.289 -16.484 1 98.75 41 SER B C 1
ATOM 3260 O O . SER B 1 41 ? 0.475 -8.773 -17.547 1 98.75 41 SER B O 1
ATOM 3262 N N . CYS B 1 42 ? -1.157 -8.398 -16.047 1 98.56 42 CYS B N 1
ATOM 3263 C CA . CYS B 1 42 ? -2.076 -9.383 -16.594 1 98.56 42 CYS B CA 1
ATOM 3264 C C . CYS B 1 42 ? -2.379 -9.094 -18.062 1 98.56 42 CYS B C 1
ATOM 3266 O O . CYS B 1 42 ? -2.662 -10.016 -18.828 1 98.56 42 CYS B O 1
ATOM 3268 N N . MET B 1 43 ? -2.234 -7.824 -18.516 1 98.81 43 MET B N 1
ATOM 3269 C CA . MET B 1 43 ? -2.535 -7.469 -19.906 1 98.81 43 MET B CA 1
ATOM 3270 C C . MET B 1 43 ? -1.257 -7.34 -20.719 1 98.81 43 MET B C 1
ATOM 3272 O O . MET B 1 43 ? -1.285 -6.844 -21.844 1 98.81 43 MET B O 1
ATOM 3276 N N . GLY B 1 44 ? -0.147 -7.766 -20.172 1 98.69 44 GLY B N 1
ATOM 3277 C CA . GLY B 1 44 ? 1.139 -7.574 -20.812 1 98.69 44 GLY B CA 1
ATOM 3278 C C . GLY B 1 44 ? 1.712 -6.184 -20.609 1 98.69 44 GLY B C 1
ATOM 3279 O O . GLY B 1 44 ? 1.316 -5.477 -19.688 1 98.69 44 GLY B O 1
ATOM 3280 N N . HIS B 1 45 ? 2.697 -5.895 -21.438 1 98.69 45 HIS B N 1
ATOM 3281 C CA . HIS B 1 45 ? 3.455 -4.664 -21.234 1 98.69 45 HIS B CA 1
ATOM 3282 C C . HIS B 1 45 ? 3.08 -3.611 -22.266 1 98.69 45 HIS B C 1
ATOM 3284 O O . HIS B 1 45 ? 2.895 -3.928 -23.438 1 98.69 45 HIS B O 1
ATOM 3290 N N . ALA B 1 46 ? 2.945 -2.369 -21.734 1 97.81 46 ALA B N 1
ATOM 3291 C CA . ALA B 1 46 ? 2.643 -1.22 -22.578 1 97.81 46 ALA B CA 1
ATOM 3292 C C . ALA B 1 46 ? 1.389 -1.47 -23.406 1 97.81 46 ALA B C 1
ATOM 3294 O O . ALA B 1 46 ? 1.382 -1.232 -24.625 1 97.81 46 ALA B O 1
ATOM 3295 N N . HIS B 1 47 ? 0.4 -2.115 -22.797 1 98.5 47 HIS B N 1
ATOM 3296 C CA . HIS B 1 47 ? -0.863 -2.348 -23.484 1 98.5 47 HIS B CA 1
ATOM 3297 C C . HIS B 1 47 ? -1.49 -1.033 -23.938 1 98.5 47 HIS B C 1
ATOM 3299 O O . HIS B 1 47 ? -1.737 -0.143 -23.125 1 98.5 47 HIS B O 1
ATOM 3305 N N . PRO B 1 48 ? -1.791 -0.866 -25.172 1 98.56 48 PRO B N 1
ATOM 3306 C CA . PRO B 1 48 ? -2.172 0.445 -25.703 1 98.56 48 PRO B CA 1
ATOM 3307 C C . PRO B 1 48 ? -3.387 1.038 -24.984 1 98.56 48 PRO B C 1
ATOM 3309 O O . PRO B 1 48 ? -3.412 2.236 -24.703 1 98.56 48 PRO B O 1
ATOM 3312 N N . HIS B 1 49 ? -4.402 0.243 -24.703 1 98.75 49 HIS B N 1
ATOM 3313 C CA . HIS B 1 49 ? -5.609 0.728 -24.047 1 98.75 49 HIS B CA 1
ATOM 3314 C C . HIS B 1 49 ? -5.305 1.215 -22.625 1 98.75 49 HIS B C 1
ATOM 3316 O O . HIS B 1 49 ? -5.832 2.24 -22.203 1 98.75 49 HIS B O 1
ATOM 3322 N N . LEU B 1 50 ? -4.465 0.523 -21.906 1 98.88 50 LEU B N 1
ATOM 3323 C CA . LEU B 1 50 ? -4.086 0.917 -20.547 1 98.88 50 LEU B CA 1
ATOM 3324 C C . LEU B 1 50 ? -3.203 2.162 -20.578 1 98.88 50 LEU B C 1
ATOM 3326 O O . LEU B 1 50 ? -3.371 3.062 -19.75 1 98.88 50 LEU B O 1
ATOM 3330 N N . VAL B 1 51 ? -2.234 2.195 -21.516 1 98.88 51 VAL B N 1
ATOM 3331 C CA . VAL B 1 51 ? -1.336 3.338 -21.641 1 98.88 51 VAL B CA 1
ATOM 3332 C C . VAL B 1 51 ? -2.145 4.602 -21.922 1 98.88 51 VAL B C 1
ATOM 3334 O O . VAL B 1 51 ? -1.919 5.645 -21.312 1 98.88 51 VAL B O 1
ATOM 3337 N N . GLU B 1 52 ? -3.086 4.492 -22.781 1 98.88 52 GLU B N 1
ATOM 3338 C CA . GLU B 1 52 ? -3.916 5.641 -23.125 1 98.88 52 GLU B CA 1
ATOM 3339 C C . GLU B 1 52 ? -4.742 6.105 -21.938 1 98.88 52 GLU B C 1
ATOM 3341 O O . GLU B 1 52 ? -4.883 7.305 -21.688 1 98.88 52 GLU B O 1
ATOM 3346 N N . ALA B 1 53 ? -5.34 5.18 -21.203 1 98.88 53 ALA B N 1
ATOM 3347 C CA . ALA B 1 53 ? -6.129 5.516 -20.016 1 98.88 53 ALA B CA 1
ATOM 3348 C C . ALA B 1 53 ? -5.281 6.266 -19 1 98.88 53 ALA B C 1
ATOM 3350 O O . ALA B 1 53 ? -5.727 7.266 -18.422 1 98.88 53 ALA B O 1
ATOM 3351 N N . LEU B 1 54 ? -4.066 5.758 -18.766 1 98.88 54 LEU B N 1
ATOM 3352 C CA . LEU B 1 54 ? -3.176 6.383 -17.797 1 98.88 54 LEU B CA 1
ATOM 3353 C C . LEU B 1 54 ? -2.752 7.773 -18.25 1 98.88 54 LEU B C 1
ATOM 3355 O O . LEU B 1 54 ? -2.785 8.727 -17.484 1 98.88 54 LEU B O 1
ATOM 3359 N N . LYS B 1 55 ? -2.332 7.895 -19.5 1 98.81 55 LYS B N 1
ATOM 3360 C CA . LYS B 1 55 ? -1.837 9.164 -20.031 1 98.81 55 LYS B CA 1
ATOM 3361 C C . LYS B 1 55 ? -2.936 10.227 -20.031 1 98.81 55 LYS B C 1
ATOM 3363 O O . LYS B 1 55 ? -2.697 11.375 -19.656 1 98.81 55 LYS B O 1
ATOM 3368 N N . SER B 1 56 ? -4.145 9.828 -20.438 1 98.75 56 SER B N 1
ATOM 3369 C CA . SER B 1 56 ? -5.266 10.758 -20.469 1 98.75 56 SER B CA 1
ATOM 3370 C C . SER B 1 56 ? -5.602 11.266 -19.078 1 98.75 56 SER B C 1
ATOM 3372 O O . SER B 1 56 ? -5.809 12.469 -18.875 1 98.75 56 SER B O 1
ATOM 3374 N N . GLN B 1 57 ? -5.66 10.43 -18.125 1 98.75 57 GLN B N 1
ATOM 3375 C CA . GLN B 1 57 ? -5.969 10.812 -16.75 1 98.75 57 GLN B CA 1
ATOM 3376 C C . GLN B 1 57 ? -4.84 11.641 -16.141 1 98.75 57 GLN B C 1
ATOM 3378 O O . GLN B 1 57 ? -5.086 12.547 -15.344 1 98.75 57 GLN B O 1
ATOM 3383 N N . ALA B 1 58 ? -3.578 11.305 -16.5 1 98.62 58 ALA B N 1
ATOM 3384 C CA . ALA B 1 58 ? -2.396 11.977 -15.969 1 98.62 58 ALA B CA 1
ATOM 3385 C C . ALA B 1 58 ? -2.428 13.469 -16.281 1 98.62 58 ALA B C 1
ATOM 3387 O O . ALA B 1 58 ? -1.886 14.281 -15.531 1 98.62 58 ALA B O 1
ATOM 3388 N N . GLU B 1 59 ? -3.053 13.828 -17.328 1 98.38 59 GLU B N 1
ATOM 3389 C CA . GLU B 1 59 ? -3.107 15.219 -17.75 1 98.38 59 GLU B CA 1
ATOM 3390 C C . GLU B 1 59 ? -4.219 15.977 -17.031 1 98.38 59 GLU B C 1
ATOM 3392 O O . GLU B 1 59 ? -4.289 17.203 -17.094 1 98.38 59 GLU B O 1
ATOM 3397 N N . LYS B 1 60 ? -5.094 15.289 -16.312 1 98.06 60 LYS B N 1
ATOM 3398 C CA . LYS B 1 60 ? -6.273 15.906 -15.703 1 98.06 60 LYS B CA 1
ATOM 3399 C C . LYS B 1 60 ? -6.129 16.016 -14.188 1 98.06 60 LYS B C 1
ATOM 3401 O O . LYS B 1 60 ? -6.188 17.109 -13.633 1 98.06 60 LYS B O 1
ATOM 3406 N N . LEU B 1 61 ? -5.926 14.875 -13.539 1 98.31 61 LEU B N 1
ATOM 3407 C CA . LEU B 1 61 ? -5.996 14.82 -12.086 1 98.31 61 LEU B CA 1
ATOM 3408 C C . LEU B 1 61 ? -5.477 13.484 -11.562 1 98.31 61 LEU B C 1
ATOM 3410 O O . LEU B 1 61 ? -5.965 12.422 -11.961 1 98.31 61 LEU B O 1
ATOM 3414 N N . TRP B 1 62 ? -4.508 13.562 -10.641 1 98.62 62 TRP B N 1
ATOM 3415 C CA . TRP B 1 62 ? -3.885 12.328 -10.156 1 98.62 62 TRP B CA 1
ATOM 3416 C C . TRP B 1 62 ? -4.504 11.891 -8.836 1 98.62 62 TRP B C 1
ATOM 3418 O O . TRP B 1 62 ? -4.703 10.695 -8.602 1 98.62 62 TRP B O 1
ATOM 3428 N N . HIS B 1 63 ? -4.766 12.883 -7.91 1 98.56 63 HIS B N 1
ATOM 3429 C CA . HIS B 1 63 ? -5.121 12.578 -6.527 1 98.56 63 HIS B CA 1
ATOM 3430 C C . HIS B 1 63 ? -5.867 13.742 -5.887 1 98.56 63 HIS B C 1
ATOM 3432 O O . HIS B 1 63 ? -5.5 14.906 -6.082 1 98.56 63 HIS B O 1
ATOM 3438 N N . VAL B 1 64 ? -6.938 13.461 -5.086 1 97.94 64 VAL B N 1
ATOM 3439 C CA . VAL B 1 64 ? -7.652 14.508 -4.355 1 97.94 64 VAL B CA 1
ATOM 3440 C C . VAL B 1 64 ? -8.039 13.992 -2.971 1 97.94 64 VAL B C 1
ATOM 3442 O O . VAL B 1 64 ? -8.625 14.727 -2.17 1 97.94 64 VAL B O 1
ATOM 3445 N N . SER B 1 65 ? -7.719 12.758 -2.623 1 96.44 65 SER B N 1
ATOM 3446 C CA . SER B 1 65 ? -8.102 12.047 -1.407 1 96.44 65 SER B CA 1
ATOM 3447 C C . SER B 1 65 ? -9.578 11.664 -1.429 1 96.44 65 SER B C 1
ATOM 3449 O O . SER B 1 65 ? -10.32 12.102 -2.305 1 96.44 65 SER B O 1
ATOM 3451 N N . ASN B 1 66 ? -9.961 10.867 -0.505 1 97.12 66 ASN B N 1
ATOM 3452 C CA . ASN B 1 66 ? -11.344 10.414 -0.39 1 97.12 66 ASN B CA 1
ATOM 3453 C C . ASN B 1 66 ? -12.188 11.398 0.418 1 97.12 66 ASN B C 1
ATOM 3455 O O . ASN B 1 66 ? -13.312 11.078 0.807 1 97.12 66 ASN B O 1
ATOM 3459 N N . LEU B 1 67 ? -11.633 12.625 0.641 1 97.19 67 LEU B N 1
ATOM 3460 C CA . LEU B 1 67 ? -12.422 13.719 1.215 1 97.19 67 LEU B CA 1
ATOM 3461 C C . LEU B 1 67 ? -13.461 14.219 0.219 1 97.19 67 LEU B C 1
ATOM 3463 O O . LEU B 1 67 ? -14.398 14.93 0.599 1 97.19 67 LEU B O 1
ATOM 3467 N N . TYR B 1 68 ? -13.281 13.875 -1.023 1 97.94 68 TYR B N 1
ATOM 3468 C CA . TYR B 1 68 ? -14.156 14.312 -2.102 1 97.94 68 TYR B CA 1
ATOM 3469 C C . TYR B 1 68 ? -14.688 13.133 -2.895 1 97.94 68 TYR B C 1
ATOM 3471 O O . TYR B 1 68 ? -14.211 12.008 -2.74 1 97.94 68 TYR B O 1
ATOM 3479 N N . ILE B 1 69 ? -15.719 13.391 -3.699 1 97.56 69 ILE B N 1
ATOM 3480 C CA . ILE B 1 69 ? -16.266 12.375 -4.59 1 97.56 69 ILE B CA 1
ATOM 3481 C C . ILE B 1 69 ? -15.312 12.148 -5.762 1 97.56 69 ILE B C 1
ATOM 3483 O O . ILE B 1 69 ? -14.859 13.102 -6.398 1 97.56 69 ILE B O 1
ATOM 3487 N N . ILE B 1 70 ? -14.977 10.969 -6.012 1 97.69 70 ILE B N 1
ATOM 3488 C CA . ILE B 1 70 ? -14.164 10.57 -7.156 1 97.69 70 ILE B CA 1
ATOM 3489 C C . ILE B 1 70 ? -15.008 9.75 -8.125 1 97.69 70 ILE B C 1
ATOM 3491 O O . ILE B 1 70 ? -15.227 8.555 -7.906 1 97.69 70 ILE B O 1
ATOM 3495 N N . PRO B 1 71 ? -15.438 10.328 -9.172 1 97.62 71 PRO B N 1
ATOM 3496 C CA . PRO B 1 71 ? -16.391 9.656 -10.07 1 97.62 71 PRO B CA 1
ATOM 3497 C C . PRO B 1 71 ? -15.867 8.32 -10.586 1 97.62 71 PRO B C 1
ATOM 3499 O O . PRO B 1 71 ? -16.625 7.348 -10.672 1 97.62 71 PRO B O 1
ATOM 3502 N N . GLY B 1 72 ? -14.609 8.242 -10.938 1 98 72 GLY B N 1
ATOM 3503 C CA . GLY B 1 72 ? -14.023 7 -11.414 1 98 72 GLY B CA 1
ATOM 3504 C C . GLY B 1 72 ? -14.094 5.875 -10.398 1 98 72 GLY B C 1
ATOM 3505 O O . GLY B 1 72 ? -14.211 4.703 -10.758 1 98 72 GLY B O 1
ATOM 3506 N N . GLN B 1 73 ? -13.961 6.238 -9.148 1 98.25 73 GLN B N 1
ATOM 3507 C CA . GLN B 1 73 ? -14.055 5.273 -8.055 1 98.25 73 GLN B CA 1
ATOM 3508 C C . GLN B 1 73 ? -15.438 4.629 -8.016 1 98.25 73 GLN B C 1
ATOM 3510 O O . GLN B 1 73 ? -15.555 3.41 -7.887 1 98.25 73 GLN B O 1
ATOM 3515 N N . ILE B 1 74 ? -16.438 5.434 -8.109 1 98.31 74 ILE B N 1
ATOM 3516 C CA . ILE B 1 74 ? -17.828 4.969 -8.109 1 98.31 74 ILE B CA 1
ATOM 3517 C C . ILE B 1 74 ? -18.078 4.082 -9.328 1 98.31 74 ILE B C 1
ATOM 3519 O O . ILE B 1 74 ? -18.656 2.998 -9.203 1 98.31 74 ILE B O 1
ATOM 3523 N N . GLU B 1 75 ? -17.609 4.527 -10.438 1 98.62 75 GLU B N 1
ATOM 3524 C CA . GLU B 1 75 ? -17.812 3.789 -11.68 1 98.62 75 GLU B CA 1
ATOM 3525 C C . GLU B 1 75 ? -17.188 2.402 -11.609 1 98.62 75 GLU B C 1
ATOM 3527 O O . GLU B 1 75 ? -17.844 1.401 -11.922 1 98.62 75 GLU B O 1
ATOM 3532 N N . LEU B 1 76 ? -15.945 2.316 -11.227 1 98.88 76 LEU B N 1
ATOM 3533 C CA . LEU B 1 76 ? -15.266 1.029 -11.18 1 98.88 76 LEU B CA 1
ATOM 3534 C C . LEU B 1 76 ? -15.891 0.116 -10.133 1 98.88 76 LEU B C 1
ATOM 3536 O O . LEU B 1 76 ? -16.016 -1.093 -10.344 1 98.88 76 LEU B O 1
ATOM 3540 N N . ALA B 1 77 ? -16.25 0.677 -8.961 1 98.88 77 ALA B N 1
ATOM 3541 C CA . ALA B 1 77 ? -16.922 -0.114 -7.938 1 98.88 77 ALA B CA 1
ATOM 3542 C C . ALA B 1 77 ? -18.203 -0.729 -8.484 1 98.88 77 ALA B C 1
ATOM 3544 O O . ALA B 1 77 ? -18.469 -1.913 -8.266 1 98.88 77 ALA B O 1
ATOM 3545 N N . ASN B 1 78 ? -19 0.075 -9.18 1 98.88 78 ASN B N 1
ATOM 3546 C CA . ASN B 1 78 ? -20.266 -0.404 -9.742 1 98.88 78 ASN B CA 1
ATOM 3547 C C . ASN B 1 78 ? -20.031 -1.494 -10.781 1 98.88 78 ASN B C 1
ATOM 3549 O O . ASN B 1 78 ? -20.766 -2.479 -10.828 1 98.88 78 ASN B O 1
ATOM 3553 N N . ARG B 1 79 ? -19.047 -1.327 -11.594 1 98.88 79 ARG B N 1
ATOM 3554 C CA . ARG B 1 79 ? -18.75 -2.312 -12.633 1 98.88 79 ARG B CA 1
ATOM 3555 C C . ARG B 1 79 ? -18.281 -3.625 -12.016 1 98.88 79 ARG B C 1
ATOM 3557 O O . ARG B 1 79 ? -18.672 -4.703 -12.469 1 98.88 79 ARG B O 1
ATOM 3564 N N . LEU B 1 80 ? -17.422 -3.574 -11.008 1 98.88 80 LEU B N 1
ATOM 3565 C CA . LEU B 1 80 ? -16.984 -4.777 -10.312 1 98.88 80 LEU B CA 1
ATOM 3566 C C . LEU B 1 80 ? -18.156 -5.492 -9.648 1 98.88 80 LEU B C 1
ATOM 3568 O O . LEU B 1 80 ? -18.25 -6.723 -9.703 1 98.88 80 LEU B O 1
ATOM 3572 N N . ALA B 1 81 ? -18.984 -4.699 -9.016 1 98.75 81 ALA B N 1
ATOM 3573 C CA . ALA B 1 81 ? -20.141 -5.277 -8.359 1 98.75 81 ALA B CA 1
ATOM 3574 C C . ALA B 1 81 ? -21.062 -5.965 -9.367 1 98.75 81 ALA B C 1
ATOM 3576 O O . ALA B 1 81 ? -21.562 -7.059 -9.109 1 98.75 81 ALA B O 1
ATOM 3577 N N . ALA B 1 82 ? -21.234 -5.367 -10.492 1 98.69 82 ALA B N 1
ATOM 3578 C CA . ALA B 1 82 ? -22.109 -5.922 -11.531 1 98.69 82 ALA B CA 1
ATOM 3579 C C . ALA B 1 82 ? -21.531 -7.211 -12.102 1 98.69 82 ALA B C 1
ATOM 3581 O O . ALA B 1 82 ? -22.266 -8.109 -12.508 1 98.69 82 ALA B O 1
ATOM 3582 N N . ALA B 1 83 ? -20.234 -7.32 -12.086 1 98.69 83 ALA B N 1
ATOM 3583 C CA . ALA B 1 83 ? -19.562 -8.422 -12.773 1 98.69 83 ALA B CA 1
ATOM 3584 C C . ALA B 1 83 ? -19.234 -9.555 -11.805 1 98.69 83 ALA B C 1
ATOM 3586 O O . ALA B 1 83 ? -18.719 -10.602 -12.211 1 98.69 83 ALA B O 1
ATOM 3587 N N . SER B 1 84 ? -19.531 -9.398 -10.531 1 98.56 84 SER B N 1
ATOM 3588 C CA . SER B 1 84 ? -19.094 -10.375 -9.531 1 98.56 84 SER B CA 1
ATOM 3589 C C . SER B 1 84 ? -20.172 -10.586 -8.477 1 98.56 84 SER B C 1
ATOM 3591 O O . SER B 1 84 ? -21.328 -10.18 -8.664 1 98.56 84 SER B O 1
ATOM 3593 N N . PHE B 1 85 ? -19.797 -11.227 -7.363 1 98.44 85 PHE B N 1
ATOM 3594 C CA . PHE B 1 85 ? -20.703 -11.523 -6.254 1 98.44 85 PHE B CA 1
ATOM 3595 C C . PHE B 1 85 ? -20.953 -10.281 -5.41 1 98.44 85 PHE B C 1
ATOM 3597 O O . PHE B 1 85 ? -21.922 -10.227 -4.645 1 98.44 85 PHE B O 1
ATOM 3604 N N . ALA B 1 86 ? -20.125 -9.344 -5.496 1 98.62 86 ALA B N 1
ATOM 3605 C CA . ALA B 1 86 ? -19.953 -8.297 -4.492 1 98.62 86 ALA B CA 1
ATOM 3606 C C . ALA B 1 86 ? -21.094 -7.281 -4.562 1 98.62 86 ALA B C 1
ATOM 3608 O O . ALA B 1 86 ? -21.578 -6.945 -5.652 1 98.62 86 ALA B O 1
ATOM 3609 N N . ASP B 1 87 ? -21.516 -6.816 -3.4 1 98.81 87 ASP B N 1
ATOM 3610 C CA . ASP B 1 87 ? -22.422 -5.684 -3.293 1 98.81 87 ASP B CA 1
ATOM 3611 C C . ASP B 1 87 ? -21.672 -4.383 -3.049 1 98.81 87 ASP B C 1
ATOM 3613 O O . ASP B 1 87 ? -22.125 -3.309 -3.445 1 98.81 87 ASP B O 1
ATOM 3617 N N . ARG B 1 88 ? -20.531 -4.516 -2.357 1 98.81 88 ARG B N 1
ATOM 3618 C CA . ARG B 1 88 ? -19.75 -3.352 -1.955 1 98.81 88 ARG B CA 1
ATOM 3619 C C . ARG B 1 88 ? -18.266 -3.547 -2.279 1 98.81 88 ARG B C 1
ATOM 3621 O O . ARG B 1 88 ? -17.766 -4.676 -2.268 1 98.81 88 ARG B O 1
ATOM 3628 N N . VAL B 1 89 ? -17.625 -2.42 -2.555 1 98.88 89 VAL B N 1
ATOM 3629 C CA . VAL B 1 89 ? -16.203 -2.447 -2.9 1 98.88 89 VAL B CA 1
ATOM 3630 C C . VAL B 1 89 ? -15.469 -1.345 -2.145 1 98.88 89 VAL B C 1
ATOM 3632 O O . VAL B 1 89 ? -15.961 -0.217 -2.047 1 98.88 89 VAL B O 1
ATOM 3635 N N . PHE B 1 90 ? -14.375 -1.631 -1.523 1 98.88 90 PHE B N 1
ATOM 3636 C CA . PHE B 1 90 ? -13.383 -0.692 -1.021 1 98.88 90 PHE B CA 1
ATOM 3637 C C . PHE B 1 90 ? -12.078 -0.81 -1.808 1 98.88 90 PHE B C 1
ATOM 3639 O O . PHE B 1 90 ? -11.539 -1.907 -1.969 1 98.88 90 PHE B O 1
ATOM 3646 N N . PHE B 1 91 ? -11.539 0.323 -2.281 1 98.88 91 PHE B N 1
ATOM 3647 C CA . PHE B 1 91 ? -10.289 0.284 -3.035 1 98.88 91 PHE B CA 1
ATOM 3648 C C . PHE B 1 91 ? -9.102 0.559 -2.125 1 98.88 91 PHE B C 1
ATOM 3650 O O . PHE B 1 91 ? -9.109 1.519 -1.351 1 98.88 91 PHE B O 1
ATOM 3657 N N . SER B 1 92 ? -8.141 -0.296 -2.172 1 98.56 92 SER B N 1
ATOM 3658 C CA . SER B 1 92 ? -6.832 -0.113 -1.546 1 98.56 92 SER B CA 1
ATOM 3659 C C . SER B 1 92 ? -5.742 0.104 -2.592 1 98.56 92 SER B C 1
ATOM 3661 O O . SER B 1 92 ? -6.039 0.307 -3.771 1 98.56 92 SER B O 1
ATOM 3663 N N . ASN B 1 93 ? -4.461 0.148 -2.158 1 97.94 93 ASN B N 1
ATOM 3664 C CA . ASN B 1 93 ? -3.398 0.34 -3.141 1 97.94 93 ASN B CA 1
ATOM 3665 C C . ASN B 1 93 ? -2.482 -0.878 -3.223 1 97.94 93 ASN B C 1
ATOM 3667 O O . ASN B 1 93 ? -1.455 -0.844 -3.902 1 97.94 93 ASN B O 1
ATOM 3671 N N . SER B 1 94 ? -2.797 -1.957 -2.469 1 98.44 94 SER B N 1
ATOM 3672 C CA . SER B 1 94 ? -2.035 -3.201 -2.525 1 98.44 94 SER B CA 1
ATOM 3673 C C . SER B 1 94 ? -2.84 -4.367 -1.967 1 98.44 94 SER B C 1
ATOM 3675 O O . SER B 1 94 ? -3.904 -4.172 -1.376 1 98.44 94 SER B O 1
ATOM 3677 N N . GLY B 1 95 ? -2.316 -5.586 -2.219 1 98.69 95 GLY B N 1
ATOM 3678 C CA . GLY B 1 95 ? -2.926 -6.77 -1.638 1 98.69 95 GLY B CA 1
ATOM 3679 C C . GLY B 1 95 ? -2.811 -6.82 -0.126 1 98.69 95 GLY B C 1
ATOM 3680 O O . GLY B 1 95 ? -3.76 -7.207 0.561 1 98.69 95 GLY B O 1
ATOM 3681 N N . ALA B 1 96 ? -1.646 -6.406 0.405 1 98.56 96 ALA B N 1
ATOM 3682 C CA . ALA B 1 96 ? -1.445 -6.375 1.852 1 98.56 96 ALA B CA 1
ATOM 3683 C C . ALA B 1 96 ? -2.467 -5.469 2.529 1 98.56 96 ALA B C 1
ATOM 3685 O O . ALA B 1 96 ? -3.031 -5.82 3.566 1 98.56 96 ALA B O 1
ATOM 3686 N N . GLU B 1 97 ? -2.736 -4.301 1.94 1 98.56 97 GLU B N 1
ATOM 3687 C CA . GLU B 1 97 ? -3.74 -3.398 2.496 1 98.56 97 GLU B CA 1
ATOM 3688 C C . GLU B 1 97 ? -5.141 -3.994 2.387 1 98.56 97 GLU B C 1
ATOM 3690 O O . GLU B 1 97 ? -5.965 -3.818 3.285 1 98.56 97 GLU B O 1
ATOM 3695 N N . ALA B 1 98 ? -5.395 -4.668 1.268 1 98.88 98 ALA B N 1
ATOM 3696 C CA . ALA B 1 98 ? -6.699 -5.309 1.109 1 98.88 98 ALA B CA 1
ATOM 3697 C C . ALA B 1 98 ? -6.914 -6.379 2.174 1 98.88 98 ALA B C 1
ATOM 3699 O O . ALA B 1 98 ? -7.992 -6.477 2.76 1 98.88 98 ALA B O 1
ATOM 3700 N N . LEU B 1 99 ? -5.863 -7.148 2.471 1 98.94 99 LEU B N 1
ATOM 3701 C CA . LEU B 1 99 ? -5.98 -8.227 3.445 1 98.94 99 LEU B CA 1
ATOM 3702 C C . LEU B 1 99 ? -6.07 -7.672 4.863 1 98.94 99 LEU B C 1
ATOM 3704 O O . LEU B 1 99 ? -6.777 -8.227 5.707 1 98.94 99 LEU B O 1
ATOM 3708 N N . GLU B 1 100 ? -5.352 -6.594 5.148 1 98.88 100 GLU B N 1
ATOM 3709 C CA . GLU B 1 100 ? -5.52 -5.895 6.418 1 98.88 100 GLU B CA 1
ATOM 3710 C C . GLU B 1 100 ? -6.969 -5.461 6.621 1 98.88 100 GLU B C 1
ATOM 3712 O O . GLU B 1 100 ? -7.52 -5.605 7.715 1 98.88 100 GLU B O 1
ATOM 3717 N N . GLY B 1 101 ? -7.555 -4.906 5.539 1 98.81 101 GLY B N 1
ATOM 3718 C CA . GLY B 1 101 ? -8.953 -4.527 5.605 1 98.81 101 GLY B CA 1
ATOM 3719 C C . GLY B 1 101 ? -9.883 -5.711 5.805 1 98.81 101 GLY B C 1
ATOM 3720 O O . GLY B 1 101 ? -10.844 -5.633 6.574 1 98.81 101 GLY B O 1
ATOM 3721 N N . ALA B 1 102 ? -9.625 -6.828 5.113 1 98.94 102 ALA B N 1
ATOM 3722 C CA . ALA B 1 102 ? -10.445 -8.031 5.238 1 98.94 102 ALA B CA 1
ATOM 3723 C C . ALA B 1 102 ? -10.398 -8.578 6.664 1 98.94 102 ALA B C 1
ATOM 3725 O O . ALA B 1 102 ? -11.43 -8.984 7.211 1 98.94 102 ALA B O 1
ATOM 3726 N N . ILE B 1 103 ? -9.195 -8.594 7.262 1 98.94 103 ILE B N 1
ATOM 3727 C CA . ILE B 1 103 ? -9.031 -9.062 8.633 1 98.94 103 ILE B CA 1
ATOM 3728 C C . ILE B 1 103 ? -9.812 -8.164 9.586 1 98.94 103 ILE B C 1
ATOM 3730 O O . ILE B 1 103 ? -10.492 -8.656 10.492 1 98.94 103 ILE B O 1
ATOM 3734 N N . LYS B 1 104 ? -9.766 -6.895 9.375 1 98.88 104 LYS B N 1
ATOM 3735 C CA . LYS B 1 104 ? -10.508 -5.941 10.195 1 98.88 104 LYS B CA 1
ATOM 3736 C C . LYS B 1 104 ? -12.016 -6.133 10.023 1 98.88 104 LYS B C 1
ATOM 3738 O O . LYS B 1 104 ? -12.773 -6.02 10.992 1 98.88 104 LYS B O 1
ATOM 3743 N N . ILE B 1 105 ? -12.453 -6.41 8.789 1 98.94 105 ILE B N 1
ATOM 3744 C CA . ILE B 1 105 ? -13.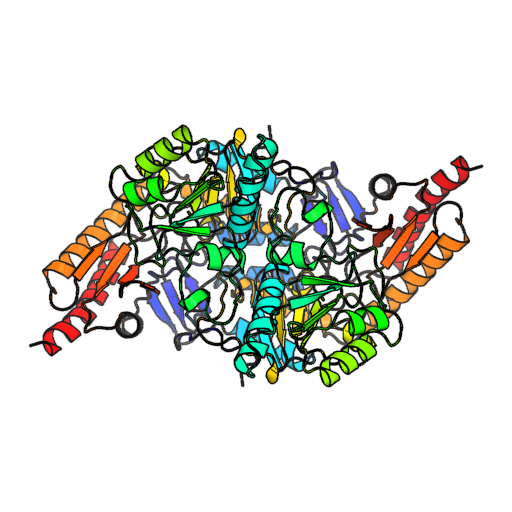859 -6.672 8.516 1 98.94 105 ILE B CA 1
ATOM 3745 C C . ILE B 1 105 ? -14.328 -7.883 9.32 1 98.94 105 ILE B C 1
ATOM 3747 O O . ILE B 1 105 ? -15.398 -7.852 9.93 1 98.94 105 ILE B O 1
ATOM 3751 N N . ALA B 1 106 ? -13.5 -8.93 9.375 1 98.94 106 ALA B N 1
ATOM 3752 C CA . ALA B 1 106 ? -13.867 -10.141 10.117 1 98.94 106 ALA B CA 1
ATOM 3753 C C . ALA B 1 106 ? -14.078 -9.836 11.594 1 98.94 106 ALA B C 1
ATOM 3755 O O . ALA B 1 106 ? -15.062 -10.273 12.195 1 98.94 106 ALA B O 1
ATOM 3756 N N . ARG B 1 107 ? -13.18 -9.094 12.188 1 98.81 107 ARG B N 1
ATOM 3757 C CA . ARG B 1 107 ? -13.266 -8.758 13.602 1 98.81 107 ARG B CA 1
ATOM 3758 C C . ARG B 1 107 ? -14.477 -7.883 13.891 1 98.81 107 ARG B C 1
ATOM 3760 O O . ARG B 1 107 ? -15.273 -8.18 14.781 1 98.81 107 ARG B O 1
ATOM 3767 N N . LYS B 1 108 ? -14.609 -6.812 13.102 1 98.81 108 LYS B N 1
ATOM 3768 C CA . LYS B 1 108 ? -15.688 -5.859 13.352 1 98.81 108 LYS B CA 1
ATOM 3769 C C . LYS B 1 108 ? -17.047 -6.492 13.102 1 98.81 108 LYS B C 1
ATOM 3771 O O . LYS B 1 108 ? -18.016 -6.207 13.812 1 98.81 108 LYS B O 1
ATOM 3776 N N . TYR B 1 109 ? -17.188 -7.344 12 1 98.81 109 TYR B N 1
ATOM 3777 C CA . TYR B 1 109 ? -18.438 -8.031 11.703 1 98.81 109 TYR B CA 1
ATOM 3778 C C . TYR B 1 109 ? -18.938 -8.812 12.914 1 98.81 109 TYR B C 1
ATOM 3780 O O . TYR B 1 109 ? -20.094 -8.695 13.297 1 98.81 109 TYR B O 1
ATOM 3788 N N . GLN B 1 110 ? -18.016 -9.594 13.523 1 98.81 110 GLN B N 1
ATOM 3789 C CA . GLN B 1 110 ? -18.391 -10.422 14.664 1 98.81 110 GLN B CA 1
ATOM 3790 C C . GLN B 1 110 ? -18.766 -9.562 15.867 1 98.81 110 GLN B C 1
ATOM 3792 O O . GLN B 1 110 ? -19.766 -9.828 16.547 1 98.81 110 GLN B O 1
ATOM 3797 N N . LYS B 1 111 ? -18 -8.531 16.078 1 98.31 111 LYS B N 1
ATOM 3798 C CA . LYS B 1 111 ? -18.297 -7.629 17.172 1 98.31 111 LYS B CA 1
ATOM 3799 C C . LYS B 1 111 ? -19.672 -6.973 16.984 1 98.31 111 LYS B C 1
ATOM 3801 O O . LYS B 1 111 ? -20.469 -6.922 17.922 1 98.31 111 LYS B O 1
ATOM 3806 N N . ASP B 1 112 ? -19.938 -6.496 15.797 1 98 112 ASP B N 1
ATOM 3807 C CA . ASP B 1 112 ? -21.188 -5.824 15.484 1 98 112 ASP B CA 1
ATOM 3808 C C . ASP B 1 112 ? -22.375 -6.785 15.602 1 98 112 ASP B C 1
ATOM 3810 O O . ASP B 1 112 ? -23.516 -6.352 15.75 1 98 112 ASP B O 1
ATOM 3814 N N . HIS B 1 113 ? -22.125 -8.07 15.578 1 97.69 113 HIS B N 1
ATOM 3815 C CA . HIS B 1 113 ? -23.188 -9.062 15.625 1 97.69 113 HIS B CA 1
ATOM 3816 C C . HIS B 1 113 ? -23.203 -9.781 16.969 1 97.69 113 HIS B C 1
ATOM 3818 O O . HIS B 1 113 ? -23.656 -10.93 17.062 1 97.69 113 HIS B O 1
ATOM 3824 N N . GLY B 1 114 ? -22.547 -9.234 17.969 1 97.75 114 GLY B N 1
ATOM 3825 C CA . GLY B 1 114 ? -22.719 -9.656 19.359 1 97.75 114 GLY B CA 1
ATOM 3826 C C . GLY B 1 114 ? -21.672 -10.664 19.797 1 97.75 114 GLY B C 1
ATOM 3827 O O . GLY B 1 114 ? -21.828 -11.281 20.859 1 97.75 114 GLY B O 1
ATOM 3828 N N . HIS B 1 115 ? -20.594 -10.852 18.984 1 98.25 115 HIS B N 1
ATOM 3829 C CA . HIS B 1 115 ? -19.578 -11.82 19.359 1 98.25 115 HIS B CA 1
ATOM 3830 C C . HIS B 1 115 ? -18.188 -11.18 19.406 1 98.25 115 HIS B C 1
ATOM 3832 O O . HIS B 1 115 ? -17.312 -11.531 18.625 1 98.25 115 HIS B O 1
ATOM 3838 N N . PRO B 1 116 ? -17.984 -10.266 20.359 1 97.56 116 PRO B N 1
ATOM 3839 C CA . PRO B 1 116 ? -16.719 -9.555 20.453 1 97.56 116 PRO B CA 1
ATOM 3840 C C . PRO B 1 116 ? -15.539 -10.484 20.766 1 97.56 116 PRO B C 1
ATOM 3842 O O . PRO B 1 116 ? -14.383 -10.102 20.594 1 97.56 116 PRO B O 1
ATOM 3845 N N . GLU B 1 117 ? -15.859 -11.719 21.203 1 98.12 117 GLU B N 1
ATOM 3846 C CA . GLU B 1 117 ? -14.812 -12.68 21.516 1 98.12 117 GLU B CA 1
ATOM 3847 C C . GLU B 1 117 ? -14.219 -13.289 20.25 1 98.12 117 GLU B C 1
ATOM 3849 O O . GLU B 1 117 ? -13.141 -13.891 20.281 1 98.12 117 GLU B O 1
ATOM 3854 N N . ARG B 1 118 ? -14.945 -13.164 19.109 1 98.75 118 ARG B N 1
ATOM 3855 C CA . ARG B 1 118 ? -14.516 -13.766 17.859 1 98.75 118 ARG B CA 1
ATOM 3856 C C . ARG B 1 118 ? -13.609 -12.82 17.078 1 98.75 118 ARG B C 1
ATOM 3858 O O . ARG B 1 118 ? -14.078 -11.867 16.453 1 98.75 118 ARG B O 1
ATOM 3865 N N . TYR B 1 119 ? -12.305 -13.094 17.109 1 98.81 119 TYR B N 1
ATOM 3866 C CA . TYR B 1 119 ? -11.391 -12.219 16.391 1 98.81 119 TYR B CA 1
ATOM 3867 C C . TYR B 1 119 ? -10.367 -13.031 15.594 1 98.81 119 TYR B C 1
ATOM 3869 O O . TYR B 1 119 ? -9.609 -12.477 14.797 1 98.81 119 TYR B O 1
ATOM 3877 N N . ARG B 1 120 ? -10.336 -14.359 15.758 1 98.88 120 ARG B N 1
ATOM 3878 C CA . ARG B 1 120 ? -9.312 -15.203 15.148 1 98.88 120 ARG B CA 1
ATOM 3879 C C . ARG B 1 120 ? -9.703 -15.602 13.727 1 98.88 120 ARG B C 1
ATOM 3881 O O . ARG B 1 120 ? -10.875 -15.836 13.445 1 98.88 120 ARG B O 1
ATOM 3888 N N . VAL B 1 121 ? -8.781 -15.672 12.859 1 98.94 121 VAL B N 1
ATOM 3889 C CA . VAL B 1 121 ? -8.961 -16.094 11.477 1 98.94 121 VAL B CA 1
ATOM 3890 C C . VAL B 1 121 ? -8.195 -17.406 11.234 1 98.94 121 VAL B C 1
ATOM 3892 O O . VAL B 1 121 ? -7.004 -17.5 11.539 1 98.94 121 VAL B O 1
ATOM 3895 N N . ILE B 1 122 ? -8.859 -18.422 10.766 1 98.94 122 ILE B N 1
ATOM 3896 C CA . ILE B 1 122 ? -8.18 -19.656 10.359 1 98.94 122 ILE B CA 1
ATOM 3897 C C . ILE B 1 122 ? -7.688 -19.516 8.922 1 98.94 122 ILE B C 1
ATOM 3899 O O . ILE B 1 122 ? -8.469 -19.219 8.016 1 98.94 122 ILE B O 1
ATOM 3903 N N . ALA B 1 123 ? -6.406 -19.656 8.727 1 98.81 123 ALA B N 1
ATOM 3904 C CA . ALA B 1 123 ? -5.766 -19.672 7.41 1 98.81 123 ALA B CA 1
ATOM 3905 C C . ALA B 1 123 ? -5.078 -21 7.148 1 98.81 123 ALA B C 1
ATOM 3907 O O . ALA B 1 123 ? -5.254 -21.953 7.906 1 98.81 123 ALA B O 1
ATOM 3908 N N . CYS B 1 124 ? -4.41 -21.094 6.016 1 98.75 124 CYS B N 1
ATOM 3909 C CA . CYS B 1 124 ? -3.855 -22.391 5.637 1 98.75 124 CYS B CA 1
ATOM 3910 C C . CYS B 1 124 ? -2.332 -22.359 5.617 1 98.75 124 CYS B C 1
ATOM 3912 O O . CYS B 1 124 ? -1.739 -21.297 5.359 1 98.75 124 CYS B O 1
ATOM 3914 N N . GLU B 1 125 ? -1.772 -23.469 5.844 1 97.56 125 GLU B N 1
ATOM 3915 C CA . GLU B 1 125 ? -0.331 -23.625 5.672 1 97.56 125 GLU B CA 1
ATOM 3916 C C . GLU B 1 125 ? 0.087 -23.312 4.234 1 97.56 125 GLU B C 1
ATOM 3918 O O . GLU B 1 125 ? -0.683 -23.547 3.297 1 97.56 125 GLU B O 1
ATOM 3923 N N . ASN B 1 126 ? 1.269 -22.75 4.082 1 96.38 126 ASN B N 1
ATOM 3924 C CA . ASN B 1 126 ? 1.893 -22.438 2.799 1 96.38 126 ASN B CA 1
ATOM 3925 C C . ASN B 1 126 ? 1.205 -21.266 2.111 1 96.38 126 ASN B C 1
ATOM 3927 O O . ASN B 1 126 ? 1.468 -20.984 0.939 1 96.38 126 ASN B O 1
ATOM 3931 N N . ALA B 1 127 ? 0.35 -20.578 2.816 1 98.06 127 ALA B N 1
ATOM 3932 C CA . ALA B 1 127 ? -0.321 -19.406 2.246 1 98.06 127 ALA B CA 1
ATOM 3933 C C . ALA B 1 127 ? 0.605 -18.188 2.23 1 98.06 127 ALA B C 1
ATOM 3935 O O . ALA B 1 127 ? 1.657 -18.203 2.875 1 98.06 127 ALA B O 1
ATOM 3936 N N . PHE B 1 128 ? 0.335 -17.234 1.501 1 98.19 128 PHE B N 1
ATOM 3937 C CA . PHE B 1 128 ? 0.932 -15.906 1.477 1 98.19 128 PHE B CA 1
ATOM 3938 C C . PHE B 1 128 ? -0.146 -14.836 1.435 1 98.19 128 PHE B C 1
ATOM 3940 O O . PHE B 1 128 ? -0.985 -14.82 0.532 1 98.19 128 PHE B O 1
ATOM 3947 N N . HIS B 1 129 ? -0.098 -13.891 2.393 1 98.75 129 HIS B N 1
ATOM 3948 C CA . HIS B 1 129 ? -1.156 -12.891 2.48 1 98.75 129 HIS B CA 1
ATOM 3949 C C . HIS B 1 129 ? -0.577 -11.484 2.564 1 98.75 129 HIS B C 1
ATOM 3951 O O . HIS B 1 129 ? -1.305 -10.523 2.83 1 98.75 129 HIS B O 1
ATOM 3957 N N . GLY B 1 130 ? 0.722 -11.328 2.371 1 97.88 130 GLY B N 1
ATOM 3958 C CA . GLY B 1 130 ? 1.348 -10.016 2.436 1 97.88 130 GLY B CA 1
ATOM 3959 C C . GLY B 1 130 ? 2.523 -9.961 3.391 1 97.88 130 GLY B C 1
ATOM 3960 O O . GLY B 1 130 ? 3.002 -11 3.854 1 97.88 130 GLY B O 1
ATOM 3961 N N . ARG B 1 131 ? 3.023 -8.727 3.682 1 98.19 131 ARG B N 1
ATOM 3962 C CA . ARG B 1 131 ? 4.27 -8.602 4.434 1 98.19 131 ARG B CA 1
ATOM 3963 C C . ARG B 1 131 ? 4.078 -7.711 5.656 1 98.19 131 ARG B C 1
ATOM 3965 O O . ARG B 1 131 ? 5.055 -7.316 6.301 1 98.19 131 ARG B O 1
ATOM 3972 N N . THR B 1 132 ? 2.822 -7.312 6.02 1 98.62 132 THR B N 1
ATOM 3973 C CA . THR B 1 132 ? 2.598 -6.633 7.289 1 98.62 132 THR B CA 1
ATOM 3974 C C . THR B 1 132 ? 2.68 -7.617 8.453 1 98.62 132 THR B C 1
ATOM 3976 O O . THR B 1 132 ? 2.627 -8.828 8.25 1 98.62 132 THR B O 1
ATOM 3979 N N . LEU B 1 133 ? 2.76 -7.137 9.648 1 98.75 133 LEU B N 1
ATOM 3980 C CA . LEU B 1 133 ? 2.844 -8.016 10.812 1 98.75 133 LEU B CA 1
ATOM 3981 C C . LEU B 1 133 ? 1.624 -8.93 10.891 1 98.75 133 LEU B C 1
ATOM 3983 O O . LEU B 1 133 ? 1.753 -10.117 11.18 1 98.75 133 LEU B O 1
ATOM 3987 N N . ALA B 1 134 ? 0.455 -8.391 10.586 1 98.75 134 ALA B N 1
ATOM 3988 C CA . ALA B 1 134 ? -0.756 -9.203 10.664 1 98.75 134 ALA B CA 1
ATOM 3989 C C . ALA B 1 134 ? -0.81 -10.211 9.516 1 98.75 134 ALA B C 1
ATOM 3991 O O . ALA B 1 134 ? -1.19 -11.367 9.719 1 98.75 134 ALA B O 1
ATOM 3992 N N . THR B 1 135 ? -0.383 -9.805 8.352 1 98.81 135 THR B N 1
ATOM 3993 C CA . THR B 1 135 ? -0.526 -10.68 7.191 1 98.81 135 THR B CA 1
ATOM 3994 C C . THR B 1 135 ? 0.509 -11.797 7.223 1 98.81 135 THR B C 1
ATOM 3996 O O . THR B 1 135 ? 0.24 -12.914 6.77 1 98.81 135 THR B O 1
ATOM 3999 N N . ILE B 1 136 ? 1.733 -11.523 7.766 1 98.69 136 ILE B N 1
ATOM 4000 C CA . ILE B 1 136 ? 2.691 -12.617 7.871 1 98.69 136 ILE B CA 1
ATOM 4001 C C . ILE B 1 136 ? 2.24 -13.594 8.961 1 98.69 136 ILE B C 1
ATOM 4003 O O . ILE B 1 136 ? 2.479 -14.797 8.859 1 98.69 136 ILE B O 1
ATOM 4007 N N . ALA B 1 137 ? 1.551 -13.062 9.977 1 98.75 137 ALA B N 1
ATOM 4008 C CA . ALA B 1 137 ? 0.974 -13.945 10.992 1 98.75 137 ALA B CA 1
ATOM 4009 C C . ALA B 1 137 ? -0.113 -14.836 10.398 1 98.75 137 ALA B C 1
ATOM 4011 O O . ALA B 1 137 ? -0.217 -16.016 10.734 1 98.75 137 ALA B O 1
ATOM 4012 N N . ALA B 1 138 ? -0.888 -14.273 9.5 1 98.75 138 ALA B N 1
ATOM 4013 C CA . ALA B 1 138 ? -1.936 -15.031 8.828 1 98.75 138 ALA B CA 1
ATOM 4014 C C . ALA B 1 138 ? -1.337 -16.125 7.953 1 98.75 138 ALA B C 1
ATOM 4016 O O . ALA B 1 138 ? -1.869 -17.234 7.887 1 98.75 138 ALA B O 1
ATOM 4017 N N . ALA B 1 139 ? -0.244 -15.812 7.254 1 98.12 139 ALA B N 1
ATOM 4018 C CA . ALA B 1 139 ? 0.426 -16.797 6.406 1 98.12 139 ALA B CA 1
ATOM 4019 C C . ALA B 1 139 ? 1.075 -17.891 7.25 1 98.12 139 ALA B C 1
ATOM 4021 O O . ALA B 1 139 ? 1.076 -19.062 6.867 1 98.12 139 ALA B O 1
ATOM 4022 N N . GLY B 1 140 ? 1.703 -17.516 8.352 1 97.31 140 GLY B N 1
ATOM 4023 C CA . GLY B 1 140 ? 2.174 -18.438 9.375 1 97.31 140 GLY B CA 1
ATOM 4024 C C . GLY B 1 140 ? 3.463 -19.141 9 1 97.31 140 GLY B C 1
ATOM 4025 O O . GLY B 1 140 ? 3.898 -20.062 9.688 1 97.31 140 GLY B O 1
ATOM 4026 N N . GLN B 1 141 ? 4.109 -18.766 7.902 1 95.56 141 GLN B N 1
ATOM 4027 C CA . GLN B 1 141 ? 5.352 -19.406 7.484 1 95.56 141 GLN B CA 1
ATOM 4028 C C . GLN B 1 141 ? 6.52 -18.953 8.352 1 95.56 141 GLN B C 1
ATOM 4030 O O . GLN B 1 141 ? 6.727 -17.75 8.555 1 95.56 141 GLN B O 1
ATOM 4035 N N . ALA B 1 142 ? 7.32 -19.859 8.781 1 94.88 142 ALA B N 1
ATOM 4036 C CA . ALA B 1 142 ? 8.445 -19.562 9.664 1 94.88 142 ALA B CA 1
ATOM 4037 C C . ALA B 1 142 ? 9.391 -18.531 9.031 1 94.88 142 ALA B C 1
ATOM 4039 O O . ALA B 1 142 ? 9.875 -17.625 9.711 1 94.88 142 ALA B O 1
ATOM 4040 N N . LYS B 1 143 ? 9.617 -18.672 7.77 1 93.38 143 LYS B N 1
ATOM 4041 C CA . LYS B 1 143 ? 10.555 -17.781 7.074 1 93.38 143 LYS B CA 1
ATOM 4042 C C . LYS B 1 143 ? 10.055 -16.344 7.051 1 93.38 143 LYS B C 1
ATOM 4044 O O . LYS B 1 143 ? 10.844 -15.406 7.004 1 93.38 143 LYS B O 1
ATOM 4049 N N . LEU B 1 144 ? 8.758 -16.141 7.078 1 95.5 144 LEU B N 1
ATOM 4050 C CA . LEU B 1 144 ? 8.172 -14.797 7.066 1 95.5 144 LEU B CA 1
ATOM 4051 C C . LEU B 1 144 ? 8.172 -14.195 8.469 1 95.5 144 LEU B C 1
ATOM 4053 O O . LEU B 1 144 ? 8.25 -12.969 8.617 1 95.5 144 LEU B O 1
ATOM 4057 N N . LEU B 1 145 ? 8.117 -15.047 9.477 1 97 145 LEU B N 1
ATOM 4058 C CA . LEU B 1 145 ? 7.945 -14.602 10.859 1 97 145 LEU B CA 1
ATOM 4059 C C . LEU B 1 145 ? 9.297 -14.359 11.523 1 97 145 LEU B C 1
ATOM 4061 O O . LEU B 1 145 ? 9.391 -13.625 12.508 1 97 145 LEU B O 1
ATOM 4065 N N . GLU B 1 146 ? 10.312 -14.969 11 1 95.69 146 GLU B N 1
ATOM 4066 C CA . GLU B 1 146 ? 11.641 -14.906 11.602 1 95.69 146 GLU B CA 1
ATOM 4067 C C . GLU B 1 146 ? 12.125 -13.461 11.719 1 95.69 146 GLU B C 1
ATOM 4069 O O . GLU B 1 146 ? 12.156 -12.734 10.719 1 95.69 146 GLU B O 1
ATOM 4074 N N . GLY B 1 147 ? 12.43 -13.086 12.922 1 96.25 147 GLY B N 1
ATOM 4075 C CA . GLY B 1 147 ? 12.977 -11.758 13.156 1 96.25 147 GLY B CA 1
ATOM 4076 C C . GLY B 1 147 ? 11.93 -10.75 13.586 1 96.25 147 GLY B C 1
ATOM 4077 O O . GLY B 1 147 ? 12.266 -9.641 14.016 1 96.25 147 GLY B O 1
ATOM 4078 N N . PHE B 1 148 ? 10.656 -11.164 13.609 1 98.12 148 PHE B N 1
ATOM 4079 C CA . PHE B 1 148 ? 9.617 -10.156 13.797 1 98.12 148 PHE B CA 1
ATOM 4080 C C . PHE B 1 148 ? 8.68 -10.547 14.93 1 98.12 148 PHE B C 1
ATOM 4082 O O . PHE B 1 148 ? 7.551 -10.047 15 1 98.12 148 PHE B O 1
ATOM 4089 N N . THR B 1 149 ? 9.117 -11.414 15.766 1 96.94 149 THR B N 1
ATOM 4090 C CA . THR B 1 149 ? 8.328 -11.812 16.922 1 96.94 149 THR B CA 1
ATOM 4091 C C . THR B 1 149 ? 8.188 -10.648 17.906 1 96.94 149 THR B C 1
ATOM 4093 O O . THR B 1 149 ? 9.008 -9.734 17.906 1 96.94 149 THR B O 1
ATOM 4096 N N . PRO B 1 150 ? 7.188 -10.695 18.75 1 97.75 150 PRO B N 1
ATOM 4097 C CA . PRO B 1 150 ? 6.145 -11.727 18.859 1 97.75 150 PRO B CA 1
ATOM 4098 C C . PRO B 1 150 ? 5.184 -11.703 17.672 1 97.75 150 PRO B C 1
ATOM 4100 O O . PRO B 1 150 ? 4.957 -10.648 17.062 1 97.75 150 PRO B O 1
ATOM 4103 N N . VAL B 1 151 ? 4.691 -12.875 17.375 1 98.12 151 VAL B N 1
ATOM 4104 C CA . VAL B 1 151 ? 3.736 -13.016 16.281 1 98.12 151 VAL B CA 1
ATOM 4105 C C . VAL B 1 151 ? 2.402 -12.383 16.672 1 98.12 151 VAL B C 1
ATOM 4107 O O . VAL B 1 151 ? 1.938 -12.555 17.797 1 98.12 151 VAL B O 1
ATOM 4110 N N . VAL B 1 152 ? 1.812 -11.602 15.789 1 98.44 152 VAL B N 1
ATOM 4111 C CA . VAL B 1 152 ? 0.503 -11.008 16.047 1 98.44 152 VAL B CA 1
ATOM 4112 C C . VAL B 1 152 ? -0.509 -12.109 16.359 1 98.44 152 VAL B C 1
ATOM 4114 O O . VAL B 1 152 ? -0.634 -13.078 15.594 1 98.44 152 VAL B O 1
ATOM 4117 N N . ASP B 1 153 ? -1.211 -12.008 17.406 1 97.81 153 ASP B N 1
ATOM 4118 C CA . ASP B 1 153 ? -2.215 -12.992 17.812 1 97.81 153 ASP B CA 1
ATOM 4119 C C . ASP B 1 153 ? -3.447 -12.914 16.922 1 97.81 153 ASP B C 1
ATOM 4121 O O . ASP B 1 153 ? -3.715 -11.875 16.312 1 97.81 153 ASP B O 1
ATOM 4125 N N . GLY B 1 154 ? -4.109 -14.055 16.719 1 98.5 154 GLY B N 1
ATOM 4126 C CA . GLY B 1 154 ? -5.398 -14 16.047 1 98.5 154 GLY B CA 1
ATOM 4127 C C . GLY B 1 154 ? -5.461 -14.859 14.805 1 98.5 154 GLY B C 1
ATOM 4128 O O . GLY B 1 154 ? -6.438 -14.797 14.055 1 98.5 154 GLY B O 1
ATOM 4129 N N . PHE B 1 155 ? -4.457 -15.773 14.664 1 98.81 155 PHE B N 1
ATOM 4130 C CA . PHE B 1 155 ? -4.445 -16.562 13.445 1 98.81 155 PHE B CA 1
ATOM 4131 C C . PHE B 1 155 ? -4.133 -18.031 13.742 1 98.81 155 PHE B C 1
ATOM 4133 O O . PHE B 1 155 ? -3.234 -18.328 14.531 1 98.81 155 PHE B O 1
ATOM 4140 N N . ASP B 1 156 ? -4.867 -18.891 13.203 1 98.81 156 ASP B N 1
ATOM 4141 C CA . ASP B 1 156 ? -4.684 -20.344 13.312 1 98.81 156 ASP B CA 1
ATOM 4142 C C . ASP B 1 156 ? -4.402 -20.969 11.953 1 98.81 156 ASP B C 1
ATOM 4144 O O . ASP B 1 156 ? -4.98 -20.562 10.945 1 98.81 156 ASP B O 1
ATOM 4148 N N . GLN B 1 157 ? -3.559 -21.984 11.922 1 98.31 157 GLN B N 1
ATOM 4149 C CA . GLN B 1 157 ? -3.152 -22.609 10.672 1 98.31 157 GLN B CA 1
ATOM 4150 C C . GLN B 1 157 ? -3.662 -24.047 10.586 1 98.31 157 GLN B C 1
ATOM 4152 O O . GLN B 1 157 ? -3.637 -24.781 11.578 1 98.31 157 GLN B O 1
ATOM 4157 N N . VAL B 1 158 ? -4.164 -24.391 9.461 1 98.75 158 VAL B N 1
ATOM 4158 C CA . VAL B 1 158 ? -4.555 -25.766 9.18 1 98.75 158 VAL B CA 1
ATOM 4159 C C . VAL B 1 158 ? -4.004 -26.188 7.82 1 98.75 158 VAL B C 1
ATOM 4161 O O . VAL B 1 158 ? -3.533 -25.344 7.047 1 98.75 158 VAL B O 1
ATOM 4164 N N . ALA B 1 159 ? -4.043 -27.438 7.5 1 98.56 159 ALA B N 1
ATOM 4165 C CA . ALA B 1 159 ? -3.586 -27.938 6.203 1 98.56 159 ALA B CA 1
ATOM 4166 C C . ALA B 1 159 ? -4.531 -27.5 5.086 1 98.56 159 ALA B C 1
ATOM 4168 O O . ALA B 1 159 ? -5.754 -27.531 5.25 1 98.56 159 ALA B O 1
ATOM 4169 N N . PHE B 1 160 ? -4.012 -27.125 4.043 1 98.38 160 PHE B N 1
ATOM 4170 C CA . PHE B 1 160 ? -4.793 -26.75 2.867 1 98.38 160 PHE B CA 1
ATOM 4171 C C . PHE B 1 160 ? -5.547 -27.953 2.312 1 98.38 160 PHE B C 1
ATOM 4173 O O . PHE B 1 160 ? -4.973 -29.031 2.15 1 98.38 160 PHE B O 1
ATOM 4180 N N . GLY B 1 161 ? -6.816 -27.75 2.096 1 98.31 161 GLY B N 1
ATOM 4181 C CA . GLY B 1 161 ? -7.625 -28.812 1.501 1 98.31 161 GLY B CA 1
ATOM 4182 C C . GLY B 1 161 ? -8.172 -29.781 2.521 1 98.31 161 GLY B C 1
ATOM 4183 O O . GLY B 1 161 ? -8.758 -30.812 2.156 1 98.31 161 GLY B O 1
ATOM 4184 N N . ASN B 1 162 ? -8 -29.562 3.771 1 98.56 162 ASN B N 1
ATOM 4185 C CA . ASN B 1 162 ? -8.406 -30.484 4.824 1 98.56 162 ASN B CA 1
ATOM 4186 C C . ASN B 1 162 ? -9.594 -29.938 5.621 1 98.56 162 ASN B C 1
ATOM 4188 O O . ASN B 1 162 ? -9.406 -29.297 6.648 1 98.56 162 ASN B O 1
ATOM 4192 N N . LEU B 1 163 ? -10.773 -30.344 5.246 1 98.69 163 LEU B N 1
ATOM 4193 C CA . LEU B 1 163 ? -11.984 -29.828 5.871 1 98.69 163 LEU B CA 1
ATOM 4194 C C . LEU B 1 163 ? -12.094 -30.281 7.32 1 98.69 163 LEU B C 1
ATOM 4196 O O . LEU B 1 163 ? -12.617 -29.562 8.172 1 98.69 163 LEU B O 1
ATOM 4200 N N . ASN B 1 164 ? -11.578 -31.469 7.617 1 98.62 164 ASN B N 1
ATOM 4201 C CA . ASN B 1 164 ? -11.625 -31.969 8.984 1 98.62 164 ASN B CA 1
ATOM 4202 C C . ASN B 1 164 ? -10.789 -31.109 9.93 1 98.62 164 ASN B C 1
ATOM 4204 O O . ASN B 1 164 ? -11.242 -30.75 11.016 1 98.62 164 ASN B O 1
ATOM 4208 N N . GLU B 1 165 ? -9.617 -30.812 9.492 1 98.75 165 GLU B N 1
ATOM 4209 C CA . GLU B 1 165 ? -8.758 -29.953 10.305 1 98.75 165 GLU B CA 1
ATOM 4210 C C . GLU B 1 165 ? -9.344 -28.562 10.43 1 98.75 165 GLU B C 1
ATOM 4212 O O . GLU B 1 165 ? -9.227 -27.922 11.484 1 98.75 165 GLU B O 1
ATOM 4217 N N . MET B 1 166 ? -9.969 -28.109 9.344 1 98.75 166 MET B N 1
ATOM 4218 C CA . MET B 1 166 ? -10.617 -26.812 9.375 1 98.75 166 MET B CA 1
ATOM 4219 C C . MET B 1 166 ? -11.711 -26.766 10.445 1 98.75 166 MET B C 1
ATOM 4221 O O . MET B 1 166 ? -11.742 -25.859 11.273 1 98.75 166 MET B O 1
ATOM 4225 N N . ARG B 1 167 ? -12.547 -27.719 10.438 1 98.56 167 ARG B N 1
ATOM 4226 C CA . ARG B 1 167 ? -13.656 -27.781 11.383 1 98.56 167 ARG B CA 1
ATOM 4227 C C . ARG B 1 167 ? -13.148 -27.922 12.812 1 98.56 167 ARG B C 1
ATOM 4229 O O . ARG B 1 167 ? -13.672 -27.266 13.727 1 98.56 167 ARG B O 1
ATOM 4236 N N . ALA B 1 168 ? -12.102 -28.703 12.977 1 98.75 168 ALA B N 1
ATOM 4237 C CA . ALA B 1 168 ? -11.555 -28.984 14.297 1 98.75 168 ALA B CA 1
ATOM 4238 C C . ALA B 1 168 ? -10.891 -27.734 14.891 1 98.75 168 ALA B C 1
ATOM 4240 O O . ALA B 1 168 ? -10.805 -27.594 16.109 1 98.75 168 ALA B O 1
ATOM 4241 N N . ALA B 1 169 ? -10.461 -26.828 14.039 1 98.81 169 ALA B N 1
ATOM 4242 C CA . ALA B 1 169 ? -9.719 -25.656 14.484 1 98.81 169 ALA B CA 1
ATOM 4243 C C . ALA B 1 169 ? -10.664 -24.562 14.953 1 98.81 169 ALA B C 1
ATOM 4245 O O . ALA B 1 169 ? -10.234 -23.578 15.578 1 98.81 169 ALA B O 1
ATOM 4246 N N . ILE B 1 170 ? -11.969 -24.672 14.742 1 98.88 170 ILE B N 1
ATOM 4247 C CA . ILE B 1 170 ? -12.945 -23.656 15.094 1 98.88 170 ILE B CA 1
ATOM 4248 C C . ILE B 1 170 ? -13.156 -23.641 16.609 1 98.88 170 ILE B C 1
ATOM 4250 O O . ILE B 1 170 ? -13.336 -24.688 17.219 1 98.88 170 ILE B O 1
ATOM 4254 N N . THR B 1 171 ? -13.031 -22.547 17.188 1 98.81 171 THR B N 1
ATOM 4255 C CA . THR B 1 171 ? -13.312 -22.312 18.609 1 98.81 171 THR B CA 1
ATOM 4256 C C . THR B 1 171 ? -14.32 -21.188 18.781 1 98.81 171 THR B C 1
ATOM 4258 O O . THR B 1 171 ? -14.828 -20.641 17.781 1 98.81 171 THR B O 1
ATOM 4261 N N . ASP B 1 172 ? -14.594 -20.797 20 1 98.44 172 ASP B N 1
ATOM 4262 C CA . ASP B 1 172 ? -15.508 -19.703 20.312 1 98.44 172 ASP B CA 1
ATOM 4263 C C . ASP B 1 172 ? -14.906 -18.359 19.906 1 98.44 172 ASP B C 1
ATOM 4265 O O . ASP B 1 172 ? -15.617 -17.359 19.844 1 98.44 172 ASP B O 1
ATOM 4269 N N . GLU B 1 173 ? -13.648 -18.406 19.5 1 98.88 173 GLU B N 1
ATOM 4270 C CA . GLU B 1 173 ? -12.969 -17.156 19.172 1 98.88 173 GLU B CA 1
ATOM 4271 C C . GLU B 1 173 ? -12.812 -16.984 17.656 1 98.88 173 GLU B C 1
ATOM 4273 O O . GLU B 1 173 ? -12.336 -15.961 17.188 1 98.88 173 GLU B O 1
ATOM 4278 N N . THR B 1 174 ? -13.266 -17.953 16.875 1 98.94 174 THR B N 1
ATOM 4279 C CA . THR B 1 174 ? -13.055 -17.922 15.43 1 98.94 174 THR B CA 1
ATOM 4280 C C . THR B 1 174 ? -14.047 -16.969 14.758 1 98.94 174 THR B C 1
ATOM 4282 O O . THR B 1 174 ? -15.258 -17.078 14.961 1 98.94 174 THR B O 1
ATOM 4285 N N . ALA B 1 175 ? -13.461 -16.047 13.984 1 98.94 175 ALA B N 1
ATOM 4286 C CA . ALA B 1 175 ? -14.266 -15.031 13.32 1 98.94 175 ALA B CA 1
ATOM 4287 C C . ALA B 1 175 ? -14.469 -15.359 11.844 1 98.94 175 ALA B C 1
ATOM 4289 O O . ALA B 1 175 ? -15.508 -15.016 11.266 1 98.94 175 ALA B O 1
ATOM 4290 N N . ALA B 1 176 ? -13.477 -15.977 11.234 1 99 176 ALA B N 1
ATOM 4291 C CA . ALA B 1 176 ? -13.516 -16.125 9.781 1 99 176 ALA B CA 1
ATOM 4292 C C . ALA B 1 176 ? -12.531 -17.203 9.32 1 99 176 ALA B C 1
ATOM 4294 O O . ALA B 1 176 ? -11.672 -17.641 10.094 1 99 176 ALA B O 1
ATOM 4295 N N . ILE B 1 177 ? -12.703 -17.672 8.133 1 99 177 ILE B N 1
ATOM 4296 C CA . ILE B 1 177 ? -11.781 -18.516 7.391 1 99 177 ILE B CA 1
ATOM 4297 C C . ILE B 1 177 ? -11.234 -17.766 6.184 1 99 177 ILE B C 1
ATOM 4299 O O . ILE B 1 177 ? -11.992 -17.125 5.445 1 99 177 ILE B O 1
ATOM 4303 N N . LEU B 1 178 ? -9.922 -17.734 6.012 1 98.94 178 LEU B N 1
ATOM 4304 C CA . LEU B 1 178 ? -9.234 -17.062 4.922 1 98.94 178 LEU B CA 1
ATOM 4305 C C . LEU B 1 178 ? -8.406 -18.047 4.105 1 98.94 178 LEU B C 1
ATOM 4307 O O . LEU B 1 178 ? -7.48 -18.672 4.629 1 98.94 178 LEU B O 1
ATOM 4311 N N . VAL B 1 179 ? -8.742 -18.188 2.785 1 98.81 179 VAL B N 1
ATOM 4312 C CA . VAL B 1 179 ? -8.062 -19.188 1.97 1 98.81 179 VAL B CA 1
ATOM 4313 C C . VAL B 1 179 ? -7.816 -18.625 0.567 1 98.81 179 VAL B C 1
ATOM 4315 O O . VAL B 1 179 ? -8.602 -17.812 0.07 1 98.81 179 VAL B O 1
ATOM 4318 N N . GLU B 1 180 ? -6.703 -18.938 -0.043 1 98.88 180 GLU B N 1
ATOM 4319 C CA . GLU B 1 180 ? -6.5 -18.781 -1.48 1 98.88 180 GLU B CA 1
ATOM 4320 C C . GLU B 1 180 ? -7.156 -19.922 -2.256 1 98.88 180 GLU B C 1
ATOM 4322 O O . GLU B 1 180 ? -6.797 -21.094 -2.084 1 98.88 180 GLU B O 1
ATOM 4327 N N . PRO B 1 181 ? -8.039 -19.578 -3.154 1 98.81 181 PRO B N 1
ATOM 4328 C CA . PRO B 1 181 ? -8.609 -20.656 -3.953 1 98.81 181 PRO B CA 1
ATOM 4329 C C . PRO B 1 181 ? -7.543 -21.453 -4.707 1 98.81 181 PRO B C 1
ATOM 4331 O O . PRO B 1 181 ? -7.691 -22.672 -4.895 1 98.81 181 PRO B O 1
ATOM 4334 N N . VAL B 1 182 ? -6.547 -20.797 -5.191 1 98.69 182 VAL B N 1
ATOM 4335 C CA . VAL B 1 182 ? -5.312 -21.391 -5.699 1 98.69 182 VAL B CA 1
ATOM 4336 C C . VAL B 1 182 ? -4.109 -20.766 -4.996 1 98.69 182 VAL B C 1
ATOM 4338 O O . VAL B 1 182 ? -3.891 -19.547 -5.09 1 98.69 182 VAL B O 1
ATOM 4341 N N . GLN B 1 183 ? -3.379 -21.594 -4.242 1 98.44 183 GLN B N 1
ATOM 4342 C CA . GLN B 1 183 ? -2.199 -21.062 -3.574 1 98.44 183 GLN B CA 1
ATOM 4343 C C . GLN B 1 183 ? -1.1 -20.719 -4.578 1 98.44 183 GLN B C 1
ATOM 4345 O O . GLN B 1 183 ? -0.611 -21.609 -5.285 1 98.44 183 GLN B O 1
ATOM 4350 N N . GLY B 1 184 ? -0.702 -19.484 -4.699 1 97.75 184 GLY B N 1
ATOM 4351 C CA . GLY B 1 184 ? 0.355 -19.062 -5.613 1 97.75 184 GLY B CA 1
ATOM 4352 C C . GLY B 1 184 ? 1.746 -19.359 -5.082 1 97.75 184 GLY B C 1
ATOM 4353 O O . GLY B 1 184 ? 2.369 -20.359 -5.477 1 97.75 184 GLY B O 1
ATOM 4354 N N . GLU B 1 185 ? 2.121 -18.625 -4.031 1 96.06 185 GLU B N 1
ATOM 4355 C CA . GLU B 1 185 ? 3.434 -18.766 -3.41 1 96.06 185 GLU B CA 1
ATOM 4356 C C . GLU B 1 185 ? 3.615 -20.172 -2.84 1 96.06 185 GLU B C 1
ATOM 4358 O O . GLU B 1 185 ? 4.73 -20.703 -2.812 1 96.06 185 GLU B O 1
ATOM 4363 N N . GLY B 1 186 ? 2.49 -20.797 -2.5 1 96.69 186 GLY B N 1
ATOM 4364 C CA . GLY B 1 186 ? 2.518 -22.109 -1.856 1 96.69 186 GLY B CA 1
ATOM 4365 C C . GLY B 1 186 ? 2.771 -23.25 -2.826 1 96.69 186 GLY B C 1
ATOM 4366 O O . GLY B 1 186 ? 2.805 -24.406 -2.428 1 96.69 186 GLY B O 1
ATOM 4367 N N . GLY B 1 187 ? 2.934 -22.906 -4.121 1 97.62 187 GLY B N 1
ATOM 4368 C CA . GLY B 1 187 ? 3.314 -23.938 -5.066 1 97.62 187 GLY B CA 1
ATOM 4369 C C . GLY B 1 187 ? 2.219 -24.266 -6.066 1 97.62 187 GLY B C 1
ATOM 4370 O O . GLY B 1 187 ? 2.119 -25.406 -6.535 1 97.62 187 GLY B O 1
ATOM 4371 N N . LEU B 1 188 ? 1.382 -23.297 -6.281 1 98.25 188 LEU B N 1
ATOM 4372 C CA . LEU B 1 188 ? 0.327 -23.422 -7.281 1 98.25 188 LEU B CA 1
ATOM 4373 C C . LEU B 1 188 ? -0.577 -24.609 -6.977 1 98.25 188 LEU B C 1
ATOM 4375 O O . LEU B 1 188 ? -0.875 -25.406 -7.867 1 98.25 188 LEU B O 1
ATOM 4379 N N . ARG B 1 189 ? -0.973 -24.703 -5.758 1 97.25 189 ARG B N 1
ATOM 4380 C CA . ARG B 1 189 ? -1.884 -25.766 -5.344 1 97.25 189 ARG B CA 1
ATOM 4381 C C . ARG B 1 189 ? -3.338 -25.312 -5.465 1 97.25 189 ARG B C 1
ATOM 4383 O O . ARG B 1 189 ? -3.744 -24.344 -4.836 1 97.25 189 ARG B O 1
ATOM 4390 N N . GLU B 1 190 ? -4.098 -26 -6.191 1 97.19 190 GLU B N 1
ATOM 4391 C CA . GLU B 1 190 ? -5.523 -25.719 -6.328 1 97.19 190 GLU B CA 1
ATOM 4392 C C . GLU B 1 190 ? -6.324 -26.359 -5.195 1 97.19 190 GLU B C 1
ATOM 4394 O O . GLU B 1 190 ? -5.984 -27.438 -4.723 1 97.19 190 GLU B O 1
ATOM 4399 N N . ALA B 1 191 ? -7.344 -25.672 -4.789 1 97.75 191 ALA B N 1
ATOM 4400 C CA . ALA B 1 191 ? -8.266 -26.281 -3.838 1 97.75 191 ALA B CA 1
ATOM 4401 C C . ALA B 1 191 ? -8.883 -27.562 -4.406 1 97.75 191 ALA B C 1
ATOM 4403 O O . ALA B 1 191 ? -9.312 -27.594 -5.562 1 97.75 191 ALA B O 1
ATOM 4404 N N . PRO B 1 192 ? -8.875 -28.594 -3.607 1 97.25 192 PRO B N 1
ATOM 4405 C CA . PRO B 1 192 ? -9.523 -29.812 -4.094 1 97.25 192 PRO B CA 1
ATOM 4406 C C . PRO B 1 192 ? -11.008 -29.625 -4.375 1 97.25 192 PRO B C 1
ATOM 4408 O O . PRO B 1 192 ? -11.633 -28.703 -3.826 1 97.25 192 PRO B O 1
ATOM 4411 N N . GLU B 1 193 ? -11.492 -30.516 -5.234 1 96.62 193 GLU B N 1
ATOM 4412 C CA . GLU B 1 193 ? -12.914 -30.484 -5.539 1 96.62 193 GLU B CA 1
ATOM 4413 C C . GLU B 1 193 ? -13.758 -30.547 -4.266 1 96.62 193 GLU B C 1
ATOM 4415 O O . GLU B 1 193 ? -13.469 -31.344 -3.369 1 96.62 193 GLU B O 1
ATOM 4420 N N . GLY B 1 194 ? -14.688 -29.672 -4.152 1 98.31 194 GLY B N 1
ATOM 4421 C CA . GLY B 1 194 ? -15.609 -29.688 -3.027 1 98.31 194 GLY B CA 1
ATOM 4422 C C . GLY B 1 194 ? -15.086 -28.906 -1.827 1 98.31 194 GLY B C 1
ATOM 4423 O O . GLY B 1 194 ? -15.836 -28.609 -0.902 1 98.31 194 GLY B O 1
ATOM 4424 N N . TYR B 1 195 ? -13.828 -28.625 -1.758 1 98.69 195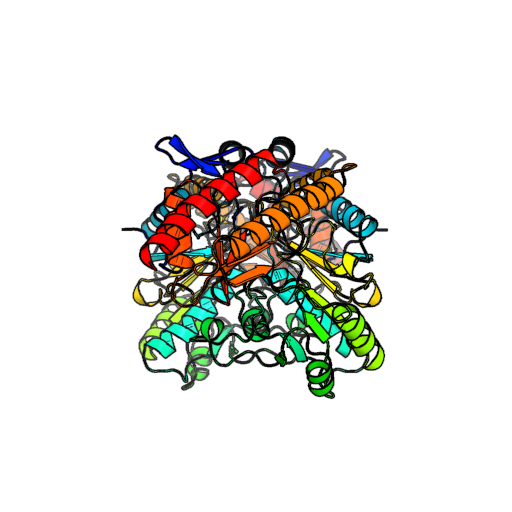 TYR B N 1
ATOM 4425 C CA . TYR B 1 195 ? -13.203 -27.984 -0.603 1 98.69 195 TYR B CA 1
ATOM 4426 C C . TYR B 1 195 ? -13.805 -26.609 -0.348 1 98.69 195 TYR B C 1
ATOM 4428 O O . TYR B 1 195 ? -14.219 -26.297 0.773 1 98.69 195 TYR B O 1
ATOM 4436 N N . LEU B 1 196 ? -13.898 -25.688 -1.376 1 98.88 196 LEU B N 1
ATOM 4437 C CA . LEU B 1 196 ? -14.414 -24.328 -1.196 1 98.88 196 LEU B CA 1
ATOM 4438 C C . LEU B 1 196 ? -15.883 -24.359 -0.78 1 98.88 196 LEU B C 1
ATOM 4440 O O . LEU B 1 196 ? -16.312 -23.562 0.052 1 98.88 196 LEU B O 1
ATOM 4444 N N . GLN B 1 197 ? -16.641 -25.266 -1.395 1 98.75 197 GLN B N 1
ATOM 4445 C CA . GLN B 1 197 ? -18.016 -25.438 -0.968 1 98.75 197 GLN B CA 1
ATOM 4446 C C . GLN B 1 197 ? -18.094 -25.906 0.483 1 98.75 197 GLN B C 1
ATOM 4448 O O . GLN B 1 197 ? -18.953 -25.453 1.239 1 98.75 197 GLN B O 1
ATOM 4453 N N . GLY B 1 198 ? -17.219 -26.859 0.827 1 98.88 198 GLY B N 1
ATOM 4454 C CA . GLY B 1 198 ? -17.141 -27.297 2.211 1 98.88 198 GLY B CA 1
ATOM 4455 C C . GLY B 1 198 ? -16.859 -26.172 3.182 1 98.88 198 GLY B C 1
ATOM 4456 O O . GLY B 1 198 ? -17.438 -26.125 4.273 1 98.88 198 GLY B O 1
ATOM 4457 N N . LEU B 1 199 ? -15.969 -25.281 2.832 1 98.94 199 LEU B N 1
ATOM 4458 C CA . LEU B 1 199 ? -15.672 -24.109 3.662 1 98.94 199 LEU B CA 1
ATOM 4459 C C . LEU B 1 199 ? -16.906 -23.234 3.82 1 98.94 199 LEU B C 1
ATOM 4461 O O . LEU B 1 199 ? -17.172 -22.719 4.91 1 98.94 199 LEU B O 1
ATOM 4465 N N . ARG B 1 200 ? -17.641 -22.953 2.691 1 98.88 200 ARG B N 1
ATOM 4466 C CA . ARG B 1 200 ? -18.875 -22.172 2.746 1 98.88 200 ARG B CA 1
ATOM 4467 C C . ARG B 1 200 ? -19.859 -22.781 3.734 1 98.88 200 ARG B C 1
ATOM 4469 O O . ARG B 1 200 ? -20.453 -22.078 4.551 1 98.88 200 ARG B O 1
ATOM 4476 N N . ASP B 1 201 ? -20 -24.125 3.641 1 98.81 201 ASP B N 1
ATOM 4477 C CA . ASP B 1 201 ? -20.922 -24.844 4.535 1 98.81 201 ASP B CA 1
ATOM 4478 C C . ASP B 1 201 ? -20.5 -24.672 5.992 1 98.81 201 ASP B C 1
ATOM 4480 O O . ASP B 1 201 ? -21.328 -24.438 6.867 1 98.81 201 ASP B O 1
ATOM 4484 N N . ILE B 1 202 ? -19.234 -24.844 6.238 1 98.88 202 ILE B N 1
ATOM 4485 C CA . ILE B 1 202 ? -18.688 -24.719 7.586 1 98.88 202 ILE B CA 1
ATOM 4486 C C . ILE B 1 202 ? -18.953 -23.312 8.117 1 98.88 202 ILE B C 1
ATOM 4488 O O . ILE B 1 202 ? -19.406 -23.156 9.25 1 98.88 202 ILE B O 1
ATOM 4492 N N . CYS B 1 203 ? -18.656 -22.312 7.309 1 98.88 203 CYS B N 1
ATOM 4493 C CA . CYS B 1 203 ? -18.844 -20.922 7.734 1 98.88 203 CYS B CA 1
ATOM 4494 C C . CYS B 1 203 ? -20.297 -20.641 8.039 1 98.88 203 CYS B C 1
ATOM 4496 O O . CYS B 1 203 ? -20.609 -19.953 9.008 1 98.88 203 CYS B O 1
ATOM 4498 N N . ASP B 1 204 ? -21.234 -21.141 7.199 1 98.62 204 ASP B N 1
ATOM 4499 C CA . ASP B 1 204 ? -22.656 -20.969 7.434 1 98.62 204 ASP B CA 1
ATOM 4500 C C . ASP B 1 204 ? -23.094 -21.641 8.734 1 98.62 204 ASP B C 1
ATOM 4502 O O . ASP B 1 204 ? -23.891 -21.094 9.5 1 98.62 204 ASP B O 1
ATOM 4506 N N . GLU B 1 205 ? -22.562 -22.781 8.93 1 98.69 205 GLU B N 1
ATOM 4507 C CA . GLU B 1 205 ? -22.922 -23.562 10.117 1 98.69 205 GLU B CA 1
ATOM 4508 C C . GLU B 1 205 ? -22.469 -22.859 11.391 1 98.69 205 GLU B C 1
ATOM 4510 O O . GLU B 1 205 ? -23.203 -22.859 12.391 1 98.69 205 GLU B O 1
ATOM 4515 N N . PHE B 1 206 ? -21.328 -22.25 11.43 1 98.62 206 PHE B N 1
ATOM 4516 C CA . PHE B 1 206 ? -20.734 -21.75 12.664 1 98.62 206 PHE B CA 1
ATOM 4517 C C . PHE B 1 206 ? -20.859 -20.234 12.758 1 98.62 206 PHE B C 1
ATOM 4519 O O . PHE B 1 206 ? -20.438 -19.641 13.75 1 98.62 206 PHE B O 1
ATOM 4526 N N . GLY B 1 207 ? -21.453 -19.578 11.742 1 98.44 207 GLY B N 1
ATOM 4527 C CA . GLY B 1 207 ? -21.609 -18.125 11.742 1 98.44 207 GLY B CA 1
ATOM 4528 C C . GLY B 1 207 ? -20.312 -17.391 11.508 1 98.44 207 GLY B C 1
ATOM 4529 O O . GLY B 1 207 ? -20.047 -16.375 12.148 1 98.44 207 GLY B O 1
ATOM 4530 N N . LEU B 1 208 ? -19.391 -17.922 10.672 1 98.88 208 LEU B N 1
ATOM 4531 C CA . LEU B 1 208 ? -18.094 -17.328 10.336 1 98.88 208 LEU B CA 1
ATOM 4532 C C . LEU B 1 208 ? -18.141 -16.641 8.977 1 98.88 208 LEU B C 1
ATOM 4534 O O . LEU B 1 208 ? -19.016 -16.938 8.156 1 98.88 208 LEU B O 1
ATOM 4538 N N . LEU B 1 209 ? -17.297 -15.672 8.727 1 98.94 209 LEU B N 1
ATOM 4539 C CA . LEU B 1 209 ? -17.141 -15.133 7.383 1 98.94 209 LEU B CA 1
ATOM 4540 C C . LEU B 1 209 ? -16.219 -16.016 6.547 1 98.94 209 LEU B C 1
ATOM 4542 O O . LEU B 1 209 ? -15.219 -16.516 7.051 1 98.94 209 LEU B O 1
ATOM 4546 N N . LEU B 1 210 ? -16.594 -16.25 5.328 1 99 210 LEU B N 1
ATOM 4547 C CA . LEU B 1 210 ? -15.719 -16.875 4.348 1 99 210 LEU B CA 1
ATOM 4548 C C . LEU B 1 210 ? -15 -15.82 3.512 1 99 210 LEU B C 1
ATOM 4550 O O . LEU B 1 210 ? -15.641 -15.047 2.795 1 99 210 LEU B O 1
ATOM 4554 N N . MET B 1 211 ? -13.703 -15.805 3.613 1 99 211 MET B N 1
ATOM 4555 C CA . MET B 1 211 ? -12.891 -14.82 2.908 1 99 211 MET B CA 1
ATOM 4556 C C . MET B 1 211 ? -11.914 -15.5 1.958 1 99 211 MET B C 1
ATOM 4558 O O . MET B 1 211 ? -11.273 -16.484 2.322 1 99 211 MET B O 1
ATOM 4562 N N . PHE B 1 212 ? -11.828 -14.992 0.751 1 99 212 PHE B N 1
ATOM 4563 C CA . PHE B 1 212 ? -10.852 -15.523 -0.201 1 99 212 PHE B CA 1
ATOM 4564 C C . PHE B 1 212 ? -9.797 -14.477 -0.531 1 99 212 PHE B C 1
ATOM 4566 O O . PHE B 1 212 ? -10.117 -13.305 -0.75 1 99 212 PHE B O 1
ATOM 4573 N N . ASP B 1 213 ? -8.547 -14.891 -0.458 1 98.94 213 ASP B N 1
ATOM 4574 C CA . ASP B 1 213 ? -7.434 -14.125 -1.003 1 98.94 213 ASP B CA 1
ATOM 4575 C C . ASP B 1 213 ? -7.238 -14.422 -2.488 1 98.94 213 ASP B C 1
ATOM 4577 O O . ASP B 1 213 ? -6.676 -15.461 -2.85 1 98.94 213 ASP B O 1
ATOM 4581 N N . GLU B 1 214 ? -7.695 -13.547 -3.318 1 98.94 214 GLU B N 1
ATOM 4582 C CA . GLU B 1 214 ? -7.57 -13.719 -4.762 1 98.94 214 GLU B CA 1
ATOM 4583 C C . GLU B 1 214 ? -6.688 -12.641 -5.375 1 98.94 214 GLU B C 1
ATOM 4585 O O . GLU B 1 214 ? -6.938 -12.188 -6.492 1 98.94 214 GLU B O 1
ATOM 4590 N N . VAL B 1 215 ? -5.715 -12.234 -4.57 1 98.94 215 VAL B N 1
ATOM 4591 C CA . VAL B 1 215 ? -4.734 -11.242 -5.008 1 98.94 215 VAL B CA 1
ATOM 4592 C C . VAL B 1 215 ? -4.012 -11.75 -6.254 1 98.94 215 VAL B C 1
ATOM 4594 O O . VAL B 1 215 ? -3.82 -11 -7.215 1 98.94 215 VAL B O 1
ATOM 4597 N N . GLN B 1 216 ? -3.641 -13.008 -6.258 1 98.81 216 GLN B N 1
ATOM 4598 C CA . GLN B 1 216 ? -2.877 -13.531 -7.387 1 98.81 216 GLN B CA 1
ATOM 4599 C C . GLN B 1 216 ? -3.773 -14.312 -8.344 1 98.81 216 GLN B C 1
ATOM 4601 O O . GLN B 1 216 ? -3.609 -14.234 -9.562 1 98.81 216 GLN B O 1
ATOM 4606 N N . CYS B 1 217 ? -4.77 -15.031 -7.832 1 98.88 217 CYS B N 1
ATOM 4607 C CA . CYS B 1 217 ? -5.512 -15.992 -8.648 1 98.88 217 CYS B CA 1
ATOM 4608 C C . CYS B 1 217 ? -6.758 -15.352 -9.242 1 98.88 217 CYS B C 1
ATOM 4610 O O . CYS B 1 217 ? -7.469 -15.984 -10.031 1 98.88 217 CYS B O 1
ATOM 4612 N N . GLY B 1 218 ? -7.043 -14.07 -8.883 1 98.81 218 GLY B N 1
ATOM 4613 C CA . GLY B 1 218 ? -8.227 -13.398 -9.383 1 98.81 218 GLY B CA 1
ATOM 4614 C C . GLY B 1 218 ? -7.977 -12.609 -10.656 1 98.81 218 GLY B C 1
ATOM 4615 O O . GLY B 1 218 ? -6.965 -12.812 -11.328 1 98.81 218 GLY B O 1
ATOM 4616 N N . MET B 1 219 ? -8.984 -11.898 -11.039 1 98.88 219 MET B N 1
ATOM 4617 C CA . MET B 1 219 ? -8.945 -10.969 -12.164 1 98.88 219 MET B CA 1
ATOM 4618 C C . MET B 1 219 ? -8.617 -11.695 -13.461 1 98.88 219 MET B C 1
ATOM 4620 O O . MET B 1 219 ? -7.723 -11.281 -14.203 1 98.88 219 MET B O 1
ATOM 4624 N N . GLY B 1 220 ? -9.211 -12.789 -13.695 1 98.88 220 GLY B N 1
ATOM 4625 C CA . GLY B 1 220 ? -9.156 -13.484 -14.969 1 98.88 220 GLY B CA 1
ATOM 4626 C C . GLY B 1 220 ? -8.086 -14.555 -15.031 1 98.88 220 GLY B C 1
ATOM 4627 O O . GLY B 1 220 ? -8.047 -15.352 -15.969 1 98.88 220 GLY B O 1
ATOM 4628 N N . ARG B 1 221 ? -7.25 -14.633 -14.016 1 98.88 221 ARG B N 1
ATOM 4629 C CA . ARG B 1 221 ? -6.047 -15.453 -13.992 1 98.88 221 ARG B CA 1
ATOM 4630 C C . ARG B 1 221 ? -6.387 -16.922 -14.195 1 98.88 221 ARG B C 1
ATOM 4632 O O . ARG B 1 221 ? -5.668 -17.641 -14.898 1 98.88 221 ARG B O 1
ATOM 4639 N N . THR B 1 222 ? -7.551 -17.375 -13.648 1 98.62 222 THR B N 1
ATOM 4640 C CA . THR B 1 222 ? -7.91 -18.781 -13.695 1 98.62 222 THR B CA 1
ATOM 4641 C C . THR B 1 222 ? -8.938 -19.047 -14.789 1 98.62 222 THR B C 1
ATOM 4643 O O . THR B 1 222 ? -9.359 -20.188 -14.992 1 98.62 222 THR B O 1
ATOM 4646 N N . GLY B 1 223 ? -9.352 -18.016 -15.469 1 98.56 223 GLY B N 1
ATOM 4647 C CA . GLY B 1 223 ? -10.297 -18.188 -16.547 1 98.56 223 GLY B CA 1
ATOM 4648 C C . GLY B 1 223 ? -11.68 -17.656 -16.234 1 98.56 223 GLY B C 1
ATOM 4649 O O . GLY B 1 223 ? -12.516 -17.5 -17.125 1 98.56 223 GLY B O 1
ATOM 4650 N N . LYS B 1 224 ? -11.969 -17.422 -15 1 98.62 224 LYS B N 1
ATOM 4651 C CA . LYS B 1 224 ? -13.094 -16.625 -14.516 1 98.62 224 LYS B CA 1
ATOM 4652 C C . LYS B 1 224 ? -12.609 -15.32 -13.891 1 98.62 224 LYS B C 1
ATOM 4654 O O . LYS B 1 224 ? -11.414 -15.156 -13.633 1 98.62 224 LYS B O 1
ATOM 4659 N N . LEU B 1 225 ? -13.508 -14.375 -13.766 1 98.81 225 LEU B N 1
ATOM 4660 C CA . LEU B 1 225 ? -13.062 -13.117 -13.172 1 98.81 225 LEU B CA 1
ATOM 4661 C C . LEU B 1 225 ? -12.414 -13.352 -11.812 1 98.81 225 LEU B C 1
ATOM 4663 O O . LEU B 1 225 ? -11.367 -12.781 -11.508 1 98.81 225 LEU B O 1
ATOM 4667 N N . PHE B 1 226 ? -13.078 -14.219 -11.031 1 98.88 226 PHE B N 1
ATOM 4668 C CA . PHE B 1 226 ? -12.5 -14.672 -9.773 1 98.88 226 PHE B CA 1
ATOM 4669 C C . PHE B 1 226 ? -12.484 -16.188 -9.703 1 98.88 226 PHE B C 1
ATOM 4671 O O . PHE B 1 226 ? -13.406 -16.859 -10.188 1 98.88 226 PHE B O 1
ATOM 4678 N N . ALA B 1 227 ? -11.5 -16.703 -9.055 1 98.81 227 ALA B N 1
ATOM 4679 C CA . ALA B 1 227 ? -11.227 -18.141 -9.039 1 98.81 227 ALA B CA 1
ATOM 4680 C C . ALA B 1 227 ? -12.352 -18.906 -8.344 1 98.81 227 ALA B C 1
ATOM 4682 O O . ALA B 1 227 ? -12.711 -20.016 -8.773 1 98.81 227 ALA B O 1
ATOM 4683 N N . HIS B 1 228 ? -12.922 -18.359 -7.293 1 98.69 228 HIS B N 1
ATOM 4684 C CA . HIS B 1 228 ? -13.922 -19.078 -6.508 1 98.69 228 HIS B CA 1
ATOM 4685 C C . HIS B 1 228 ? -15.164 -19.375 -7.344 1 98.69 228 HIS B C 1
ATOM 4687 O O . HIS B 1 228 ? -15.961 -20.25 -6.98 1 98.69 228 HIS B O 1
ATOM 4693 N N . GLU B 1 229 ? -15.344 -18.656 -8.438 1 98.69 229 GLU B N 1
ATOM 4694 C CA . GLU B 1 229 ? -16.516 -18.844 -9.289 1 98.69 229 GLU B CA 1
ATOM 4695 C C . GLU B 1 229 ? -16.547 -20.234 -9.891 1 98.69 229 GLU B C 1
ATOM 4697 O O . GLU B 1 229 ? -17.625 -20.766 -10.18 1 98.69 229 GLU B O 1
ATOM 4702 N N . TRP B 1 230 ? -15.414 -20.828 -10.07 1 98.31 230 TRP B N 1
ATOM 4703 C CA . TRP B 1 230 ? -15.352 -22.188 -10.617 1 98.31 230 TRP B CA 1
ATOM 4704 C C . TRP B 1 230 ? -16.031 -23.172 -9.68 1 98.31 230 TRP B C 1
ATOM 4706 O O . TRP B 1 230 ? -16.516 -24.219 -10.125 1 98.31 230 TRP B O 1
ATOM 4716 N N . ALA B 1 231 ? -16.109 -22.859 -8.375 1 98.25 231 ALA B N 1
ATOM 4717 C CA . ALA B 1 231 ? -16.719 -23.734 -7.383 1 98.25 231 ALA B CA 1
ATOM 4718 C C . ALA B 1 231 ? -18.172 -23.344 -7.129 1 98.25 231 ALA B C 1
ATOM 4720 O O . ALA B 1 231 ? -18.844 -23.953 -6.293 1 98.25 231 ALA B O 1
ATOM 4721 N N . ASN B 1 232 ? -18.672 -22.266 -7.805 1 97.69 232 ASN B N 1
ATOM 4722 C CA . ASN B 1 232 ? -20.016 -21.719 -7.598 1 97.69 232 ASN B CA 1
ATOM 4723 C C . ASN B 1 232 ? -20.266 -21.391 -6.133 1 97.69 232 ASN B C 1
ATOM 4725 O O . ASN B 1 232 ? -21.328 -21.703 -5.586 1 97.69 232 ASN B O 1
ATOM 4729 N N . VAL B 1 233 ? -19.266 -20.922 -5.5 1 98.25 233 VAL B N 1
ATOM 4730 C CA . VAL B 1 233 ? -19.328 -20.531 -4.098 1 98.25 233 VAL B CA 1
ATOM 4731 C C . VAL B 1 233 ? -19.344 -19 -3.994 1 98.25 233 VAL B C 1
ATOM 4733 O O . VAL B 1 233 ? -18.594 -18.312 -4.688 1 98.25 233 VAL B O 1
ATOM 4736 N N . ILE B 1 234 ? -20.203 -18.453 -3.197 1 98.38 234 ILE B N 1
ATOM 4737 C CA . ILE B 1 234 ? -20.25 -17.016 -2.928 1 98.38 234 ILE B CA 1
ATOM 4738 C C . ILE B 1 234 ? -19.547 -16.719 -1.604 1 98.38 234 ILE B C 1
ATOM 4740 O O . ILE B 1 234 ? -20.016 -17.125 -0.539 1 98.38 234 ILE B O 1
ATOM 4744 N N . PRO B 1 235 ? -18.422 -16.094 -1.631 1 98.88 235 PRO B N 1
ATOM 4745 C CA . PRO B 1 235 ? -17.734 -15.672 -0.402 1 98.88 235 PRO B CA 1
ATOM 4746 C C . PRO B 1 235 ? -18.375 -14.445 0.234 1 98.88 235 PRO B C 1
ATOM 4748 O O . PRO B 1 235 ? -19.281 -13.836 -0.36 1 98.88 235 PRO B O 1
ATOM 4751 N N . ASP B 1 236 ? -17.984 -14.141 1.475 1 98.94 236 ASP B N 1
ATOM 4752 C CA . ASP B 1 236 ? -18.391 -12.891 2.105 1 98.94 236 ASP B CA 1
ATOM 4753 C C . ASP B 1 236 ? -17.438 -11.758 1.748 1 98.94 236 ASP B C 1
ATOM 4755 O O . ASP B 1 236 ? -17.844 -10.594 1.678 1 98.94 236 ASP B O 1
ATOM 4759 N N . VAL B 1 237 ? -16.172 -12.086 1.598 1 98.94 237 VAL B N 1
ATOM 4760 C CA . VAL B 1 237 ? -15.109 -11.109 1.347 1 98.94 237 VAL B CA 1
ATOM 4761 C C . VAL B 1 237 ? -14.102 -11.68 0.354 1 98.94 237 VAL B C 1
ATOM 4763 O O . VAL B 1 237 ? -13.695 -12.836 0.467 1 98.94 237 VAL B O 1
ATOM 4766 N N . VAL B 1 238 ? -13.727 -10.883 -0.612 1 99 238 VAL B N 1
ATOM 4767 C CA . VAL B 1 238 ? -12.602 -11.203 -1.492 1 99 238 VAL B CA 1
ATOM 4768 C C . VAL B 1 238 ? -11.602 -10.047 -1.486 1 99 238 VAL B C 1
ATOM 4770 O O . VAL B 1 238 ? -11.977 -8.891 -1.665 1 99 238 VAL B O 1
ATOM 4773 N N . ALA B 1 239 ? -10.383 -10.359 -1.19 1 98.94 239 ALA B N 1
ATOM 4774 C CA . ALA B 1 239 ? -9.289 -9.414 -1.409 1 98.94 239 ALA B CA 1
ATOM 4775 C C . ALA B 1 239 ? -8.625 -9.641 -2.764 1 98.94 239 ALA B C 1
ATOM 4777 O O . ALA B 1 239 ? -8.367 -10.781 -3.148 1 98.94 239 ALA B O 1
ATOM 4778 N N . THR B 1 240 ? -8.414 -8.578 -3.529 1 98.94 240 THR B N 1
ATOM 4779 C CA . THR B 1 240 ? -7.766 -8.695 -4.832 1 98.94 240 THR B CA 1
ATOM 4780 C C . THR B 1 240 ? -6.762 -7.566 -5.043 1 98.94 240 THR B C 1
ATOM 4782 O O . THR B 1 240 ? -6.797 -6.559 -4.336 1 98.94 240 THR B O 1
ATOM 4785 N N . ALA B 1 241 ? -5.812 -7.781 -5.859 1 98.88 241 ALA B N 1
ATOM 4786 C CA . ALA B 1 241 ? -4.785 -6.836 -6.285 1 98.88 241 ALA B CA 1
ATOM 4787 C C . ALA B 1 241 ? -4.086 -7.316 -7.551 1 98.88 241 ALA B C 1
ATOM 4789 O O . ALA B 1 241 ? -4.719 -7.91 -8.43 1 98.88 241 ALA B O 1
ATOM 4790 N N . LYS B 1 242 ? -2.861 -6.98 -7.746 1 98.75 242 LYS B N 1
ATOM 4791 C CA . LYS B 1 242 ? -2.02 -7.406 -8.859 1 98.75 242 LYS B CA 1
ATOM 4792 C C . LYS B 1 242 ? -2.734 -7.211 -10.195 1 98.75 242 LYS B C 1
ATOM 4794 O O . LYS B 1 242 ? -2.799 -6.094 -10.711 1 98.75 242 LYS B O 1
ATOM 4799 N N . GLY B 1 243 ? -3.414 -8.18 -10.688 1 98.88 243 GLY B N 1
ATOM 4800 C CA . GLY B 1 243 ? -4.043 -8.125 -12 1 98.88 243 GLY B CA 1
ATOM 4801 C C . GLY B 1 243 ? -5.023 -6.98 -12.148 1 98.88 243 GLY B C 1
ATOM 4802 O O . GLY B 1 243 ? -5.219 -6.461 -13.242 1 98.88 243 GLY B O 1
ATOM 4803 N N . ILE B 1 244 ? -5.605 -6.473 -11.062 1 98.88 244 ILE B N 1
ATOM 4804 C CA . ILE B 1 244 ? -6.66 -5.469 -11.102 1 98.88 244 ILE B CA 1
ATOM 4805 C C . ILE B 1 244 ? -6.094 -4.145 -11.617 1 98.88 244 ILE B C 1
ATOM 4807 O O . ILE B 1 244 ? -6.816 -3.336 -12.203 1 98.88 244 ILE B O 1
ATOM 4811 N N . GLY B 1 245 ? -4.836 -3.9 -11.453 1 98.62 245 GLY B N 1
ATOM 4812 C CA . GLY B 1 245 ? -4.215 -2.652 -11.867 1 98.62 245 GLY B CA 1
ATOM 4813 C C . GLY B 1 245 ? -3.354 -2.801 -13.109 1 98.62 245 GLY B C 1
ATOM 4814 O O . GLY B 1 245 ? -2.842 -1.811 -13.633 1 98.62 245 GLY B O 1
ATOM 4815 N N . GLY B 1 246 ? -3.062 -4.074 -13.523 1 98.5 246 GLY B N 1
ATOM 4816 C CA . GLY B 1 246 ? -2.328 -4.344 -14.75 1 98.5 246 GLY B CA 1
ATOM 4817 C C . GLY B 1 246 ? -0.938 -3.736 -14.758 1 98.5 246 GLY B C 1
ATOM 4818 O O . GLY B 1 246 ? -0.393 -3.432 -15.82 1 98.5 246 GLY B O 1
ATOM 4819 N N . GLY B 1 247 ? -0.383 -3.469 -13.719 1 98.31 247 GLY B N 1
ATOM 4820 C CA . GLY B 1 247 ? 0.93 -2.854 -13.609 1 98.31 247 GLY B CA 1
ATOM 4821 C C . GLY B 1 247 ? 0.95 -1.641 -12.703 1 98.31 247 GLY B C 1
ATOM 4822 O O . GLY B 1 247 ? 2.012 -1.225 -12.234 1 98.31 247 GLY B O 1
ATOM 4823 N N . PHE B 1 248 ? -0.201 -1.034 -12.492 1 98.69 248 PHE B N 1
ATOM 4824 C CA . PHE B 1 248 ? -0.368 0.112 -11.609 1 98.69 248 PHE B CA 1
ATOM 4825 C C . PHE B 1 248 ? -0.781 -0.338 -10.211 1 98.69 248 PHE B C 1
ATOM 4827 O O . PHE B 1 248 ? -1.587 -1.259 -10.062 1 98.69 248 PHE B O 1
ATOM 4834 N N . PRO B 1 249 ? -0.247 0.277 -9.133 1 98.69 249 PRO B N 1
ATOM 4835 C CA . PRO B 1 249 ? -0.635 -0.121 -7.773 1 98.69 249 PRO B CA 1
ATOM 4836 C C . PRO B 1 249 ? -2.133 0.039 -7.52 1 98.69 249 PRO B C 1
ATOM 4838 O O . PRO B 1 249 ? -2.654 1.156 -7.562 1 98.69 249 PRO B O 1
ATOM 4841 N N . LEU B 1 250 ? -2.811 -1.076 -7.312 1 98.81 250 LEU B N 1
ATOM 4842 C CA . LEU B 1 250 ? -4.246 -1.093 -7.059 1 98.81 250 LEU B CA 1
ATOM 4843 C C . LEU B 1 250 ? -4.656 -2.371 -6.34 1 98.81 250 LEU B C 1
ATOM 4845 O O . LEU B 1 250 ? -4.152 -3.453 -6.648 1 98.81 250 LEU B O 1
ATOM 4849 N N . GLY B 1 251 ? -5.387 -2.309 -5.297 1 98.75 251 GLY B N 1
ATOM 4850 C CA . GLY B 1 251 ? -6.07 -3.396 -4.617 1 98.75 251 GLY B CA 1
ATOM 4851 C C . GLY B 1 251 ? -7.52 -3.084 -4.297 1 98.75 251 GLY B C 1
ATOM 4852 O O . GLY B 1 251 ? -7.977 -1.956 -4.492 1 98.75 251 GLY B O 1
ATOM 4853 N N . ALA B 1 252 ? -8.227 -4.055 -3.834 1 98.94 252 ALA B N 1
ATOM 4854 C CA . ALA B 1 252 ? -9.625 -3.85 -3.475 1 98.94 252 ALA B CA 1
ATOM 4855 C C . ALA B 1 252 ? -10.117 -4.938 -2.521 1 98.94 252 ALA B C 1
ATOM 4857 O O . ALA B 1 252 ? -9.516 -6.012 -2.439 1 98.94 252 ALA B O 1
ATOM 4858 N N . ILE B 1 253 ? -11.086 -4.633 -1.78 1 98.94 253 ILE B N 1
ATOM 4859 C CA . ILE B 1 253 ? -11.891 -5.566 -1 1 98.94 253 ILE B CA 1
ATOM 4860 C C . ILE B 1 253 ? -13.32 -5.598 -1.547 1 98.94 253 ILE B C 1
ATOM 4862 O O . ILE B 1 253 ? -13.984 -4.562 -1.625 1 98.94 253 ILE B O 1
ATOM 4866 N N . LEU B 1 254 ? -13.734 -6.703 -1.989 1 98.94 254 LEU B N 1
ATOM 4867 C CA . LEU B 1 254 ? -15.117 -6.91 -2.406 1 98.94 254 LEU B CA 1
ATOM 4868 C C . LEU B 1 254 ? -15.898 -7.66 -1.334 1 98.94 254 LEU B C 1
ATOM 4870 O O . LEU B 1 254 ? -15.406 -8.641 -0.771 1 98.94 254 LEU B O 1
ATOM 4874 N N . THR B 1 255 ? -17.094 -7.219 -1.025 1 98.94 255 THR B N 1
ATOM 4875 C CA . THR B 1 255 ? -17.875 -7.863 0.031 1 98.94 255 THR B CA 1
ATOM 4876 C C . THR B 1 255 ? -19.328 -7.984 -0.374 1 98.94 255 THR B C 1
ATOM 4878 O O . THR B 1 255 ? -19.812 -7.25 -1.242 1 98.94 255 THR B O 1
ATOM 4881 N N . THR B 1 256 ? -20 -8.93 0.269 1 98.81 256 THR B N 1
ATOM 4882 C CA . THR B 1 256 ? -21.453 -8.875 0.33 1 98.81 256 THR B CA 1
ATOM 4883 C C . THR B 1 256 ? -21.906 -7.68 1.166 1 98.81 256 THR B C 1
ATOM 4885 O O . THR B 1 256 ? -21.109 -7.066 1.874 1 98.81 256 THR B O 1
ATOM 4888 N N . GLU B 1 257 ? -23.203 -7.41 1.026 1 98.44 257 GLU B N 1
ATOM 4889 C CA . GLU B 1 257 ? -23.75 -6.316 1.832 1 98.44 257 GLU B CA 1
ATOM 4890 C C . GLU B 1 257 ? -23.578 -6.598 3.322 1 98.44 257 GLU B C 1
ATOM 4892 O O . GLU B 1 257 ? -23.25 -5.699 4.098 1 98.44 257 GLU B O 1
ATOM 4897 N N . LYS B 1 258 ? -23.766 -7.824 3.707 1 97.75 258 LYS B N 1
ATOM 4898 C CA . LYS B 1 258 ? -23.719 -8.203 5.117 1 97.75 258 LYS B CA 1
ATOM 4899 C C . LYS B 1 258 ? -22.312 -8.008 5.691 1 97.75 258 LYS B C 1
ATOM 4901 O O . LYS B 1 258 ? -22.156 -7.625 6.852 1 97.75 258 LYS B O 1
ATOM 4906 N N . ALA B 1 259 ? -21.281 -8.273 4.895 1 98.69 259 ALA B N 1
ATOM 4907 C CA . ALA B 1 259 ? -19.906 -8.211 5.379 1 98.69 259 ALA B CA 1
ATOM 4908 C C . ALA B 1 259 ? -19.344 -6.801 5.254 1 98.69 259 ALA B C 1
ATOM 4910 O O . ALA B 1 259 ? -18.25 -6.52 5.746 1 98.69 259 ALA B O 1
ATOM 4911 N N . ALA B 1 260 ? -20.031 -5.871 4.617 1 98.56 260 ALA B N 1
ATOM 4912 C CA . ALA B 1 260 ? -19.578 -4.496 4.422 1 98.56 260 ALA B CA 1
ATOM 4913 C C . ALA B 1 260 ? -19.812 -3.662 5.68 1 98.56 260 ALA B C 1
ATOM 4915 O O . ALA B 1 260 ? -20.578 -2.703 5.668 1 98.56 260 ALA B O 1
ATOM 4916 N N . VAL B 1 261 ? -19.016 -3.861 6.707 1 98.5 261 VAL B N 1
ATOM 4917 C CA . VAL B 1 261 ? -19.328 -3.336 8.031 1 98.5 261 VAL B CA 1
ATOM 4918 C C . VAL B 1 261 ? -18.5 -2.086 8.312 1 98.5 261 VAL B C 1
ATOM 4920 O O . VAL B 1 261 ? -18.688 -1.415 9.328 1 98.5 261 VAL B O 1
ATOM 4923 N N . LEU B 1 262 ? -17.547 -1.815 7.41 1 98.19 262 LEU B N 1
ATOM 4924 C CA . LEU B 1 262 ? -16.703 -0.641 7.629 1 98.19 262 LEU B CA 1
ATOM 4925 C C . LEU B 1 262 ? -17.453 0.638 7.277 1 98.19 262 LEU B C 1
ATOM 4927 O O . LEU B 1 262 ? -17.875 0.826 6.133 1 98.19 262 LEU B O 1
ATOM 4931 N N . GLY B 1 263 ? -17.656 1.49 8.258 1 97.25 263 GLY B N 1
ATOM 4932 C CA . GLY B 1 263 ? -18.297 2.783 8.062 1 97.25 263 GLY B CA 1
ATOM 4933 C C . GLY B 1 263 ? -17.312 3.943 8.117 1 97.25 263 GLY B C 1
ATOM 4934 O O . GLY B 1 263 ? -16.094 3.738 8.102 1 97.25 263 GLY B O 1
ATOM 4935 N N . VAL B 1 264 ? -17.812 5.105 8.188 1 96.25 264 VAL B N 1
ATOM 4936 C CA . VAL B 1 264 ? -17.031 6.332 8.172 1 96.25 264 VAL B CA 1
ATOM 4937 C C . VAL B 1 264 ? -16.016 6.309 9.32 1 96.25 264 VAL B C 1
ATOM 4939 O O . VAL B 1 264 ? -16.391 6.113 10.484 1 96.25 264 VAL B O 1
ATOM 4942 N N . GLY B 1 265 ? -14.766 6.43 8.953 1 94.44 265 GLY B N 1
ATOM 4943 C CA . GLY B 1 265 ? -13.719 6.551 9.961 1 94.44 265 GLY B CA 1
ATOM 4944 C C . GLY B 1 265 ? -13.141 5.215 10.375 1 94.44 265 GLY B C 1
ATOM 4945 O O . GLY B 1 265 ? -12.055 5.16 10.961 1 94.44 265 GLY B O 1
ATOM 4946 N N . ASN B 1 266 ? -13.773 4.055 10.07 1 96.81 266 ASN B N 1
ATOM 4947 C CA . ASN B 1 266 ? -13.32 2.74 10.516 1 96.81 266 ASN B CA 1
ATOM 4948 C C . ASN B 1 266 ? -12.039 2.314 9.797 1 96.81 266 ASN B C 1
ATOM 4950 O O . ASN B 1 266 ? -11.227 1.575 10.359 1 96.81 266 ASN B O 1
ATOM 4954 N N . HIS B 1 267 ? -11.984 2.756 8.602 1 97.25 267 HIS B N 1
ATOM 4955 C CA . HIS B 1 267 ? -10.859 2.381 7.746 1 97.25 267 HIS B CA 1
ATOM 4956 C C . HIS B 1 267 ? -10.617 3.426 6.66 1 97.25 267 HIS B C 1
ATOM 4958 O O . HIS B 1 267 ? -11.445 4.316 6.461 1 97.25 267 HIS B O 1
ATOM 4964 N N . GLY B 1 268 ? -9.461 3.391 6.102 1 96.56 268 GLY B N 1
ATOM 4965 C CA . GLY B 1 268 ? -9.102 4.34 5.059 1 96.56 268 GLY B CA 1
ATOM 4966 C C . GLY B 1 268 ? -7.734 4.086 4.461 1 96.56 268 GLY B C 1
ATOM 4967 O O . GLY B 1 268 ? -6.984 3.234 4.949 1 96.56 268 GLY B O 1
ATOM 4968 N N . THR B 1 269 ? -7.484 4.734 3.432 1 97.06 269 THR B N 1
ATOM 4969 C CA . THR B 1 269 ? -6.223 4.691 2.703 1 97.06 269 THR B CA 1
ATOM 4970 C C . THR B 1 269 ? -5.992 5.992 1.94 1 97.06 269 THR B C 1
ATOM 4972 O O . THR B 1 269 ? -6.938 6.586 1.418 1 97.06 269 THR B O 1
ATOM 4975 N N . THR B 1 270 ? -4.738 6.434 1.914 1 97.5 270 THR B N 1
ATOM 4976 C CA . THR B 1 270 ? -4.398 7.664 1.214 1 97.5 270 THR B CA 1
ATOM 4977 C C . THR B 1 270 ? -4.516 7.48 -0.296 1 97.5 270 THR B C 1
ATOM 4979 O O . THR B 1 270 ? -5.145 8.297 -0.978 1 97.5 270 THR B O 1
ATOM 4982 N N . TYR B 1 271 ? -4.062 6.379 -0.786 1 98.38 271 TYR B N 1
ATOM 4983 C CA . TYR B 1 271 ? -3.895 6.234 -2.227 1 98.38 271 TYR B CA 1
ATOM 4984 C C . TYR B 1 271 ? -5.051 5.449 -2.836 1 98.38 271 TYR B C 1
ATOM 4986 O O . TYR B 1 271 ? -5.242 5.461 -4.055 1 98.38 271 TYR B O 1
ATOM 4994 N N . GLY B 1 272 ? -5.754 4.645 -1.994 1 98.06 272 GLY B N 1
ATOM 4995 C CA . GLY B 1 272 ? -6.82 3.812 -2.525 1 98.06 272 GLY B CA 1
ATOM 4996 C C . GLY B 1 272 ? -7.934 4.609 -3.178 1 98.06 272 GLY B C 1
ATOM 4997 O O . GLY B 1 272 ? -8.438 5.57 -2.594 1 98.06 272 GLY B O 1
ATOM 4998 N N . GLY B 1 273 ? -8.273 4.27 -4.426 1 98.19 273 GLY B N 1
ATOM 4999 C CA . GLY B 1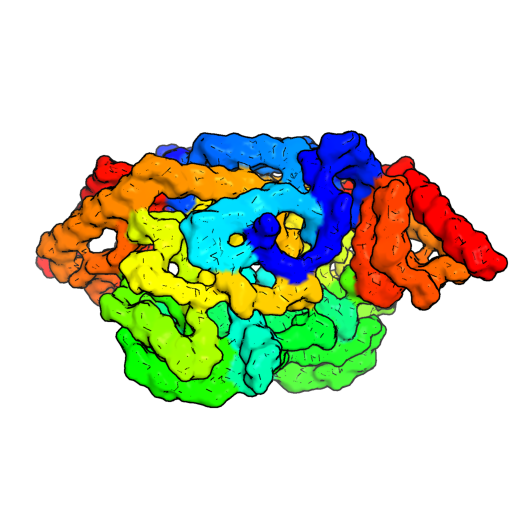 273 ? -9.391 4.898 -5.113 1 98.19 273 GLY B CA 1
ATOM 5000 C C . GLY B 1 273 ? -8.992 6.156 -5.863 1 98.19 273 GLY B C 1
ATOM 5001 O O . GLY B 1 273 ? -9.852 6.852 -6.414 1 98.19 273 GLY B O 1
ATOM 5002 N N . ASN B 1 274 ? -7.703 6.5 -5.906 1 98.5 274 ASN B N 1
ATOM 5003 C CA . ASN B 1 274 ? -7.289 7.73 -6.574 1 98.5 274 ASN B CA 1
ATOM 5004 C C . ASN B 1 274 ? -7.637 7.707 -8.062 1 98.5 274 ASN B C 1
ATOM 5006 O O . ASN B 1 274 ? -7.758 6.637 -8.656 1 98.5 274 ASN B O 1
ATOM 5010 N N . PRO B 1 275 ? -7.75 8.852 -8.688 1 98.75 275 PRO B N 1
ATOM 5011 C CA . PRO B 1 275 ? -8.219 8.945 -10.07 1 98.75 275 PRO B CA 1
ATOM 5012 C C . PRO B 1 275 ? -7.328 8.188 -11.047 1 98.75 275 PRO B C 1
ATOM 5014 O O . PRO B 1 275 ? -7.828 7.566 -11.992 1 98.75 275 PRO B O 1
ATOM 5017 N N . LEU B 1 276 ? -6.008 8.172 -10.914 1 98.81 276 LEU B N 1
ATOM 5018 C CA . LEU B 1 276 ? -5.113 7.441 -11.805 1 98.81 276 LEU B CA 1
ATOM 5019 C C . LEU B 1 276 ? -5.406 5.945 -11.773 1 98.81 276 LEU B C 1
ATOM 5021 O O . LEU B 1 276 ? -5.578 5.316 -12.82 1 98.81 276 LEU B O 1
ATOM 5025 N N . ALA B 1 277 ? -5.465 5.406 -10.547 1 98.81 277 ALA B N 1
ATOM 5026 C CA . ALA B 1 277 ? -5.703 3.977 -10.367 1 98.81 277 ALA B CA 1
ATOM 5027 C C . ALA B 1 277 ? -7.066 3.572 -10.914 1 98.81 277 ALA B C 1
ATOM 5029 O O . ALA B 1 277 ? -7.215 2.496 -11.5 1 98.81 277 ALA B O 1
ATOM 5030 N N . MET B 1 278 ? -8.047 4.41 -10.688 1 98.88 278 MET B N 1
ATOM 5031 C CA . MET B 1 278 ? -9.398 4.094 -11.133 1 98.88 278 MET B CA 1
ATOM 5032 C C . MET B 1 278 ? -9.477 4.051 -12.656 1 98.88 278 MET B C 1
ATOM 5034 O O . MET B 1 278 ? -10.148 3.188 -13.227 1 98.88 278 MET B O 1
ATOM 5038 N N . ALA B 1 279 ? -8.75 4.988 -13.281 1 98.88 279 ALA B N 1
ATOM 5039 C CA . ALA B 1 279 ? -8.711 4.988 -14.734 1 98.88 279 ALA B CA 1
ATOM 5040 C C . ALA B 1 279 ? -8.078 3.703 -15.266 1 98.88 279 ALA B C 1
ATOM 5042 O O . ALA B 1 279 ? -8.609 3.076 -16.188 1 98.88 279 ALA B O 1
ATOM 5043 N N . VAL B 1 280 ? -7.016 3.309 -14.695 1 98.88 280 VAL B N 1
ATOM 5044 C CA . VAL B 1 280 ? -6.277 2.131 -15.133 1 98.88 280 VAL B CA 1
ATOM 5045 C C . VAL B 1 280 ? -7.082 0.871 -14.82 1 98.88 280 VAL B C 1
ATOM 5047 O O . VAL B 1 280 ? -7.203 -0.019 -15.672 1 98.88 280 VAL B O 1
ATOM 5050 N N . GLY B 1 281 ? -7.609 0.806 -13.57 1 98.94 281 GLY B N 1
ATOM 5051 C CA . GLY B 1 281 ? -8.438 -0.334 -13.211 1 98.94 281 GLY B CA 1
ATOM 5052 C C . GLY B 1 281 ? -9.641 -0.509 -14.117 1 98.94 281 GLY B C 1
ATOM 5053 O O . GLY B 1 281 ? -10.016 -1.636 -14.445 1 98.94 281 GLY B O 1
ATOM 5054 N N . GLY B 1 282 ? -10.266 0.626 -14.477 1 98.94 282 GLY B N 1
ATOM 5055 C CA . GLY B 1 282 ? -11.359 0.581 -15.438 1 98.94 282 GLY B CA 1
ATOM 5056 C C . GLY B 1 282 ? -10.945 0.019 -16.781 1 98.94 282 GLY B C 1
ATOM 5057 O O . GLY B 1 282 ? -11.672 -0.783 -17.375 1 98.94 282 GLY B O 1
ATOM 5058 N N . ALA B 1 283 ? -9.781 0.419 -17.25 1 98.94 283 ALA B N 1
ATOM 5059 C CA . ALA B 1 283 ? -9.266 -0.046 -18.531 1 98.94 283 ALA B CA 1
ATOM 5060 C C . ALA B 1 283 ? -8.969 -1.543 -18.5 1 98.94 283 ALA B C 1
ATOM 5062 O O . ALA B 1 283 ? -9.219 -2.256 -19.469 1 98.94 283 ALA B O 1
ATOM 5063 N N . VAL B 1 284 ? -8.414 -2.049 -17.422 1 98.94 284 VAL B N 1
ATOM 5064 C CA . VAL B 1 284 ? -8.172 -3.48 -17.266 1 98.94 284 VAL B CA 1
ATOM 5065 C C . VAL B 1 284 ? -9.492 -4.242 -17.328 1 98.94 284 VAL B C 1
ATOM 5067 O O . VAL B 1 284 ? -9.602 -5.254 -18.016 1 98.94 284 VAL B O 1
ATOM 5070 N N . LEU B 1 285 ? -10.438 -3.738 -16.562 1 98.94 285 LEU B N 1
ATOM 5071 C CA . LEU B 1 285 ? -11.734 -4.406 -16.5 1 98.94 285 LEU B CA 1
ATOM 5072 C C . LEU B 1 285 ? -12.398 -4.418 -17.875 1 98.94 285 LEU B C 1
ATOM 5074 O O . LEU B 1 285 ? -13.078 -5.383 -18.234 1 98.94 285 LEU B O 1
ATOM 5078 N N . ASP B 1 286 ? -12.203 -3.291 -18.672 1 98.81 286 ASP B N 1
ATOM 5079 C CA . ASP B 1 286 ? -12.68 -3.271 -20.047 1 98.81 286 ASP B CA 1
ATOM 5080 C C . ASP B 1 286 ? -12.195 -4.504 -20.812 1 98.81 286 ASP B C 1
ATOM 5082 O O . ASP B 1 286 ? -12.992 -5.188 -21.453 1 98.81 286 ASP B O 1
ATOM 5086 N N . GLU B 1 287 ? -10.953 -4.766 -20.672 1 98.69 287 GLU B N 1
ATOM 5087 C CA . GLU B 1 287 ? -10.336 -5.852 -21.422 1 98.69 287 GLU B CA 1
ATOM 5088 C C . GLU B 1 287 ? -10.82 -7.211 -20.938 1 98.69 287 GLU B C 1
ATOM 5090 O O . GLU B 1 287 ? -11.133 -8.094 -21.734 1 98.69 287 GLU B O 1
ATOM 5095 N N . LEU B 1 288 ? -10.914 -7.363 -19.641 1 98.81 288 LEU B N 1
ATOM 5096 C CA . LEU B 1 288 ? -11.281 -8.641 -19.031 1 98.81 288 LEU B CA 1
ATOM 5097 C C . LEU B 1 288 ? -12.711 -9.023 -19.406 1 98.81 288 LEU B C 1
ATOM 5099 O O . LEU B 1 288 ? -13.023 -10.211 -19.531 1 98.81 288 LEU B O 1
ATOM 5103 N N . LEU B 1 289 ? -13.555 -8 -19.547 1 98.56 289 LEU B N 1
ATOM 5104 C CA . LEU B 1 289 ? -14.977 -8.281 -19.734 1 98.56 289 LEU B CA 1
ATOM 5105 C C . LEU B 1 289 ? -15.336 -8.289 -21.203 1 98.56 289 LEU B C 1
ATOM 5107 O O . LEU B 1 289 ? -16.5 -8.508 -21.562 1 98.56 289 LEU B O 1
ATOM 5111 N N . LYS B 1 290 ? -14.367 -8.07 -22.047 1 98.31 290 LYS B N 1
ATOM 5112 C CA . LYS B 1 290 ? -14.625 -8.195 -23.484 1 98.31 290 LYS B CA 1
ATOM 5113 C C . LYS B 1 290 ? -15.125 -9.602 -23.828 1 98.31 290 LYS B C 1
ATOM 5115 O O . LYS B 1 290 ? -14.633 -10.586 -23.266 1 98.31 290 LYS B O 1
ATOM 5120 N N . ASP B 1 291 ? -15.977 -9.641 -24.797 1 98.12 291 ASP B N 1
ATOM 5121 C CA . ASP B 1 291 ? -16.516 -10.922 -25.234 1 98.12 291 ASP B CA 1
ATOM 5122 C C . ASP B 1 291 ? -15.398 -11.852 -25.703 1 98.12 291 ASP B C 1
ATOM 5124 O O . ASP B 1 291 ? -14.586 -11.477 -26.547 1 98.12 291 ASP B O 1
ATOM 5128 N N . GLY B 1 292 ? -15.383 -13 -25.094 1 98.38 292 GLY B N 1
ATOM 5129 C CA . GLY B 1 292 ? -14.477 -14.047 -25.547 1 98.38 292 GLY B CA 1
ATOM 5130 C C . GLY B 1 292 ? -13.125 -14 -24.875 1 98.38 292 GLY B C 1
ATOM 5131 O O . GLY B 1 292 ? -12.32 -14.922 -25 1 98.38 292 GLY B O 1
ATOM 5132 N N . PHE B 1 293 ? -12.859 -12.961 -24.156 1 98.75 293 PHE B N 1
ATOM 5133 C CA . PHE B 1 293 ? -11.523 -12.812 -23.578 1 98.75 293 PHE B CA 1
ATOM 5134 C C . PHE B 1 293 ? -11.25 -13.922 -22.562 1 98.75 293 PHE B C 1
ATOM 5136 O O . PHE B 1 293 ? -10.211 -14.578 -22.625 1 98.75 293 PHE B O 1
ATOM 5143 N N . LEU B 1 294 ? -12.133 -14.109 -21.609 1 98.75 294 LEU B N 1
ATOM 5144 C CA . LEU B 1 294 ? -11.906 -15.117 -20.578 1 98.75 294 LEU B CA 1
ATOM 5145 C C . LEU B 1 294 ? -11.984 -16.516 -21.172 1 98.75 294 LEU B C 1
ATOM 5147 O O . LEU B 1 294 ? -11.305 -17.438 -20.703 1 98.75 294 LEU B O 1
ATOM 5151 N N . ASP B 1 295 ? -12.766 -16.688 -22.234 1 98.69 295 ASP B N 1
ATOM 5152 C CA . ASP B 1 295 ? -12.734 -17.953 -22.969 1 98.69 295 ASP B CA 1
ATOM 5153 C C . ASP B 1 295 ? -11.352 -18.219 -23.547 1 98.69 295 ASP B C 1
ATOM 5155 O O . ASP B 1 295 ? -10.898 -19.359 -23.578 1 98.69 295 ASP B O 1
ATOM 5159 N N . HIS B 1 296 ? -10.82 -17.172 -24.078 1 98.75 296 HIS B N 1
ATOM 5160 C CA . HIS B 1 296 ? -9.461 -17.266 -24.578 1 98.75 296 HIS B CA 1
ATOM 5161 C C . HIS B 1 296 ? -8.5 -17.719 -23.484 1 98.75 296 HIS B C 1
ATOM 5163 O O . HIS B 1 296 ? -7.66 -18.594 -23.703 1 98.75 296 HIS B O 1
ATOM 5169 N N . VAL B 1 297 ? -8.609 -17.172 -22.281 1 98.88 297 VAL B N 1
ATOM 5170 C CA . VAL B 1 297 ? -7.77 -17.531 -21.141 1 98.88 297 VAL B CA 1
ATOM 5171 C C . VAL B 1 297 ? -7.934 -19.016 -20.828 1 98.88 297 VAL B C 1
ATOM 5173 O O . VAL B 1 297 ? -6.953 -19.719 -20.578 1 98.88 297 VAL B O 1
ATOM 5176 N N . VAL B 1 298 ? -9.141 -19.469 -20.812 1 98.81 298 VAL B N 1
ATOM 5177 C CA . VAL B 1 298 ? -9.43 -20.875 -20.562 1 98.81 298 VAL B CA 1
ATOM 5178 C C . VAL B 1 298 ? -8.773 -21.75 -21.625 1 98.81 298 VAL B C 1
ATOM 5180 O O . VAL B 1 298 ? -8.125 -22.75 -21.297 1 98.81 298 VAL B O 1
ATOM 5183 N N . HIS B 1 299 ? -8.93 -21.359 -22.844 1 98.81 299 HIS B N 1
ATOM 5184 C CA . HIS B 1 299 ? -8.406 -22.125 -23.969 1 98.81 299 HIS B CA 1
ATOM 5185 C C . HIS B 1 299 ? -6.887 -22.234 -23.906 1 98.81 299 HIS B C 1
ATOM 5187 O O . HIS B 1 299 ? -6.336 -23.344 -23.922 1 98.81 299 HIS B O 1
ATOM 5193 N N . VAL B 1 300 ? -6.238 -21.109 -23.844 1 98.88 300 VAL B N 1
ATOM 5194 C CA . VAL B 1 300 ? -4.781 -21.094 -23.859 1 98.88 300 VAL B CA 1
ATOM 5195 C C . VAL B 1 300 ? -4.254 -21.75 -22.578 1 98.88 300 VAL B C 1
ATOM 5197 O O . VAL B 1 300 ? -3.217 -22.422 -22.594 1 98.88 300 VAL B O 1
ATOM 5200 N N . GLY B 1 301 ? -5.004 -21.516 -21.453 1 98.81 301 GLY B N 1
ATOM 5201 C CA . GLY B 1 301 ? -4.66 -22.219 -20.219 1 98.81 301 GLY B CA 1
ATOM 5202 C C . GLY B 1 301 ? -4.664 -23.719 -20.359 1 98.81 301 GLY B C 1
ATOM 5203 O O . GLY B 1 301 ? -3.797 -24.406 -19.812 1 98.81 301 GLY B O 1
ATOM 5204 N N . HIS B 1 302 ? -5.641 -24.219 -21.062 1 98.62 302 HIS B N 1
ATOM 5205 C CA . HIS B 1 302 ? -5.719 -25.656 -21.328 1 98.62 302 HIS B CA 1
ATOM 5206 C C . HIS B 1 302 ? -4.539 -26.125 -22.172 1 98.62 302 HIS B C 1
ATOM 5208 O O . HIS B 1 302 ? -3.955 -27.172 -21.906 1 98.62 302 HIS B O 1
ATOM 5214 N N . THR B 1 303 ? -4.211 -25.359 -23.203 1 98.81 303 THR B N 1
ATOM 5215 C CA . THR B 1 303 ? -3.07 -25.672 -24.062 1 98.81 303 THR B CA 1
ATOM 5216 C C . THR B 1 303 ? -1.785 -25.734 -23.234 1 98.81 303 THR B C 1
ATOM 5218 O O . THR B 1 303 ? -0.989 -26.672 -23.391 1 98.81 303 THR B O 1
ATOM 5221 N N . LEU B 1 304 ? -1.598 -24.766 -22.406 1 98.88 304 LEU B N 1
ATOM 5222 C CA . LEU B 1 304 ? -0.414 -24.719 -21.562 1 98.88 304 LEU B CA 1
ATOM 5223 C C . LEU B 1 304 ? -0.375 -25.906 -20.609 1 98.88 304 LEU B C 1
ATOM 5225 O O . LEU B 1 304 ? 0.666 -26.547 -20.453 1 98.88 304 LEU B O 1
ATOM 5229 N N . SER B 1 305 ? -1.494 -26.172 -19.953 1 98.75 305 SER B N 1
ATOM 5230 C CA . SER B 1 305 ? -1.59 -27.281 -19.016 1 98.75 305 SER B CA 1
ATOM 5231 C C . SER B 1 305 ? -1.237 -28.609 -19.688 1 98.75 305 SER B C 1
ATOM 5233 O O . SER B 1 305 ? -0.472 -29.406 -19.141 1 98.75 305 SER B O 1
ATOM 5235 N N . GLN B 1 306 ? -1.779 -28.844 -20.859 1 98.75 306 GLN B N 1
ATOM 5236 C CA . GLN B 1 306 ? -1.503 -30.062 -21.609 1 98.75 306 GLN B CA 1
ATOM 5237 C C . GLN B 1 306 ? -0.023 -30.172 -21.969 1 98.75 306 GLN B C 1
ATOM 5239 O O . GLN B 1 306 ? 0.57 -31.25 -21.875 1 98.75 306 GLN B O 1
ATOM 5244 N N . GLY B 1 307 ? 0.503 -29.094 -22.406 1 98.88 307 GLY B N 1
ATOM 5245 C CA . GLY B 1 307 ? 1.923 -29.062 -22.719 1 98.88 307 GLY B CA 1
ATOM 5246 C C . GLY B 1 307 ? 2.805 -29.375 -21.516 1 98.88 307 GLY B C 1
ATOM 5247 O O . GLY B 1 307 ? 3.789 -30.109 -21.641 1 98.88 307 GLY B O 1
ATOM 5248 N N . LEU B 1 308 ? 2.494 -28.797 -20.375 1 98.88 308 LEU B N 1
ATOM 5249 C CA . LEU B 1 308 ? 3.268 -29.047 -19.156 1 98.88 308 LEU B CA 1
ATOM 5250 C C . LEU B 1 308 ? 3.162 -30.5 -18.719 1 98.88 308 LEU B C 1
ATOM 5252 O O . LEU B 1 308 ? 4.148 -31.094 -18.281 1 98.88 308 LEU B O 1
ATOM 5256 N N . GLN B 1 309 ? 1.969 -31.047 -18.859 1 98.75 309 GLN B N 1
ATOM 5257 C CA . GLN B 1 309 ? 1.779 -32.469 -18.531 1 98.75 309 GLN B CA 1
ATOM 5258 C C . GLN B 1 309 ? 2.605 -33.344 -19.453 1 98.75 309 GLN B C 1
ATOM 5260 O O . GLN B 1 309 ? 3.158 -34.375 -19.016 1 98.75 309 GLN B O 1
ATOM 5265 N N . ALA B 1 310 ? 2.621 -33 -20.688 1 98.75 310 ALA B N 1
ATOM 5266 C CA . ALA B 1 310 ? 3.43 -33.75 -21.641 1 98.75 310 ALA B CA 1
ATOM 5267 C C . ALA B 1 310 ? 4.906 -33.688 -21.266 1 98.75 310 ALA B C 1
ATOM 5269 O O . ALA B 1 310 ? 5.617 -34.688 -21.406 1 98.75 310 ALA B O 1
ATOM 5270 N N . LEU B 1 311 ? 5.406 -32.562 -20.797 1 98.69 311 LEU B N 1
ATOM 5271 C CA . LEU B 1 311 ? 6.793 -32.438 -20.359 1 98.69 311 LEU B CA 1
ATOM 5272 C C . LEU B 1 311 ? 7.07 -33.344 -19.172 1 98.69 311 LEU B C 1
ATOM 5274 O O . LEU B 1 311 ? 8.133 -33.969 -19.094 1 98.69 311 LEU B O 1
ATOM 5278 N N . VAL B 1 312 ? 6.133 -33.406 -18.234 1 98.69 312 VAL B N 1
ATOM 5279 C CA . VAL B 1 312 ? 6.285 -34.25 -17.062 1 98.69 312 VAL B CA 1
ATOM 5280 C C . VAL B 1 312 ? 6.449 -35.719 -17.484 1 98.69 312 VAL B C 1
ATOM 5282 O O . VAL B 1 312 ? 7.305 -36.438 -16.969 1 98.69 312 VAL B O 1
ATOM 5285 N N . ARG B 1 313 ? 5.664 -36.156 -18.469 1 98.44 313 ARG B N 1
ATOM 5286 C CA . ARG B 1 313 ? 5.723 -37.531 -18.953 1 98.44 313 ARG B CA 1
ATOM 5287 C C . ARG B 1 313 ? 7.039 -37.781 -19.688 1 98.44 313 ARG B C 1
ATOM 5289 O O . ARG B 1 313 ? 7.629 -38.844 -19.547 1 98.44 313 ARG B O 1
ATOM 5296 N N . LYS B 1 314 ? 7.434 -36.812 -20.391 1 98.25 314 LYS B N 1
ATOM 5297 C CA . LYS B 1 314 ? 8.617 -37 -21.234 1 98.25 314 LYS B CA 1
ATOM 5298 C C . LYS B 1 314 ? 9.891 -36.938 -20.406 1 98.25 314 LYS B C 1
ATOM 5300 O O . LYS B 1 314 ? 10.875 -37.625 -20.719 1 98.25 314 LYS B O 1
ATOM 5305 N N . TYR B 1 315 ? 9.891 -36.156 -19.312 1 98.25 315 TYR B N 1
ATOM 5306 C CA . TYR B 1 315 ? 11.094 -36 -18.5 1 98.25 315 TYR B CA 1
ATOM 5307 C C . TYR B 1 315 ? 10.797 -36.25 -17.031 1 98.25 315 TYR B C 1
ATOM 5309 O O . TYR B 1 315 ? 10.984 -35.375 -16.172 1 98.25 315 TYR B O 1
ATOM 5317 N N . PRO B 1 316 ? 10.516 -37.469 -16.672 1 97.06 316 PRO B N 1
ATOM 5318 C CA . PRO B 1 316 ? 10.141 -37.812 -15.297 1 97.06 316 PRO B CA 1
ATOM 5319 C C . PRO B 1 316 ? 11.312 -37.688 -14.32 1 97.06 316 PRO B C 1
ATOM 5321 O O . PRO B 1 316 ? 11.109 -37.688 -13.109 1 97.06 316 PRO B O 1
ATOM 5324 N N . THR B 1 317 ? 12.492 -37.562 -14.828 1 97.62 317 THR B N 1
ATOM 5325 C CA . THR B 1 317 ? 13.656 -37.406 -13.977 1 97.62 317 THR B CA 1
ATOM 5326 C C . THR B 1 317 ? 13.852 -35.938 -13.609 1 97.62 317 THR B C 1
ATOM 5328 O O . THR B 1 317 ? 14.633 -35.594 -12.719 1 97.62 317 THR B O 1
ATOM 5331 N N . VAL B 1 318 ? 13.086 -35.062 -14.242 1 98.5 318 VAL B N 1
ATOM 5332 C CA . VAL B 1 318 ? 13.234 -33.625 -14.039 1 98.5 318 VAL B CA 1
ATOM 5333 C C . VAL B 1 318 ? 11.992 -33.062 -13.352 1 98.5 318 VAL B C 1
ATOM 5335 O O . VAL B 1 318 ? 12.094 -32.25 -12.43 1 98.5 318 VAL B O 1
ATOM 5338 N N . PHE B 1 319 ? 10.883 -33.5 -13.852 1 98.69 319 PHE B N 1
ATOM 5339 C CA . PHE B 1 319 ? 9.609 -32.969 -13.383 1 98.69 319 PHE B CA 1
ATOM 5340 C C . PHE B 1 319 ? 8.805 -34.031 -12.648 1 98.69 319 PHE B C 1
ATOM 5342 O O . PHE B 1 319 ? 8.789 -35.188 -13.055 1 98.69 319 PHE B O 1
ATOM 5349 N N . VAL B 1 320 ? 8.109 -33.594 -11.578 1 98.56 320 VAL B N 1
ATOM 5350 C CA . VAL B 1 320 ? 7.301 -34.469 -10.766 1 98.56 320 VAL B CA 1
ATOM 5351 C C . VAL B 1 320 ? 5.832 -34.344 -11.164 1 98.56 320 VAL B C 1
ATOM 5353 O O . VAL B 1 320 ? 5.121 -35.344 -11.258 1 98.56 320 VAL B O 1
ATOM 5356 N N . ALA B 1 321 ? 5.359 -33.094 -11.375 1 98.44 321 ALA B N 1
ATOM 5357 C CA . ALA B 1 321 ? 3.941 -32.875 -11.633 1 98.44 321 ALA B CA 1
ATOM 5358 C C . ALA B 1 321 ? 3.707 -31.484 -12.227 1 98.44 321 ALA B C 1
ATOM 5360 O O . ALA B 1 321 ? 4.508 -30.578 -12.016 1 98.44 321 ALA B O 1
ATOM 5361 N N . ALA B 1 322 ? 2.721 -31.438 -13.016 1 98.5 322 ALA B N 1
ATOM 5362 C CA . ALA B 1 322 ? 2.145 -30.156 -13.414 1 98.5 322 ALA B CA 1
ATOM 5363 C C . ALA B 1 322 ? 0.847 -29.891 -12.664 1 98.5 322 ALA B C 1
ATOM 5365 O O . ALA B 1 322 ? 0.051 -30.797 -12.43 1 98.5 322 ALA B O 1
ATOM 5366 N N . ARG B 1 323 ? 0.669 -28.625 -12.188 1 97.38 323 ARG B N 1
ATOM 5367 C CA . ARG B 1 323 ? -0.544 -28.281 -11.453 1 97.38 323 ARG B CA 1
ATOM 5368 C C . ARG B 1 323 ? -0.918 -26.812 -11.695 1 97.38 323 ARG B C 1
ATOM 5370 O O . ARG B 1 323 ? -0.175 -26.078 -12.344 1 97.38 323 ARG B O 1
ATOM 5377 N N . GLY B 1 324 ? -2.078 -26.406 -11.156 1 97.31 324 GLY B N 1
ATOM 5378 C CA . GLY B 1 324 ? -2.6 -25.062 -11.305 1 97.31 324 GLY B CA 1
ATOM 5379 C C . GLY B 1 324 ? -3.895 -25 -12.094 1 97.31 324 GLY B C 1
ATOM 5380 O O . GLY B 1 324 ? -4.531 -26.031 -12.32 1 97.31 324 GLY B O 1
ATOM 5381 N N . GLN B 1 325 ? -4.277 -23.766 -12.406 1 97.62 325 GLN B N 1
ATOM 5382 C CA . GLN B 1 325 ? -5.551 -23.516 -13.07 1 97.62 325 GLN B CA 1
ATOM 5383 C C . GLN B 1 325 ? -5.449 -22.312 -14.008 1 97.62 325 GLN B C 1
ATOM 5385 O O . GLN B 1 325 ? -4.863 -21.281 -13.656 1 97.62 325 GLN B O 1
ATOM 5390 N N . GLY B 1 326 ? -6.066 -22.484 -15.258 1 98.38 326 GLY B N 1
ATOM 5391 C CA . GLY B 1 326 ? -6.004 -21.391 -16.219 1 98.38 326 GLY B CA 1
ATOM 5392 C C . GLY B 1 326 ? -4.582 -21 -16.578 1 98.38 326 GLY B C 1
ATOM 5393 O O . GLY B 1 326 ? -3.773 -21.859 -16.953 1 98.38 326 GLY B O 1
ATOM 5394 N N . LEU B 1 327 ? -4.281 -19.734 -16.516 1 98.88 327 LEU B N 1
ATOM 5395 C CA . LEU B 1 327 ? -2.941 -19.25 -16.828 1 98.88 327 LEU B CA 1
ATOM 5396 C C . LEU B 1 327 ? -2.162 -18.938 -15.555 1 98.88 327 LEU B C 1
ATOM 5398 O O . LEU B 1 327 ? -1.377 -18 -15.516 1 98.88 327 LEU B O 1
ATOM 5402 N N . MET B 1 328 ? -2.494 -19.656 -14.531 1 98.81 328 MET B N 1
ATOM 5403 C CA . MET B 1 328 ? -1.748 -19.828 -13.289 1 98.81 328 MET B CA 1
ATOM 5404 C C . MET B 1 328 ? -1.303 -21.266 -13.102 1 98.81 328 MET B C 1
ATOM 5406 O O . MET B 1 328 ? -2.025 -22.078 -12.508 1 98.81 328 MET B O 1
ATOM 5410 N N . GLN B 1 329 ? -0.074 -21.578 -13.602 1 98.75 329 GLN B N 1
ATOM 5411 C CA . GLN B 1 329 ? 0.365 -22.969 -13.703 1 98.75 329 GLN B CA 1
ATOM 5412 C C . GLN B 1 329 ? 1.702 -23.172 -13 1 98.75 329 GLN B C 1
ATOM 5414 O O . GLN B 1 329 ? 2.475 -22.219 -12.828 1 98.75 329 GLN B O 1
ATOM 5419 N N . GLY B 1 330 ? 1.927 -24.344 -12.523 1 98.56 330 GLY B N 1
ATOM 5420 C CA . GLY B 1 330 ? 3.152 -24.734 -11.836 1 98.56 330 GLY B CA 1
ATOM 5421 C C . GLY B 1 330 ? 3.742 -26.031 -12.352 1 98.56 330 GLY B C 1
ATOM 5422 O O . GLY B 1 330 ? 3.008 -26.922 -12.766 1 98.56 330 GLY B O 1
ATOM 5423 N N . LEU B 1 331 ? 4.977 -26.078 -12.43 1 98.75 331 LEU B N 1
ATOM 5424 C CA . LEU B 1 331 ? 5.727 -27.281 -12.773 1 98.75 331 LEU B CA 1
ATOM 5425 C C . LEU B 1 331 ? 6.684 -27.672 -11.648 1 98.75 331 LEU B C 1
ATOM 5427 O O . LEU B 1 331 ? 7.703 -27.016 -11.445 1 98.75 331 LEU B O 1
ATOM 5431 N N . LYS B 1 332 ? 6.398 -28.734 -10.898 1 98.81 332 LYS B N 1
ATOM 5432 C CA . LYS B 1 332 ? 7.207 -29.188 -9.766 1 98.81 332 LYS B CA 1
ATOM 5433 C C . LYS B 1 332 ? 8.438 -29.953 -10.242 1 98.81 332 LYS B C 1
ATOM 5435 O O . LYS B 1 332 ? 8.336 -30.828 -11.109 1 98.81 332 LYS B O 1
ATOM 5440 N N . LEU B 1 333 ? 9.539 -29.609 -9.727 1 98.81 333 LEU B N 1
ATOM 5441 C CA . LEU B 1 333 ? 10.797 -30.266 -10.062 1 98.81 333 LEU B CA 1
ATOM 5442 C C . LEU B 1 333 ? 11.109 -31.375 -9.062 1 98.81 333 LEU B C 1
ATOM 5444 O O . LEU B 1 333 ? 10.609 -31.359 -7.938 1 98.81 333 LEU B O 1
ATOM 5448 N N . VAL B 1 334 ? 11.891 -32.312 -9.508 1 98.31 334 VAL B N 1
ATOM 5449 C CA . VAL B 1 334 ? 12.406 -33.344 -8.586 1 98.31 334 VAL B CA 1
ATOM 5450 C C . VAL B 1 334 ? 13.305 -32.656 -7.543 1 98.31 334 VAL B C 1
ATOM 5452 O O . VAL B 1 334 ? 13.805 -31.562 -7.762 1 98.31 334 VAL B O 1
ATOM 5455 N N . ASP B 1 335 ? 13.562 -33.281 -6.453 1 97.5 335 ASP B N 1
ATOM 5456 C CA . ASP B 1 335 ? 14.234 -32.688 -5.301 1 97.5 335 ASP B CA 1
ATOM 5457 C C . ASP B 1 335 ? 15.695 -32.375 -5.617 1 97.5 335 ASP B C 1
ATOM 5459 O O . ASP B 1 335 ? 16.281 -31.469 -5.035 1 97.5 335 ASP B O 1
ATOM 5463 N N . SER B 1 336 ? 16.234 -33.094 -6.504 1 97.06 336 SER B N 1
ATOM 5464 C CA . SER B 1 336 ? 17.656 -32.938 -6.809 1 97.06 336 SER B CA 1
ATOM 5465 C C . SER B 1 336 ? 17.906 -31.672 -7.652 1 97.06 336 SER B C 1
ATOM 5467 O O . SER B 1 336 ? 19.047 -31.234 -7.801 1 97.06 336 SER B O 1
ATOM 5469 N N . ILE B 1 337 ? 16.859 -31.125 -8.195 1 98.12 337 ILE B N 1
ATOM 5470 C CA . ILE B 1 337 ? 16.953 -29.922 -9.016 1 98.12 337 ILE B CA 1
ATOM 5471 C C . ILE B 1 337 ? 16.297 -28.75 -8.305 1 98.12 337 ILE B C 1
ATOM 5473 O O . ILE B 1 337 ? 15.094 -28.812 -8 1 98.12 337 ILE B O 1
ATOM 5477 N N . VAL B 1 338 ? 17 -27.688 -8.07 1 97.88 338 VAL B N 1
ATOM 5478 C CA . VAL B 1 338 ? 16.5 -26.516 -7.359 1 97.88 338 VAL B CA 1
ATOM 5479 C C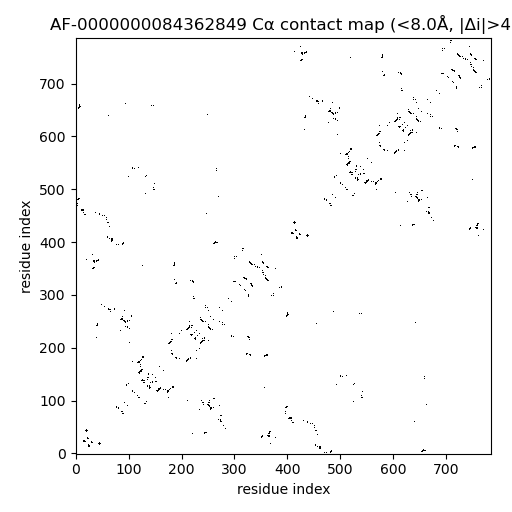 . VAL B 1 338 ? 15.805 -25.562 -8.336 1 97.88 338 VAL B C 1
ATOM 5481 O O . VAL B 1 338 ? 16.375 -25.188 -9.359 1 97.88 338 VAL B O 1
ATOM 5484 N N . ASN B 1 339 ? 14.586 -25.156 -8.031 1 98.25 339 ASN B N 1
ATOM 5485 C CA . ASN B 1 339 ? 13.789 -24.391 -8.984 1 98.25 339 ASN B CA 1
ATOM 5486 C C . ASN B 1 339 ? 14.422 -23.047 -9.289 1 98.25 339 ASN B C 1
ATOM 5488 O O . ASN B 1 339 ? 14.32 -22.547 -10.406 1 98.25 339 ASN B O 1
ATOM 5492 N N . ARG B 1 340 ? 15.133 -22.391 -8.32 1 97.69 340 ARG B N 1
ATOM 5493 C CA . ARG B 1 340 ? 15.789 -21.109 -8.57 1 97.69 340 ARG B CA 1
ATOM 5494 C C . ARG B 1 340 ? 16.891 -21.25 -9.602 1 97.69 340 ARG B C 1
ATOM 5496 O O . ARG B 1 340 ? 17.125 -20.344 -10.414 1 97.69 340 ARG B O 1
ATOM 5503 N N . GLU B 1 341 ? 17.594 -22.312 -9.516 1 97.75 341 GLU B N 1
ATOM 5504 C CA . GLU B 1 341 ? 18.656 -22.578 -10.484 1 97.75 341 GLU B CA 1
ATOM 5505 C C . GLU B 1 341 ? 18.078 -22.891 -11.867 1 97.75 341 GLU B C 1
ATOM 5507 O O . GLU B 1 341 ? 18.578 -22.391 -12.875 1 97.75 341 GLU B O 1
ATOM 5512 N N . PHE B 1 342 ? 17.094 -23.766 -11.883 1 98.5 342 PHE B N 1
ATOM 5513 C CA . PHE B 1 342 ? 16.422 -24.078 -13.133 1 98.5 342 PHE B CA 1
ATOM 5514 C C . PHE B 1 342 ? 15.859 -22.828 -13.781 1 98.5 342 PHE B C 1
ATOM 5516 O O . PHE B 1 342 ? 15.977 -22.641 -14.992 1 98.5 342 PHE B O 1
ATOM 5523 N N . LYS B 1 343 ? 15.234 -21.953 -13.008 1 98.12 343 LYS B N 1
ATOM 5524 C CA . LYS B 1 343 ? 14.719 -20.656 -13.461 1 98.12 343 LYS B CA 1
ATOM 5525 C C . LYS B 1 343 ? 15.812 -19.828 -14.125 1 98.12 343 LYS B C 1
ATOM 5527 O O . LYS B 1 343 ? 15.586 -19.219 -15.172 1 98.12 343 LYS B O 1
ATOM 5532 N N . THR B 1 344 ? 16.953 -19.781 -13.523 1 98.06 344 THR B N 1
ATOM 5533 C CA . THR B 1 344 ? 18.078 -19.031 -14.07 1 98.06 344 THR B CA 1
ATOM 5534 C C . THR B 1 344 ? 18.469 -19.578 -15.445 1 98.06 344 THR B C 1
ATOM 5536 O O . THR B 1 344 ? 18.797 -18.797 -16.344 1 98.06 344 THR B O 1
ATOM 5539 N N . GLU B 1 345 ? 18.422 -20.875 -15.578 1 98.44 345 GLU B N 1
ATOM 5540 C CA . GLU B 1 345 ? 18.719 -21.484 -16.875 1 98.44 345 GLU B CA 1
ATOM 5541 C C . GLU B 1 345 ? 17.672 -21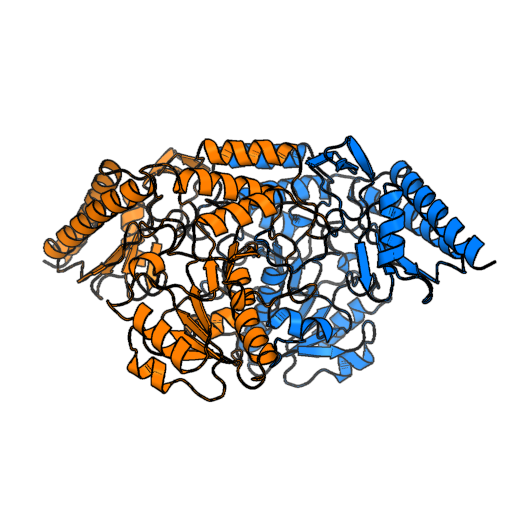.109 -17.906 1 98.44 345 GLU B C 1
ATOM 5543 O O . GLU B 1 345 ? 17.984 -20.906 -19.078 1 98.44 345 GLU B O 1
ATOM 5548 N N . LEU B 1 346 ? 16.438 -21.109 -17.5 1 98.81 346 LEU B N 1
ATOM 5549 C CA . LEU B 1 346 ? 15.367 -20.703 -18.406 1 98.81 346 LEU B CA 1
ATOM 5550 C C . LEU B 1 346 ? 15.555 -19.25 -18.844 1 98.81 346 LEU B C 1
ATOM 5552 O O . LEU B 1 346 ? 15.328 -18.922 -20.016 1 98.81 346 LEU B O 1
ATOM 5556 N N . GLU B 1 347 ? 15.945 -18.391 -17.906 1 98.44 347 GLU B N 1
ATOM 5557 C CA . GLU B 1 347 ? 16.219 -16.984 -18.219 1 98.44 347 GLU B CA 1
ATOM 5558 C C . GLU B 1 347 ? 17.328 -16.859 -19.266 1 98.44 347 GLU B C 1
ATOM 5560 O O . GLU B 1 347 ? 17.25 -16.016 -20.156 1 98.44 347 GLU B O 1
ATOM 5565 N N . ALA B 1 348 ? 18.297 -17.656 -19.125 1 98.06 348 ALA B N 1
ATOM 5566 C CA . ALA B 1 348 ? 19.391 -17.641 -20.094 1 98.06 348 ALA B CA 1
ATOM 5567 C C . ALA B 1 348 ? 18.891 -18.016 -21.5 1 98.06 348 ALA B C 1
ATOM 5569 O O . ALA B 1 348 ? 19.484 -17.594 -22.5 1 98.06 348 ALA B O 1
ATOM 5570 N N . GLU B 1 349 ? 17.781 -18.812 -21.531 1 98.5 349 GLU B N 1
ATOM 5571 C CA . GLU B 1 349 ? 17.203 -19.219 -22.812 1 98.5 349 GLU B CA 1
ATOM 5572 C C . GLU B 1 349 ? 16.094 -18.266 -23.25 1 98.5 349 GLU B C 1
ATOM 5574 O O . GLU B 1 349 ? 15.438 -18.484 -24.266 1 98.5 349 GLU B O 1
ATOM 5579 N N . GLY B 1 350 ? 15.805 -17.219 -22.469 1 98.69 350 GLY B N 1
ATOM 5580 C CA . GLY B 1 350 ? 14.891 -16.172 -22.891 1 98.69 350 GLY B CA 1
ATOM 5581 C C . GLY B 1 350 ? 13.492 -16.328 -22.328 1 98.69 350 GLY B C 1
ATOM 5582 O O . GLY B 1 350 ? 12.547 -15.711 -22.828 1 98.69 350 GLY B O 1
ATOM 5583 N N . LEU B 1 351 ? 13.312 -17.188 -21.328 1 98.94 351 LEU B N 1
ATOM 5584 C CA . LEU B 1 351 ? 12.016 -17.375 -20.703 1 98.94 351 LEU B CA 1
ATOM 5585 C C . LEU B 1 351 ? 12.047 -16.953 -19.234 1 98.94 351 LEU B C 1
ATOM 5587 O O . LEU B 1 351 ? 12.914 -17.391 -18.469 1 98.94 351 LEU B O 1
ATOM 5591 N N . LEU B 1 352 ? 11.133 -16.047 -18.891 1 98.88 352 LEU B N 1
ATOM 5592 C CA . LEU B 1 352 ? 11.055 -15.562 -17.516 1 98.88 352 LEU B CA 1
ATOM 5593 C C . LEU B 1 352 ? 9.953 -16.281 -16.75 1 98.88 352 LEU B C 1
ATOM 5595 O O . LEU B 1 352 ? 8.836 -16.422 -17.25 1 98.88 352 LEU B O 1
ATOM 5599 N N . LEU B 1 353 ? 10.242 -16.812 -15.57 1 98 353 LEU B N 1
ATOM 5600 C CA . LEU B 1 353 ? 9.305 -17.406 -14.625 1 98 353 LEU B CA 1
ATOM 5601 C C . LEU B 1 353 ? 9.648 -17.016 -13.195 1 98 353 LEU B C 1
ATOM 5603 O O . LEU B 1 353 ? 10.711 -16.453 -12.938 1 98 353 LEU B O 1
ATOM 5607 N N . ALA B 1 354 ? 8.734 -17.297 -12.297 1 97.69 354 ALA B N 1
ATOM 5608 C CA . ALA B 1 354 ? 9 -17.062 -10.883 1 97.69 354 ALA B CA 1
ATOM 5609 C C . ALA B 1 354 ? 9.109 -18.375 -10.117 1 97.69 354 ALA B C 1
ATOM 5611 O O . ALA B 1 354 ? 8.469 -19.375 -10.484 1 97.69 354 ALA B O 1
ATOM 5612 N N . PRO B 1 355 ? 9.953 -18.422 -9.102 1 97.19 355 PRO B N 1
ATOM 5613 C CA . PRO B 1 355 ? 9.938 -19.594 -8.219 1 97.19 355 PRO B CA 1
ATOM 5614 C C . PRO B 1 355 ? 8.758 -19.578 -7.246 1 97.19 355 PRO B C 1
ATOM 5616 O O . PRO B 1 355 ? 8.203 -18.516 -6.957 1 97.19 355 PRO B O 1
ATOM 5619 N N . ALA B 1 356 ? 8.359 -20.672 -6.801 1 97.56 356 ALA B N 1
ATOM 5620 C CA . ALA B 1 356 ? 7.352 -20.812 -5.758 1 97.56 356 ALA B CA 1
ATOM 5621 C C . ALA B 1 356 ? 7.75 -21.875 -4.746 1 97.56 356 ALA B C 1
ATOM 5623 O O . ALA B 1 356 ? 8.773 -22.547 -4.91 1 97.56 356 ALA B O 1
ATOM 5624 N N . GLY B 1 357 ? 7.039 -21.922 -3.66 1 96.69 357 GLY B N 1
ATOM 5625 C CA . GLY B 1 357 ? 7.246 -22.969 -2.676 1 96.69 357 GLY B CA 1
ATOM 5626 C C . GLY B 1 357 ? 7.09 -24.359 -3.248 1 96.69 357 GLY B C 1
ATOM 5627 O O . GLY B 1 357 ? 6.605 -24.531 -4.367 1 96.69 357 GLY B O 1
ATOM 5628 N N . ASP B 1 358 ? 7.543 -25.328 -2.508 1 97.5 358 ASP B N 1
ATOM 5629 C CA . ASP B 1 358 ? 7.445 -26.734 -2.852 1 97.5 358 ASP B CA 1
ATOM 5630 C C . ASP B 1 358 ? 8.234 -27.047 -4.117 1 97.5 358 ASP B C 1
ATOM 5632 O O . ASP B 1 358 ? 7.84 -27.906 -4.914 1 97.5 358 ASP B O 1
ATOM 5636 N N . ASN B 1 359 ? 9.281 -26.281 -4.398 1 98.31 359 ASN B N 1
ATOM 5637 C CA . ASN B 1 359 ? 10.219 -26.469 -5.5 1 98.31 359 ASN B CA 1
ATOM 5638 C C . ASN B 1 359 ? 9.508 -26.422 -6.852 1 98.31 359 ASN B C 1
ATOM 5640 O O . ASN B 1 359 ? 9.828 -27.203 -7.75 1 98.31 359 ASN B O 1
ATOM 5644 N N . VAL B 1 360 ? 8.586 -25.516 -6.977 1 98.75 360 VAL B N 1
ATOM 5645 C CA . VAL B 1 360 ? 7.75 -25.406 -8.172 1 98.75 360 VAL B CA 1
ATOM 5646 C C . VAL B 1 360 ? 8.188 -24.203 -8.992 1 98.75 360 VAL B C 1
ATOM 5648 O O . VAL B 1 360 ? 8.523 -23.156 -8.438 1 98.75 360 VAL B O 1
ATOM 5651 N N . LEU B 1 361 ? 8.289 -24.391 -10.328 1 98.81 361 LEU B N 1
ATOM 5652 C CA . LEU B 1 361 ? 8.32 -23.266 -11.258 1 98.81 361 LEU B CA 1
ATOM 5653 C C . LEU B 1 361 ? 6.926 -22.688 -11.453 1 98.81 361 LEU B C 1
ATOM 5655 O O . LEU B 1 361 ? 5.969 -23.422 -11.719 1 98.81 361 LEU B O 1
ATOM 5659 N N . ARG B 1 362 ? 6.762 -21.438 -11.242 1 98.62 362 ARG B N 1
ATOM 5660 C CA . ARG B 1 362 ? 5.48 -20.734 -11.32 1 98.62 362 ARG B CA 1
ATOM 5661 C C . ARG B 1 362 ? 5.34 -20 -12.648 1 98.62 362 ARG B C 1
ATOM 5663 O O . ARG B 1 362 ? 6.105 -19.078 -12.938 1 98.62 362 ARG B O 1
ATOM 5670 N N . LEU B 1 363 ? 4.391 -20.438 -13.453 1 98.88 363 LEU B N 1
ATOM 5671 C CA . LEU B 1 363 ? 4.125 -19.828 -14.75 1 98.88 363 LEU B CA 1
ATOM 5672 C C . LEU B 1 363 ? 2.891 -18.938 -14.695 1 98.88 363 LEU B C 1
ATOM 5674 O O . LEU B 1 363 ? 1.772 -19.422 -14.516 1 98.88 363 LEU B O 1
ATOM 5678 N N . LEU B 1 364 ? 3.131 -17.625 -14.844 1 98.81 364 LEU B N 1
ATOM 5679 C CA . LEU B 1 364 ? 2.094 -16.609 -14.719 1 98.81 364 LEU B CA 1
ATOM 5680 C C . LEU B 1 364 ? 2.125 -15.664 -15.914 1 98.81 364 LEU B C 1
ATOM 5682 O O . LEU B 1 364 ? 2.197 -14.445 -15.742 1 98.81 364 LEU B O 1
ATOM 5686 N N . PRO B 1 365 ? 1.987 -16.141 -17.141 1 98.88 365 PRO B N 1
ATOM 5687 C CA . PRO B 1 365 ? 2.07 -15.234 -18.297 1 98.88 365 PRO B CA 1
ATOM 5688 C C . PRO B 1 365 ? 0.95 -14.195 -18.312 1 98.88 365 PRO B C 1
ATOM 5690 O O . PRO B 1 365 ? -0.072 -14.375 -17.641 1 98.88 365 PRO B O 1
ATOM 5693 N N . PRO B 1 366 ? 1.156 -13.086 -19.078 1 98.88 366 PRO B N 1
ATOM 5694 C CA . PRO B 1 366 ? -0.002 -12.227 -19.344 1 98.88 366 PRO B CA 1
ATOM 5695 C C . PRO B 1 366 ? -1.183 -13 -19.922 1 98.88 366 PRO B C 1
ATOM 5697 O O . PRO B 1 366 ? -0.988 -14 -20.625 1 98.88 366 PRO B O 1
ATOM 5700 N N . LEU B 1 367 ? -2.357 -12.492 -19.688 1 98.94 367 LEU B N 1
ATOM 5701 C CA . LEU B 1 367 ? -3.57 -13.195 -20.094 1 98.94 367 LEU B CA 1
ATOM 5702 C C . LEU B 1 367 ? -3.777 -13.125 -21.594 1 98.94 367 LEU B C 1
ATOM 5704 O O . LEU B 1 367 ? -4.598 -13.852 -22.156 1 98.94 367 LEU B O 1
ATOM 5708 N N . ILE B 1 368 ? -2.928 -12.352 -22.281 1 98.88 368 ILE B N 1
ATOM 5709 C CA . ILE B 1 368 ? -3.115 -12.117 -23.719 1 98.88 368 ILE B CA 1
ATOM 5710 C C . ILE B 1 368 ? -2.238 -13.086 -24.5 1 98.88 368 ILE B C 1
ATOM 5712 O O . ILE B 1 368 ? -2.146 -12.984 -25.734 1 98.88 368 ILE B O 1
ATOM 5716 N N . ILE B 1 369 ? -1.556 -14.008 -23.859 1 98.88 369 ILE B N 1
ATOM 5717 C CA . ILE B 1 369 ? -0.689 -14.93 -24.578 1 98.88 369 ILE B CA 1
ATOM 5718 C C . ILE B 1 369 ? -1.521 -15.766 -25.547 1 98.88 369 ILE B C 1
ATOM 5720 O O . ILE B 1 369 ? -2.715 -15.984 -25.328 1 98.88 369 ILE B O 1
ATOM 5724 N N . GLU B 1 370 ? -0.856 -16.25 -26.516 1 98.69 370 GLU B N 1
ATOM 5725 C CA . GLU B 1 370 ? -1.428 -17.125 -27.547 1 98.69 370 GLU B CA 1
ATOM 5726 C C . GLU B 1 370 ? -0.765 -18.5 -27.531 1 98.69 370 GLU B C 1
ATOM 5728 O O . GLU B 1 370 ? 0.254 -18.688 -26.859 1 98.69 370 GLU B O 1
ATOM 5733 N N . ASP B 1 371 ? -1.385 -19.375 -28.344 1 98.81 371 ASP B N 1
ATOM 5734 C CA . ASP B 1 371 ? -0.857 -20.734 -28.422 1 98.81 371 ASP B CA 1
ATOM 5735 C C . ASP B 1 371 ? 0.594 -20.734 -28.891 1 98.81 371 ASP B C 1
ATOM 5737 O O . ASP B 1 371 ? 1.392 -21.578 -28.469 1 98.81 371 ASP B O 1
ATOM 5741 N N . SER B 1 372 ? 0.943 -19.781 -29.75 1 98.88 372 SER B N 1
ATOM 5742 C CA . SER B 1 372 ? 2.309 -19.719 -30.266 1 98.88 372 SER B CA 1
ATOM 5743 C C . SER B 1 372 ? 3.293 -19.344 -29.156 1 98.88 372 SER B C 1
ATOM 5745 O O . SER B 1 372 ? 4.426 -19.828 -29.141 1 98.88 372 SER B O 1
ATOM 5747 N N . HIS B 1 373 ? 2.904 -18.453 -28.266 1 98.94 373 HIS B N 1
ATOM 5748 C CA . HIS B 1 373 ? 3.74 -18.125 -27.125 1 98.94 373 HIS B CA 1
ATOM 5749 C C . HIS B 1 373 ? 3.926 -19.328 -26.203 1 98.94 373 HIS B C 1
ATOM 5751 O O . HIS B 1 373 ? 5.012 -19.547 -25.656 1 98.94 373 HIS B O 1
ATOM 5757 N N . VAL B 1 374 ? 2.842 -20.094 -26.016 1 98.88 374 VAL B N 1
ATOM 5758 C CA . VAL B 1 374 ? 2.896 -21.312 -25.219 1 98.88 374 VAL B CA 1
ATOM 5759 C C . VAL B 1 374 ? 3.883 -22.297 -25.844 1 98.88 374 VAL B C 1
ATOM 5761 O O . VAL B 1 374 ? 4.707 -22.891 -25.141 1 98.88 374 VAL B O 1
ATOM 5764 N N . ALA B 1 375 ? 3.766 -22.453 -27.125 1 98.88 375 ALA B N 1
ATOM 5765 C CA . ALA B 1 375 ? 4.676 -23.344 -27.828 1 98.88 375 ALA B CA 1
ATOM 5766 C C . ALA B 1 375 ? 6.129 -22.922 -27.625 1 98.88 375 ALA B C 1
ATOM 5768 O O . ALA B 1 375 ? 7 -23.766 -27.391 1 98.88 375 ALA B O 1
ATOM 5769 N N . GLU B 1 376 ? 6.395 -21.656 -27.719 1 98.88 376 GLU B N 1
ATOM 5770 C CA . GLU B 1 376 ? 7.738 -21.125 -27.5 1 98.88 376 GLU B CA 1
ATOM 5771 C C . GLU B 1 376 ? 8.227 -21.422 -26.078 1 98.88 376 GLU B C 1
ATOM 5773 O O . GLU B 1 376 ? 9.359 -21.859 -25.891 1 98.88 376 GLU B O 1
ATOM 5778 N N . ALA B 1 377 ? 7.398 -21.219 -25.109 1 98.94 377 ALA B N 1
ATOM 5779 C CA . ALA B 1 377 ? 7.758 -21.469 -23.719 1 98.94 377 ALA B CA 1
ATOM 5780 C C . ALA B 1 377 ? 8.055 -22.953 -23.484 1 98.94 377 ALA B C 1
ATOM 5782 O O . ALA B 1 377 ? 9.031 -23.297 -22.812 1 98.94 377 ALA B O 1
ATOM 5783 N N . LEU B 1 378 ? 7.184 -23.812 -24.031 1 98.88 378 LEU B N 1
ATOM 5784 C CA . LEU B 1 378 ? 7.348 -25.25 -23.859 1 98.88 378 LEU B CA 1
ATOM 5785 C C . LEU B 1 378 ? 8.641 -25.734 -24.5 1 98.88 378 LEU B C 1
ATOM 5787 O O . LEU B 1 378 ? 9.305 -26.625 -23.969 1 98.88 378 LEU B O 1
ATOM 5791 N N . ALA B 1 379 ? 8.938 -25.156 -25.609 1 98.88 379 ALA B N 1
ATOM 5792 C CA . ALA B 1 379 ? 10.18 -25.531 -26.297 1 98.88 379 ALA B CA 1
ATOM 5793 C C . ALA B 1 379 ? 11.391 -25.172 -25.438 1 98.88 379 ALA B C 1
ATOM 5795 O O . ALA B 1 379 ? 12.352 -25.953 -25.359 1 98.88 379 ALA B O 1
ATOM 5796 N N . ILE B 1 380 ? 11.391 -24.031 -24.828 1 98.88 380 ILE B N 1
ATOM 5797 C CA . ILE B 1 380 ? 12.492 -23.594 -23.969 1 98.88 380 ILE B CA 1
ATOM 5798 C C . ILE B 1 380 ? 12.578 -24.5 -22.75 1 98.88 380 ILE B C 1
ATOM 5800 O O . ILE B 1 380 ? 13.664 -24.922 -22.344 1 98.88 380 ILE B O 1
ATOM 5804 N N . LEU B 1 381 ? 11.414 -24.766 -22.141 1 98.88 381 LEU B N 1
ATOM 5805 C CA . LEU B 1 381 ? 11.367 -25.672 -21 1 98.88 381 LEU B CA 1
ATOM 5806 C C . LEU B 1 381 ? 11.969 -27.031 -21.344 1 98.88 381 LEU B C 1
ATOM 5808 O O . LEU B 1 381 ? 12.727 -27.609 -20.562 1 98.88 381 LEU B O 1
ATOM 5812 N N . GLU B 1 382 ? 11.609 -27.484 -22.5 1 98.56 382 GLU B N 1
ATOM 5813 C CA . GLU B 1 382 ? 12.102 -28.781 -22.953 1 98.56 382 GLU B CA 1
ATOM 5814 C C . GLU B 1 382 ? 13.617 -28.766 -23.156 1 98.56 382 GLU B C 1
ATOM 5816 O O . GLU B 1 382 ? 14.312 -29.719 -22.812 1 98.56 382 GLU B O 1
ATOM 5821 N N . THR B 1 383 ? 14.086 -27.719 -23.734 1 98.38 383 THR B N 1
ATOM 5822 C CA . THR B 1 383 ? 15.516 -27.562 -23.969 1 98.38 383 THR B CA 1
ATOM 5823 C C . THR B 1 383 ? 16.281 -27.672 -22.656 1 98.38 383 THR B C 1
ATOM 5825 O O . THR B 1 383 ? 17.281 -28.391 -22.562 1 98.38 383 THR B O 1
ATOM 5828 N N . VAL B 1 384 ? 15.852 -26.969 -21.641 1 98.5 384 VAL B N 1
ATOM 5829 C CA . VAL B 1 384 ? 16.547 -26.969 -20.359 1 98.5 384 VAL B CA 1
ATOM 5830 C C . VAL B 1 384 ? 16.359 -28.312 -19.656 1 98.5 384 VAL B C 1
ATOM 5832 O O . VAL B 1 384 ? 17.297 -28.844 -19.047 1 98.5 384 VAL B O 1
ATOM 5835 N N . ALA B 1 385 ? 15.164 -28.922 -19.781 1 98.44 385 ALA B N 1
ATOM 5836 C CA . ALA B 1 385 ? 14.891 -30.234 -19.188 1 98.44 385 ALA B CA 1
ATOM 5837 C C . ALA B 1 385 ? 15.812 -31.297 -19.781 1 98.44 385 ALA B C 1
ATOM 5839 O O . ALA B 1 385 ? 16.312 -32.156 -19.047 1 98.44 385 ALA B O 1
ATOM 5840 N N . ALA B 1 386 ? 16.016 -31.203 -21.047 1 97.81 386 ALA B N 1
ATOM 5841 C CA . ALA B 1 386 ? 16.844 -32.188 -21.734 1 97.81 386 ALA B CA 1
ATOM 5842 C C . ALA B 1 386 ? 18.266 -32.156 -21.188 1 97.81 386 ALA B C 1
ATOM 5844 O O . ALA B 1 386 ? 18.922 -33.219 -21.109 1 97.81 386 ALA B O 1
ATOM 5845 N N . ARG B 1 387 ? 18.75 -30.969 -20.812 1 96.75 387 ARG B N 1
ATOM 5846 C CA . ARG B 1 387 ? 20.078 -30.844 -20.25 1 96.75 387 ARG B CA 1
ATOM 5847 C C . ARG B 1 387 ? 20.188 -31.594 -18.922 1 96.75 387 ARG B C 1
ATOM 5849 O O . ARG B 1 387 ? 21.234 -32.156 -18.609 1 96.75 387 ARG B O 1
ATOM 5856 N N . HIS B 1 388 ? 19.172 -31.531 -18.172 1 95.25 388 HIS B N 1
ATOM 5857 C CA . HIS B 1 388 ? 19.172 -32.156 -16.844 1 95.25 388 HIS B CA 1
ATOM 5858 C C . HIS B 1 388 ? 18.891 -33.656 -16.938 1 95.25 388 HIS B C 1
ATOM 5860 O O . HIS B 1 388 ? 19.297 -34.438 -16.062 1 95.25 388 HIS B O 1
ATOM 5866 N N . ASP B 1 389 ? 18.156 -34 -17.938 1 88.75 389 ASP B N 1
ATOM 5867 C CA . ASP B 1 389 ? 17.844 -35.406 -18.141 1 88.75 389 ASP B CA 1
ATOM 5868 C C . ASP B 1 389 ? 19.094 -36.188 -18.594 1 88.75 389 ASP B C 1
ATOM 5870 O O . ASP B 1 389 ? 19.312 -37.312 -18.156 1 88.75 389 ASP B O 1
ATOM 5874 N N . LEU B 1 390 ? 19.859 -35.625 -19.484 1 77.19 390 LEU B N 1
ATOM 5875 C CA . LEU B 1 390 ? 21.094 -36.219 -19.969 1 77.19 390 LEU B CA 1
ATOM 5876 C C . LEU B 1 390 ? 22.125 -36.312 -18.844 1 77.19 390 LEU B C 1
ATOM 5878 O O . LEU B 1 390 ? 22.953 -37.219 -18.828 1 77.19 390 LEU B O 1
ATOM 5882 N N . GLY B 1 391 ? 22.125 -35.344 -17.953 1 64.06 391 GLY B N 1
ATOM 5883 C CA . GLY B 1 391 ? 23.047 -35.438 -16.844 1 64.06 391 GLY B CA 1
ATOM 5884 C C . GLY B 1 391 ? 22.703 -36.531 -15.859 1 64.06 391 GLY B C 1
ATOM 5885 O O . GLY B 1 391 ? 23.516 -36.875 -15 1 64.06 391 GLY B O 1
ATOM 5886 N N . HIS B 1 392 ? 21.484 -36.969 -15.773 1 57.72 392 HIS B N 1
ATOM 5887 C CA . HIS B 1 392 ? 21.031 -38.062 -14.914 1 57.72 392 HIS B CA 1
ATOM 5888 C C . HIS B 1 392 ? 21.188 -39.406 -15.602 1 57.72 392 HIS B C 1
ATOM 5890 O O . HIS B 1 392 ? 20.906 -40.469 -15 1 57.72 392 HIS B O 1
ATOM 5896 N N . VAL B 1 393 ? 21.688 -39.5 -16.922 1 43.59 393 VAL B N 1
ATOM 5897 C CA . VAL B 1 393 ? 22.047 -40.75 -17.547 1 43.59 393 VAL B CA 1
ATOM 5898 C C . VAL B 1 393 ? 23.531 -41.031 -17.312 1 43.59 393 VAL B C 1
ATOM 5900 O O . VAL B 1 393 ? 24.359 -40.094 -17.312 1 43.59 393 VAL B O 1
#

Solvent-accessible surface area (backbone atoms only — not comparable to full-atom values): 37342 Å² total; per-residue (Å²): 133,74,13,47,49,54,26,57,79,42,44,101,46,47,66,64,34,28,51,46,55,32,36,23,32,83,88,66,52,66,26,46,35,23,19,24,37,75,31,15,18,32,62,22,23,44,36,65,67,42,38,49,36,39,45,58,34,40,64,24,34,39,56,60,41,61,60,31,42,46,68,48,38,42,51,42,25,38,52,50,26,72,74,49,86,26,50,25,27,43,51,25,49,28,40,40,55,11,40,45,49,51,53,40,36,34,16,28,46,28,37,76,69,76,33,69,67,11,45,22,33,38,22,27,54,55,42,77,45,47,69,40,66,61,27,25,34,44,14,60,43,65,75,60,42,61,56,48,53,78,70,49,82,46,52,44,75,30,62,70,71,37,65,66,52,50,60,66,67,60,55,86,34,47,18,26,40,44,43,45,55,42,24,58,60,40,34,22,44,58,57,46,89,64,39,67,48,49,50,50,51,52,20,65,74,72,73,30,44,36,30,34,48,26,31,63,36,17,63,36,31,38,28,36,61,40,46,51,56,82,65,74,46,83,62,34,32,36,24,27,11,39,25,47,19,37,36,45,66,23,15,25,31,33,14,26,68,86,52,57,64,53,34,64,67,62,53,72,59,77,56,23,48,26,47,39,47,23,38,24,27,41,40,42,50,53,56,58,67,35,89,61,41,34,58,46,23,37,51,42,13,48,54,45,52,53,52,44,43,49,47,26,69,74,35,60,82,48,25,72,42,58,44,48,45,29,42,37,33,20,43,25,36,31,88,92,50,54,33,67,59,52,43,52,53,35,43,75,71,26,36,40,58,37,70,29,34,81,40,10,37,32,38,20,38,22,61,73,62,47,67,68,55,44,51,54,52,50,51,48,52,47,56,57,45,50,58,54,47,57,67,74,101,132,75,14,46,48,54,26,55,79,41,44,102,44,46,65,64,35,26,51,47,56,33,37,24,33,83,88,66,51,64,28,46,36,23,16,26,37,75,31,15,17,31,64,23,22,44,35,66,67,42,38,50,36,38,45,59,33,40,65,23,35,39,55,60,39,62,60,31,42,47,68,48,36,43,51,42,24,39,51,50,27,72,74,49,87,26,50,25,28,44,52,24,49,29,40,43,55,12,40,44,49,51,53,42,34,34,15,26,46,28,37,77,69,77,34,70,68,10,45,22,33,39,21,27,54,56,43,75,45,48,68,40,66,62,26,25,32,44,14,60,44,65,74,58,43,62,57,48,52,78,71,49,82,45,54,44,75,31,60,69,73,37,65,67,52,51,61,68,68,59,55,85,34,47,15,28,40,43,43,45,55,44,24,57,59,39,34,24,44,58,58,46,89,63,39,67,47,49,48,50,51,50,21,65,72,72,73,31,43,37,32,34,48,27,30,62,36,16,62,37,32,36,26,36,61,41,48,50,56,81,64,74,46,83,62,34,32,36,24,28,11,39,25,45,20,39,38,46,64,24,16,23,30,33,15,25,67,86,49,58,64,53,35,64,66,61,52,74,58,78,58,24,48,24,48,41,47,24,39,23,26,41,39,44,49,54,55,58,67,35,88,60,41,34,58,47,24,36,50,41,14,48,53,45,52,53,52,45,42,50,48,26,69,74,35,60,81,46,24,70,42,57,43,48,45,29,42,37,32,19,43,25,38,32,86,92,50,54,33,67,60,54,44,52,53,37,42,77,71,26,37,41,58,38,71,28,34,82,38,10,38,33,40,20,38,20,61,74,64,46,67,67,56,44,51,53,51,51,51,49,51,47,56,58,46,50,57,55,46,57,69,75,101

pLDDT: mean 97.85, std 4.19, range [43.59, 99.0]

Foldseek 3Di:
DDPDDPPDDDDPFDFDDWDFQWTAGPVGAIFREQCLVVQQQQRTGPDVLLVVLLVVLVVPFWADFPVDDDPLLVVLQVLDVVQDLFPGKWKDQAQLQLVVVLLLLLQVLCVVVPQNLARAEEEEELAARDLDLQRLLQNVDPVSCPPPDPRDDRYHYDHAQDLPRVLVPDDSHHRAYEYECFGQQSFRRHHDQCSLVSRLVSCVVVVHFYEYEQQRVACLQQLGNGDCVVNVDRGQKYKYFRLLQSNGRMIMIGGYPSSPSDDPPNDGDRNTSTNSSSSSSVSSVVQSPPPCLSVLQQVLQVLLQVLLQVLCVVQVQFWPDKHHGRQWIKTATDPVDALVVLQVQLVVVRYHFDAHPNRITTGNTHSPDDSVSSVVSSVSNNVSSVVVRVVVD/DDPDDPPDDDDPFDFDFWDFQWTAGPVGAIFREQCLVVQQQQRTGPDVLLVVLLVVLVVPFWADFPVDDDPLLVVLQVLVVVQDLFPGKWKDQAQLQLVVVLLLLLQVLCVVVPQNLARAEEEEALAARDLDLQRLLQNVDPVSCPPPDPRDPRYHYDHAQDLPRVLVPDDSHHRAYEYECFGQQSFRRHHDQCSLVSRLVSCVVVVHFYEYEQQRVACLQQLGNGDCVVNVDRGAKYKYFRLLQSNGRMIMIGGYPSSPSDDPPNDGDRNTSTNSSSSRSVSSVVQSPPPCLSVLQQVLQVLLQVLLQVLCVVQVQFWPDKHHGRQWIKTATDPVDALVVLQVQLVVVRYHFDAHPNRITTGNTHSPDDSVSSVVSSVSNNVSSVVVRVVVD

Nearest PDB structures (foldseek):
  4jev-assembly1_B  TM=9.688E-01  e=7.463E-50  Salmonella enterica subsp. enterica serovar Typhimurium str. LT2
  2pb0-assembly1_B  TM=9.576E-01  e=1.339E-49  Salmonella enterica subsp. enterica serovar Typhimurium str. LT2
  4jey-assembly1_B  TM=9.573E-01  e=3.033E-49  Salmonella enterica subsp. enterica serovar Typhimurium str. LT2
  4add-assembly1_B  TM=9.717E-01  e=1.320E-46  Escherichia coli BL21
  4jf1-assembly1_B  TM=9.495E-01  e=2.158E-47  Salmonella enterica subsp. enterica serovar Typhimurium str. LT2

Organism: NCBI:txid28181

InterPro domains:
  IPR004636 Acetylornithine/Succinylornithine transaminase family [MF_01107] (3-388)
  IPR004636 Acetylornithine/Succinylornithine transaminase family [TIGR00707] (4-384)
  IPR005814 Aminotransferase class-III [PF00202] (13-383)
  IPR005814 Aminotransferase class-III [PIRSF000521] (16-384)
  IPR005814 Aminotransferase class-III [cd00610] (7-384)
  IPR015421 Pyridoxal phosphate-dependent transferase, major domain [G3DSA:3.40.640.10] (47-291)
  IPR015422 Pyridoxal phosphate-dependent transferase, small domain [G3DSA:3.90.1150.10] (17-377)
  IPR015424 Pyridoxal phosphate-dependent transferase [SSF53383] (4-384)
  IPR049704 Aminotransferases class-III pyridoxal-phosphate attachment site [PS00600] (210-247)
  IPR050103 Class-III Pyridoxal-phosphate-dependent Aminotransferase [PTHR11986] (4-385)